Protein 7ERL (pdb70)

Radius of gyration: 30.15 Å; Cα contacts (8 Å, |Δi|>4): 3182; chains: 2; bounding box: 81×88×62 Å

B-factor: mean 28.08, std 9.39, range [12.6, 76.72]

Solvent-accessible surface area: 38926 Å² total; per-residue (Å²): 113,202,57,7,0,24,0,44,48,0,30,0,83,5,96,8,112,21,9,73,99,36,90,69,58,139,30,33,4,16,8,0,8,0,0,0,2,2,0,9,0,1,6,10,92,77,48,101,43,4,6,0,0,0,0,0,4,1,2,8,20,0,0,0,3,0,27,2,116,19,0,4,3,4,43,19,31,7,10,1,0,68,95,81,44,0,2,95,1,98,41,12,20,29,37,10,0,0,14,7,4,4,5,54,25,2,95,84,50,56,8,3,0,0,0,0,2,0,21,2,38,10,16,8,3,0,0,0,57,11,118,47,8,120,170,26,12,43,70,22,54,90,1,96,14,104,17,24,9,3,8,2,11,19,3,113,98,27,95,4,11,0,0,0,0,21,18,29,66,153,80,112,103,115,38,142,11,4,55,5,0,36,0,30,41,7,37,36,161,109,11,38,4,59,117,75,19,65,89,62,18,8,68,0,9,38,55,64,93,160,131,13,57,86,0,16,2,1,13,5,36,70,37,106,55,97,17,4,0,0,0,0,16,8,12,36,22,44,132,1,0,0,2,1,4,19,7,125,62,16,52,6,117,16,105,44,4,132,92,37,19,13,0,2,1,38,133,37,92,147,118,41,78,52,44,10,20,40,0,0,10,0,6,9,16,70,7,65,55,50,80,56,9,0,1,0,0,0,3,25,21,17,115,115,48,49,0,2,0,3,12,0,0,0,1,8,18,1,61,14,107,42,86,42,3,86,3,50,99,1,82,90,69,14,122,20,54,29,166,17,4,92,90,22,120,31,64,31,46,132,126,65,60,14,15,21,4,56,26,75,28,69,18,65,0,109,49,108,160,10,47,100,26,1,0,0,14,6,4,27,26,114,118,5,30,50,40,63,114,151,23,1,0,41,0,41,17,41,101,20,16,14,29,18,10,32,18,9,0,0,0,1,2,6,2,1,0,24,37,5,19,0,9,1,22,0,87,15,94,1,163,52,57,112,22,1,0,0,0,0,0,2,3,6,12,39,27,0,2,8,0,0,0,0,53,29,123,86,43,36,22,0,0,1,1,40,1,62,73,11,9,18,85,65,78,21,46,22,147,12,121,34,84,74,63,0,60,0,32,0,83,0,76,8,6,76,0,24,1,9,22,1,52,97,29,114,90,63,78,71,8,36,117,71,22,22,0,11,0,0,0,22,73,66,22,35,32,62,8,1,1,5,0,0,0,3,0,4,27,32,8,69,12,111,73,95,26,0,22,0,45,56,0,32,1,85,4,94,11,158,23,11,67,89,38,93,68,57,139,28,33,5,18,8,0,7,0,1,0,2,2,0,9,0,2,6,8,86,71,49,105,36,4,4,0,0,0,0,0,3,1,2,7,22,0,0,0,2,0,22,1,118,23,1,3,2,4,45,22,28,7,13,1,0,74,104,80,39,0,2,94,1,98,43,12,21,30,39,10,0,0,14,6,4,5,4,59,24,2,94,84,52,61,9,3,0,0,0,0,1,0,25,2,37,11,17,6,4,1,0,0,56,11,125,42,9,107,182,32,15,42,69,22,51,91,3,100,15,106,18,22,8,2,8,5,10,15,8,114,112,22,109,2,12,0,2,0,0,22,19,27,69,171,81,74,110,108,29,141,11,4,54,2,0,35,0,29,48,7,38,39,158,109,12,42,4,63,118,76,20,62,90,67,18,8,56,0,8,38,60,63,98,165,131,13,63,86,0,14,3,1,14,9,38,70,34,105,51,76,18,0,0,0,0,0,16,4,10,34,23,46,129,0,0,0,2,0,4,17,6,105,75,19,60,10,110,17,102,47,4,132,90,35,18,14,0,2,1,36,133,38,88,143,102,39,167,70,43,10,28,38,0,0,11,0,6,11,15,78,7,74,52,69,74,48,9,0,0,0,0,0,3,26,21,16,116,104,49,46,1,2,0,2,12,0,0,1,1,8,22,2,61,14,107,40,82,43,2,84,5,55,96,1,82,88,67,15,112,25,54,28,167,16,3,94,88,23,109,34,60,35,48,115,125,64,61,13,15,22,4,56,26,75,28,68,19,63,0,101,48,124,123,4,45,76,23,2,0,0,15,5,5,28,26,116,120,5,30,52,44,65,109,147,21,2,0,54,0,67,31,38,103,20,16,14,28,18,8,30,17,10,0,0,0,0,1,6,1,2,0,22,35,5,20,0,11,2,27,0,81,8,88,4,129,60,64,114,5,2,0,0,0,0,0,1,4,6,13,37,26,0,3,7,0,0,0,0,54,29,119,85,55,43,22,0,0,1,1,49,1,62,67,13,9,20,79,65,78,20,45,22,129,8,109,32,88,106,56,0,66,0,32,0,86,0,74,6,3,77,0,22,1,8,22,1,75,96,29,117,90,60,79,67,9,35,118,68,20,20,0,15,0,0,0,22,75,67,22,34,31,62,8,2,1,5,0,0,0,3,0,4,33,28,6,69,12,100,79

Foldseek 3Di:
DPQFKWWQKKKKWFDFPQCVVPPDDWQKAFPPLFFFAFAQWAWEDDVQKIKIWGADFQWAPGTFIWIDRFVFWTFGLFHQRHDCLAFQNQQPFLFFAWHHWYWYADPVVQKIKIWWAGRGPPAGTWIWIDSDPNVHTDHTDHEPDHAGQWYKDADPVRWIKIKWKAAPDPPPQPDAQWIFIKMFTADPVVRYTDPPRIDTQGTQDQDVVVRKGNFGNWDWDDDPQKIKIKTWIRDQFLGTFIWMWIANDPRDNTHTDPDPDQAAANVPDPPDPQAKGSWYSWYWYQGPQRWIKIKIWIARAFPVRFGFRFITIGMFTWDDPDDDIHGVCRHPGDRGMDRGRPPDTNPAPPPNTDHDDTDMDMGSLQDPPDDSQWIWRNDGQVVFWDADNRTIIRGHAAQDDLLHSGTGRKTKGRDRHQWMKMKIWMDGDADEQLKWWDKKKDPGSQFIWDWTWHDYDHFIKTWIWTGHRSDIDTQFMDTDDPPDIKMWMWTGNRQWIFIWIGPPVPDTHTTHHTDGCQSSGCVRVPHRGHIIMIGGIHSRDDDDD/DFKWWQKKKKWFDFVQCVVPPDDWQKAFPPLFFFAFALWAWEDDDQKIKIWGADFQWPPGTFMWIDSFVFFIFGLFHQQHDCLAFQLQLPFSFFAWDHWYWYQDPVVQKIKIWWAGRGDPAGTWMWIDNDPSVYIDHTDHEPDHATQWYKDQDPVRWIKIKWKAADDDVPDPDAQWIFIKMFTADPVVGYGDPPRIATQGTQDQDVVVRKGNFTNWDWDDDPQKIKIKTWIRDQFLGTFIWMWIANDPRDNTHTDPDPDQAAPNVPDPPDPQAKGSWYSKYWDQGPQSWIKIKTWIAGAFPVRFGFRFITIGMFTWDDPDDDIHGVCRHPGDDRMDRGRPPDTRQAPPPNTDHDRTDMDMASLQDPPDDSQWIWRNDGQVVFWDADPRTITRGHAAQDALLHSGTGRKTKGGDRHQWMKMKIWMFDDDDAQLKWWDKKKDPGSQFIWDWTWGDYDHFIKTWIWTGHRSDIDTQFIDTDDPPGIKMWMWTGNRQWIWIFIDPPVPDTHTTHHTDGCQSSGCVRVPHRGHIIMIGGIHSRDDDDD

CATH classification: 2.115.10.20 (+1 more: 2.60.120.200)

Nearest PDB structures (foldseek):
  7erl-assembly1_B  TM=1.002E+00  e=4.349E-104  Bacteroides intestinalis
  7jvh-assembly3_C  TM=9.654E-01  e=5.931E-73  metagenome
  7jvh-assembly2_B  TM=9.637E-01  e=1.346E-72  metagenome
  7jvh-assembly1_A  TM=9.669E-01  e=3.705E-72  metagenome
  5joz-assembly2_B  TM=9.119E-01  e=5.253E-42  Bacteroides ovatus

Sequence (1088 aa):
VKGAPVFSQVVYQGNDRVYSENPLSPGEFYNPILQGCYPDPSITRKGDDYFLVCSSFAMFPGVPIFHSKDLVNWTQIGHVLDRTSQLKVHDTGISAGVYAPAIKYNPNNDTFYMITTQFAGGFGNIIVKSKDPFKGWSDPIKLNFDGIDPSIFFDDNGKAYVVHNDGPRRGEELYNGHRVIKIWEYDVENDQVIPGTDQVIVNGGVDLSKKPIWIEAPHIYKKDGRYYLMCAEGGTGGWHSEVIFVSDNPKGPFIPAPSNPDLSQRYLDHNRKNMVDWAGHADLVEGPDGKYYGVFLAIRPNEKGRVNIGRETFILPVDWSGEFPVFENGLIPMEPKLKTPAGVENKTGKDGYFPNGNFTFTENFTSPQLDYRWIGLRGPREEFISILKDGGLQVTPFPVNIKEVKPTSTLFYRQQHNNFSFTTTLNYTPKTEKDLAGITCVQSENFNYVFGLMKQDKDFHMVLAKTEKGNTRLLASAKVDMKNPIRLQVKGVGDNYDFSYSLDGNNFVLLGNTVSGDILSTNVAGGFTGCLIGLHATSANDIRVGAPVFSQVVYQGNDRVYSENPLSPGEFYNPILQGCYPDPSITRKGDDYFLVCSSFAMFPGVPIFHSKDLVNWTQIGHVLDRTSQLKVHDTGISAGVYAPAIKYNPNNDTFYMITTQFAGGFGNIIVKSKDPFKGWSDPIKLNFDGIDPSIFFDDNGKAYVVHNDGPRRGEELYNGHRVIKIWEYDVENDQVIPGTDQVIVNGGVDLSKKPIWIEAPHIYKKDGRYYLMCAEGGTGGWHSEVIFVSDNPKGPFIPAPSNPDLSQRYLDHNRKNMVDWAGHADLVEGPDGKYYGVFLAIRPNEKGRVNIGRETFILPVDWSGEFPVFENGLIPMEPKLKTPAGVENKTGKDGYFPNGNFTFTENFTSPQLDYRWIGLRGPREEFISILKDGGLQVTPFPVNIKEVKPTSTLFYRQQHNNFSFTTTLNYTPKTEKDLAGITCVQSENFNYVFGLMKQDKDFHMVLAKTEKGNTRLLASAKVDMKNPIRLQVKGVGDNYDFSYSLDGNNFVLLGNTVSGDILSTNVAGGFTGCLIGLHATSANDIRV

Organism: NCBI:txid329854

Secondary structure (DSSP, 8-state):
-TT--EEEEEEEEE--HHHHHSPPPTTEEES-SB-SS--S-EEEEETTEEEEE---BTEESEEEEEEESSSSS-EEEEEEE-STTT---TT--TT-EE---EEEEETTTTEEEEEEEEESTT-EEEEEEES-GGG--PPPEE-S--SEEEEEEE-TTS-EEEEEEEPPSTT---STT--EEEEEEEETTTTEEPTT--EEEEESSS-GGG-----EEEEEEEETTEEEEEEEES-SSTT-EEEEEEESSTT---EE-SS--SB-STTS-TT-SS--EEEEEEEEEE-TTS-EEEEEEEE---TTS--SS--EEEEEEEE-SSSS-EETTTTSPPPSEEEPSTT----TTSTTPPP-SS-EEEE---SSS--TT-BEESS-GGGTEEE-TTS-EEE--BS--TTSSS--EEEEEE---SEEEEEEEEE----STT-EEEEEEEEETTEEEEEEEEEETTEEEEEEEEEETTEEEEEEEEEE--SS-EEEEEEEETTEEEEEEESSSSPPEEPSS-EESGGGSHHHH-SS---EEEEEEES------/---EEEEEEEEE--HHHHHSPPPTTEEES-SB-SS--S-EEEEETTEEEEE---BTEESEEEEEEESSSSS-EEEEEEE-STTT---TT--TT-EEEEEEEEEETTTTEEEEEEEEESTT-EEEEEEES-TTT--PPPEE-S--SS--EEEE-TTS-EEEEEEEPPSTTT--STT--EEEEEEEETTTTEEPTT--EEEEESSS-GGG-----EEEEEEEETTEEEEEEEES-SSTT-EEEEEEESSTT---EE-SS--SB--TTS-TT-SS--EEEEEEEEEE-TTS-EEEEEEEE---TTS--SS--EEEEEEEE-SSSS-EETTTTSPPPSEEEPSTT----TTSTTPPP-SS-EEEE----SS--TT-BEESS-GGGTEEE-TTS-EEE--BS--TTSSS--EEEEEE---SEEEEEEEEE----STT-EEEEEEEEETTEEEEEEEEEETTEEEEEEEEEETTEEEEEEEEEE--SS-EEEEEEEETTEEEEEEESSSS-PEESSS-EESGGGSHHHH-SS---EEEEEEES------

Structure (mmCIF, N/CA/C/O backbone):
data_7ERL
#
_entry.id   7ERL
#
_cell.length_a   73.790
_cell.length_b   103.585
_cell.length_c   167.768
_cell.angle_alpha   90.000
_cell.angle_beta   90.000
_cell.angle_gamma   90.000
#
_symmetry.space_group_name_H-M   'P 21 21 21'
#
loop_
_entity.id
_entity.type
_entity.pdbx_description
1 polymer Beta-xylanase
2 non-polymer '2-(N-MORPHOLINO)-ETHANESULFONIC ACID'
3 water water
#
loop_
_atom_site.group_PDB
_atom_site.id
_atom_site.type_symbol
_atom_site.label_atom_id
_atom_site.label_alt_id
_atom_site.label_comp_id
_atom_site.label_asym_id
_atom_site.label_entity_id
_atom_site.label_seq_id
_atom_site.pdbx_PDB_ins_code
_atom_site.Cartn_x
_atom_site.Cartn_y
_atom_site.Cartn_z
_atom_site.occupancy
_atom_site.B_iso_or_equiv
_atom_site.auth_seq_id
_atom_site.auth_comp_id
_atom_site.auth_asym_id
_atom_site.auth_atom_id
_atom_site.pdbx_PDB_model_num
ATOM 1 N N . VAL A 1 1 ? -15.09448 -23.97644 55.54978 1.000 58.65392 4 VAL A N 1
ATOM 2 C CA . VAL A 1 1 ? -14.96145 -22.61157 56.04982 1.000 61.25062 4 VAL A CA 1
ATOM 3 C C . VAL A 1 1 ? -16.33415 -22.12011 56.54497 1.000 60.81685 4 VAL A C 1
ATOM 4 O O . VAL A 1 1 ? -17.38159 -22.62030 56.11390 1.000 59.88369 4 VAL A O 1
ATOM 8 N N . LYS A 1 2 ? -16.32243 -21.17604 57.48478 1.000 60.67219 5 LYS A N 1
ATOM 9 C CA . LYS A 1 2 ? -17.53155 -20.49687 57.93853 1.000 60.06787 5 LYS A CA 1
ATOM 10 C C . LYS A 1 2 ? -17.88103 -19.39378 56.94857 1.000 51.10130 5 LYS A C 1
ATOM 11 O O . LYS A 1 2 ? -17.01170 -18.61311 56.55081 1.000 54.56229 5 LYS A O 1
ATOM 17 N N . GLY A 1 3 ? -19.14409 -19.33832 56.53679 1.000 46.26035 6 GLY A N 1
ATOM 18 C CA . GLY A 1 3 ? -19.51262 -18.38247 55.50231 1.000 43.03044 6 GLY A CA 1
ATOM 19 C C . GLY A 1 3 ? -19.06170 -18.74711 54.10201 1.000 39.67986 6 GLY A C 1
ATOM 20 O O . GLY A 1 3 ? -18.98782 -17.86775 53.23963 1.000 35.73578 6 GLY A O 1
ATOM 21 N N . ALA A 1 4 ? -18.74396 -20.01799 53.85459 1.000 37.10191 7 ALA A N 1
ATOM 22 C CA . ALA A 1 4 ? -18.37813 -20.45859 52.51731 1.000 33.91135 7 ALA A CA 1
ATOM 23 C C . ALA A 1 4 ? -19.58264 -20.35343 51.57677 1.000 30.83454 7 ALA A C 1
ATOM 24 O O . ALA A 1 4 ? -20.73122 -20.44596 52.01597 1.000 26.97305 7 ALA A O 1
ATOM 26 N N . PRO A 1 5 ? -19.35380 -20.16358 50.27599 1.000 24.81915 8 PRO A N 1
ATOM 27 C CA . PRO A 1 5 ? -20.49195 -20.04467 49.35434 1.000 25.68364 8 PRO A CA 1
ATOM 28 C C . PRO A 1 5 ? -21.29065 -21.33580 49.29130 1.000 28.74379 8 PRO A C 1
ATOM 29 O O . PRO A 1 5 ? -20.74415 -22.43788 49.38499 1.000 24.37465 8 PRO A O 1
ATOM 33 N N . VAL A 1 6 ? -22.60230 -21.19246 49.12502 1.000 24.48010 9 VAL A N 1
ATOM 34 C CA . VAL A 1 6 ? -23.48896 -22.33317 48.93341 1.000 23.76134 9 VAL A CA 1
ATOM 35 C C . VAL A 1 6 ? -24.21380 -22.15847 47.60424 1.000 25.89968 9 VAL A C 1
ATOM 36 O O . VAL A 1 6 ? -24.87900 -21.13890 47.37983 1.000 24.51817 9 VAL A O 1
ATOM 40 N N . PHE A 1 7 ? -24.04270 -23.13232 46.71048 1.000 27.12628 10 PHE A N 1
ATOM 41 C CA . PHE A 1 7 ? -24.76498 -23.19269 45.44663 1.000 22.12094 10 PHE A CA 1
ATOM 42 C C . PHE A 1 7 ? -25.95554 -24.11544 45.69666 1.000 25.74525 10 PHE A C 1
ATOM 43 O O . PHE A 1 7 ? -25.77980 -25.30896 45.96425 1.000 26.04666 10 PHE A O 1
ATOM 51 N N . SER A 1 8 ? -27.16520 -23.56186 45.69694 1.000 27.79348 11 SER A N 1
ATOM 52 C CA . SER A 1 8 ? -28.29577 -24.36566 46.15939 1.000 29.35817 11 SER A CA 1
ATOM 53 C C . SER A 1 8 ? -28.90802 -25.19680 45.05416 1.000 31.85320 11 SER A C 1
ATOM 54 O O . SER A 1 8 ? -29.58871 -26.19101 45.34287 1.000 35.09082 11 SER A O 1
ATOM 57 N N . GLN A 1 9 ? -28.68800 -24.81058 43.80273 1.000 27.43839 12 GLN A N 1
ATOM 58 C CA . GLN A 1 9 ? -29.21160 -25.57475 42.69156 1.000 34.38882 12 GLN A CA 1
ATOM 59 C C . GLN A 1 9 ? -28.48593 -25.14199 41.42978 1.000 31.99774 12 GLN A C 1
ATOM 60 O O . GLN A 1 9 ? -27.93617 -24.03784 41.35047 1.000 27.46951 12 GLN A O 1
ATOM 66 N N . VAL A 1 10 ? -28.49523 -26.03307 40.44649 1.000 24.99332 13 VAL A N 1
ATOM 67 C CA . VAL A 1 10 ? -27.99279 -25.73874 39.11625 1.000 22.91015 13 VAL A CA 1
ATOM 68 C C . VAL A 1 10 ? -29.00721 -26.27534 38.12164 1.000 23.90490 13 VAL A C 1
ATOM 69 O O . VAL A 1 10 ? -29.59644 -27.34059 38.33161 1.000 24.55706 13 VAL A O 1
ATOM 73 N N . VAL A 1 11 ? -29.23373 -25.52603 37.05595 1.000 21.52743 14 VAL A N 1
ATOM 74 C CA . VAL A 1 11 ? -29.97820 -26.02033 35.91543 1.000 21.46698 14 VAL A CA 1
ATOM 75 C C . VAL A 1 11 ? -29.11204 -25.84766 34.68385 1.000 21.46175 14 VAL A C 1
ATOM 76 O O . VAL A 1 11 ? -28.74919 -24.71697 34.31998 1.000 25.33576 14 VAL A O 1
ATOM 80 N N . TYR A 1 12 ? -28.78616 -26.96696 34.04555 1.000 23.32591 15 TYR A N 1
ATOM 81 C CA . TYR A 1 12 ? -28.16582 -26.98327 32.72975 1.000 22.79075 15 TYR A CA 1
ATOM 82 C C . TYR A 1 12 ? -29.22816 -27.38687 31.71083 1.000 24.71638 15 TYR A C 1
ATOM 83 O O . TYR A 1 12 ? -29.83655 -28.45087 31.83857 1.000 23.85881 15 TYR A O 1
ATOM 92 N N . GLN A 1 13 ? -29.43742 -26.54808 30.70308 1.000 22.26029 16 GLN A N 1
ATOM 93 C CA . GLN A 1 13 ? -30.41919 -26.79220 29.65222 1.000 27.05278 16 GLN A CA 1
ATOM 94 C C . GLN A 1 13 ? -29.73168 -26.75947 28.29241 1.000 24.19469 16 GLN A C 1
ATOM 95 O O . GLN A 1 13 ? -29.11248 -25.75108 27.93240 1.000 23.39424 16 GLN A O 1
ATOM 101 N N . GLY A 1 14 ? -29.85446 -27.85016 27.53544 1.000 21.62391 17 GLY A N 1
ATOM 102 C CA . GLY A 1 14 ? -29.35823 -27.87867 26.16103 1.000 19.60920 17 GLY A CA 1
ATOM 103 C C . GLY A 1 14 ? -30.48387 -27.54333 25.19494 1.000 23.07261 17 GLY A C 1
ATOM 104 O O . GLY A 1 14 ? -31.63235 -27.91110 25.41210 1.000 24.17781 17 GLY A O 1
ATOM 105 N N . ASN A 1 15 ? -30.14456 -26.82108 24.13648 1.000 23.47821 18 ASN A N 1
ATOM 106 C CA . ASN A 1 15 ? -31.16567 -26.32921 23.21182 1.000 27.89496 18 ASN A CA 1
ATOM 107 C C . ASN A 1 15 ? -30.59524 -26.29041 21.79652 1.000 26.60092 18 ASN A C 1
ATOM 108 O O . ASN A 1 15 ? -30.68074 -25.28424 21.09223 1.000 25.93117 18 ASN A O 1
ATOM 113 N N . ASP A 1 16 ? -29.99920 -27.39955 21.36074 1.000 24.40431 19 ASP A N 1
ATOM 114 C CA . ASP A 1 16 ? -29.39506 -27.43945 20.03887 1.000 25.10623 19 ASP A CA 1
ATOM 115 C C . ASP A 1 16 ? -30.45660 -27.63735 18.96255 1.000 29.23881 19 ASP A C 1
ATOM 116 O O . ASP A 1 16 ? -31.35441 -28.48058 19.07795 1.000 25.46000 19 ASP A O 1
ATOM 121 N N . ARG A 1 17 ? -30.31683 -26.85152 17.90192 1.000 27.80889 20 ARG A N 1
ATOM 122 C CA . ARG A 1 17 ? -31.28481 -26.81715 16.81714 1.000 35.22534 20 ARG A CA 1
ATOM 123 C C . ARG A 1 17 ? -31.44646 -28.17849 16.13436 1.000 31.52778 20 ARG A C 1
ATOM 124 O O . ARG A 1 17 ? -32.55827 -28.54396 15.72987 1.000 30.55927 20 ARG A O 1
ATOM 132 N N . VAL A 1 18 ? -30.36320 -28.95193 16.01583 1.000 28.28703 21 VAL A N 1
ATOM 133 C CA . VAL A 1 18 ? -30.42831 -30.19196 15.25005 1.000 26.96760 21 VAL A CA 1
ATOM 134 C C . VAL A 1 18 ? -31.43592 -31.16484 15.86182 1.000 28.15677 21 VAL A C 1
ATOM 135 O O . VAL A 1 18 ? -32.13316 -31.88884 15.13689 1.000 26.86748 21 VAL A O 1
ATOM 139 N N . TYR A 1 19 ? -31.56065 -31.18268 17.19621 1.000 24.81394 22 TYR A N 1
ATOM 140 C CA . TYR A 1 19 ? -32.46657 -32.15278 17.81088 1.000 26.73458 22 TYR A CA 1
ATOM 141 C C . TYR A 1 19 ? -33.92380 -31.71834 17.67043 1.000 27.74145 22 TYR A C 1
ATOM 142 O O . TYR A 1 19 ? -34.80352 -32.55348 17.42183 1.000 28.91556 22 TYR A O 1
ATOM 151 N N . SER A 1 20 ? -34.18226 -30.41618 17.81259 1.000 26.87688 23 SER A N 1
ATOM 152 C CA . SER A 1 20 ? -35.52217 -29.87631 17.60564 1.000 31.06965 23 SER A CA 1
ATOM 153 C C . SER A 1 20 ? -36.00906 -30.13537 16.18637 1.000 32.46866 23 SER A C 1
ATOM 154 O O . SER A 1 20 ? -37.20582 -30.33686 15.95768 1.000 31.83651 23 SER A O 1
ATOM 157 N N . GLU A 1 21 ? -35.10089 -30.09604 15.21693 1.000 30.52248 24 GLU A N 1
ATOM 158 C CA . GLU A 1 21 ? -35.47150 -30.26766 13.81862 1.000 36.71646 24 GLU A CA 1
ATOM 159 C C . GLU A 1 21 ? -35.55508 -31.71762 13.39483 1.000 31.91443 24 GLU A C 1
ATOM 160 O O . GLU A 1 21 ? -36.07857 -32.00022 12.31319 1.000 32.30197 24 GLU A O 1
ATOM 166 N N . ASN A 1 22 ? -35.04049 -32.62825 14.20290 1.000 27.87211 25 ASN A N 1
ATOM 167 C CA . ASN A 1 22 ? -34.98839 -34.04679 13.87447 1.000 27.72411 25 ASN A CA 1
ATOM 168 C C . ASN A 1 22 ? -35.47437 -34.83742 15.07859 1.000 31.60697 25 ASN A C 1
ATOM 169 O O . ASN A 1 22 ? -34.70586 -35.58621 15.69825 1.000 30.63289 25 ASN A O 1
ATOM 174 N N . PRO A 1 23 ? -36.75227 -34.69290 15.44644 1.000 31.33709 26 PRO A N 1
ATOM 175 C CA . PRO A 1 23 ? -37.27030 -35.47264 16.57492 1.000 28.61452 26 PRO A CA 1
ATOM 176 C C . PRO A 1 23 ? -37.16585 -36.95745 16.28146 1.000 29.69559 26 PRO A C 1
ATOM 177 O O . PRO A 1 23 ? -37.25189 -37.39179 15.12983 1.000 31.39947 26 PRO A O 1
ATOM 181 N N . LEU A 1 24 ? -36.95118 -37.73042 17.34339 1.000 28.17693 27 LEU A N 1
ATOM 182 C CA . LEU A 1 24 ? -36.79134 -39.17008 17.21716 1.000 32.13305 27 LEU A CA 1
ATOM 183 C C . LEU A 1 24 ? -38.12455 -39.84250 16.92469 1.000 32.54869 27 LEU A C 1
ATOM 184 O O . LEU A 1 24 ? -39.15029 -39.49573 17.51307 1.000 33.02506 27 LEU A O 1
ATOM 189 N N . SER A 1 25 ? -38.09936 -40.80623 16.02064 1.000 29.75738 28 SER A N 1
ATOM 190 C CA . SER A 1 25 ? -39.14607 -41.81102 15.98225 1.000 34.03750 28 SER A CA 1
ATOM 191 C C . SER A 1 25 ? -38.72405 -42.99801 16.83403 1.000 35.40885 28 SER A C 1
ATOM 192 O O . SER A 1 25 ? -37.54984 -43.11980 17.19486 1.000 36.72660 28 SER A O 1
ATOM 195 N N . PRO A 1 26 ? -39.64858 -43.88612 17.20119 1.000 36.71326 29 PRO A N 1
ATOM 196 C CA . PRO A 1 26 ? -39.23388 -45.09829 17.91565 1.000 33.16216 29 PRO A CA 1
ATOM 197 C C . PRO A 1 26 ? -38.19597 -45.86452 17.10666 1.000 35.01446 29 PRO A C 1
ATOM 198 O O . PRO A 1 26 ? -38.24733 -45.89889 15.87637 1.000 38.00760 29 PRO A O 1
ATOM 202 N N . GLY A 1 27 ? -37.23463 -46.46500 17.80849 1.000 31.42066 30 GLY A N 1
ATOM 203 C CA . GLY A 1 27 ? -36.15734 -47.16855 17.13605 1.000 29.74312 30 GLY A CA 1
ATOM 204 C C . GLY A 1 27 ? -35.09311 -46.28392 16.52222 1.000 28.45560 30 GLY A C 1
ATOM 205 O O . GLY A 1 27 ? -34.39821 -46.71803 15.60195 1.000 27.70088 30 GLY A O 1
ATOM 206 N N . GLU A 1 28 ? -34.93661 -45.04975 17.00289 1.000 30.79657 31 GLU A N 1
ATOM 207 C CA . GLU A 1 28 ? -33.88328 -44.15723 16.53745 1.000 28.65488 31 GLU A CA 1
ATOM 208 C C . GLU A 1 28 ? -33.13261 -43.57876 17.72832 1.000 24.20606 31 GLU A C 1
ATOM 209 O O . GLU A 1 28 ? -33.68304 -43.45170 18.82302 1.000 23.15828 31 GLU A O 1
ATOM 215 N N . PHE A 1 29 ? -31.87391 -43.21191 17.50299 1.000 24.72976 32 PHE A N 1
ATOM 216 C CA . PHE A 1 29 ? -31.10632 -42.50521 18.52426 1.000 21.58494 32 PHE A CA 1
ATOM 217 C C . PHE A 1 29 ? -30.16764 -41.51754 17.84638 1.000 25.31907 32 PHE A C 1
ATOM 218 O O . PHE A 1 29 ? -29.84183 -41.64779 16.66452 1.000 25.97512 32 PHE A O 1
ATOM 226 N N . TYR A 1 30 ? -29.75150 -40.51705 18.61568 1.000 22.28752 33 TYR A N 1
ATOM 227 C CA . TYR A 1 30 ? -28.90881 -39.44118 18.12797 1.000 22.43188 33 TYR A CA 1
ATOM 228 C C . TYR A 1 30 ? -27.42756 -39.79921 18.17206 1.000 19.58764 33 TYR A C 1
ATOM 229 O O . TYR A 1 30 ? -26.95536 -40.52437 19.05613 1.000 21.70221 33 TYR A O 1
ATOM 238 N N . ASN A 1 31 ? -26.69832 -39.22643 17.22010 1.000 20.36967 34 ASN A N 1
ATOM 239 C CA . ASN A 1 31 ? -25.26147 -39.24805 17.08544 1.000 18.49545 34 ASN A CA 1
ATOM 240 C C . ASN A 1 31 ? -24.77008 -37.81176 17.19875 1.000 20.16979 34 ASN A C 1
ATOM 241 O O . ASN A 1 31 ? -25.23390 -36.95954 16.43256 1.000 20.54570 34 ASN A O 1
ATOM 246 N N . PRO A 1 32 ? -23.82295 -37.49345 18.10158 1.000 19.69157 35 PRO A N 1
ATOM 247 C CA . PRO A 1 32 ? -22.98072 -38.36592 18.93608 1.000 17.79869 35 PRO A CA 1
ATOM 248 C C . PRO A 1 32 ? -23.69488 -39.00426 20.13710 1.000 17.74110 35 PRO A C 1
ATOM 249 O O . PRO A 1 32 ? -24.64410 -38.43225 20.68497 1.000 19.24059 35 PRO A O 1
ATOM 253 N N . ILE A 1 33 ? -23.22519 -40.18404 20.55249 1.000 19.48983 36 ILE A N 1
ATOM 254 C CA . ILE A 1 33 ? -23.81584 -40.83793 21.71900 1.000 17.89198 36 ILE A CA 1
ATOM 255 C C . ILE A 1 33 ? -23.32456 -40.20977 23.02364 1.000 19.95167 36 ILE A C 1
ATOM 256 O O . ILE A 1 33 ? -24.03962 -40.24032 24.03536 1.000 19.82600 36 ILE A O 1
ATOM 261 N N . LEU A 1 34 ? -22.12522 -39.61415 23.02197 1.000 20.02355 37 LEU A N 1
ATOM 262 C CA . LEU A 1 34 ? -21.58960 -38.82841 24.13891 1.000 18.96446 37 LEU A CA 1
ATOM 263 C C . LEU A 1 34 ? -21.39798 -37.38419 23.65157 1.000 19.85381 37 LEU A C 1
ATOM 264 O O . LEU A 1 34 ? -20.45640 -37.10179 22.90770 1.000 19.26536 37 LEU A O 1
ATOM 269 N N . GLN A 1 35 ? -22.28095 -36.46428 24.05575 1.000 19.00831 38 GLN A N 1
ATOM 270 C CA . GLN A 1 35 ? -22.15740 -35.05451 23.66906 1.000 17.69581 38 GLN A CA 1
ATOM 271 C C . GLN A 1 35 ? -21.13347 -34.33038 24.54011 1.000 19.79128 38 GLN A C 1
ATOM 272 O O . GLN A 1 35 ? -21.01360 -34.59978 25.73604 1.000 18.73152 38 GLN A O 1
ATOM 278 N N . GLY A 1 36 ? -20.42691 -33.35837 23.94708 1.000 19.50503 39 GLY A N 1
ATOM 279 C CA . GLY A 1 36 ? -19.40072 -32.65638 24.70228 1.000 17.57620 39 GLY A CA 1
ATOM 280 C C . GLY A 1 36 ? -18.09269 -33.43794 24.73657 1.000 21.23127 39 GLY A C 1
ATOM 281 O O . GLY A 1 36 ? -17.88619 -34.39558 23.98083 1.000 16.67237 39 GLY A O 1
ATOM 282 N N . CYS A 1 37 ? -17.20418 -33.03819 25.65304 1.000 17.21918 40 CYS A N 1
ATOM 283 C CA . CYS A 1 37 ? -15.79145 -33.41075 25.52094 1.000 19.15371 40 CYS A CA 1
ATOM 284 C C . CYS A 1 37 ? -15.55142 -34.83809 26.00427 1.000 18.34493 40 CYS A C 1
ATOM 285 O O . CYS A 1 37 ? -15.24060 -35.08925 27.17414 1.000 18.33933 40 CYS A O 1
ATOM 288 N N . TYR A 1 38 ? -15.65563 -35.77888 25.07020 1.000 20.19777 41 TYR A N 1
ATOM 289 C CA . TYR A 1 38 ? -15.43397 -37.20331 25.33007 1.000 16.21472 41 TYR A CA 1
ATOM 290 C C . TYR A 1 38 ? -14.62077 -37.76295 24.17110 1.000 17.48992 41 TYR A C 1
ATOM 291 O O . TYR A 1 38 ? -15.13037 -38.51800 23.33063 1.000 20.37392 41 TYR A O 1
ATOM 300 N N . PRO A 1 39 ? -13.33427 -37.43320 24.11090 1.000 17.10693 42 PRO A N 1
ATOM 301 C CA . PRO A 1 39 ? -12.53232 -37.75562 22.92697 1.000 17.66451 42 PRO A CA 1
ATOM 302 C C . PRO A 1 39 ? -11.95735 -39.16576 23.00117 1.000 20.48532 42 PRO A C 1
ATOM 303 O O . PRO A 1 39 ? -12.05448 -39.86335 24.01382 1.000 19.62964 42 PRO A O 1
ATOM 307 N N . ASP A 1 40 ? -11.36858 -39.58642 21.88342 1.000 19.85317 43 ASP A N 1
ATOM 308 C CA . ASP A 1 40 ? -10.59144 -40.81770 21.80474 1.000 17.82728 43 ASP A CA 1
ATOM 309 C C . ASP A 1 40 ? -11.33164 -42.05097 22.33909 1.000 21.58968 43 ASP A C 1
ATOM 310 O O . ASP A 1 40 ? -10.79371 -42.78507 23.16785 1.000 20.26881 43 ASP A O 1
ATOM 315 N N . PRO A 1 41 ? -12.55386 -42.32066 21.85613 1.000 19.53916 44 PRO A N 1
ATOM 316 C CA . PRO A 1 41 ? -13.31879 -43.44744 22.40557 1.000 19.22356 44 PRO A CA 1
ATOM 317 C C . PRO A 1 41 ? -12.69593 -44.78265 22.04250 1.000 19.37987 44 PRO A C 1
ATOM 318 O O . PRO A 1 41 ? -12.18366 -44.97820 20.93510 1.000 18.05896 44 PRO A O 1
ATOM 322 N N . SER A 1 42 ? -12.76448 -45.70608 23.00020 1.0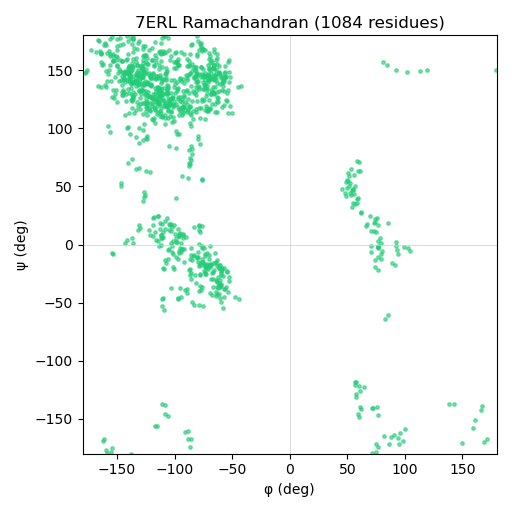00 17.91500 45 SER A N 1
ATOM 323 C CA . SER A 1 42 ? -12.35751 -47.08880 22.82661 1.000 19.32306 45 SER A CA 1
ATOM 324 C C . SER A 1 42 ? -13.43599 -47.94923 23.47749 1.000 19.41120 45 SER A C 1
ATOM 325 O O . SER A 1 42 ? -14.01961 -47.55167 24.48853 1.000 17.55235 45 SER A O 1
ATOM 328 N N . ILE A 1 43 ? -13.71140 -49.11774 22.89336 1.000 20.02753 46 ILE A N 1
ATOM 329 C CA . ILE A 1 43 ? -14.81984 -49.95764 23.33679 1.000 19.13631 46 ILE A CA 1
ATOM 330 C C . ILE A 1 43 ? -14.38313 -51.41936 23.32852 1.000 21.01629 46 ILE A C 1
ATOM 331 O O . ILE A 1 43 ? -13.56820 -51.84449 22.50487 1.000 22.54471 46 ILE A O 1
ATOM 336 N N . THR A 1 44 ? -14.92536 -52.19259 24.26728 1.000 22.70821 47 THR A N 1
ATOM 337 C CA . THR A 1 44 ? -14.71888 -53.63624 24.27174 1.000 21.77839 47 THR A CA 1
ATOM 338 C C . THR A 1 44 ? -15.97875 -54.28553 24.83035 1.000 23.18106 47 THR A C 1
ATOM 339 O O . THR A 1 44 ? -16.93387 -53.61289 25.22697 1.000 24.16273 47 THR A O 1
ATOM 343 N N . ARG A 1 45 ? -15.97333 -55.60825 24.85679 1.000 25.39541 48 ARG A N 1
ATOM 344 C CA . ARG A 1 45 ? -17.16969 -56.36697 25.16358 1.000 27.63004 48 ARG A CA 1
ATOM 345 C C . ARG A 1 45 ? -16.76110 -57.61281 25.92772 1.000 26.12545 48 ARG A C 1
ATOM 346 O O . ARG A 1 45 ? -15.75660 -58.24294 25.59235 1.000 25.36325 48 ARG A O 1
ATOM 354 N N . LYS A 1 46 ? -17.51482 -57.94077 26.97243 1.000 28.93376 49 LYS A N 1
ATOM 355 C CA . LYS A 1 46 ? -17.46136 -59.26463 27.58600 1.000 27.30813 49 LYS A CA 1
ATOM 356 C C . LYS A 1 46 ? -18.88225 -59.80083 27.55418 1.000 28.33566 49 LYS A C 1
ATOM 357 O O . LYS A 1 46 ? -19.76481 -59.26516 28.23456 1.000 25.37115 49 LYS A O 1
ATOM 363 N N . GLY A 1 47 ? -19.10938 -60.82946 26.74764 1.0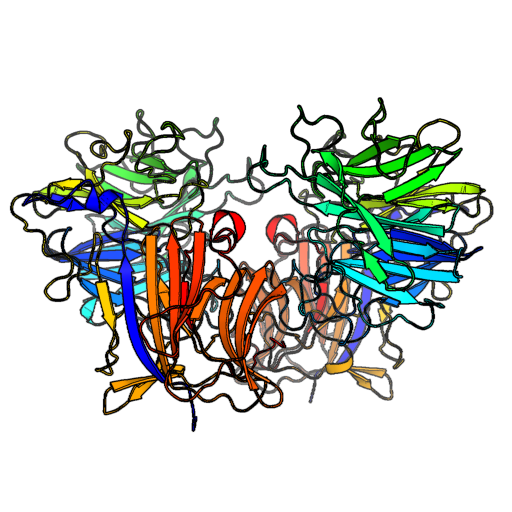00 28.77015 50 GLY A N 1
ATOM 364 C CA . GLY A 1 47 ? -20.45927 -61.35984 26.63731 1.000 26.94065 50 GLY A CA 1
ATOM 365 C C . GLY A 1 47 ? -21.39164 -60.27815 26.13482 1.000 31.15352 50 GLY A C 1
ATOM 366 O O . GLY A 1 47 ? -21.18693 -59.70128 25.06076 1.000 31.80393 50 GLY A O 1
ATOM 367 N N . ASP A 1 48 ? -22.41511 -59.98782 26.93423 1.000 34.44545 51 ASP A N 1
ATOM 368 C CA . ASP A 1 48 ? -23.43309 -58.98954 26.64621 1.000 34.03726 51 ASP A CA 1
ATOM 369 C C . ASP A 1 48 ? -23.04278 -57.58272 27.07898 1.000 33.40470 51 ASP A C 1
ATOM 370 O O . ASP A 1 48 ? -23.82429 -56.65527 26.86450 1.000 26.78827 51 ASP A O 1
ATOM 375 N N . ASP A 1 49 ? -21.89128 -57.39870 27.71796 1.000 28.96796 52 ASP A N 1
ATOM 376 C CA . ASP A 1 49 ? -21.58890 -56.15666 28.42107 1.000 29.41440 52 ASP A CA 1
ATOM 377 C C . ASP A 1 49 ? -20.56519 -55.35725 27.62181 1.000 27.53612 52 ASP A C 1
ATOM 378 O O . ASP A 1 49 ? -19.45838 -55.84444 27.35643 1.000 26.45982 52 ASP A O 1
ATOM 383 N N . TYR A 1 50 ? -20.93516 -54.13320 27.24752 1.000 27.98403 53 TYR A N 1
ATOM 384 C CA . TYR A 1 50 ? -20.04577 -53.23746 26.52092 1.000 23.63077 53 TYR A CA 1
ATOM 385 C C . TYR A 1 50 ? -19.50311 -52.18538 27.47404 1.000 22.61448 53 TYR A C 1
ATOM 386 O O . TYR A 1 50 ? -20.22129 -51.71112 28.35557 1.000 20.58079 53 TYR A O 1
ATOM 395 N N . PHE A 1 51 ? -18.23066 -51.83559 27.30251 1.000 22.89030 54 PHE A N 1
ATOM 396 C CA . PHE A 1 51 ? -17.58884 -50.81480 28.11620 1.000 22.61671 54 PHE A CA 1
ATOM 397 C C . PHE A 1 51 ? -16.88200 -49.84554 27.18911 1.000 19.63343 54 PHE A C 1
ATOM 398 O O . PHE A 1 51 ? -16.15506 -50.27001 26.28460 1.000 18.20363 54 PHE A O 1
ATOM 406 N N . LEU A 1 52 ? -17.08849 -48.55312 27.43794 1.000 21.36566 55 LEU A N 1
ATOM 407 C CA . LEU A 1 52 ? -16.63902 -47.46903 26.57446 1.000 19.10752 55 LEU A CA 1
ATOM 408 C C . LEU A 1 52 ? -15.86088 -46.46560 27.41499 1.000 20.55562 55 LEU A C 1
ATOM 409 O O . LEU A 1 52 ? -16.32667 -46.07772 28.49003 1.000 19.32401 55 LEU A O 1
ATOM 414 N N . VAL A 1 53 ? -14.68987 -46.03305 26.92730 1.000 19.08311 56 VAL A N 1
ATOM 415 C CA . VAL A 1 53 ? -13.82017 -45.12424 27.67244 1.000 18.66614 56 VAL A CA 1
ATOM 416 C C . VAL A 1 53 ? -13.34119 -44.01024 26.74792 1.000 19.18225 56 VAL A C 1
ATOM 417 O O . VAL A 1 53 ? -13.29461 -44.16911 25.52860 1.000 19.15041 56 VAL A O 1
ATOM 421 N N . CYS A 1 54 ? -12.95363 -42.87795 27.35494 1.000 17.60579 57 CYS A N 1
ATOM 422 C CA . CYS A 1 54 ? -12.51437 -41.68937 26.62769 1.000 18.92001 57 CYS A CA 1
ATOM 423 C C . CYS A 1 54 ? -11.33183 -41.05299 27.35571 1.000 18.90550 57 CYS A C 1
ATOM 424 O O . CYS A 1 54 ? -11.09500 -41.31359 28.53673 1.000 17.44181 57 CYS A O 1
ATOM 427 N N . SER A 1 55 ? -10.61329 -40.17460 26.65329 1.000 17.80725 58 SER A N 1
ATOM 428 C CA . SER A 1 55 ? -9.47963 -39.47136 27.24825 1.000 18.08664 58 SER A CA 1
ATOM 429 C C . SER A 1 55 ? -9.96635 -38.30874 28.11315 1.000 19.49704 58 SER A C 1
ATOM 430 O O . SER A 1 55 ? -11.13038 -37.90705 28.04917 1.000 21.86134 58 SER A O 1
ATOM 433 N N . SER A 1 56 ? -9.05480 -37.73655 28.91839 1.000 17.43190 59 SER A N 1
ATOM 434 C CA . SER A 1 56 ? -9.49573 -36.73262 29.88794 1.000 16.95503 59 SER A CA 1
ATOM 435 C C . SER A 1 56 ? -8.43449 -35.71219 30.30898 1.000 18.17053 59 SER A C 1
ATOM 436 O O . SER A 1 56 ? -8.75356 -34.77806 31.05472 1.000 17.76592 59 SER A O 1
ATOM 439 N N . PHE A 1 57 ? -7.17613 -35.89024 29.88672 1.000 16.59611 60 PHE A N 1
ATOM 440 C CA . PHE A 1 57 ? -6.13020 -34.86402 30.02145 1.000 17.68130 60 PHE A CA 1
ATOM 441 C C . PHE A 1 57 ? -5.98417 -34.47261 31.48621 1.000 17.69144 60 PHE A C 1
ATOM 442 O O . PHE A 1 57 ? -5.63305 -35.34946 32.29193 1.000 19.72929 60 PHE A O 1
ATOM 450 N N . ALA A 1 58 ? -6.22342 -33.22341 31.88686 1.000 15.65339 61 ALA A N 1
ATOM 451 C CA . ALA A 1 58 ? -5.98310 -32.84111 33.27440 1.000 17.09656 61 ALA A CA 1
ATOM 452 C C . ALA A 1 58 ? -7.24035 -32.90506 34.14512 1.000 17.54570 61 ALA A C 1
ATOM 453 O O . ALA A 1 58 ? -7.20004 -32.48328 35.30275 1.000 18.13901 61 ALA A O 1
ATOM 455 N N . MET A 1 59 ? -8.34681 -33.41919 33.62307 1.000 18.41820 62 MET A N 1
ATOM 456 C CA . MET A 1 59 ? -9.57020 -33.46760 34.40729 1.000 17.81792 62 MET A CA 1
ATOM 457 C C . MET A 1 59 ? -9.45065 -34.56438 35.46272 1.000 19.80128 62 MET A C 1
ATOM 458 O O . MET A 1 59 ? -8.76346 -35.57052 35.25503 1.000 20.65113 62 MET A O 1
ATOM 463 N N . PHE A 1 60 ? -10.09404 -34.34825 36.61492 1.000 18.63984 63 PHE A N 1
ATOM 464 C CA . PHE A 1 60 ? -10.08948 -35.32216 37.71288 1.000 17.68555 63 PHE A CA 1
ATOM 465 C C . PHE A 1 60 ? -11.52611 -35.65247 38.09534 1.000 20.15915 63 PHE A C 1
ATOM 466 O O . PHE A 1 60 ? -12.26943 -34.75203 38.53241 1.000 17.81510 63 PHE A O 1
ATOM 474 N N . PRO A 1 61 ? -11.94468 -36.92755 38.04537 1.000 18.77930 64 PRO A N 1
ATOM 475 C CA . PRO A 1 61 ? -11.14125 -38.11423 37.70702 1.000 19.35279 64 PRO A CA 1
ATOM 476 C C . PRO A 1 61 ? -10.95476 -38.30899 36.20676 1.000 21.49429 64 PRO A C 1
ATOM 477 O O . PRO A 1 61 ? -11.46269 -37.50177 35.41421 1.000 19.85136 64 PRO A O 1
ATOM 481 N N . GLY A 1 62 ? -10.22449 -39.35657 35.82199 1.000 19.47599 65 GLY A N 1
ATOM 482 C CA . GLY A 1 62 ? -9.79489 -39.53317 34.44826 1.000 18.07997 65 GLY A CA 1
ATOM 483 C C . GLY A 1 62 ? -10.35560 -40.79144 33.81760 1.000 20.84843 65 GLY A C 1
ATOM 484 O O . GLY A 1 62 ? -10.65834 -41.76457 34.50723 1.000 19.06595 65 GLY A O 1
ATOM 485 N N . VAL A 1 63 ? -10.46251 -40.76714 32.49064 1.000 17.31864 66 VAL A N 1
ATOM 486 C CA . VAL A 1 63 ? -10.93916 -41.88707 31.67374 1.000 16.19309 66 VAL A CA 1
ATOM 487 C C . VAL A 1 63 ? -12.36031 -42.22155 32.11482 1.000 18.04942 66 VAL A C 1
ATOM 488 O O . VAL A 1 63 ? -12.59060 -43.25992 32.75323 1.000 17.60272 66 VAL A O 1
ATOM 492 N N . PRO A 1 64 ? -13.33997 -41.36890 31.81290 1.000 18.36370 67 PRO A N 1
ATOM 493 C CA . PRO A 1 64 ? -14.73515 -41.73370 32.09360 1.000 18.02329 67 PRO A CA 1
ATOM 494 C C . PRO A 1 64 ? -15.08968 -43.03168 31.37855 1.000 18.33453 67 PRO A C 1
ATOM 495 O O . PRO A 1 64 ? -14.64084 -43.28350 30.26107 1.000 18.49835 67 PRO A O 1
ATOM 499 N N . ILE A 1 65 ? -15.87394 -43.87787 32.04655 1.000 18.18912 68 ILE A N 1
ATOM 500 C CA . ILE A 1 65 ? -16.20453 -45.19411 31.52012 1.000 19.41466 68 ILE A CA 1
ATOM 501 C C . ILE A 1 65 ? -17.71214 -45.39446 31.61153 1.000 21.15269 68 ILE A C 1
ATOM 502 O O . ILE A 1 65 ? -18.34795 -45.03571 32.61493 1.000 19.77974 68 ILE A O 1
ATOM 507 N N . PHE A 1 66 ? -18.27905 -45.96645 30.54933 1.000 19.20260 69 PHE A N 1
ATOM 508 C CA . PHE A 1 66 ? -19.71556 -46.12423 30.38475 1.000 20.82774 69 PHE A CA 1
ATOM 509 C C . PHE A 1 66 ? -19.99973 -47.58767 30.08220 1.000 22.82897 69 PHE A C 1
ATOM 510 O O . PHE A 1 66 ? -19.20852 -48.25080 29.40305 1.000 21.88088 69 PHE A O 1
ATOM 518 N N . HIS A 1 67 ? -21.12129 -48.08801 30.59735 1.000 22.07156 70 HIS A N 1
ATOM 519 C CA . HIS A 1 67 ? -21.54144 -49.46023 30.36391 1.000 22.67494 70 HIS A CA 1
ATOM 520 C C . HIS A 1 67 ? -22.85716 -49.48261 29.59217 1.000 21.66011 70 HIS A C 1
ATOM 521 O O . HIS A 1 67 ? -23.73502 -48.63748 29.80106 1.000 23.11903 70 HIS A O 1
ATOM 528 N N . SER A 1 68 ? -22.99031 -50.45676 28.69669 1.000 24.29892 71 SER A N 1
ATOM 529 C CA . SER A 1 68 ? -24.22039 -50.62030 27.94425 1.000 24.25043 71 SER A CA 1
ATOM 530 C C . SER A 1 68 ? -24.40092 -52.09346 27.60381 1.000 23.80222 71 SER A C 1
ATOM 531 O O . SER A 1 68 ? -23.43184 -52.85232 27.50670 1.000 23.76332 71 SER A O 1
ATOM 534 N N . LYS A 1 69 ? -25.65700 -52.47860 27.41688 1.000 23.86058 72 LYS A N 1
ATOM 535 C CA . LYS A 1 69 ? -26.00450 -53.76212 26.83126 1.000 26.57132 72 LYS A CA 1
ATOM 536 C C . LYS A 1 69 ? -26.43108 -53.65018 25.37251 1.000 28.60267 72 LYS A C 1
ATOM 537 O O . LYS A 1 69 ? -26.64972 -54.68023 24.72812 1.000 27.66850 72 LYS A O 1
ATOM 543 N N . ASP A 1 70 ? -26.56896 -52.43789 24.82856 1.000 24.97469 73 ASP A N 1
ATOM 544 C CA . ASP A 1 70 ? -27.18700 -52.31360 23.51168 1.000 25.89581 73 ASP A CA 1
ATOM 545 C C . ASP A 1 70 ? -26.59220 -51.23360 22.61590 1.000 27.15193 73 ASP A C 1
ATOM 546 O O . ASP A 1 70 ? -27.07978 -51.06882 21.49118 1.000 27.17013 73 ASP A O 1
ATOM 551 N N . LEU A 1 71 ? -25.56417 -50.50261 23.06313 1.000 22.57677 74 LEU A N 1
ATOM 552 C CA . LEU A 1 71 ? -24.81250 -49.49374 22.30588 1.000 25.32818 74 LEU A CA 1
ATOM 553 C C . LEU A 1 71 ? -25.58775 -48.18794 22.17786 1.000 21.11260 74 LEU A C 1
ATOM 554 O O . LEU A 1 71 ? -25.04242 -47.20336 21.64232 1.000 22.85694 74 LEU A O 1
ATOM 559 N N . VAL A 1 72 ? -26.81072 -48.12102 22.68677 1.000 23.86953 75 VAL A N 1
ATOM 560 C CA . VAL A 1 72 ? -27.64060 -46.92134 22.64035 1.000 23.54519 75 VAL A CA 1
ATOM 561 C C . VAL A 1 72 ? -27.80194 -46.31314 24.02906 1.000 25.97506 75 VAL A C 1
ATOM 562 O O . VAL A 1 72 ? -27.67462 -45.10018 24.21095 1.000 23.03133 75 VAL A O 1
ATOM 566 N N . ASN A 1 73 ? -28.09576 -47.15052 25.01795 1.000 24.85724 76 ASN A N 1
ATOM 567 C CA . ASN A 1 73 ? -28.38085 -46.72100 26.38362 1.000 23.05999 76 ASN A CA 1
ATOM 568 C C . ASN A 1 73 ? -27.13367 -46.96866 27.22544 1.000 24.08734 76 ASN A C 1
ATOM 569 O O . ASN A 1 73 ? -26.77009 -48.12032 27.48749 1.000 25.20285 76 ASN A O 1
ATOM 574 N N . TRP A 1 74 ? -26.47067 -45.88946 27.62850 1.000 24.69674 77 TRP A N 1
ATOM 575 C CA . TRP A 1 74 ? -25.20245 -45.95852 28.33600 1.000 22.83918 77 TRP A CA 1
ATOM 576 C C . TRP A 1 74 ? -25.38910 -45.47543 29.76661 1.000 23.93798 77 TRP A C 1
ATOM 577 O O . TRP A 1 74 ? -26.12369 -44.51315 30.01944 1.000 23.08607 77 TRP A O 1
ATOM 588 N N . THR A 1 75 ? -24.74333 -46.16967 30.69763 1.000 21.53670 78 THR A N 1
ATOM 589 C CA . THR A 1 75 ? -24.69085 -45.77955 32.09858 1.000 23.24991 78 THR A CA 1
ATOM 590 C C . THR A 1 75 ? -23.24536 -45.43620 32.41288 1.000 21.47571 78 THR A C 1
ATOM 591 O O . THR A 1 75 ? -22.35997 -46.28199 32.24492 1.000 22.00678 78 THR A O 1
ATOM 595 N N . GLN A 1 76 ? -23.00061 -44.20910 32.85769 1.000 22.68115 79 GLN A N 1
ATOM 596 C CA . GLN A 1 76 ? -21.65419 -43.88710 33.31214 1.000 22.13578 79 GLN A CA 1
ATOM 597 C C . GLN A 1 76 ? -21.43731 -44.59187 34.63725 1.000 22.31636 79 GLN A C 1
ATOM 598 O O . GLN A 1 76 ? -22.14369 -44.31404 35.60984 1.000 22.62793 79 GLN A O 1
ATOM 604 N N . ILE A 1 77 ? -20.49900 -45.54539 34.67380 1.000 21.80667 80 ILE A N 1
ATOM 605 C CA . ILE A 1 77 ? -20.25501 -46.27862 35.91184 1.000 22.72115 80 ILE A CA 1
ATOM 606 C C . ILE A 1 77 ? -19.14355 -45.64915 36.73309 1.000 23.70137 80 ILE A C 1
ATOM 607 O O . ILE A 1 77 ? -18.90178 -46.07723 37.87231 1.000 20.67643 80 ILE A O 1
ATOM 612 N N . GLY A 1 78 ? -18.50169 -44.60651 36.21820 1.000 22.12886 81 GLY A N 1
ATOM 613 C CA . GLY A 1 78 ? -17.47616 -43.90986 36.96826 1.000 20.27086 81 GLY A CA 1
ATOM 614 C C . GLY A 1 78 ? -16.33114 -43.45904 36.08616 1.000 19.84960 81 GLY A C 1
ATOM 615 O O . GLY A 1 78 ? -16.54588 -42.94846 34.98056 1.000 16.69325 81 GLY A O 1
ATOM 616 N N . HIS A 1 79 ? -15.11107 -43.64744 36.57801 1.000 20.47245 82 HIS A N 1
ATOM 617 C CA . HIS A 1 79 ? -13.88888 -43.32176 35.85698 1.000 20.01523 82 HIS A CA 1
ATOM 618 C C . HIS A 1 79 ? -12.86909 -44.41102 36.14658 1.000 20.38750 82 HIS A C 1
ATOM 619 O O . HIS A 1 79 ? -12.78753 -44.91451 37.27417 1.000 17.67701 82 HIS A O 1
ATOM 626 N N . VAL A 1 80 ? -12.09156 -44.77232 35.12791 1.000 18.63091 83 VAL A N 1
ATOM 627 C CA . VAL A 1 80 ? -11.11025 -45.84080 35.30009 1.000 17.51152 83 VAL A CA 1
ATOM 628 C C . VAL A 1 80 ? -9.98207 -45.39227 36.22005 1.000 22.73261 83 VAL A C 1
ATOM 629 O O . VAL A 1 80 ? -9.50792 -46.15519 37.08152 1.000 18.50130 83 VAL A O 1
ATOM 633 N N . LEU A 1 81 ? -9.52922 -44.15439 36.05341 1.000 17.66192 84 LEU A N 1
ATOM 634 C CA . LEU A 1 81 ? -8.44303 -43.59060 36.84149 1.000 19.86862 84 LEU A CA 1
ATOM 635 C C . LEU A 1 81 ? -9.10488 -42.64396 37.83419 1.000 22.12011 84 LEU A C 1
ATOM 636 O O . LEU A 1 81 ? -9.24428 -41.45253 37.57273 1.000 19.42146 84 LEU A O 1
ATOM 641 N N . ASP A 1 82 ? -9.57059 -43.17822 38.96638 1.000 19.76118 85 ASP A N 1
ATOM 642 C CA . ASP A 1 82 ? -10.37321 -42.33843 39.84848 1.000 21.30115 85 ASP A CA 1
ATOM 643 C C . ASP A 1 82 ? -9.73114 -42.11365 41.21279 1.000 22.70230 85 ASP A C 1
ATOM 644 O O . ASP A 1 82 ? -10.38209 -41.55091 42.09951 1.000 22.05188 85 ASP A O 1
ATOM 649 N N . ARG A 1 83 ? -8.46270 -42.49250 41.38201 1.000 20.86128 86 ARG A N 1
ATOM 650 C CA . ARG A 1 83 ? -7.72447 -42.33182 42.62627 1.000 22.07829 86 ARG A CA 1
ATOM 651 C C . ARG A 1 83 ? -6.44606 -41.55603 42.35514 1.000 20.62065 86 ARG A C 1
ATOM 652 O O . ARG A 1 83 ? -5.86768 -41.66450 41.27335 1.000 20.31084 86 ARG A O 1
ATOM 660 N N . THR A 1 84 ? -5.97364 -40.81385 43.36103 1.000 21.09332 87 THR A N 1
ATOM 661 C CA . THR A 1 84 ? -4.73845 -40.05177 43.17992 1.000 21.68167 87 THR A CA 1
ATOM 662 C C . THR A 1 84 ? -3.51533 -40.94679 43.01673 1.000 24.68970 87 THR A C 1
ATOM 663 O O . THR A 1 84 ? -2.47530 -40.47223 42.54181 1.000 21.18160 87 THR A O 1
ATOM 667 N N . SER A 1 85 ? -3.60488 -42.23312 43.37451 1.000 21.44736 88 SER A N 1
ATOM 668 C CA . SER A 1 85 ? -2.51067 -43.15099 43.05439 1.000 21.51156 88 SER A CA 1
ATOM 669 C C . SER A 1 85 ? -2.48480 -43.52990 41.57748 1.000 21.23908 88 SER A C 1
ATOM 670 O O . SER A 1 85 ? -1.45441 -44.00878 41.08463 1.000 22.48406 88 SER A O 1
ATOM 673 N N . GLN A 1 86 ? -3.59516 -43.32766 40.86334 1.000 19.66828 89 GLN A N 1
ATOM 674 C CA . GLN A 1 86 ? -3.67838 -43.60145 39.43402 1.000 18.83193 89 GLN A CA 1
ATOM 675 C C . GLN A 1 86 ? -3.56194 -42.35383 38.57259 1.000 18.96468 89 GLN A C 1
ATOM 676 O O . GLN A 1 86 ? -3.31341 -42.47446 37.37204 1.000 18.42725 89 GLN A O 1
ATOM 682 N N . LEU A 1 87 ? -3.78470 -41.17276 39.14105 1.000 18.59877 90 LEU A N 1
ATOM 683 C CA . LEU A 1 87 ? -3.98613 -39.96487 38.34871 1.000 21.63033 90 LEU A CA 1
ATOM 684 C C . LEU A 1 87 ? -3.32662 -38.81960 39.09763 1.000 21.45347 90 LEU A C 1
ATOM 685 O O . LEU A 1 87 ? -3.79614 -38.42699 40.16984 1.000 22.96548 90 LEU A O 1
ATOM 690 N N . LYS A 1 88 ? -2.23971 -38.29193 38.54029 1.000 17.98433 91 LYS A N 1
ATOM 691 C CA . LYS A 1 88 ? -1.41127 -37.35763 39.29728 1.000 21.88832 91 LYS A CA 1
ATOM 692 C C . LYS A 1 88 ? -1.31083 -36.02630 38.57247 1.000 24.03535 91 LYS A C 1
ATOM 693 O O . LYS A 1 88 ? -0.21268 -35.59080 38.20333 1.000 23.11331 91 LYS A O 1
ATOM 699 N N . VAL A 1 89 ? -2.44864 -35.36028 38.39761 1.000 20.46630 92 VAL A N 1
ATOM 700 C CA . VAL A 1 89 ? -2.53562 -34.20813 37.50097 1.000 21.19276 92 VAL A CA 1
ATOM 701 C C . VAL A 1 89 ? -2.56354 -32.88596 38.27303 1.000 21.78164 92 VAL A C 1
ATOM 702 O O . VAL A 1 89 ? -2.90939 -31.84097 37.70470 1.000 19.40044 92 VAL A O 1
ATOM 706 N N . HIS A 1 90 ? -2.17488 -32.91404 39.55206 1.000 21.24007 93 HIS A N 1
ATOM 707 C CA . HIS A 1 90 ? -2.13227 -31.73053 40.41486 1.000 22.90909 93 HIS A CA 1
ATOM 708 C C . HIS A 1 90 ? -1.53148 -30.50735 39.72514 1.000 22.19943 93 HIS A C 1
ATOM 709 O O . HIS A 1 90 ? -2.09369 -29.40528 39.77800 1.000 22.32415 93 HIS A O 1
ATOM 716 N N . ASP A 1 91 ? -0.39215 -30.69450 39.05214 1.000 18.80723 94 ASP A N 1
ATOM 717 C CA . ASP A 1 91 ? 0.37613 -29.60392 38.46184 1.000 23.63526 94 ASP A CA 1
ATOM 718 C C . ASP A 1 91 ? 0.41283 -29.68422 36.93796 1.000 20.67675 94 ASP A C 1
ATOM 719 O O . ASP A 1 91 ? 1.34818 -29.18094 36.31701 1.000 21.09337 94 ASP A O 1
ATOM 724 N N . THR A 1 92 ? -0.56046 -30.32895 36.31525 1.000 19.33604 95 THR A N 1
ATOM 725 C CA . THR A 1 92 ? -0.39584 -30.76039 34.93213 1.000 22.12633 95 THR A CA 1
ATOM 726 C C . THR A 1 92 ? -0.96832 -29.73929 33.94861 1.000 20.58255 95 THR A C 1
ATOM 727 O O . THR A 1 92 ? -2.03318 -29.15781 34.18673 1.000 20.50083 95 THR A O 1
ATOM 731 N N . GLY A 1 93 ? -0.26536 -29.54692 32.82805 1.000 19.80510 96 GLY A N 1
ATOM 732 C CA . GLY A 1 93 ? -0.76314 -28.64797 31.79891 1.000 20.33867 96 GLY A CA 1
ATOM 733 C C . GLY A 1 93 ? -2.09168 -29.11171 31.23019 1.000 20.06851 96 GLY A C 1
ATOM 734 O O . GLY A 1 93 ? -2.40622 -30.29807 31.21734 1.000 19.51723 96 GLY A O 1
ATOM 735 N N . ILE A 1 94 ? -2.87921 -28.14681 30.72984 1.000 19.54352 97 ILE A N 1
ATOM 736 C CA . ILE A 1 94 ? -4.23349 -28.43888 30.26444 1.000 18.41965 97 ILE A CA 1
ATOM 737 C C . ILE A 1 94 ? -4.24695 -29.43197 29.10538 1.000 18.46008 97 ILE A C 1
ATOM 738 O O . ILE A 1 94 ? -5.27624 -30.07541 28.86435 1.000 18.92956 97 ILE A O 1
ATOM 743 N N . SER A 1 95 ? -3.11943 -29.58610 28.39848 1.000 17.00895 98 SER A N 1
ATOM 744 C CA . SER A 1 95 ? -2.98803 -30.44772 27.23256 1.000 19.88083 98 SER A CA 1
ATOM 745 C C . SER A 1 95 ? -2.07230 -31.63499 27.49013 1.000 19.06051 98 SER A C 1
ATOM 746 O O . SER A 1 95 ? -1.62709 -32.27173 26.53244 1.000 21.81848 98 SER A O 1
ATOM 749 N N . ALA A 1 96 ? -1.72685 -31.90450 28.74545 1.000 16.82315 99 ALA A N 1
ATOM 750 C CA . ALA A 1 96 ? -0.94032 -33.06726 29.11023 1.000 18.06505 99 ALA A CA 1
ATOM 751 C C . ALA A 1 96 ? -1.88154 -34.04520 29.82262 1.000 17.55546 99 ALA A C 1
ATOM 752 O O . ALA A 1 96 ? -3.06807 -34.11447 29.47219 1.000 18.07010 99 ALA A O 1
ATOM 754 N N . GLY A 1 97 ? -1.37701 -34.78714 30.80466 1.000 21.41817 100 GLY A N 1
ATOM 755 C CA . GLY A 1 97 ? -2.26181 -35.72196 31.50048 1.000 18.64888 100 GLY A CA 1
ATOM 756 C C . GLY A 1 97 ? -2.61797 -36.92766 30.64365 1.000 18.98703 100 GLY A C 1
ATOM 757 O O . GLY A 1 97 ? -1.79184 -37.45575 29.89067 1.000 18.70884 100 GLY A O 1
ATOM 758 N N . VAL A 1 98 ? -3.87334 -37.36354 30.73812 1.000 18.97819 101 VAL A N 1
ATOM 759 C CA . VAL A 1 98 ? -4.27767 -38.66308 30.20846 1.000 16.72202 101 VAL A CA 1
ATOM 760 C C . VAL A 1 98 ? -4.69521 -38.52688 28.74879 1.000 20.75689 101 VAL A C 1
ATOM 761 O O . VAL A 1 98 ? -5.71446 -37.90351 28.42726 1.000 18.97790 101 VAL A O 1
ATOM 765 N N . TYR A 1 99 ? -3.93321 -39.17105 27.87188 1.000 17.86174 102 TYR A N 1
ATOM 766 C CA . TYR A 1 99 ? -4.17680 -39.13783 26.44038 1.000 17.75966 102 TYR A CA 1
ATOM 767 C C . TYR A 1 99 ? -5.13941 -40.26898 26.06795 1.000 19.05043 102 TYR A C 1
ATOM 768 O O . TYR A 1 99 ? -5.85731 -40.79164 26.92576 1.000 18.14665 102 TYR A O 1
ATOM 777 N N . ALA A 1 100 ? -5.17135 -40.65183 24.79376 1.000 17.91869 103 ALA A N 1
ATOM 778 C CA . ALA A 1 100 ? -6.12514 -41.64619 24.32405 1.000 19.05139 103 ALA A CA 1
ATOM 779 C C . ALA A 1 100 ? -6.03117 -42.92807 25.14990 1.000 19.95805 103 ALA A C 1
ATOM 780 O O . ALA A 1 100 ? -4.92717 -43.47256 25.32795 1.000 19.57997 103 ALA A O 1
ATOM 782 N N . PRO A 1 101 ? -7.15075 -43.45480 25.63031 1.000 19.91745 104 PRO A N 1
ATOM 783 C CA . PRO A 1 101 ? -7.13950 -44.76778 26.28025 1.000 17.39838 104 PRO A CA 1
ATOM 784 C C . PRO A 1 101 ? -7.59520 -45.84948 25.32439 1.000 22.20921 104 PRO A C 1
ATOM 785 O O . PRO A 1 101 ? -8.32026 -45.57399 24.36344 1.000 19.73998 104 PRO A O 1
ATOM 789 N N . ALA A 1 102 ? -7.21025 -47.08372 25.58873 1.000 18.23264 105 ALA A N 1
ATOM 790 C CA . ALA A 1 102 ? -7.80433 -48.22992 24.91924 1.000 18.62943 105 ALA A CA 1
ATOM 791 C C . ALA A 1 102 ? -8.24735 -49.21314 25.98428 1.000 20.86745 105 ALA A C 1
ATOM 792 O O . ALA A 1 102 ? -7.50805 -49.45988 26.94048 1.000 21.41553 105 ALA A O 1
ATOM 794 N N . ILE A 1 103 ? -9.44542 -49.77188 25.82772 1.000 21.47078 106 ILE A N 1
ATOM 795 C CA . ILE A 1 103 ? -9.96050 -50.76770 26.75767 1.000 19.75853 106 ILE A CA 1
ATOM 796 C C . ILE A 1 103 ? -10.13703 -52.07415 25.99334 1.000 23.04505 106 ILE A C 1
ATOM 797 O O . ILE A 1 103 ? -10.67915 -52.08484 24.88082 1.000 20.05937 106 ILE A O 1
ATOM 802 N N . LYS A 1 104 ? -9.64438 -53.16744 26.57123 1.000 20.03008 107 LYS A N 1
ATOM 803 C CA . LYS A 1 104 ? -9.74411 -54.46666 25.92030 1.000 20.43296 107 LYS A CA 1
ATOM 804 C C . LYS A 1 104 ? -10.00866 -55.56138 26.94441 1.000 24.56835 107 LYS A C 1
ATOM 805 O O . LYS A 1 104 ? -9.28399 -55.67630 27.93437 1.000 23.95674 107 LYS A O 1
ATOM 811 N N . TYR A 1 105 ? -11.02322 -56.37787 26.69013 1.000 24.19829 108 TYR A N 1
ATOM 812 C CA . TYR A 1 105 ? -11.26227 -57.56351 27.49365 1.000 25.43718 108 TYR A CA 1
ATOM 813 C C . TYR A 1 105 ? -10.50918 -58.74517 26.89158 1.000 28.36275 108 TYR A C 1
ATOM 814 O O . TYR A 1 105 ? -10.56610 -58.96769 25.67955 1.000 27.14256 108 TYR A O 1
ATOM 823 N N . ASN A 1 106 ? -9.78732 -59.48660 27.73953 1.000 26.12913 109 ASN A N 1
ATOM 824 C CA . ASN A 1 106 ? -9.04309 -60.66974 27.31770 1.000 27.06994 109 ASN A CA 1
ATOM 825 C C . ASN A 1 106 ? -9.81554 -61.91283 27.72872 1.000 29.46938 109 ASN A C 1
ATOM 826 O O . ASN A 1 106 ? -9.82767 -62.25567 28.92040 1.000 29.79197 109 ASN A O 1
ATOM 831 N N . PRO A 1 107 ? -10.46445 -62.62409 26.80759 1.000 32.37201 110 PRO A N 1
ATOM 832 C CA . PRO A 1 107 ? -11.20428 -63.82626 27.22436 1.000 30.70991 110 PRO A CA 1
ATOM 833 C C . PRO A 1 107 ? -10.29806 -64.96222 27.66626 1.000 32.98131 110 PRO A C 1
ATOM 834 O O . PRO A 1 107 ? -10.76165 -65.84697 28.39209 1.000 33.76167 110 PRO A O 1
ATOM 838 N N . ASN A 1 108 ? -9.01692 -64.94375 27.29313 1.000 31.96887 111 ASN A N 1
ATOM 839 C CA . ASN A 1 108 ? -8.11949 -66.03180 27.66867 1.000 32.42240 111 ASN A CA 1
ATOM 840 C C . ASN A 1 108 ? -7.88247 -66.08278 29.17769 1.000 35.48364 111 ASN A C 1
ATOM 841 O O . ASN A 1 108 ? -7.75460 -67.17131 29.74949 1.000 33.50629 111 ASN A O 1
ATOM 846 N N . ASN A 1 109 ? -7.80107 -64.92857 29.84468 1.000 31.78808 112 ASN A N 1
ATOM 847 C CA . ASN A 1 109 ? -7.63574 -64.91060 31.29722 1.000 30.18675 112 ASN A CA 1
ATOM 848 C C . ASN A 1 109 ? -8.75037 -64.14582 31.99592 1.000 30.53538 112 ASN A C 1
ATOM 849 O O . ASN A 1 109 ? -8.61952 -63.82592 33.18604 1.000 33.06681 112 ASN A O 1
ATOM 854 N N . ASP A 1 110 ? -9.83150 -63.83155 31.28107 1.000 27.20846 113 ASP A N 1
ATOM 855 C CA . ASP A 1 110 ? -11.00280 -63.17236 31.85506 1.000 29.67431 113 ASP A CA 1
ATOM 856 C C . ASP A 1 110 ? -10.63305 -61.85819 32.55111 1.000 30.05903 113 ASP A C 1
ATOM 857 O O . ASP A 1 110 ? -11.11748 -61.53929 33.64432 1.000 28.56447 113 ASP A O 1
ATOM 862 N N . THR A 1 111 ? -9.77801 -61.06848 31.90704 1.000 25.77332 114 THR A N 1
ATOM 863 C CA . THR A 1 111 ? -9.31193 -59.82695 32.50852 1.000 24.18679 114 THR A CA 1
ATOM 864 C C . THR A 1 111 ? -9.54018 -58.65169 31.56096 1.000 26.51025 114 THR A C 1
ATOM 865 O O . THR A 1 111 ? -9.29808 -58.76468 30.35506 1.000 23.26429 114 THR A O 1
ATOM 869 N N . PHE A 1 112 ? -10.00681 -57.52525 32.11374 1.000 22.80637 115 PHE A N 1
ATOM 870 C CA . PHE A 1 112 ? -10.08482 -56.26658 31.37569 1.000 22.79514 115 PHE A CA 1
ATOM 871 C C . PHE A 1 112 ? -8.77798 -55.50134 31.54351 1.000 23.27285 115 PHE A C 1
ATOM 872 O O . PHE A 1 112 ? -8.18379 -55.48797 32.62874 1.000 21.23045 115 PHE A O 1
ATOM 880 N N . TYR A 1 113 ? -8.34120 -54.85590 30.46284 1.000 20.28074 116 TYR A N 1
ATOM 881 C CA . TYR A 1 113 ? -7.16320 -54.00689 30.45808 1.000 22.17817 116 TYR A CA 1
ATOM 882 C C . TYR A 1 113 ? -7.55680 -52.61985 29.96835 1.000 21.59211 116 TYR A C 1
ATOM 883 O O . TYR A 1 113 ? -8.36193 -52.48454 29.04448 1.000 21.24835 116 TYR A O 1
ATOM 892 N N . MET A 1 114 ? -7.01526 -51.58870 30.60611 1.000 22.03955 117 MET A N 1
ATOM 893 C CA . MET A 1 114 ? -7.09908 -50.23237 30.07072 1.000 19.51348 117 MET A CA 1
ATOM 894 C C . MET A 1 114 ? -5.67345 -49.71460 29.97809 1.000 18.90596 117 MET A C 1
ATOM 895 O O . MET A 1 114 ? -4.99135 -49.55696 30.99865 1.000 18.26385 117 MET A O 1
ATOM 900 N N . ILE A 1 115 ? -5.22485 -49.46760 28.75197 1.000 20.75825 118 ILE A N 1
ATOM 901 C CA . ILE A 1 115 ? -3.85504 -49.05851 28.46577 1.000 18.63974 118 ILE A CA 1
ATOM 902 C C . ILE A 1 115 ? -3.89552 -47.63677 27.91074 1.000 20.32743 118 ILE A C 1
ATOM 903 O O . ILE A 1 115 ? -4.73507 -47.31718 27.05867 1.000 18.18211 118 ILE A O 1
ATOM 908 N N . THR A 1 116 ? -3.03175 -46.76752 28.42287 1.000 20.73662 119 THR A N 1
ATOM 909 C CA . THR A 1 116 ? -3.09514 -45.36675 28.01183 1.000 18.49430 119 THR A CA 1
ATOM 910 C C . THR A 1 116 ? -1.72593 -44.72963 28.20857 1.000 19.99476 119 THR A C 1
ATOM 911 O O . THR A 1 116 ? -0.75873 -45.39336 28.59582 1.000 20.87207 119 THR A O 1
ATOM 915 N N . THR A 1 117 ? -1.63925 -43.43713 27.89417 1.000 16.77705 120 THR A N 1
ATOM 916 C CA . THR A 1 117 ? -0.45047 -42.64067 28.16448 1.000 18.07234 120 THR A CA 1
ATOM 917 C C . THR A 1 117 ? -0.84338 -41.50942 29.09718 1.000 20.24260 120 THR A C 1
ATOM 918 O O . THR A 1 117 ? -1.78382 -40.76296 28.79581 1.000 18.90916 120 THR A O 1
ATOM 922 N N . GLN A 1 118 ? -0.14060 -41.38950 30.22923 1.000 18.45627 121 GLN A N 1
ATOM 923 C CA . GLN A 1 118 ? -0.38699 -40.31303 31.18818 1.000 19.10544 121 GLN A CA 1
ATOM 924 C C . GLN A 1 118 ? 0.87308 -39.46473 31.29711 1.000 19.83951 121 GLN A C 1
ATOM 925 O O . GLN A 1 118 ? 1.88438 -39.90215 31.86382 1.000 18.28276 121 GLN A O 1
ATOM 931 N N . PHE A 1 119 ? 0.80514 -38.24879 30.76215 1.000 18.71141 122 PHE A N 1
ATOM 932 C CA . PHE A 1 119 ? 1.92313 -37.31050 30.84163 1.000 19.98807 122 PHE A CA 1
ATOM 933 C C . PHE A 1 119 ? 1.81464 -36.53571 32.15122 1.000 20.97177 122 PHE A C 1
ATOM 934 O O . PHE A 1 119 ? 1.44808 -35.35658 32.19542 1.000 23.78842 122 PHE A O 1
ATOM 942 N N . ALA A 1 120 ? 2.14860 -37.24693 33.23593 1.000 20.12830 123 ALA A N 1
ATOM 943 C CA . ALA A 1 120 ? 2.04622 -36.75058 34.60293 1.000 20.81625 123 ALA A CA 1
ATOM 944 C C . ALA A 1 120 ? 2.49497 -37.84796 35.55215 1.000 20.56086 123 ALA A C 1
ATOM 945 O O . ALA A 1 120 ? 2.35340 -39.02759 35.22906 1.000 20.74262 123 ALA A O 1
ATOM 947 N N . GLY A 1 121 ? 3.05182 -37.47808 36.70422 1.000 19.58710 124 GLY A N 1
ATOM 948 C CA . GLY A 1 121 ? 3.36453 -38.44680 37.74517 1.000 22.67047 124 GLY A CA 1
ATOM 949 C C . GLY A 1 121 ? 4.44274 -39.44318 37.38874 1.000 26.97889 124 GLY A C 1
ATOM 950 O O . GLY A 1 121 ? 4.57997 -40.46805 38.06757 1.000 23.85108 124 GLY A O 1
ATOM 951 N N . GLY A 1 122 ? 5.22038 -39.17350 36.34224 1.000 25.45119 125 GLY A N 1
ATOM 952 C CA . GLY A 1 122 ? 6.19530 -40.14376 35.88435 1.000 23.21650 125 GLY A CA 1
ATOM 953 C C . GLY A 1 122 ? 5.62798 -41.38183 35.22147 1.000 27.08720 125 GLY A C 1
ATOM 954 O O . GLY A 1 122 ? 6.38092 -42.33022 34.98217 1.000 26.53266 125 GLY A O 1
ATOM 955 N N . PHE A 1 123 ? 4.32957 -41.39817 34.89083 1.000 23.49118 126 PHE A N 1
ATOM 956 C CA . PHE A 1 123 ? 3.67830 -42.62150 34.42390 1.000 20.02901 126 PHE A CA 1
ATOM 957 C C . PHE A 1 123 ? 4.04324 -42.96817 32.98586 1.000 23.17015 126 PHE A C 1
ATOM 958 O O . PHE A 1 123 ? 4.42883 -44.10669 32.69471 1.000 22.67393 126 PHE A O 1
ATOM 966 N N . GLY A 1 124 ? 3.87670 -42.02333 32.06098 1.000 22.22844 127 GLY A N 1
ATOM 967 C CA . GLY A 1 124 ? 4.02690 -42.39425 30.66251 1.000 20.05781 127 GLY A CA 1
ATOM 968 C C . GLY A 1 124 ? 2.99823 -43.43929 30.27323 1.000 20.71394 127 GLY A C 1
ATOM 969 O O . GLY A 1 124 ? 1.84288 -43.41208 30.71304 1.000 19.76133 127 GLY A O 1
ATOM 970 N N . ASN A 1 125 ? 3.41889 -44.38448 29.44479 1.000 20.03622 128 ASN A N 1
ATOM 971 C CA . ASN A 1 125 ? 2.52438 -45.45519 29.03954 1.000 20.32106 128 ASN A CA 1
ATOM 972 C C . ASN A 1 125 ? 2.29563 -46.42660 30.19269 1.000 23.87016 128 ASN A C 1
ATOM 973 O O . ASN A 1 125 ? 3.25043 -46.91171 30.81195 1.000 19.98989 128 ASN A O 1
ATOM 978 N N . ILE A 1 126 ? 1.01669 -46.68611 30.48594 1.000 19.13275 129 ILE A N 1
ATOM 979 C CA . ILE A 1 126 ? 0.60241 -47.44069 31.66282 1.000 20.63575 129 ILE A CA 1
ATOM 980 C C . ILE A 1 126 ? -0.55625 -48.33703 31.27368 1.000 20.13404 129 ILE A C 1
ATOM 981 O O . ILE A 1 126 ? -1.25381 -48.10204 30.28547 1.000 19.48212 129 ILE A O 1
ATOM 986 N N . ILE A 1 127 ? -0.76762 -49.36599 32.08350 1.000 18.98608 130 ILE A N 1
ATOM 987 C CA . ILE A 1 127 ? -1.91280 -50.24539 31.93997 1.000 18.06899 130 ILE A CA 1
ATOM 988 C C . ILE A 1 127 ? -2.46574 -50.50708 33.33839 1.000 21.33929 130 ILE A C 1
ATOM 989 O O . ILE A 1 127 ? -1.70445 -50.61980 34.30901 1.000 20.75412 130 ILE A O 1
ATOM 994 N N . VAL A 1 128 ? -3.79118 -50.50856 33.45750 1.000 16.88252 131 VAL A N 1
ATOM 995 C CA . VAL A 1 128 ? -4.45475 -50.92623 34.68701 1.000 17.47017 131 VAL A CA 1
ATOM 996 C C . VAL A 1 128 ? -5.33175 -52.11622 34.33042 1.000 20.72798 131 VAL A C 1
ATOM 997 O O . VAL A 1 128 ? -5.69556 -52.31599 33.17119 1.000 18.53549 131 VAL A O 1
ATOM 1001 N N . LYS A 1 129 ? -5.67891 -52.90693 35.34773 1.000 20.18462 132 LYS A N 1
ATOM 1002 C CA . LYS A 1 129 ? -6.37012 -54.17289 35.13543 1.000 21.08086 132 LYS A CA 1
ATOM 1003 C C . LYS A 1 129 ? -7.56214 -54.29369 36.06489 1.000 19.06338 132 LYS A C 1
ATOM 1004 O O . LYS A 1 129 ? -7.55910 -53.77416 37.18269 1.000 20.47195 132 LYS A O 1
ATOM 1010 N N . SER A 1 130 ? -8.57559 -55.01920 35.60095 1.000 21.73812 133 SER A N 1
ATOM 1011 C CA . SER A 1 130 ? -9.73517 -55.31613 36.42284 1.000 22.31894 133 SER A CA 1
ATOM 1012 C C . SER A 1 130 ? -10.39930 -56.58668 35.91179 1.000 26.22445 133 SER A C 1
ATOM 1013 O O . SER A 1 130 ? -10.49485 -56.79091 34.69751 1.000 26.46834 133 SER A O 1
ATOM 1016 N N . LYS A 1 131 ? -10.86031 -57.43052 36.84367 1.000 22.85615 134 LYS A N 1
ATOM 1017 C CA . LYS A 1 131 ? -11.78124 -58.50571 36.48423 1.000 25.23583 134 LYS A CA 1
ATOM 1018 C C . LYS A 1 131 ? -13.19885 -58.00220 36.29234 1.000 26.76428 134 LYS A C 1
ATOM 1019 O O . LYS A 1 131 ? -14.02225 -58.70666 35.70149 1.000 27.48272 134 LYS A O 1
ATOM 1025 N N . ASP A 1 132 ? -13.50646 -56.81873 36.79756 1.000 23.88937 135 ASP A N 1
ATOM 1026 C CA . ASP A 1 132 ? -14.87947 -56.34010 36.81395 1.000 25.89473 135 ASP A CA 1
ATOM 1027 C C . ASP A 1 132 ? -14.87530 -54.82348 36.91933 1.000 24.02567 135 ASP A C 1
ATOM 1028 O O . ASP A 1 132 ? -14.68023 -54.28056 38.01886 1.000 23.32150 135 ASP A O 1
ATOM 1033 N N . PRO A 1 133 ? -15.09761 -54.10677 35.80911 1.000 23.08960 136 PRO A N 1
ATOM 1034 C CA . PRO A 1 133 ? -15.00360 -52.63871 35.84398 1.000 20.58184 136 PRO A CA 1
ATOM 1035 C C . PRO A 1 133 ? -15.87563 -51.98379 36.89687 1.000 22.69046 136 PRO A C 1
ATOM 1036 O O . PRO A 1 133 ? -15.57364 -50.86138 37.32360 1.000 23.08173 136 PRO A O 1
ATOM 1040 N N . PHE A 1 134 ? -16.95185 -52.64818 37.32812 1.000 22.50860 137 PHE A N 1
ATOM 1041 C CA . PHE A 1 134 ? -17.78126 -52.09233 38.39260 1.000 20.92594 137 PHE A CA 1
ATOM 1042 C C . PHE A 1 134 ? -17.07159 -52.05582 39.73927 1.000 20.56488 137 PHE A C 1
ATOM 1043 O O . PHE A 1 134 ? -17.52502 -51.34944 40.63794 1.000 26.88670 137 PHE A O 1
ATOM 1051 N N . LYS A 1 135 ? -15.99006 -52.80266 39.91175 1.000 23.09029 138 LYS A N 1
ATOM 1052 C CA . LYS A 1 135 ? -15.21075 -52.77166 41.14212 1.000 24.18062 138 LYS A CA 1
ATOM 1053 C C . LYS A 1 135 ? -14.04088 -51.80462 41.07589 1.000 23.16388 138 LYS A C 1
ATOM 1054 O O . LYS A 1 135 ? -13.26015 -51.73835 42.03041 1.000 21.45178 138 LYS A O 1
ATOM 1060 N N . GLY A 1 136 ? -13.86055 -51.09953 39.96803 1.000 21.04935 139 GLY A N 1
ATOM 1061 C CA . GLY A 1 136 ? -12.67415 -50.28076 39.83555 1.000 20.84437 139 GLY A CA 1
ATOM 1062 C C . GLY A 1 136 ? -11.50181 -51.07170 39.28991 1.000 20.65773 139 GLY A C 1
ATOM 1063 O O . GLY A 1 136 ? -11.60850 -52.22387 38.85713 1.000 22.19013 139 GLY A O 1
ATOM 1064 N N . TRP A 1 137 ? -10.34624 -50.42012 39.30842 1.000 18.63677 140 TRP A N 1
ATOM 1065 C CA . TRP A 1 137 ? -9.17954 -50.92204 38.60819 1.000 16.71309 140 TRP A CA 1
ATOM 1066 C C . TRP A 1 137 ? -7.95296 -50.84776 39.50521 1.000 18.78840 140 TRP A C 1
ATOM 1067 O O . TRP A 1 137 ? -7.90694 -50.08293 40.47026 1.000 20.26268 140 TRP A O 1
ATOM 1078 N N . SER A 1 138 ? -6.94357 -51.62990 39.13813 1.000 18.77602 141 SER A N 1
ATOM 1079 C CA . SER A 1 138 ? -5.65099 -51.60383 39.80040 1.000 20.24306 141 SER A CA 1
ATOM 1080 C C . SER A 1 138 ? -4.96367 -50.25087 39.64253 1.000 21.76516 141 SER A C 1
ATOM 1081 O O . SER A 1 138 ? -5.31496 -49.43429 38.78450 1.000 20.21931 141 SER A O 1
ATOM 1084 N N . ASP A 1 139 ? -3.94778 -50.03606 40.48347 1.000 19.76006 142 ASP A N 1
ATOM 1085 C CA . ASP A 1 139 ? -2.99666 -48.95080 40.26829 1.000 22.03110 142 ASP A CA 1
ATOM 1086 C C . ASP A 1 139 ? -2.24888 -49.19970 38.95757 1.000 21.23552 142 ASP A C 1
ATOM 1087 O O . ASP A 1 139 ? -2.21914 -50.32756 38.45809 1.000 20.20993 142 ASP A O 1
ATOM 1092 N N . PRO A 1 140 ? -1.63014 -48.16688 38.38043 1.000 22.23954 143 PRO A N 1
ATOM 1093 C CA . PRO A 1 140 ? -1.01334 -48.33827 37.05980 1.000 20.20175 143 PRO A CA 1
ATOM 1094 C C . PRO A 1 140 ? 0.26883 -49.14747 37.11395 1.000 19.81702 143 PRO A C 1
ATOM 1095 O O . PRO A 1 140 ? 1.04528 -49.08990 38.07104 1.000 20.36124 143 PRO A O 1
ATOM 1099 N N . ILE A 1 141 ? 0.46577 -49.91776 36.05620 1.000 19.91356 144 ILE A N 1
ATOM 1100 C CA . ILE A 1 141 ? 1.70130 -50.63524 35.77189 1.000 21.46245 144 ILE A CA 1
ATOM 1101 C C . ILE A 1 141 ? 2.38103 -49.89867 34.62886 1.000 21.58725 144 ILE A C 1
ATOM 1102 O O . ILE A 1 141 ? 1.81157 -49.79551 33.53255 1.000 19.58575 144 ILE A O 1
ATOM 1107 N N . LYS A 1 142 ? 3.59172 -49.39648 34.87202 1.000 21.10494 145 LYS A N 1
ATOM 1108 C CA . LYS A 1 142 ? 4.31963 -48.65304 33.84892 1.000 21.56594 145 LYS A CA 1
ATOM 1109 C C . LYS A 1 142 ? 4.89003 -49.58972 32.78497 1.000 25.55979 145 LYS A C 1
ATOM 1110 O O . LYS A 1 142 ? 5.50798 -50.60962 33.10748 1.000 23.95173 145 LYS A O 1
ATOM 1116 N N . LEU A 1 143 ? 4.70295 -49.22616 31.51689 1.000 22.25227 146 LEU A N 1
ATOM 1117 C CA . LEU A 1 143 ? 5.12152 -50.03643 30.38358 1.000 24.04035 146 LEU A CA 1
ATOM 1118 C C . LEU A 1 143 ? 6.32448 -49.41576 29.67674 1.000 26.43187 146 LEU A C 1
ATOM 1119 O O . LEU A 1 143 ? 6.45916 -48.18785 29.59662 1.000 27.61880 146 LEU A O 1
ATOM 1124 N N . ASN A 1 144 ? 7.19060 -50.28023 29.13795 1.000 25.00785 147 ASN A N 1
ATOM 1125 C CA . ASN A 1 144 ? 8.53251 -49.86841 28.70432 1.000 29.16050 147 ASN A CA 1
ATOM 1126 C C . ASN A 1 144 ? 8.57447 -49.48504 27.22448 1.000 30.07745 147 ASN A C 1
ATOM 1127 O O . ASN A 1 144 ? 9.32516 -50.05644 26.43127 1.000 26.55147 147 ASN A O 1
ATOM 1132 N N . PHE A 1 145 ? 7.77330 -48.48728 26.85373 1.000 24.95461 148 PHE A N 1
ATOM 1133 C CA . PHE A 1 145 ? 7.87626 -47.93251 25.51064 1.000 26.48903 148 PHE A CA 1
ATOM 1134 C C . PHE A 1 145 ? 7.40136 -46.49108 25.52996 1.000 29.60046 148 PHE A C 1
ATOM 1135 O O . PHE A 1 145 ? 6.72941 -46.04470 26.46727 1.000 26.18502 148 PHE A O 1
ATOM 1143 N N . ASP A 1 146 ? 7.74190 -45.77038 24.47214 1.000 26.21057 149 ASP A N 1
ATOM 1144 C CA . ASP A 1 146 ? 7.40919 -44.35930 24.36566 1.000 27.95105 149 ASP A CA 1
ATOM 1145 C C . ASP A 1 146 ? 6.33387 -44.15799 23.30906 1.000 28.72871 149 ASP A C 1
ATOM 1146 O O . ASP A 1 146 ? 5.85877 -45.10997 22.68306 1.000 28.92201 149 ASP A O 1
ATOM 1151 N N . GLY A 1 147 ? 5.93611 -42.91063 23.11829 1.000 24.03464 150 GLY A N 1
ATOM 1152 C CA . GLY A 1 147 ? 4.87489 -42.63439 22.16757 1.000 25.97679 150 GLY A CA 1
ATOM 1153 C C . GLY A 1 147 ? 3.51980 -42.58467 22.84370 1.000 22.25730 150 GLY A C 1
ATOM 1154 O O . GLY A 1 147 ? 3.40403 -42.49529 24.06627 1.000 24.22580 150 GLY A O 1
ATOM 1155 N N . ILE A 1 148 ? 2.47187 -42.61666 22.02808 1.000 20.93714 151 ILE A N 1
ATOM 1156 C CA . ILE A 1 148 ? 1.11060 -42.43952 22.50712 1.000 21.4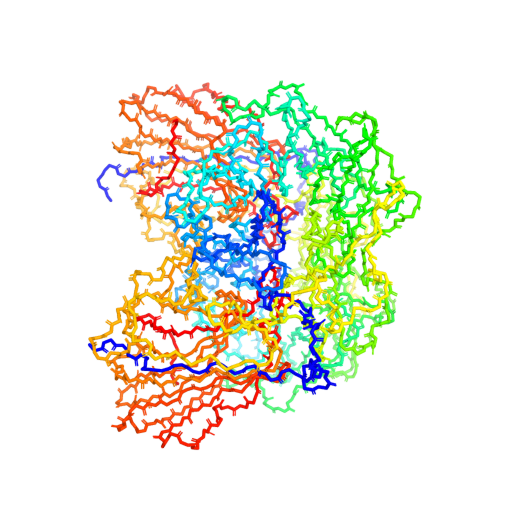6005 151 ILE A CA 1
ATOM 1157 C C . ILE A 1 148 ? 0.21472 -43.47331 21.83932 1.000 23.11447 151 ILE A C 1
ATOM 1158 O O . ILE A 1 148 ? 0.64585 -44.24495 20.98122 1.000 26.19356 151 ILE A O 1
ATOM 1163 N N . ASP A 1 149 ? -1.05174 -43.46468 22.23825 1.000 21.61003 152 ASP A N 1
ATOM 1164 C CA . ASP A 1 149 ? -2.11066 -44.29533 21.68662 1.000 20.83220 152 ASP A CA 1
ATOM 1165 C C . ASP A 1 149 ? -1.80472 -45.79049 21.76369 1.000 22.03088 152 ASP A C 1
ATOM 1166 O O . ASP A 1 149 ? -1.96319 -46.49946 20.75616 1.000 19.75771 152 ASP A O 1
ATOM 1171 N N . PRO A 1 150 ? -1.41483 -46.32887 22.92045 1.000 20.89135 153 PRO A N 1
ATOM 1172 C CA . PRO A 1 150 ? -1.22437 -47.78047 22.99783 1.000 21.80171 153 PRO A CA 1
ATOM 1173 C C . PRO A 1 150 ? -2.55285 -48.51272 22.92624 1.000 22.37308 153 PRO A C 1
ATOM 1174 O O . PRO A 1 150 ? -3.59841 -48.00403 23.33420 1.000 21.29647 153 PRO A O 1
ATOM 1178 N N . SER A 1 151 ? -2.49529 -49.74286 22.42087 1.000 20.27486 154 SER A N 1
ATOM 1179 C CA . SER A 1 151 ? -3.65422 -50.61595 22.36536 1.000 21.32349 154 SER A CA 1
ATOM 1180 C C . SER A 1 151 ? -3.13916 -52.02735 22.57556 1.000 21.26439 154 SER A C 1
ATOM 1181 O O . SER A 1 151 ? -2.00616 -52.33434 22.19763 1.000 23.30952 154 SER A O 1
ATOM 1184 N N . ILE A 1 152 ? -3.94899 -52.88498 23.18616 1.000 22.04606 155 ILE A N 1
ATOM 1185 C CA . ILE A 1 152 ? -3.49630 -54.24050 23.47432 1.000 21.38354 155 ILE A CA 1
ATOM 1186 C C . ILE A 1 152 ? -4.42038 -55.24629 22.78643 1.000 23.38210 155 ILE A C 1
ATOM 1187 O O . ILE A 1 152 ? -5.65195 -55.10355 22.78468 1.000 21.85297 155 ILE A O 1
ATOM 1192 N N . PHE A 1 153 ? -3.80003 -56.26012 22.18118 1.000 23.64891 156 PHE A N 1
ATOM 1193 C CA . PHE A 1 153 ? -4.46071 -57.23492 21.32229 1.000 25.14575 156 PHE A CA 1
ATOM 1194 C C . PHE A 1 153 ? -4.14948 -58.64149 21.82662 1.000 27.38074 156 PHE A C 1
ATOM 1195 O O . PHE A 1 153 ? -2.98006 -58.97692 22.05428 1.000 26.54444 156 PHE A O 1
ATOM 1203 N N . PHE A 1 154 ? -5.18325 -59.46389 21.98227 1.000 26.49160 157 PHE A N 1
ATOM 1204 C CA . PHE A 1 154 ? -5.02732 -60.84398 22.43408 1.000 30.44424 157 PHE A CA 1
ATOM 1205 C C . PHE A 1 154 ? -5.39600 -61.80119 21.30877 1.000 28.31279 157 PHE A C 1
ATOM 1206 O O . PHE A 1 154 ? -6.55520 -61.85587 20.89135 1.000 30.34189 157 PHE A O 1
ATOM 1214 N N . ASP A 1 155 ? -4.41000 -62.56170 20.83357 1.000 32.12251 158 ASP A N 1
ATOM 1215 C CA . ASP A 1 155 ? -4.61760 -63.52013 19.75701 1.000 33.44943 158 ASP A CA 1
ATOM 1216 C C . ASP A 1 155 ? -5.34127 -64.76820 20.27472 1.000 41.41109 158 ASP A C 1
ATOM 1217 O O . ASP A 1 155 ? -5.44746 -64.99485 21.48384 1.000 37.03349 158 ASP A O 1
ATOM 1222 N N . ASP A 1 156 ? -5.84204 -65.58796 19.33133 1.000 41.69314 159 ASP A N 1
ATOM 1223 C CA . ASP A 1 156 ? -6.56737 -66.81063 19.69171 1.000 42.07250 159 ASP A CA 1
ATOM 1224 C C . ASP A 1 156 ? -5.70935 -67.75805 20.51517 1.000 44.73603 159 ASP A C 1
ATOM 1225 O O . ASP A 1 156 ? -6.23041 -68.49541 21.36031 1.000 51.12961 159 ASP A O 1
ATOM 1230 N N . ASN A 1 157 ? -4.40903 -67.79001 20.24782 1.000 42.70265 160 ASN A N 1
ATOM 1231 C CA . ASN A 1 157 ? -3.45444 -68.63377 20.95502 1.000 48.44972 160 ASN A CA 1
ATOM 1232 C C . ASN A 1 157 ? -3.05725 -68.06941 22.31613 1.000 49.74920 160 ASN A C 1
ATOM 1233 O O . ASN A 1 157 ? -2.03124 -68.48800 22.86606 1.000 52.05331 160 ASN A O 1
ATOM 1238 N N . GLY A 1 158 ? -3.81476 -67.10714 22.84884 1.000 48.43856 161 GLY A N 1
ATOM 1239 C CA . GLY A 1 158 ? -3.47204 -66.45342 24.09237 1.000 42.30238 161 GLY A CA 1
ATOM 1240 C C . GLY A 1 158 ? -2.32382 -65.46700 24.02841 1.000 44.76406 161 GLY A C 1
ATOM 1241 O O . GLY A 1 158 ? -2.14049 -64.70723 24.98761 1.000 47.28032 161 GLY A O 1
ATOM 1242 N N . LYS A 1 159 ? -1.54288 -65.44678 22.94498 1.000 42.63375 162 LYS A N 1
ATOM 1243 C CA . LYS A 1 159 ? -0.44161 -64.49299 22.83967 1.000 41.27153 162 LYS A CA 1
ATOM 1244 C C . LYS A 1 159 ? -0.95846 -63.05823 22.76253 1.000 35.45573 162 LYS A C 1
ATOM 1245 O O . LYS A 1 159 ? -2.06195 -62.79177 22.27354 1.000 36.36554 162 LYS A O 1
ATOM 1251 N N . ALA A 1 160 ? -0.13979 -62.12771 23.24506 1.000 30.18292 163 ALA A N 1
ATOM 1252 C CA . ALA A 1 160 ? -0.56748 -60.75012 23.41125 1.000 30.02772 163 ALA A CA 1
ATOM 1253 C C . ALA A 1 160 ? 0.44453 -59.79466 22.80734 1.000 26.09545 163 ALA A C 1
ATOM 1254 O O . ALA A 1 160 ? 1.65676 -60.03053 22.84298 1.000 26.41904 163 ALA A O 1
ATOM 1256 N N . TYR A 1 161 ? -0.07447 -58.68431 22.29104 1.000 25.50019 164 TYR A N 1
ATOM 1257 C CA . TYR A 1 161 ? 0.72610 -57.67830 21.60828 1.000 24.58926 164 TYR A CA 1
ATOM 1258 C C . TYR A 1 161 ? 0.23886 -56.29162 21.99809 1.000 23.55599 164 TYR A C 1
ATOM 1259 O O . TYR A 1 161 ? -0.95130 -56.08211 22.24100 1.000 24.65916 164 TYR A O 1
ATOM 1268 N N . VAL A 1 162 ? 1.16648 -55.34258 22.04606 1.000 24.53128 165 VAL A N 1
ATOM 1269 C CA . VAL A 1 162 ? 0.83266 -53.93369 22.21991 1.000 24.34914 165 VAL A CA 1
ATOM 1270 C C . VAL A 1 162 ? 1.26809 -53.19343 20.96654 1.000 24.34884 165 VAL A C 1
ATOM 1271 O O . VAL A 1 162 ? 2.42836 -53.29925 20.54960 1.000 24.89210 165 VAL A O 1
ATOM 1275 N N . VAL A 1 163 ? 0.32957 -52.46722 20.35565 1.000 23.90294 166 VAL A N 1
ATOM 1276 C CA . VAL A 1 163 ? 0.62609 -51.57546 19.24506 1.000 24.02042 166 VAL A CA 1
ATOM 1277 C C . VAL A 1 163 ? 0.52565 -50.15148 19.76205 1.000 23.31378 166 VAL A C 1
ATOM 1278 O O . VAL A 1 163 ? -0.28663 -49.83995 20.64279 1.000 21.92816 166 VAL A O 1
ATOM 1282 N N . HIS A 1 164 ? 1.35701 -49.27716 19.21440 1.000 22.91881 167 HIS A N 1
ATOM 1283 C CA . HIS A 1 164 ? 1.27849 -47.89252 19.65017 1.000 20.65088 167 HIS A CA 1
ATOM 1284 C C . HIS A 1 164 ? 1.88925 -47.00296 18.58793 1.000 26.55959 167 HIS A C 1
ATOM 1285 O O . HIS A 1 164 ? 2.59612 -47.46240 17.68713 1.000 26.26811 167 HIS A O 1
ATOM 1292 N N . ASN A 1 165 ? 1.59795 -45.71747 18.71327 1.000 25.92927 168 ASN A N 1
ATOM 1293 C CA . ASN A 1 165 ? 2.23801 -44.71636 17.88980 1.000 25.48918 168 ASN A CA 1
ATOM 1294 C C . ASN A 1 165 ? 3.59675 -44.37708 18.49472 1.000 27.57710 168 ASN A C 1
ATOM 1295 O O . ASN A 1 165 ? 3.78248 -44.40094 19.71587 1.000 27.88325 168 ASN A O 1
ATOM 1300 N N . ASP A 1 166 ? 4.56604 -44.10482 17.62645 1.000 27.72982 169 ASP A N 1
ATOM 1301 C CA . ASP A 1 166 ? 5.90453 -43.72467 18.06080 1.000 29.34116 169 ASP A CA 1
ATOM 1302 C C . ASP A 1 166 ? 6.48094 -42.80220 16.99619 1.000 32.38588 169 ASP A C 1
ATOM 1303 O O . ASP A 1 166 ? 5.88973 -42.60729 15.93009 1.000 33.10952 169 ASP A O 1
ATOM 1308 N N . GLY A 1 167 ? 7.62317 -42.20394 17.29773 1.000 34.03794 170 GLY A N 1
ATOM 1309 C CA . GLY A 1 167 ? 8.32681 -41.43812 16.29667 1.000 37.73417 170 GLY A CA 1
ATOM 1310 C C . GLY A 1 167 ? 9.23758 -42.34498 15.49291 1.000 39.12869 170 GLY A C 1
ATOM 1311 O O . GLY A 1 167 ? 9.51201 -43.47928 15.89070 1.000 39.53754 170 GLY A O 1
ATOM 1312 N N . PRO A 1 168 ? 9.70770 -41.88151 14.33715 1.000 45.22827 171 PRO A N 1
ATOM 1313 C CA . PRO A 1 168 ? 10.74655 -42.63194 13.62096 1.000 49.08604 171 PRO A CA 1
ATOM 1314 C C . PRO A 1 168 ? 12.06103 -42.57389 14.38490 1.000 48.44539 171 PRO A C 1
ATOM 1315 O O . PRO A 1 168 ? 12.30401 -41.66118 15.17578 1.000 44.48075 171 PRO A O 1
ATOM 1319 N N . ARG A 1 169 ? 12.91621 -43.56735 14.13940 1.000 49.15111 172 ARG A N 1
ATOM 1320 C CA . ARG A 1 169 ? 14.21674 -43.59719 14.79996 1.000 56.39269 172 ARG A CA 1
ATOM 1321 C C . ARG A 1 169 ? 14.98198 -42.30715 14.52546 1.000 60.87561 172 ARG A C 1
ATOM 1322 O O . ARG A 1 169 ? 14.83284 -41.68938 13.46629 1.000 56.68834 172 ARG A O 1
ATOM 1324 N N . ARG A 1 170 ? 15.80381 -41.90821 15.49917 1.000 61.53398 173 ARG A N 1
ATOM 1325 C CA . ARG A 1 170 ? 16.43809 -40.59133 15.51051 1.000 64.35576 173 ARG A CA 1
ATOM 1326 C C . ARG A 1 170 ? 17.16563 -40.29167 14.20385 1.000 66.83838 173 ARG A C 1
ATOM 1327 O O . ARG A 1 170 ? 18.09215 -41.00751 13.81870 1.000 64.88006 173 ARG A O 1
ATOM 1335 N N . GLY A 1 171 ? 16.73168 -39.23001 13.52927 1.000 67.52548 174 GLY A N 1
ATOM 1336 C CA . GLY A 1 171 ? 17.35860 -38.79104 12.30097 1.000 65.61651 174 GLY A CA 1
ATOM 1337 C C . GLY A 1 171 ? 16.74324 -39.32874 11.02759 1.000 68.87602 174 GLY A C 1
ATOM 1338 O O . GLY A 1 171 ? 17.18200 -38.93971 9.94130 1.000 75.89174 174 GLY A O 1
ATOM 1339 N N . GLU A 1 172 ? 15.75098 -40.21695 11.12618 1.000 66.52159 175 GLU A N 1
ATOM 1340 C CA . GLU A 1 172 ? 15.07251 -40.73136 9.94078 1.000 64.45923 175 GLU A CA 1
ATOM 1341 C C . GLU A 1 172 ? 13.74766 -40.03293 9.66698 1.000 59.90814 175 GLU A C 1
ATOM 1342 O O . GLU A 1 172 ? 13.05012 -40.40999 8.72263 1.000 58.03457 175 GLU A O 1
ATOM 1348 N N . GLU A 1 173 ? 13.41434 -38.99180 10.43465 1.000 57.58505 176 GLU A N 1
ATOM 1349 C CA . GLU A 1 173 ? 12.15894 -38.28006 10.25250 1.000 56.71357 176 GLU A CA 1
ATOM 1350 C C . GLU A 1 173 ? 12.15959 -37.52904 8.92200 1.000 54.61377 176 GLU A C 1
ATOM 1351 O O . GLU A 1 173 ? 13.00899 -36.66639 8.69172 1.000 54.55603 176 GLU A O 1
ATOM 1357 N N . LEU A 1 174 ? 11.19154 -37.85161 8.06153 1.000 51.32799 177 LEU A N 1
ATOM 1358 C CA . LEU A 1 174 ? 11.15278 -37.33190 6.69968 1.000 51.71698 177 LEU A CA 1
ATOM 1359 C C . LEU A 1 174 ? 10.35388 -36.04138 6.56323 1.000 50.40948 177 LEU A C 1
ATOM 1360 O O . LEU A 1 174 ? 10.48610 -35.36876 5.53546 1.000 48.34104 177 LEU A O 1
ATOM 1365 N N . TYR A 1 175 ? 9.54064 -35.68027 7.55916 1.000 45.53496 178 TYR A N 1
ATOM 1366 C CA . TYR A 1 175 ? 8.72635 -34.46459 7.51645 1.000 44.91931 178 TYR A CA 1
ATOM 1367 C C . TYR A 1 175 ? 8.06623 -34.25998 8.87606 1.000 44.75495 178 TYR A C 1
ATOM 1368 O O . TYR A 1 175 ? 8.05390 -35.15390 9.72978 1.000 40.79096 178 TYR A O 1
ATOM 1377 N N . ASN A 1 176 ? 7.50713 -33.06558 9.05944 1.000 43.82939 179 ASN A N 1
ATOM 1378 C CA . ASN A 1 176 ? 6.79091 -32.74202 10.28786 1.000 46.08529 179 ASN A CA 1
ATOM 1379 C C . ASN A 1 176 ? 5.48586 -33.53326 10.35302 1.000 44.99406 179 ASN A C 1
ATOM 1380 O O . ASN A 1 176 ? 4.66724 -33.47528 9.42955 1.000 44.25729 179 ASN A O 1
ATOM 1385 N N . GLY A 1 177 ? 5.29727 -34.28224 11.44045 1.000 41.27470 180 GLY A N 1
ATOM 1386 C CA . GLY A 1 177 ? 4.16825 -35.18458 11.56643 1.000 39.87663 180 GLY A CA 1
ATOM 1387 C C . GLY A 1 177 ? 4.44069 -36.60002 11.10356 1.000 40.08515 180 GLY A C 1
ATOM 1388 O O . GLY A 1 177 ? 3.52159 -37.43447 11.11966 1.000 35.45806 180 GLY A O 1
ATOM 1389 N N . HIS A 1 178 ? 5.66862 -36.89576 10.68573 1.000 39.47565 181 HIS A N 1
ATOM 1390 C CA . HIS A 1 178 ? 6.02652 -38.24328 10.26771 1.000 39.43807 181 HIS A CA 1
ATOM 1391 C C . HIS A 1 178 ? 6.08170 -39.15279 11.48876 1.000 36.94283 181 HIS A C 1
ATOM 1392 O O . HIS A 1 178 ? 6.92441 -38.97501 12.37722 1.000 33.41612 181 HIS A O 1
ATOM 1399 N N . ARG A 1 179 ? 5.18576 -40.12793 11.52912 1.000 32.00294 182 ARG A N 1
ATOM 1400 C CA . ARG A 1 179 ? 5.05369 -40.99587 12.68144 1.000 32.10746 182 ARG A CA 1
ATOM 1401 C C . ARG A 1 179 ? 5.04123 -42.44944 12.22330 1.000 31.24465 182 ARG A C 1
ATOM 1402 O O . ARG A 1 179 ? 5.02561 -42.76191 11.02417 1.000 30.35843 182 ARG A O 1
ATOM 1410 N N . VAL A 1 180 ? 5.02177 -43.33859 13.20539 1.000 30.93726 183 VAL A N 1
ATOM 1411 C CA . VAL A 1 180 ? 5.22637 -44.75917 12.98980 1.000 28.19154 183 VAL A CA 1
ATOM 1412 C C . VAL A 1 180 ? 4.26788 -45.53526 13.89662 1.000 29.85749 183 VAL A C 1
ATOM 1413 O O . VAL A 1 180 ? 3.91195 -45.07364 14.98822 1.000 28.25736 183 VAL A O 1
ATOM 1417 N N . ILE A 1 181 ? 3.81108 -46.69964 13.42686 1.000 26.58910 184 ILE A N 1
ATOM 1418 C CA . ILE A 1 181 ? 3.11983 -47.66762 14.27793 1.000 24.15849 184 ILE A CA 1
ATOM 1419 C C . ILE A 1 181 ? 4.10036 -48.78372 14.62050 1.000 29.73717 184 ILE A C 1
ATOM 1420 O O . ILE A 1 181 ? 4.69108 -49.40121 13.72358 1.000 25.21047 184 ILE A O 1
ATOM 1425 N N . LYS A 1 182 ? 4.26310 -49.04584 15.91263 1.000 28.95270 185 LYS A N 1
ATOM 1426 C CA . LYS A 1 182 ? 5.18969 -50.03665 16.43049 1.000 26.14175 185 LYS A CA 1
ATOM 1427 C C . LYS A 1 182 ? 4.40452 -51.11401 17.17050 1.000 28.89841 185 LYS A C 1
ATOM 1428 O O . LYS A 1 182 ? 3.40465 -50.81949 17.83663 1.000 25.42475 185 LYS A O 1
ATOM 1434 N N . ILE A 1 183 ? 4.84602 -52.36743 17.05649 1.000 22.82426 186 ILE A N 1
ATOM 1435 C CA . ILE A 1 183 ? 4.21294 -53.46939 17.77418 1.000 23.18443 186 ILE A CA 1
ATOM 1436 C C . ILE A 1 183 ? 5.24993 -54.14465 18.66182 1.000 26.08727 186 ILE A C 1
ATOM 1437 O O . ILE A 1 183 ? 6.43171 -54.21712 18.30887 1.000 26.66416 186 ILE A O 1
ATOM 1442 N N . TRP A 1 184 ? 4.80587 -54.58627 19.84026 1.000 25.11056 187 TRP A N 1
ATOM 1443 C CA . TRP A 1 184 ? 5.58394 -55.40769 20.75389 1.000 25.36951 187 TRP A CA 1
ATOM 1444 C C . TRP A 1 184 ? 4.81879 -56.69060 21.04595 1.000 25.12101 187 TRP A C 1
ATOM 1445 O O . TRP A 1 184 ? 3.58984 -56.71844 20.99201 1.000 25.97575 187 TRP A O 1
ATOM 1456 N N . GLU A 1 185 ? 5.54271 -57.74154 21.41600 1.000 27.29845 188 GLU A N 1
ATOM 1457 C CA . GLU A 1 185 ? 4.90984 -58.83400 22.14530 1.000 27.18059 188 GLU A CA 1
ATOM 1458 C C . GLU A 1 185 ? 4.81553 -58.44720 23.61987 1.000 24.48414 188 GLU A C 1
ATOM 1459 O O . GLU A 1 185 ? 5.73294 -57.83359 24.17092 1.000 28.77449 188 GLU A O 1
ATOM 1465 N N . TYR A 1 186 ? 3.69037 -58.77773 24.24346 1.000 25.59520 189 TYR A N 1
ATOM 1466 C CA . TYR A 1 186 ? 3.39189 -58.40226 25.61963 1.000 24.34487 189 TYR A CA 1
ATOM 1467 C C . TYR A 1 186 ? 3.36484 -59.64996 26.48784 1.000 27.51986 189 TYR A C 1
ATOM 1468 O O . TYR A 1 186 ? 2.65622 -60.60988 26.17198 1.000 26.10108 189 TYR A O 1
ATOM 1477 N N . ASP A 1 187 ? 4.12294 -59.63383 27.57866 1.000 28.15920 190 ASP A N 1
ATOM 1478 C CA . ASP A 1 187 ? 4.14400 -60.76854 28.50204 1.000 30.30370 190 ASP A CA 1
ATOM 1479 C C . ASP A 1 187 ? 2.99488 -60.61921 29.49393 1.000 27.49530 190 ASP A C 1
ATOM 1480 O O . ASP A 1 187 ? 3.02093 -59.73538 30.35123 1.000 27.04816 190 ASP A O 1
ATOM 1485 N N . VAL A 1 188 ? 1.99322 -61.49812 29.39313 1.000 28.82415 191 VAL A N 1
ATOM 1486 C CA . VAL A 1 188 ? 0.78284 -61.36414 30.19772 1.000 30.92234 191 VAL A CA 1
ATOM 1487 C C . VAL A 1 188 ? 1.02576 -61.73350 31.66320 1.000 32.73954 191 VAL A C 1
ATOM 1488 O O . VAL A 1 188 ? 0.29659 -61.27403 32.55394 1.000 27.88741 191 VAL A O 1
ATOM 1492 N N . GLU A 1 189 ? 2.04550 -62.54125 31.94947 1.000 31.61757 192 GLU A N 1
ATOM 1493 C CA . GLU A 1 189 ? 2.37375 -62.81476 33.34498 1.000 31.80485 192 GLU A CA 1
ATOM 1494 C C . GLU A 1 189 ? 3.20666 -61.69772 33.95968 1.000 29.48878 192 GLU A C 1
ATOM 1495 O O . GLU A 1 189 ? 3.07742 -61.42355 35.15435 1.000 32.55521 192 GLU A O 1
ATOM 1501 N N . ASN A 1 190 ? 4.06102 -61.05157 33.16079 1.000 32.31620 193 ASN A N 1
ATOM 1502 C CA . ASN A 1 190 ? 4.90382 -59.94488 33.61079 1.000 27.83336 193 ASN A CA 1
ATOM 1503 C C . ASN A 1 190 ? 4.16305 -58.61833 33.61978 1.000 27.59098 193 ASN A C 1
ATOM 1504 O O . ASN A 1 190 ? 4.55647 -57.70024 34.34815 1.000 26.55594 193 ASN A O 1
ATOM 1509 N N . ASP A 1 191 ? 3.13633 -58.49058 32.77951 1.000 24.87603 194 ASP A N 1
ATOM 1510 C CA . ASP A 1 191 ? 2.54456 -57.20376 32.41287 1.000 24.85745 194 ASP A CA 1
ATOM 1511 C C . ASP A 1 191 ? 3.61896 -56.22539 31.93725 1.000 24.11836 194 ASP A C 1
ATOM 1512 O O . ASP A 1 191 ? 3.81040 -55.14545 32.48885 1.000 25.34029 194 ASP A O 1
ATOM 1517 N N . GLN A 1 192 ? 4.32444 -56.62781 30.88328 1.000 22.33793 195 GLN A N 1
ATOM 1518 C CA . GLN A 1 192 ? 5.40181 -55.81715 30.34924 1.000 23.72854 195 GLN A CA 1
ATOM 1519 C C . GLN A 1 192 ? 5.64479 -56.21983 28.90286 1.000 27.87864 195 GLN A C 1
ATOM 1520 O O . GLN A 1 192 ? 5.46140 -57.38184 28.53179 1.000 28.10852 195 GLN A O 1
ATOM 1526 N N . VAL A 1 193 ? 6.04156 -55.24852 28.08075 1.000 24.53116 196 VAL A N 1
ATOM 1527 C CA . VAL A 1 193 ? 6.44715 -55.59306 26.72583 1.000 27.42042 196 VAL A CA 1
ATOM 1528 C C . VAL A 1 193 ? 7.78208 -56.32558 26.78521 1.000 28.20149 196 VAL A C 1
ATOM 1529 O O . VAL A 1 193 ? 8.62907 -56.05507 27.64778 1.000 25.11641 196 VAL A O 1
ATOM 1533 N N . ILE A 1 194 ? 7.97141 -57.26916 25.86852 1.000 30.55601 197 ILE A N 1
ATOM 1534 C CA . ILE A 1 194 ? 9.10049 -58.19500 25.92038 1.000 28.34747 197 ILE A CA 1
ATOM 1535 C C . ILE A 1 194 ? 10.27444 -57.56752 25.17333 1.000 30.41928 197 ILE A C 1
ATOM 1536 O O . ILE A 1 194 ? 10.13927 -57.26576 23.97578 1.000 28.35788 197 ILE A O 1
ATOM 1541 N N . PRO A 1 195 ? 11.42107 -57.36147 25.82550 1.000 30.44941 198 PRO A N 1
ATOM 1542 C CA . PRO A 1 195 ? 12.55786 -56.71898 25.15215 1.000 31.55605 198 PRO A CA 1
ATOM 1543 C C . PRO A 1 195 ? 12.94732 -57.46242 23.88218 1.000 30.78505 198 PRO A C 1
ATOM 1544 O O . PRO A 1 195 ? 12.87267 -58.69188 23.80968 1.000 28.59873 198 PRO A O 1
ATOM 1548 N N . GLY A 1 196 ? 13.34189 -56.69908 22.86779 1.000 30.37049 199 GLY A N 1
ATOM 1549 C CA . GLY A 1 196 ? 13.75498 -57.26885 21.60138 1.000 31.80847 199 GLY A CA 1
ATOM 1550 C C . GLY A 1 196 ? 12.64067 -57.75087 20.69281 1.000 33.28850 199 GLY A C 1
ATOM 1551 O O . GLY A 1 196 ? 12.93779 -58.30099 19.62663 1.000 32.66780 199 GLY A O 1
ATOM 1552 N N . THR A 1 197 ? 11.36886 -57.56699 21.06258 1.000 30.66692 200 THR A N 1
ATOM 1553 C CA . THR A 1 197 ? 10.25644 -57.95689 20.20055 1.000 28.00495 200 THR A CA 1
ATOM 1554 C C . THR A 1 197 ? 9.61943 -56.78226 19.46093 1.000 30.00701 200 THR A C 1
ATOM 1555 O O . THR A 1 197 ? 8.63754 -56.98912 18.73889 1.000 29.53083 200 THR A O 1
ATOM 1559 N N . ASP A 1 198 ? 10.14724 -55.56988 19.60865 1.000 28.06381 201 ASP A N 1
ATOM 1560 C CA . ASP A 1 198 ? 9.55250 -54.42257 18.94066 1.000 28.64371 201 ASP A CA 1
ATOM 1561 C C . ASP A 1 198 ? 9.83369 -54.45781 17.44108 1.000 32.32505 201 ASP A C 1
ATOM 1562 O O . ASP A 1 198 ? 10.89297 -54.90925 16.99702 1.000 33.99103 201 ASP A O 1
ATOM 1567 N N . GLN A 1 199 ? 8.85893 -53.99404 16.66188 1.000 30.51726 202 GLN A N 1
ATOM 1568 C CA . GLN A 1 199 ? 8.95457 -53.94479 15.20975 1.000 31.24353 202 GLN A CA 1
ATOM 1569 C C . GLN A 1 199 ? 8.04541 -52.83274 14.70267 1.000 32.34336 202 GLN A C 1
ATOM 1570 O O . GLN A 1 199 ? 6.89560 -52.72700 15.13931 1.000 28.60000 202 GLN A O 1
ATOM 1576 N N . VAL A 1 200 ? 8.55917 -52.00297 13.79884 1.000 31.15489 203 VAL A N 1
ATOM 1577 C CA . VAL A 1 200 ? 7.73236 -51.00779 13.12608 1.000 28.96553 203 VAL A CA 1
ATOM 1578 C C . VAL A 1 200 ? 6.90207 -51.71112 12.06463 1.000 31.84767 203 VAL A C 1
ATOM 1579 O O . VAL A 1 200 ? 7.44308 -52.42702 11.21351 1.000 31.41355 203 VAL A O 1
ATOM 1583 N N . ILE A 1 201 ? 5.58139 -51.54151 12.12652 1.000 27.52390 204 ILE A N 1
ATOM 1584 C CA . ILE A 1 201 ? 4.69384 -52.17761 11.16054 1.000 28.77927 204 ILE A CA 1
ATOM 1585 C C . ILE A 1 201 ? 4.06757 -51.19034 10.17682 1.000 30.07061 204 ILE A C 1
ATOM 1586 O O . ILE A 1 201 ? 3.62341 -51.61670 9.09795 1.000 30.75905 204 ILE A O 1
ATOM 1591 N N . VAL A 1 202 ? 4.00376 -49.90518 10.50469 1.000 27.55999 205 VAL A N 1
ATOM 1592 C CA . VAL A 1 202 ? 3.57232 -48.88035 9.56175 1.000 30.10769 205 VAL A CA 1
ATOM 1593 C C . VAL A 1 202 ? 4.54041 -47.72072 9.65958 1.000 28.65294 205 VAL A C 1
ATOM 1594 O O . VAL A 1 202 ? 4.83694 -47.23620 10.75800 1.000 28.34961 205 VAL A O 1
ATOM 1598 N N . ASN A 1 203 ? 5.04136 -47.28425 8.51824 1.000 30.22295 206 ASN A N 1
ATOM 1599 C CA . ASN A 1 203 ? 5.92351 -46.13415 8.45511 1.000 29.49930 206 ASN A CA 1
ATOM 1600 C C . ASN A 1 203 ? 5.15683 -45.02961 7.73550 1.000 34.47491 206 ASN A C 1
ATOM 1601 O O . ASN A 1 203 ? 4.82807 -45.16488 6.55191 1.000 32.18554 206 ASN A O 1
ATOM 1606 N N . GLY A 1 204 ? 4.83687 -43.96037 8.45993 1.000 31.98475 207 GLY A N 1
ATOM 1607 C CA . GLY A 1 204 ? 4.15916 -42.83063 7.85265 1.000 34.96563 207 GLY A CA 1
ATOM 1608 C C . GLY A 1 204 ? 2.66168 -43.02304 7.74075 1.000 34.51052 207 GLY A C 1
ATOM 1609 O O . GLY A 1 204 ? 1.89035 -42.28005 8.35591 1.000 33.38775 207 GLY A O 1
ATOM 1610 N N . GLY A 1 205 ? 2.23258 -44.00187 6.95461 1.000 32.40501 208 GLY A N 1
ATOM 1611 C CA . GLY A 1 205 ? 0.80492 -44.27868 6.83392 1.000 32.17834 208 GLY A CA 1
ATOM 1612 C C . GLY A 1 205 ? 0.51105 -45.07648 5.57253 1.000 34.75124 208 GLY A C 1
ATOM 1613 O O . GLY A 1 205 ? 1.35343 -45.84153 5.09653 1.000 30.26477 208 GLY A O 1
ATOM 1614 N N . VAL A 1 206 ? -0.70290 -44.87209 5.05158 1.000 29.56405 209 VAL A N 1
ATOM 1615 C CA . VAL A 1 206 ? -1.16498 -45.60746 3.87376 1.000 32.09263 209 VAL A CA 1
ATOM 1616 C C . VAL A 1 206 ? -0.24342 -45.35545 2.68536 1.000 38.46470 209 VAL A C 1
ATOM 1617 O O . VAL A 1 206 ? 0.18937 -46.29395 2.00521 1.000 35.36053 209 VAL A O 1
ATOM 1621 N N . ASP A 1 207 ? 0.05425 -44.08222 2.40662 1.000 38.22772 210 ASP A N 1
ATOM 1622 C CA . ASP A 1 207 ? 0.81546 -43.67922 1.21887 1.000 42.31973 210 ASP A CA 1
ATOM 1623 C C . ASP A 1 207 ? 1.87496 -42.67517 1.66162 1.000 40.60600 210 ASP A C 1
ATOM 1624 O O . ASP A 1 207 ? 1.61925 -41.46918 1.69796 1.000 40.21723 210 ASP A O 1
ATOM 1629 N N . LEU A 1 208 ? 3.06910 -43.19061 1.97409 1.000 43.72325 211 LEU A N 1
ATOM 1630 C CA . LEU A 1 208 ? 4.14000 -42.37106 2.53890 1.000 45.42102 211 LEU A CA 1
ATOM 1631 C C . LEU A 1 208 ? 4.54556 -41.23405 1.60690 1.000 45.96375 211 LEU A C 1
ATOM 1632 O O . LEU A 1 208 ? 5.04496 -40.19913 2.06629 1.000 43.28977 211 LEU A O 1
ATOM 1637 N N . SER A 1 209 ? 4.34146 -41.40492 0.29983 1.000 43.49584 212 SER A N 1
ATOM 1638 C CA . SER A 1 209 ? 4.71719 -40.36718 -0.65031 1.000 48.00032 212 SER A CA 1
ATOM 1639 C C . SER A 1 209 ? 3.82035 -39.14380 -0.54161 1.000 47.60341 212 SER A C 1
ATOM 1640 O O . SER A 1 209 ? 4.19636 -38.07191 -1.02728 1.000 54.27456 212 SER A O 1
ATOM 1643 N N . LYS A 1 210 ? 2.64785 -39.27690 0.07946 1.000 47.04955 213 LYS A N 1
ATOM 1644 C CA . LYS A 1 210 ? 1.76615 -38.14570 0.33440 1.000 46.23540 213 LYS A CA 1
ATOM 1645 C C . LYS A 1 210 ? 2.00343 -37.51784 1.69727 1.000 43.19396 213 LYS A C 1
ATOM 1646 O O . LYS A 1 210 ? 1.23048 -36.64784 2.11350 1.000 43.04612 213 LYS A O 1
ATOM 1652 N N . LYS A 1 211 ? 3.05529 -37.93745 2.39852 1.000 42.27533 214 LYS A N 1
ATOM 1653 C CA . LYS A 1 211 ? 3.40970 -37.42445 3.71955 1.000 44.59823 214 LYS A CA 1
ATOM 1654 C C . LYS A 1 211 ? 2.23119 -37.44013 4.69514 1.000 40.90944 214 LYS A C 1
ATOM 1655 O O . LYS A 1 211 ? 1.82527 -36.38519 5.20864 1.000 38.49616 214 LYS A O 1
ATOM 1661 N N . PRO A 1 212 ? 1.67743 -38.61372 4.99851 1.000 38.09534 215 PRO A N 1
ATOM 1662 C CA . PRO A 1 212 ? 0.55386 -38.67434 5.94209 1.000 33.93731 215 PRO A CA 1
ATOM 1663 C C . PRO A 1 212 ? 0.97684 -38.21772 7.33167 1.000 35.33282 215 PRO A C 1
ATOM 1664 O O . PRO A 1 212 ? 2.07583 -38.52215 7.80411 1.000 38.28945 215 PRO A O 1
ATOM 1668 N N . ILE A 1 213 ? 0.07261 -37.50239 7.98251 1.000 35.06918 216 ILE A N 1
ATOM 1669 C CA . ILE A 1 213 ? 0.31216 -36.88866 9.28207 1.000 35.37259 216 ILE A CA 1
ATOM 1670 C C . ILE A 1 213 ? -0.14586 -37.84566 10.38275 1.000 30.08663 216 ILE A C 1
ATOM 1671 O O . ILE A 1 213 ? -1.25050 -38.39476 10.32891 1.000 29.34673 216 ILE A O 1
ATOM 1676 N N . TRP A 1 214 ? 0.70468 -38.05122 11.38268 1.000 30.27449 217 TRP A N 1
ATOM 1677 C CA . TRP A 1 214 ? 0.29775 -38.63083 12.66428 1.000 30.45996 217 TRP A CA 1
ATOM 1678 C C . TRP A 1 214 ? -0.53015 -39.90052 12.48649 1.000 31.55021 217 TRP A C 1
ATOM 1679 O O . TRP A 1 214 ? -1.64382 -40.01589 13.00632 1.000 31.66997 217 TRP A O 1
ATOM 1690 N N . ILE A 1 215 ? 0.01062 -40.85963 11.72499 1.000 27.83815 218 ILE A N 1
ATOM 1691 C CA . ILE A 1 215 ? -0.56010 -42.20185 11.77030 1.000 27.22281 218 ILE A CA 1
ATOM 1692 C C . ILE A 1 215 ? -0.56901 -42.63583 13.22864 1.000 27.65819 218 ILE A C 1
ATOM 1693 O O . ILE A 1 215 ? 0.45749 -42.57996 13.91864 1.000 29.05746 218 ILE A O 1
ATOM 1698 N N . GLU A 1 216 ? -1.74118 -42.98587 13.73660 1.000 26.03022 219 GLU A N 1
ATOM 1699 C CA . GLU A 1 216 ? -1.85932 -43.13337 15.17639 1.000 24.10666 219 GLU A CA 1
ATOM 1700 C C . GLU A 1 216 ? -3.10323 -43.95089 15.49215 1.000 24.72759 219 GLU A C 1
ATOM 1701 O O . GLU A 1 216 ? -3.71641 -44.56058 14.60508 1.000 21.31050 219 GLU A O 1
ATOM 1707 N N . ALA A 1 217 ? -3.46633 -43.96962 16.78058 1.000 23.82510 220 ALA A N 1
ATOM 1708 C CA . ALA A 1 217 ? -4.61788 -44.69761 17.28627 1.000 20.59757 220 ALA A CA 1
ATOM 1709 C C . ALA A 1 217 ? -4.70978 -46.11700 16.72984 1.000 23.03546 220 ALA A C 1
ATOM 1710 O O . ALA A 1 217 ? -5.79144 -46.52981 16.28961 1.000 23.22943 220 ALA A O 1
ATOM 1712 N N . PRO A 1 218 ? -3.62412 -46.89704 16.73222 1.000 22.45686 221 PRO A N 1
ATOM 1713 C CA . PRO A 1 218 ? -3.69605 -48.24015 16.13888 1.000 22.23165 221 PRO A CA 1
ATOM 1714 C C . PRO A 1 218 ? -4.52963 -49.19655 16.97606 1.000 24.54979 221 PRO A C 1
ATOM 1715 O O . PRO A 1 218 ? -4.52213 -49.14270 18.20854 1.000 23.37816 221 PRO A O 1
ATOM 1719 N N . HIS A 1 219 ? -5.24539 -50.08593 16.28571 1.000 21.50148 222 HIS A N 1
ATOM 1720 C CA . HIS A 1 219 ? -5.91661 -51.22968 16.89155 1.000 24.01289 222 HIS A CA 1
ATOM 1721 C C . HIS A 1 219 ? -5.73344 -52.41671 15.96180 1.000 25.30545 222 HIS A C 1
ATOM 1722 O O . HIS A 1 219 ? -5.79896 -52.26108 14.74057 1.000 24.79535 222 HIS A O 1
ATOM 1729 N N . ILE A 1 220 ? -5.50688 -53.59734 16.53076 1.000 25.66243 223 ILE A N 1
ATOM 1730 C CA . ILE A 1 220 ? -5.42160 -54.82836 15.75545 1.000 27.25490 223 ILE A CA 1
ATOM 1731 C C . ILE A 1 220 ? -6.69248 -55.62054 15.99194 1.000 27.89547 223 ILE A C 1
ATOM 1732 O O . ILE A 1 220 ? -7.15285 -55.73688 17.13263 1.000 26.00755 223 ILE A O 1
ATOM 1737 N N . TYR A 1 221 ? -7.27254 -56.13581 14.90975 1.000 23.52343 224 TYR A N 1
ATOM 1738 C CA . TYR A 1 221 ? -8.40037 -57.04941 14.95454 1.000 27.90018 224 TYR A CA 1
ATOM 1739 C C . TYR A 1 221 ? -8.03937 -58.27935 14.13528 1.000 29.36177 224 TYR A C 1
ATOM 1740 O O . TYR A 1 221 ? -7.28045 -58.19709 13.16437 1.000 28.13890 224 TYR A O 1
ATOM 1749 N N . LYS A 1 222 ? -8.57876 -59.41800 14.53986 1.000 32.75035 225 LYS A N 1
ATOM 1750 C CA . LYS A 1 222 ? -8.40300 -60.66248 13.81195 1.000 36.20183 225 LYS A CA 1
ATOM 1751 C C . LYS A 1 222 ? -9.75901 -61.10262 13.29482 1.000 35.44277 225 LYS A C 1
ATOM 1752 O O . LYS A 1 222 ? -10.70706 -61.23591 14.07374 1.000 34.60039 225 LYS A O 1
ATOM 1758 N N . LYS A 1 223 ? -9.85449 -61.31493 11.98600 1.000 36.48297 226 LYS A N 1
ATOM 1759 C CA . LYS A 1 223 ? -11.09062 -61.82008 11.40869 1.000 39.56085 226 LYS A CA 1
ATOM 1760 C C . LYS A 1 223 ? -10.75409 -62.73685 10.24579 1.000 41.53455 226 LYS A C 1
ATOM 1761 O O . LYS A 1 223 ? -9.92508 -62.38770 9.40037 1.000 38.81781 226 LYS A O 1
ATOM 1767 N N . ASP A 1 224 ? -11.40188 -63.90368 10.21326 1.000 44.83454 227 ASP A N 1
ATOM 1768 C CA . ASP A 1 224 ? -11.20332 -64.88436 9.14858 1.000 42.26239 227 ASP A CA 1
ATOM 1769 C C . ASP A 1 224 ? -9.72466 -65.21961 8.97767 1.000 44.09501 227 ASP A C 1
ATOM 1770 O O . ASP A 1 224 ? -9.20667 -65.29910 7.86140 1.000 45.82497 227 ASP A O 1
ATOM 1775 N N . GLY A 1 225 ? -9.03020 -65.38980 10.09989 1.000 41.22688 228 GLY A N 1
ATOM 1776 C CA . GLY A 1 225 ? -7.64744 -65.81313 10.08208 1.000 36.15514 228 GLY A CA 1
ATOM 1777 C C . GLY A 1 225 ? -6.62764 -64.75814 9.71621 1.000 39.48812 228 GLY A C 1
ATOM 1778 O O . GLY A 1 225 ? -5.42929 -65.05931 9.72858 1.000 42.19578 228 GLY A O 1
ATOM 1779 N N . ARG A 1 226 ? -7.04310 -63.53979 9.39149 1.000 38.60519 229 ARG A N 1
ATOM 1780 C CA . ARG A 1 226 ? -6.11062 -62.48324 9.02916 1.000 35.07950 229 ARG A CA 1
ATOM 1781 C C . ARG A 1 226 ? -6.09355 -61.39381 10.09677 1.000 31.10756 229 ARG A C 1
ATOM 1782 O O . ARG A 1 226 ? -6.98535 -61.30332 10.94145 1.000 31.29246 229 ARG A O 1
ATOM 1790 N N . TYR A 1 227 ? -5.05781 -60.56482 10.04089 1.000 29.87063 230 TYR A N 1
ATOM 1791 C CA . TYR A 1 227 ? -4.81546 -59.52712 11.03411 1.000 30.63257 230 TYR A CA 1
ATOM 1792 C C . TYR A 1 227 ? -5.02616 -58.16149 10.40361 1.000 29.88419 230 TYR A C 1
ATOM 1793 O O . TYR A 1 227 ? -4.44647 -57.85969 9.35563 1.000 29.30547 230 TYR A O 1
ATOM 1802 N N . TYR A 1 228 ? -5.84185 -57.33802 11.04757 1.000 29.45369 231 TYR A N 1
ATOM 1803 C CA . TYR A 1 228 ? -6.17504 -56.01634 10.53602 1.000 27.09392 231 TYR A CA 1
ATOM 1804 C C . TYR A 1 228 ? -5.62698 -54.95402 11.47271 1.000 27.68412 231 TYR A C 1
ATOM 1805 O O . TYR A 1 228 ? -5.75917 -55.07017 12.69524 1.000 28.68046 231 TYR A O 1
ATOM 1814 N N . LEU A 1 229 ? -5.00319 -53.93272 10.90146 1.000 25.12785 232 LEU A N 1
ATOM 1815 C CA . LEU A 1 229 ? -4.52205 -52.78855 11.66031 1.000 25.21510 232 LEU A CA 1
ATOM 1816 C C . LEU A 1 229 ? -5.31287 -51.56871 11.20086 1.000 25.59434 232 LEU A C 1
ATOM 1817 O O . LEU A 1 229 ? -5.18137 -51.13921 10.05014 1.000 22.79183 232 LEU A O 1
ATOM 1822 N N . MET A 1 230 ? -6.14484 -51.03606 12.09096 1.000 24.52884 233 MET A N 1
ATOM 1823 C CA . MET A 1 230 ? -6.95270 -49.84985 11.82991 1.000 20.98331 233 MET A CA 1
ATOM 1824 C C . MET A 1 230 ? -6.35160 -48.68345 12.59868 1.000 23.17558 233 MET A C 1
ATOM 1825 O O . MET A 1 230 ? -6.07255 -48.80375 13.79866 1.000 21.27697 233 MET A O 1
ATOM 1830 N N . CYS A 1 231 ? -6.14443 -47.56308 11.90875 1.000 20.67875 234 CYS A N 1
ATOM 1831 C CA . CYS A 1 231 ? -5.44091 -46.42926 12.48356 1.000 21.13082 234 CYS A CA 1
ATOM 1832 C C . CYS A 1 231 ? -6.16225 -45.13741 12.13122 1.000 24.07281 234 CYS A C 1
ATOM 1833 O O . CYS A 1 231 ? -6.84721 -45.05202 11.10584 1.000 20.88478 234 CYS A O 1
ATOM 1836 N N . ALA A 1 232 ? -5.98994 -44.13163 12.98887 1.000 21.43571 235 ALA A N 1
ATOM 1837 C CA . ALA A 1 232 ? -6.27876 -42.76052 12.59602 1.000 22.08363 235 ALA A CA 1
ATOM 1838 C C . ALA A 1 232 ? -5.12704 -42.22393 11.76574 1.000 23.87023 235 ALA A C 1
ATOM 1839 O O . ALA A 1 232 ? -3.96242 -42.58180 11.97042 1.000 24.65554 235 ALA A O 1
ATOM 1841 N N . GLU A 1 233 ? -5.45824 -41.36107 10.81715 1.000 23.69226 236 GLU A N 1
ATOM 1842 C CA . GLU A 1 233 ? -4.43489 -40.75228 9.98622 1.000 25.65982 236 GLU A CA 1
ATOM 1843 C C . GLU A 1 233 ? -4.86250 -39.32998 9.68319 1.000 25.12364 236 GLU A C 1
ATOM 1844 O O . GLU A 1 233 ? -6.05336 -39.07140 9.47617 1.000 26.77651 236 GLU A O 1
ATOM 1850 N N . GLY A 1 234 ? -3.89436 -38.41583 9.66460 1.000 26.48181 237 GLY A N 1
ATOM 1851 C CA . GLY A 1 234 ? -4.15397 -37.03633 9.32909 1.000 25.41534 237 GLY A CA 1
ATOM 1852 C C . GLY A 1 234 ? -4.16624 -36.07766 10.49832 1.000 27.62591 237 GLY A C 1
ATOM 1853 O O . GLY A 1 234 ? -4.26216 -34.85825 10.27471 1.000 27.11564 237 GLY A O 1
ATOM 1854 N N . GLY A 1 235 ? -4.05907 -36.57341 11.72259 1.000 24.72317 238 GLY A N 1
ATOM 1855 C CA . GLY A 1 235 ? -4.14938 -35.71842 12.90997 1.000 24.23933 238 GLY A CA 1
ATOM 1856 C C . GLY A 1 235 ? -5.58625 -35.49345 13.32337 1.000 28.57269 238 GLY A C 1
ATOM 1857 O O . GLY A 1 235 ? -6.51413 -35.56474 12.51408 1.000 27.56172 238 GLY A O 1
ATOM 1858 N N . THR A 1 236 ? -5.77704 -35.21677 14.61550 1.000 25.77601 239 THR A N 1
ATOM 1859 C CA . THR A 1 236 ? -7.11458 -35.11958 15.19595 1.000 24.62875 239 THR A CA 1
ATOM 1860 C C . THR A 1 236 ? -7.83721 -33.80751 14.85481 1.000 28.04399 239 THR A C 1
ATOM 1861 O O . THR A 1 236 ? -8.84594 -33.47380 15.49641 1.000 29.46442 239 THR A O 1
ATOM 1865 N N . GLY A 1 237 ? -7.36109 -33.07772 13.84625 1.000 26.42070 240 GLY A N 1
ATOM 1866 C CA . GLY A 1 237 ? -8.05195 -31.87301 13.41285 1.000 24.32929 240 GLY A CA 1
ATOM 1867 C C . GLY A 1 237 ? -8.67920 -32.03556 12.04090 1.000 27.81144 240 GLY A C 1
ATOM 1868 O O . GLY A 1 237 ? -9.24356 -33.09006 11.72495 1.000 26.45299 240 GLY A O 1
ATOM 1869 N N . GLY A 1 238 ? -8.54240 -31.00227 11.20592 1.000 26.48723 241 GLY A N 1
ATOM 1870 C CA . GLY A 1 238 ? -9.29205 -30.89368 9.95963 1.000 27.58650 241 GLY A CA 1
ATOM 1871 C C . GLY A 1 238 ? -9.07269 -32.02542 8.97220 1.000 26.03420 241 GLY A C 1
ATOM 1872 O O . GLY A 1 238 ? -9.94555 -32.27695 8.13601 1.000 29.36068 241 GLY A O 1
ATOM 1873 N N . TRP A 1 239 ? -7.93477 -32.71563 9.04765 1.000 26.98298 242 TRP A N 1
ATOM 1874 C CA . TRP A 1 239 ? -7.59898 -33.78998 8.12022 1.000 24.71146 242 TRP A CA 1
ATOM 1875 C C . TRP A 1 239 ? -7.80341 -35.18575 8.73029 1.000 27.36731 242 TRP A C 1
ATOM 1876 O O . TRP A 1 239 ? -7.32625 -36.17811 8.16853 1.000 26.97790 242 TRP A O 1
ATOM 1887 N N . HIS A 1 240 ? -8.51673 -35.27771 9.85035 1.000 22.53984 243 HIS A N 1
ATOM 1888 C CA . HIS A 1 240 ? -8.69713 -36.55105 10.54205 1.000 22.54654 243 HIS A CA 1
ATOM 1889 C C . HIS A 1 240 ? -9.38042 -37.57466 9.64025 1.000 22.39414 243 HIS A C 1
ATOM 1890 O O . HIS A 1 240 ? -10.26211 -37.24047 8.84072 1.000 21.46853 243 HIS A O 1
ATOM 1897 N N . SER A 1 241 ? -8.96101 -38.83093 9.76919 1.000 22.69075 244 SER A N 1
ATOM 1898 C CA . SER A 1 241 ? -9.59692 -39.93375 9.05694 1.000 22.77866 244 SER A CA 1
ATOM 1899 C C . SER A 1 241 ? -9.24354 -41.22947 9.76489 1.000 22.12214 244 SER A C 1
ATOM 1900 O O . SER A 1 241 ? -8.44272 -41.24867 10.69910 1.000 23.18976 244 SER A O 1
ATOM 1903 N N . GLU A 1 242 ? -9.85932 -42.31644 9.30333 1.000 22.79679 245 GLU A N 1
ATOM 1904 C CA . GLU A 1 242 ? -9.48581 -43.66502 9.70204 1.000 20.18486 245 GLU A CA 1
ATOM 1905 C C . GLU A 1 242 ? -9.08763 -44.44912 8.45901 1.000 21.01898 245 GLU A C 1
ATOM 1906 O O . GLU A 1 242 ? -9.76171 -44.37251 7.42180 1.000 21.50668 245 GLU A O 1
ATOM 1912 N N . VAL A 1 243 ? -7.99950 -45.21281 8.58021 1.000 20.24922 246 VAL A N 1
ATOM 1913 C CA . VAL A 1 243 ? -7.45529 -46.03920 7.51150 1.000 21.63779 246 VAL A CA 1
ATOM 1914 C C . VAL A 1 243 ? -7.29878 -47.46616 8.02729 1.000 24.58392 246 VAL A C 1
ATOM 1915 O O . VAL A 1 243 ? -7.29188 -47.71570 9.23541 1.000 20.20346 246 VAL A O 1
ATOM 1919 N N . ILE A 1 244 ? -7.14517 -48.41073 7.09725 1.000 22.55247 247 ILE A N 1
ATOM 1920 C CA . ILE A 1 244 ? -7.05918 -49.82682 7.46204 1.000 23.79430 247 ILE A CA 1
ATOM 1921 C C . ILE A 1 244 ? -5.98328 -50.53207 6.63731 1.000 25.44566 247 ILE A C 1
ATOM 1922 O O . ILE A 1 244 ? -5.81378 -50.26186 5.44114 1.000 23.87399 247 ILE A O 1
ATOM 1927 N N . PHE A 1 245 ? -5.25528 -51.44386 7.29715 1.000 25.69342 248 PHE A N 1
ATOM 1928 C CA . PHE A 1 245 ? -4.24420 -52.31429 6.71090 1.000 23.95842 248 PHE A CA 1
ATOM 1929 C C . PHE A 1 245 ? -4.56647 -53.76887 7.05288 1.000 26.64837 248 PHE A C 1
ATOM 1930 O O . PHE A 1 245 ? -5.32170 -54.05107 7.99195 1.000 22.44917 248 PHE A O 1
ATOM 1938 N N . VAL A 1 246 ? -3.96680 -54.70232 6.29975 1.000 25.57186 249 VAL A N 1
ATOM 1939 C CA . VAL A 1 246 ? -4.16948 -56.13202 6.53561 1.000 25.57177 249 VAL A CA 1
ATOM 1940 C C . VAL A 1 246 ? -2.84008 -56.87399 6.38650 1.000 28.73697 249 VAL A C 1
ATOM 1941 O O . VAL A 1 246 ? -1.95988 -56.47769 5.61503 1.000 27.57705 249 VAL A O 1
ATOM 1945 N N . SER A 1 247 ? -2.69528 -57.95323 7.15441 1.000 27.14526 250 SER A N 1
ATOM 1946 C CA . SER A 1 247 ? -1.50818 -58.79588 7.11970 1.000 29.45769 250 SER A CA 1
ATOM 1947 C C . SER A 1 247 ? -1.91307 -60.22032 7.46622 1.000 32.84451 250 SER A C 1
ATOM 1948 O O . SER A 1 247 ? -2.97509 -60.46042 8.04954 1.000 33.13616 250 SER A O 1
ATOM 1951 N N . ASP A 1 248 ? -1.04681 -61.16694 7.10087 1.000 32.22732 251 ASP A N 1
ATOM 1952 C CA . ASP A 1 248 ? -1.21000 -62.55093 7.52253 1.000 35.04711 251 ASP A CA 1
ATOM 1953 C C . ASP A 1 248 ? -0.59457 -62.82903 8.88798 1.000 34.51763 251 ASP A C 1
ATOM 1954 O O . ASP A 1 248 ? -0.83903 -63.90317 9.44624 1.000 35.25557 251 ASP A O 1
ATOM 1959 N N . ASN A 1 249 ? 0.16268 -61.88488 9.44487 1.000 31.33572 252 ASN A N 1
ATOM 1960 C CA . ASN A 1 249 ? 0.93580 -62.05290 10.66930 1.000 37.38047 252 ASN A CA 1
ATOM 1961 C C . ASN A 1 249 ? 0.69963 -60.85741 11.58672 1.000 39.43087 252 ASN A C 1
ATOM 1962 O O . ASN A 1 249 ? 0.54729 -59.72855 11.10299 1.000 33.15103 252 ASN A O 1
ATOM 1967 N N . PRO A 1 250 ? 0.61233 -61.07581 12.90737 1.000 37.91615 253 PRO A N 1
ATOM 1968 C CA . PRO A 1 250 ? 0.46164 -59.93901 13.83008 1.000 38.21367 253 PRO A CA 1
ATOM 1969 C C . PRO A 1 250 ? 1.51129 -58.86601 13.65694 1.000 35.63925 253 PRO A C 1
ATOM 1970 O O . PRO A 1 250 ? 1.22803 -57.68709 13.89246 1.000 33.87036 253 PRO A O 1
ATOM 1974 N N . LYS A 1 251 ? 2.72449 -59.23319 13.25926 1.000 32.96771 254 LYS A N 1
ATOM 1975 C CA . LYS A 1 251 ? 3.81079 -58.27544 13.14320 1.000 36.61285 254 LYS A CA 1
ATOM 1976 C C . LYS A 1 251 ? 4.14506 -57.95452 11.68863 1.000 37.69748 254 LYS A C 1
ATOM 1977 O O . LYS A 1 251 ? 5.25232 -57.49886 11.39347 1.000 34.10234 254 LYS A O 1
ATOM 1983 N N . GLY A 1 252 ? 3.20141 -58.16666 10.77386 1.000 36.52082 255 GLY A N 1
ATOM 1984 C CA . GLY A 1 252 ? 3.34385 -57.66561 9.42778 1.000 33.80931 255 GLY A CA 1
ATOM 1985 C C . GLY A 1 252 ? 3.93368 -58.67798 8.46681 1.000 38.02516 255 GLY A C 1
ATOM 1986 O O . GLY A 1 252 ? 4.08700 -59.85497 8.79762 1.000 38.22814 255 GLY A O 1
ATOM 1987 N N . PRO A 1 253 ? 4.26234 -58.24226 7.23982 1.000 35.11902 256 PRO A N 1
ATOM 1988 C CA . PRO A 1 253 ? 4.08523 -56.87015 6.74873 1.000 35.63801 256 PRO A CA 1
ATOM 1989 C C . PRO A 1 253 ? 2.61042 -56.53348 6.53196 1.000 35.06356 256 PRO A C 1
ATOM 1990 O O . PRO A 1 253 ? 1.82880 -57.39697 6.12098 1.000 33.74111 256 PRO A O 1
ATOM 1994 N N . PHE A 1 254 ? 2.23374 -55.30202 6.86057 1.000 31.41480 257 PHE A N 1
ATOM 1995 C CA . PHE A 1 254 ? 0.85858 -54.83590 6.73295 1.000 30.74169 257 PHE A CA 1
ATOM 1996 C C . PHE A 1 254 ? 0.71697 -54.06987 5.42847 1.000 29.17233 257 PHE A C 1
ATOM 1997 O O . PHE A 1 254 ? 1.53768 -53.19994 5.12398 1.000 32.90422 257 PHE A O 1
ATOM 2005 N N . ILE A 1 255 ? -0.32067 -54.39001 4.67306 1.000 28.87172 258 ILE A N 1
ATOM 2006 C CA . ILE A 1 255 ? -0.57799 -53.78724 3.36876 1.000 28.76271 258 ILE A CA 1
ATOM 2007 C C . ILE A 1 255 ? -1.81931 -52.91494 3.49380 1.000 25.89307 258 ILE A C 1
ATOM 2008 O O . ILE A 1 255 ? -2.84307 -53.38709 3.99771 1.000 26.21764 258 ILE A O 1
ATOM 2013 N N . PRO A 1 256 ? -1.79100 -51.67397 3.02324 1.000 25.28681 259 PRO A N 1
ATOM 2014 C CA . PRO A 1 256 ? -3.00200 -50.84175 3.09200 1.000 27.78483 259 PRO A CA 1
ATOM 2015 C C . PRO A 1 256 ? -4.08013 -51.34471 2.14565 1.000 30.75534 259 PRO A C 1
ATOM 2016 O O . PRO A 1 256 ? -3.79589 -51.81930 1.04138 1.000 29.59072 259 PRO A O 1
ATOM 2020 N N . ALA A 1 257 ? -5.32659 -51.25367 2.60432 1.000 26.48901 260 ALA A N 1
ATOM 2021 C CA . ALA A 1 257 ? -6.46323 -51.51275 1.74194 1.000 26.77491 260 ALA A CA 1
ATOM 2022 C C . ALA A 1 257 ? -6.43721 -50.54059 0.56120 1.000 26.35674 260 ALA A C 1
ATOM 2023 O O . ALA A 1 257 ? -5.99705 -49.39228 0.70013 1.000 23.41453 260 ALA A O 1
ATOM 2025 N N . PRO A 1 258 ? -6.87022 -50.97869 -0.62309 1.000 28.86546 261 PRO A N 1
ATOM 2026 C CA . PRO A 1 258 ? -6.90817 -50.03990 -1.76183 1.000 26.59887 261 PRO A CA 1
ATOM 2027 C C . PRO A 1 258 ? -7.86311 -48.87302 -1.54405 1.000 26.33650 261 PRO A C 1
ATOM 2028 O O . PRO A 1 258 ? -7.58149 -47.75688 -1.99327 1.000 29.01417 261 PRO A O 1
ATOM 2032 N N . SER A 1 259 ? -9.00010 -49.10668 -0.89115 1.000 25.76611 262 SER A N 1
ATOM 2033 C CA . SER A 1 259 ? -9.93941 -48.03925 -0.55639 1.000 26.17168 262 SER A CA 1
ATOM 2034 C C . SER A 1 259 ? -9.54960 -47.48490 0.80831 1.000 25.71757 262 SER A C 1
ATOM 2035 O O . SER A 1 259 ? -9.62455 -48.18979 1.81865 1.000 26.53742 262 SER A O 1
ATOM 2038 N N . ASN A 1 260 ? -9.11547 -46.22076 0.83678 1.000 26.31766 263 ASN A N 1
ATOM 2039 C CA . ASN A 1 260 ? -8.63531 -45.59179 2.06072 1.000 25.22507 263 ASN A CA 1
ATOM 2040 C C . ASN A 1 260 ? -8.72554 -44.08873 1.84912 1.000 23.61984 263 ASN A C 1
ATOM 2041 O O . ASN A 1 260 ? -8.35517 -43.61234 0.76958 1.000 22.93818 263 ASN A O 1
ATOM 2046 N N . PRO A 1 261 ? -9.21655 -43.31672 2.82284 1.000 24.05535 264 PRO A N 1
ATOM 2047 C CA . PRO A 1 261 ? -9.66150 -43.74938 4.15509 1.000 22.75462 264 PRO A CA 1
ATOM 2048 C C . PRO A 1 261 ? -11.01777 -44.45992 4.13430 1.000 22.76625 264 PRO A C 1
ATOM 2049 O O . PRO A 1 261 ? -11.69647 -44.41269 3.11263 1.000 24.63211 264 PRO A O 1
ATOM 2053 N N . ASP A 1 262 ? -11.40954 -45.10960 5.23376 1.000 20.37662 265 ASP A N 1
ATOM 2054 C CA . ASP A 1 262 ? -12.73553 -45.70930 5.32464 1.000 22.68946 265 ASP A CA 1
ATOM 2055 C C . ASP A 1 262 ? -13.68238 -44.90627 6.20701 1.000 21.46324 265 ASP A C 1
ATOM 2056 O O . ASP A 1 262 ? -14.86441 -45.25046 6.30080 1.000 22.06862 265 ASP A O 1
ATOM 2061 N N . LEU A 1 263 ? -13.20133 -43.83178 6.83412 1.000 22.06645 266 LEU A N 1
ATOM 2062 C CA . LEU A 1 263 ? -14.04948 -42.95436 7.63416 1.000 19.96807 266 LEU A CA 1
ATOM 2063 C C . LEU A 1 263 ? -13.42166 -41.56939 7.61948 1.000 18.99473 266 LEU A C 1
ATOM 2064 O O . LEU A 1 263 ? -12.23860 -41.42768 7.92731 1.000 20.40496 266 LEU A O 1
ATOM 2069 N N . SER A 1 264 ? -14.20022 -40.56487 7.23822 1.000 20.45826 267 SER A N 1
ATOM 2070 C CA . SER A 1 264 ? -13.70629 -39.18953 7.25542 1.000 22.48721 267 SER A CA 1
ATOM 2071 C C . SER A 1 264 ? -14.80821 -38.22258 6.87385 1.000 19.79351 267 SER A C 1
ATOM 2072 O O . SER A 1 264 ? -15.69860 -38.56823 6.09943 1.000 22.59945 267 SER A O 1
ATOM 2075 N N . GLN A 1 265 ? -14.75069 -37.00668 7.39846 1.000 19.76841 268 GLN A N 1
ATOM 2076 C CA . GLN A 1 265 ? -15.54547 -35.91059 6.86692 1.000 21.63364 268 GLN A CA 1
ATOM 2077 C C . GLN A 1 265 ? -14.67352 -34.85900 6.20029 1.000 21.92420 268 GLN A C 1
ATOM 2078 O O . GLN A 1 265 ? -15.17921 -33.79661 5.82669 1.000 20.85897 268 GLN A O 1
ATOM 2084 N N . ARG A 1 266 ? -13.37799 -35.13322 6.02894 1.000 21.05788 269 ARG A N 1
ATOM 2085 C CA . ARG A 1 266 ? -12.44322 -34.07828 5.64486 1.000 24.93345 269 ARG A CA 1
ATOM 2086 C C . ARG A 1 266 ? -12.60439 -33.63246 4.19455 1.000 27.13173 269 ARG A C 1
ATOM 2087 O O . ARG A 1 266 ? -12.13562 -32.54778 3.84433 1.000 22.72992 269 ARG A O 1
ATOM 2095 N N . TYR A 1 267 ? -13.26537 -34.42162 3.34822 1.000 25.27176 270 TYR A N 1
ATOM 2096 C CA . TYR A 1 267 ? -13.44501 -34.03835 1.95751 1.000 24.41017 270 TYR A CA 1
ATOM 2097 C C . TYR A 1 267 ? -14.77193 -33.34153 1.69346 1.000 23.63357 270 TYR A C 1
ATOM 2098 O O . TYR A 1 267 ? -15.02651 -32.92221 0.56247 1.000 23.30443 270 TYR A O 1
ATOM 2107 N N . LEU A 1 268 ? -15.62311 -33.22026 2.69694 1.000 25.23341 271 LEU A N 1
ATOM 2108 C CA . LEU A 1 268 ? -16.98822 -32.77218 2.49622 1.000 24.65626 271 LEU A CA 1
ATOM 2109 C C . LEU A 1 268 ? -17.04422 -31.24808 2.38852 1.000 26.85751 271 LEU A C 1
ATOM 2110 O O . LEU A 1 268 ? -16.11009 -30.53387 2.75783 1.000 30.22581 271 LEU A O 1
ATOM 2115 N N . ASP A 1 269 ? -18.16519 -30.74996 1.88189 1.000 30.18591 272 ASP A N 1
ATOM 2116 C CA . ASP A 1 269 ? -18.28040 -29.32189 1.61541 1.000 33.15544 272 ASP A CA 1
ATOM 2117 C C . ASP A 1 269 ? -18.26636 -28.50748 2.90928 1.000 37.74831 272 ASP A C 1
ATOM 2118 O O . ASP A 1 269 ? -19.03296 -28.78213 3.83714 1.000 34.33473 272 ASP A O 1
ATOM 2123 N N . HIS A 1 270 ? -17.42714 -27.46829 2.94892 1.000 39.81044 273 HIS A N 1
ATOM 2124 C CA . HIS A 1 270 ? -17.21720 -26.72685 4.18676 1.000 47.03527 273 HIS A CA 1
ATOM 2125 C C . HIS A 1 270 ? -18.42742 -25.90777 4.62014 1.000 48.48132 273 HIS A C 1
ATOM 2126 O O . HIS A 1 270 ? -18.36496 -25.27695 5.67820 1.000 50.67390 273 HIS A O 1
ATOM 2133 N N . ASN A 1 271 ? -19.52647 -25.90160 3.86752 1.000 46.81978 274 ASN A N 1
ATOM 2134 C CA . ASN A 1 271 ? -20.68582 -25.10489 4.24730 1.000 47.88169 274 ASN A CA 1
ATOM 2135 C C . ASN A 1 271 ? -21.92624 -25.95766 4.48302 1.000 44.94732 274 ASN A C 1
ATOM 2136 O O . ASN A 1 271 ? -23.03650 -25.42181 4.53245 1.000 44.73307 274 ASN A O 1
ATOM 2141 N N . ARG A 1 272 ? -21.76400 -27.26734 4.66086 1.000 40.63361 275 ARG A N 1
ATOM 2142 C CA . ARG A 1 272 ? -22.90795 -28.13217 4.92089 1.000 35.52870 275 ARG A CA 1
ATOM 2143 C C . ARG A 1 272 ? -23.57301 -27.77371 6.25218 1.000 36.55823 275 ARG A C 1
ATOM 2144 O O . ARG A 1 272 ? -22.96866 -27.17544 7.14000 1.000 34.03548 275 ARG A O 1
ATOM 2152 N N . LYS A 1 273 ? -24.83543 -28.16379 6.38377 1.000 36.77562 276 LYS A N 1
ATOM 2153 C CA . LYS A 1 273 ? -25.57149 -28.01188 7.62605 1.000 37.69996 276 LYS A CA 1
ATOM 2154 C C . LYS A 1 273 ? -25.34070 -29.22966 8.51557 1.000 35.76203 276 LYS A C 1
ATOM 2155 O O . LYS A 1 273 ? -25.04245 -30.32541 8.03626 1.000 33.18680 276 LYS A O 1
ATOM 2157 N N . ASN A 1 274 ? -25.49379 -29.02481 9.82692 1.000 35.45280 277 ASN A N 1
ATOM 2158 C CA . ASN A 1 274 ? -25.26003 -30.07317 10.82295 1.000 29.77746 277 ASN A CA 1
ATOM 2159 C C . ASN A 1 274 ? -23.86292 -30.66399 10.65642 1.000 24.66287 277 ASN A C 1
ATOM 2160 O O . ASN A 1 274 ? -23.66789 -31.87917 10.63699 1.000 28.00895 277 ASN A O 1
ATOM 2165 N N . MET A 1 275 ? -22.88928 -29.77378 10.52599 1.000 21.97559 278 MET A N 1
ATOM 2166 C CA . MET A 1 275 ? -21.53478 -30.15600 10.16475 1.000 26.73299 278 MET A CA 1
ATOM 2167 C C . MET A 1 275 ? -20.87505 -30.99897 11.25624 1.000 25.70185 278 MET A C 1
ATOM 2168 O O . MET A 1 275 ? -20.87479 -30.63119 12.43881 1.000 23.05881 278 MET A O 1
ATOM 2173 N N . VAL A 1 276 ? -20.30956 -32.12741 10.84122 1.000 25.29584 279 VAL A N 1
ATOM 2174 C CA . VAL A 1 276 ? -19.48922 -32.98779 11.68369 1.000 22.23930 279 VAL A CA 1
ATOM 2175 C C . VAL A 1 276 ? -18.11276 -33.03759 11.03932 1.000 22.51822 279 VAL A C 1
ATOM 2176 O O . VAL A 1 276 ? -17.99768 -33.31493 9.83980 1.000 22.97846 279 VAL A O 1
ATOM 2180 N N . ASP A 1 277 ? -17.07744 -32.69947 11.80779 1.000 20.22634 280 ASP A N 1
ATOM 2181 C CA . ASP A 1 277 ? -15.74436 -32.54450 11.25363 1.000 20.11421 280 ASP A CA 1
ATOM 2182 C C . ASP A 1 277 ? -14.73370 -33.27571 12.12127 1.000 19.58538 280 ASP A C 1
ATOM 2183 O O . ASP A 1 277 ? -15.03857 -33.70189 13.23815 1.000 21.29356 280 ASP A O 1
ATOM 2188 N N . TRP A 1 278 ? -13.51398 -33.41057 11.59420 1.000 18.72207 281 TRP A N 1
ATOM 2189 C CA . TRP A 1 278 ? -12.39947 -34.00770 12.34011 1.000 22.34331 281 TRP A CA 1
ATOM 2190 C C . TRP A 1 278 ? -12.70955 -35.44219 12.76970 1.000 21.78719 281 TRP A C 1
ATOM 2191 O O . TRP A 1 278 ? -12.37846 -35.83982 13.89029 1.000 21.79262 281 TRP A O 1
ATOM 2202 N N . ALA A 1 279 ? -13.35051 -36.22483 11.89505 1.000 20.53978 282 ALA A N 1
ATOM 2203 C CA . ALA A 1 279 ? -13.78349 -37.57210 12.26450 1.000 19.01561 282 ALA A CA 1
ATOM 2204 C C . ALA A 1 279 ? -12.64316 -38.58079 12.11939 1.000 22.18788 282 ALA A C 1
ATOM 2205 O O . ALA A 1 279 ? -11.98251 -38.64739 11.07774 1.000 20.53322 282 ALA A O 1
ATOM 2207 N N . GLY A 1 280 ? -12.43119 -39.37949 13.15954 1.000 19.37023 283 GLY A N 1
ATOM 2208 C CA . GLY A 1 280 ? -11.36186 -40.35781 13.15607 1.000 21.59943 283 GLY A CA 1
ATOM 2209 C C . GLY A 1 280 ? -11.16383 -40.93932 14.54737 1.000 21.86301 283 GLY A C 1
ATOM 2210 O O . GLY A 1 280 ? -11.95678 -40.70169 15.45973 1.000 19.13285 283 GLY A O 1
ATOM 2211 N N . HIS A 1 281 ? -10.07666 -41.69547 14.69482 1.000 22.57909 284 HIS A N 1
ATOM 2212 C CA . HIS A 1 281 ? -9.73197 -42.34574 15.96594 1.000 21.43716 284 HIS A CA 1
ATOM 2213 C C . HIS A 1 281 ? -10.83339 -43.32133 16.38099 1.000 22.39271 284 HIS A C 1
ATOM 2214 O O . HIS A 1 281 ? -11.48977 -43.16132 17.41548 1.000 21.80051 284 HIS A O 1
ATOM 2221 N N . ALA A 1 282 ? -11.01983 -44.34881 15.55398 1.000 19.91655 285 ALA A N 1
ATOM 2222 C CA . ALA A 1 282 ? -12.12515 -45.28139 15.70553 1.000 18.64198 285 ALA A CA 1
ATOM 2223 C C . ALA A 1 282 ? -11.68874 -46.55672 16.42369 1.000 19.61907 285 ALA A C 1
ATOM 2224 O O . ALA A 1 282 ? -10.50007 -46.85368 16.56018 1.000 21.28884 285 ALA A O 1
ATOM 2226 N N . ASP A 1 283 ? -12.68510 -47.32112 16.86866 1.000 19.20174 286 ASP A N 1
ATOM 2227 C CA . ASP A 1 283 ? -12.46122 -48.62278 17.49808 1.000 21.60334 286 ASP A CA 1
ATOM 2228 C C . ASP A 1 283 ? -13.68429 -49.48488 17.21953 1.000 21.63001 286 ASP A C 1
ATOM 2229 O O . ASP A 1 283 ? -14.81151 -49.02133 17.40518 1.000 21.18799 286 ASP A O 1
ATOM 2234 N N . LEU A 1 284 ? -13.46655 -50.72575 16.78398 1.000 21.00129 287 LEU A N 1
ATOM 2235 C CA . LEU A 1 284 ? -14.54795 -51.62182 16.37880 1.000 22.32386 287 LEU A CA 1
ATOM 2236 C C . LEU A 1 284 ? -14.95442 -52.58266 17.48941 1.000 21.23591 287 LEU A C 1
ATOM 2237 O O . LEU A 1 284 ? -14.16091 -52.92110 18.36935 1.000 23.17982 287 LEU A O 1
ATOM 2242 N N . VAL A 1 285 ? -16.20637 -53.04159 17.41589 1.000 26.18027 288 VAL A N 1
ATOM 2243 C CA . VAL A 1 285 ? -16.73969 -54.05478 18.32251 1.000 25.64056 288 VAL A CA 1
ATOM 2244 C C . VAL A 1 285 ? -17.90031 -54.74780 17.61953 1.000 28.56749 288 VAL A C 1
ATOM 2245 O O . VAL A 1 285 ? -18.55620 -54.17299 16.74539 1.000 26.37894 288 VAL A O 1
ATOM 2249 N N . GLU A 1 286 ? -18.16663 -55.99612 18.01143 1.000 30.63384 289 GLU A N 1
ATOM 2250 C CA . GLU A 1 286 ? -19.33487 -56.70070 17.49222 1.000 29.02071 289 GLU A CA 1
ATOM 2251 C C . GLU A 1 286 ? -20.56026 -56.34656 18.32284 1.000 31.07004 289 GLU A C 1
ATOM 2252 O O . GLU A 1 286 ? -20.56272 -56.52609 19.54707 1.000 32.49041 289 GLU A O 1
ATOM 2258 N N . GLY A 1 287 ? -21.59629 -55.84064 17.65795 1.000 28.60406 290 GLY A N 1
ATOM 2259 C CA . GLY A 1 287 ? -22.77449 -55.35233 18.33510 1.000 32.13585 290 GLY A CA 1
ATOM 2260 C C . GLY A 1 287 ? -23.71011 -56.46778 18.74664 1.000 36.71436 290 GLY A C 1
ATOM 2261 O O . GLY A 1 287 ? -23.50821 -57.65242 18.44266 1.000 35.51594 290 GLY A O 1
ATOM 2262 N N . PRO A 1 288 ? -24.77230 -56.08618 19.46279 1.000 39.92064 291 PRO A N 1
ATOM 2263 C CA . PRO A 1 288 ? -25.65768 -57.08770 20.06946 1.000 39.16635 291 PRO A CA 1
ATOM 2264 C C . PRO A 1 288 ? -26.54050 -57.79733 19.06403 1.000 43.02282 291 PRO A C 1
ATOM 2265 O O . PRO A 1 288 ? -27.19317 -58.78758 19.42425 1.000 44.61252 291 PRO A O 1
ATOM 2269 N N . ASP A 1 289 ? -26.57258 -57.31731 17.82386 1.000 40.54968 292 ASP A N 1
ATOM 2270 C CA . ASP A 1 289 ? -27.37908 -57.86312 16.74629 1.000 41.42767 292 ASP A CA 1
ATOM 2271 C C . ASP A 1 289 ? -26.54059 -58.65250 15.74873 1.000 42.64603 292 ASP A C 1
ATOM 2272 O O . ASP A 1 289 ? -26.98382 -58.88118 14.61989 1.000 46.76678 292 ASP A O 1
ATOM 2277 N N . GLY A 1 290 ? -25.32419 -59.04719 16.13035 1.000 44.69931 293 GLY A N 1
ATOM 2278 C CA . GLY A 1 290 ? -24.38972 -59.66122 15.20682 1.000 42.16718 293 GLY A CA 1
ATOM 2279 C C . GLY A 1 290 ? -23.65744 -58.70158 14.28822 1.000 45.16326 293 GLY A C 1
ATOM 2280 O O . GLY A 1 290 ? -22.68203 -59.11183 13.64466 1.000 49.46271 293 GLY A O 1
ATOM 2281 N N . LYS A 1 291 ? -24.08722 -57.44479 14.20214 1.000 38.74547 294 LYS A N 1
ATOM 2282 C CA . LYS A 1 291 ? -23.44278 -56.44180 13.36446 1.000 38.21836 294 LYS A CA 1
ATOM 2283 C C . LYS A 1 291 ? -22.22993 -55.84483 14.07523 1.000 30.98905 294 LYS A C 1
ATOM 2284 O O . LYS A 1 291 ? -22.17327 -55.79139 15.30378 1.000 35.80479 294 LYS A O 1
ATOM 2290 N N . TYR A 1 292 ? -21.25785 -55.38602 13.29461 1.000 30.39904 295 TYR A N 1
ATOM 2291 C CA . TYR A 1 292 ? -20.15882 -54.60761 13.84969 1.000 29.42644 295 TYR A CA 1
ATOM 2292 C C . TYR A 1 292 ? -20.55344 -53.13907 13.98050 1.000 25.17340 295 TYR A C 1
ATOM 2293 O O . TYR A 1 292 ? -21.40293 -52.62594 13.24066 1.000 25.25036 295 TYR A O 1
ATOM 2302 N N . TYR A 1 293 ? -19.91385 -52.46260 14.93598 1.000 29.35779 296 TYR A N 1
ATOM 2303 C CA . TYR A 1 293 ? -20.04345 -51.02492 15.11179 1.000 24.66107 296 TYR A CA 1
ATOM 2304 C C . TYR A 1 293 ? -18.66701 -50.43991 15.36446 1.000 22.58438 296 TYR A C 1
ATOM 2305 O O . TYR A 1 293 ? -17.77604 -51.11838 15.88186 1.000 22.78946 296 TYR A O 1
ATOM 2314 N N . GLY A 1 294 ? -18.50183 -49.17052 14.99331 1.000 21.22540 297 GLY A N 1
ATOM 2315 C CA . GLY A 1 294 ? -17.29274 -48.44597 15.33257 1.000 18.24146 297 GLY A CA 1
ATOM 2316 C C . GLY A 1 294 ? -17.58579 -47.15363 16.06953 1.000 20.70471 297 GLY A C 1
ATOM 2317 O O . GLY A 1 294 ? -18.37066 -46.33130 15.58960 1.000 20.77799 297 GLY A O 1
ATOM 2318 N N . VAL A 1 295 ? -16.99136 -46.96185 17.25147 1.000 20.42928 298 VAL A N 1
ATOM 2319 C CA . VAL A 1 295 ? -17.03492 -45.65815 17.90565 1.000 19.75726 298 VAL A CA 1
ATOM 2320 C C . VAL A 1 295 ? -15.89591 -44.83201 17.33790 1.000 19.04164 298 VAL A C 1
ATOM 2321 O O . VAL A 1 295 ? -14.91026 -45.37726 16.85145 1.000 20.17528 298 VAL A O 1
ATOM 2325 N N . PHE A 1 296 ? -16.02842 -43.50603 17.37915 1.000 18.90681 299 PHE A N 1
ATOM 2326 C CA . PHE A 1 296 ? -14.95903 -42.63282 16.90919 1.000 19.33552 299 PHE A CA 1
ATOM 2327 C C . PHE A 1 296 ? -15.24476 -41.23112 17.42179 1.000 19.26297 299 PHE A C 1
ATOM 2328 O O . PHE A 1 296 ? -16.34770 -40.93571 17.88628 1.000 18.52537 299 PHE A O 1
ATOM 2336 N N . LEU A 1 297 ? -14.24362 -40.36808 17.32941 1.000 17.94914 300 LEU A N 1
ATOM 2337 C CA . LEU A 1 297 ? -14.43306 -38.98674 17.75118 1.000 15.61764 300 LEU A CA 1
ATOM 2338 C C . LEU A 1 297 ? -14.71454 -38.10385 16.54421 1.000 18.17978 300 LEU A C 1
ATOM 2339 O O . LEU A 1 297 ? -14.33595 -38.42536 15.42036 1.000 15.95398 300 LEU A O 1
ATOM 2344 N N . ALA A 1 298 ? -15.35249 -36.96358 16.80458 1.000 18.05816 301 ALA A N 1
ATOM 2345 C CA . ALA A 1 298 ? -15.49585 -35.90592 15.80137 1.000 19.09513 301 ALA A CA 1
ATOM 2346 C C . ALA A 1 298 ? -15.95568 -34.65198 16.53220 1.000 19.95075 301 ALA A C 1
ATOM 2347 O O . ALA A 1 298 ? -16.20610 -34.68066 17.74142 1.000 20.47231 301 ALA A O 1
ATOM 2349 N N . ILE A 1 299 ? -16.05988 -33.53996 15.79412 1.000 19.63787 302 ILE A N 1
ATOM 2350 C CA . ILE A 1 299 ? -16.51239 -32.27528 16.36315 1.000 19.04662 302 ILE A CA 1
ATOM 2351 C C . ILE A 1 299 ? -17.69757 -31.74071 15.57165 1.000 20.64355 302 ILE A C 1
ATOM 2352 O O . ILE A 1 299 ? -17.94496 -32.13361 14.42713 1.000 19.62641 302 ILE A O 1
ATOM 2357 N N . ARG A 1 300 ? -18.40849 -30.79520 16.19538 1.000 20.84538 303 ARG A N 1
ATOM 2358 C CA . ARG A 1 300 ? -19.57703 -30.13198 15.61109 1.000 20.01388 303 ARG A CA 1
ATOM 2359 C C . ARG A 1 300 ? -19.36516 -28.63552 15.80085 1.000 22.38608 303 ARG A C 1
ATOM 2360 O O . ARG A 1 300 ? -19.79164 -28.05528 16.81260 1.000 22.90864 303 ARG A O 1
ATOM 2368 N N . PRO A 1 301 ? -18.68393 -27.98611 14.86394 1.000 22.40028 304 PRO A N 1
ATOM 2369 C CA . PRO A 1 301 ? -18.31793 -26.57815 15.05689 1.000 24.42005 304 PRO A CA 1
ATOM 2370 C C . PRO A 1 301 ? -19.54375 -25.67915 15.03027 1.000 22.87317 304 PRO A C 1
ATOM 2371 O O . PRO A 1 301 ? -20.60647 -26.04341 14.51790 1.000 22.93881 304 PRO A O 1
ATOM 2375 N N . ASN A 1 302 ? -19.38948 -24.49249 15.62597 1.000 25.97470 305 ASN A N 1
ATOM 2376 C CA . ASN A 1 302 ? -20.46293 -23.51356 15.66455 1.000 25.81702 305 ASN A CA 1
ATOM 2377 C C . ASN A 1 302 ? -20.43210 -22.68794 14.37842 1.000 26.65355 305 ASN A C 1
ATOM 2378 O O . ASN A 1 302 ? -19.73535 -23.02220 13.41771 1.000 25.03835 305 ASN A O 1
ATOM 2383 N N . GLU A 1 303 ? -21.17464 -21.57793 14.36785 1.000 26.61839 306 GLU A N 1
ATOM 2384 C CA . GLU A 1 303 ? -21.33972 -20.76863 13.16212 1.000 26.18521 306 GLU A CA 1
ATOM 2385 C C . GLU A 1 303 ? -20.07995 -20.00035 12.79273 1.000 30.79908 306 GLU A C 1
ATOM 2386 O O . GLU A 1 303 ? -19.96785 -19.52661 11.65534 1.000 30.84507 306 GLU A O 1
ATOM 2392 N N . LYS A 1 304 ? -19.13057 -19.86288 13.71298 1.000 27.09805 307 LYS A N 1
ATOM 2393 C CA . LYS A 1 304 ? -17.84439 -19.27425 13.37701 1.000 25.61233 307 LYS A CA 1
ATOM 2394 C C . LYS A 1 304 ? -16.81434 -20.33164 12.98795 1.000 26.57568 307 LYS A C 1
ATOM 2395 O O . LYS A 1 304 ? -15.62993 -20.00813 12.84354 1.000 29.08763 307 LYS A O 1
ATOM 2401 N N . GLY A 1 305 ? -17.23987 -21.58448 12.81553 1.000 26.23245 308 GLY A N 1
ATOM 2402 C CA . GLY A 1 305 ? -16.31429 -22.63843 12.44307 1.000 23.81528 308 GLY A CA 1
ATOM 2403 C C . GLY A 1 305 ? -15.37955 -23.10982 13.54084 1.000 25.60453 308 GLY A C 1
ATOM 2404 O O . GLY A 1 305 ? -14.35529 -23.72556 13.23248 1.000 25.49979 308 GLY A O 1
ATOM 2405 N N . ARG A 1 306 ? -15.69081 -22.83667 14.80841 1.000 22.85949 309 ARG A N 1
ATOM 2406 C CA . ARG A 1 306 ? -14.87368 -23.23703 15.94938 1.000 23.91241 309 ARG A CA 1
ATOM 2407 C C . ARG A 1 306 ? -15.58677 -24.29872 16.78040 1.000 21.44800 309 ARG A C 1
ATOM 2408 O O . ARG A 1 306 ? -16.81519 -24.40414 16.76063 1.000 23.99736 309 ARG A O 1
ATOM 2416 N N . VAL A 1 307 ? -14.79577 -25.05700 17.55207 1.000 25.24917 310 VAL A N 1
ATOM 2417 C CA . VAL A 1 307 ? -15.30441 -26.04898 18.50361 1.000 21.05215 310 VAL A CA 1
ATOM 2418 C C . VAL A 1 307 ? -15.19230 -25.51202 19.90976 1.000 18.69407 310 VAL A C 1
ATOM 2419 O O . VAL A 1 307 ? -14.07397 -25.32757 20.39914 1.000 19.73499 310 VAL A O 1
ATOM 2423 N N . ASN A 1 308 ? -16.32679 -25.41450 20.60333 1.000 20.30475 311 ASN A N 1
ATOM 2424 C CA . ASN A 1 308 ? -16.34435 -25.06414 22.01332 1.000 21.92920 311 ASN A CA 1
ATOM 2425 C C . ASN A 1 308 ? -16.67750 -26.23084 22.93932 1.000 20.75903 311 ASN A C 1
ATOM 2426 O O . ASN A 1 308 ? -16.44564 -26.12060 24.14653 1.000 21.85941 311 ASN A O 1
ATOM 2431 N N . ILE A 1 309 ? -17.21973 -27.33520 22.43325 1.000 20.02015 312 ILE A N 1
ATOM 2432 C CA . ILE A 1 309 ? -17.58805 -28.43210 23.32023 1.000 18.75151 312 ILE A CA 1
ATOM 2433 C C . ILE A 1 309 ? -16.66187 -29.62990 23.16209 1.000 19.82007 312 ILE A C 1
ATOM 2434 O O . ILE A 1 309 ? -16.97702 -30.71503 23.65516 1.000 20.42638 312 ILE A O 1
ATOM 2439 N N . GLY A 1 310 ? -15.52163 -29.45725 22.49483 1.000 18.52013 313 GLY A N 1
ATOM 2440 C CA . GLY A 1 310 ? -14.52686 -30.50457 22.39936 1.000 19.51996 313 GLY A CA 1
ATOM 2441 C C . GLY A 1 310 ? -14.89792 -31.59951 21.41109 1.000 19.57153 313 GLY A C 1
ATOM 2442 O O . GLY A 1 310 ? -15.88439 -31.52542 20.66272 1.000 17.99719 313 GLY A O 1
ATOM 2443 N N . ARG A 1 311 ? -14.05879 -32.62955 21.39794 1.000 20.22050 314 ARG A N 1
ATOM 2444 C CA . ARG A 1 311 ? -14.28856 -33.79250 20.55319 1.000 17.09759 314 ARG A CA 1
ATOM 2445 C C . ARG A 1 311 ? -15.23590 -34.75441 21.26685 1.000 19.34439 314 ARG A C 1
ATOM 2446 O O . ARG A 1 311 ? -15.05761 -35.04509 22.45751 1.000 17.09574 314 ARG A O 1
ATOM 2454 N N . GLU A 1 312 ? -16.25238 -35.22546 20.54245 1.000 17.83173 315 GLU A N 1
ATOM 2455 C CA . GLU A 1 312 ? -17.34779 -36.00665 21.09794 1.000 19.77406 315 GLU A CA 1
ATOM 2456 C C . GLU A 1 312 ? -17.30890 -37.42783 20.54893 1.000 21.06093 315 GLU A C 1
ATOM 2457 O O . GLU A 1 312 ? -16.62243 -37.70867 19.56552 1.000 17.68553 315 GLU A O 1
ATOM 2463 N N . THR A 1 313 ? -18.05971 -38.33725 21.18429 1.000 18.82243 316 THR A N 1
ATOM 2464 C CA . THR A 1 313 ? -18.02273 -39.74473 20.79877 1.000 18.90385 316 THR A CA 1
ATOM 2465 C C . THR A 1 313 ? -19.22319 -40.07730 19.92725 1.000 20.56602 316 THR A C 1
ATOM 2466 O O . THR A 1 313 ? -20.37597 -39.94825 20.36214 1.000 20.26500 316 THR A O 1
ATOM 2470 N N . PHE A 1 314 ? -18.93576 -40.52377 18.71178 1.000 19.54019 317 PHE A N 1
ATOM 2471 C CA . PHE A 1 314 ? -19.91207 -40.94037 17.72139 1.000 19.69084 317 PHE A CA 1
ATOM 2472 C C . PHE A 1 314 ? -19.84445 -42.45250 17.55665 1.000 20.98338 317 PHE A C 1
ATOM 2473 O O . PHE A 1 314 ? -18.87898 -43.10073 17.96778 1.000 20.62763 317 PHE A O 1
ATOM 2481 N N . ILE A 1 315 ? -20.87640 -43.01144 16.93307 1.000 18.46225 318 ILE A N 1
ATOM 2482 C CA . ILE A 1 315 ? -20.87661 -44.42000 16.57385 1.000 20.78947 318 ILE A CA 1
ATOM 2483 C C . ILE A 1 315 ? -21.51117 -44.57745 15.19703 1.000 21.96964 318 ILE A C 1
ATOM 2484 O O . ILE A 1 315 ? -22.37657 -43.79050 14.79815 1.000 22.79911 318 ILE A O 1
ATOM 2489 N N . LEU A 1 316 ? -21.04431 -45.57860 14.45129 1.000 20.29429 319 LEU A N 1
ATOM 2490 C CA . LEU A 1 316 ? -21.63966 -45.95206 13.17436 1.000 20.35889 319 LEU A CA 1
ATOM 2491 C C . LEU A 1 316 ? -21.66781 -47.46556 13.03401 1.000 21.53463 319 LEU A C 1
ATOM 2492 O O . LEU A 1 316 ? -20.74129 -48.15158 13.48842 1.000 20.81352 319 LEU A O 1
ATOM 2497 N N . PRO A 1 317 ? -22.68919 -48.00950 12.37003 1.000 22.20297 320 PRO A N 1
ATOM 2498 C CA . PRO A 1 317 ? -22.65839 -49.43609 12.02114 1.000 23.66976 320 PRO A CA 1
ATOM 2499 C C . PRO A 1 317 ? -21.56296 -49.70948 11.00180 1.000 24.56626 320 PRO A C 1
ATOM 2500 O O . PRO A 1 317 ? -21.18125 -48.83912 10.21512 1.000 24.27649 320 PRO A O 1
ATOM 2504 N N . VAL A 1 318 ? -21.04049 -50.93196 11.03452 1.000 22.18601 321 VAL A N 1
ATOM 2505 C CA . VAL A 1 318 ? -19.93297 -51.32208 10.17585 1.000 23.00780 321 VAL A CA 1
ATOM 2506 C C . VAL A 1 318 ? -20.29880 -52.62379 9.47294 1.000 30.33956 321 VAL A C 1
ATOM 2507 O O . VAL A 1 318 ? -20.75836 -53.57587 10.11553 1.000 28.41169 321 VAL A O 1
ATOM 2511 N N . ASP A 1 319 ? -20.13082 -52.64679 8.15217 1.000 25.75323 322 ASP A N 1
ATOM 2512 C CA . ASP A 1 319 ? -20.29408 -53.85301 7.34645 1.000 25.12594 322 ASP A CA 1
ATOM 2513 C C . ASP A 1 319 ? -18.92786 -54.51527 7.22290 1.000 25.47434 322 ASP A C 1
ATOM 2514 O O . ASP A 1 319 ? -18.00004 -53.91625 6.67250 1.000 26.93203 322 ASP A O 1
ATOM 2519 N N . TRP A 1 320 ? -18.79298 -55.74253 7.72972 1.000 28.04276 323 TRP A N 1
ATOM 2520 C CA . TRP A 1 320 ? -17.54736 -56.48679 7.54348 1.000 26.18303 323 TRP A CA 1
ATOM 2521 C C . TRP A 1 320 ? -17.83161 -57.86729 6.94590 1.000 30.34608 323 TRP A C 1
ATOM 2522 O O . TRP A 1 320 ? -17.29101 -58.89077 7.37537 1.000 26.23780 323 TRP A O 1
ATOM 2533 N N . SER A 1 321 ? -18.68452 -57.89538 5.92188 1.000 25.48003 324 SER A N 1
ATOM 2534 C CA . SER A 1 321 ? -18.96539 -59.12014 5.17784 1.000 29.40030 324 SER A CA 1
ATOM 2535 C C . SER A 1 321 ? -17.87499 -59.47554 4.17870 1.000 28.56269 324 SER A C 1
ATOM 2536 O O . SER A 1 321 ? -17.85133 -60.60903 3.69181 1.000 28.87500 324 SER A O 1
ATOM 2539 N N . GLY A 1 322 ? -16.99342 -58.53492 3.84318 1.000 26.89027 325 GLY A N 1
ATOM 2540 C CA . GLY A 1 322 ? -15.93678 -58.79130 2.88438 1.000 24.99793 325 GLY A CA 1
ATOM 2541 C C . GLY A 1 322 ? -14.56820 -58.66973 3.50789 1.000 26.07080 325 GLY A C 1
ATOM 2542 O O . GLY A 1 322 ? -14.42607 -58.79268 4.72553 1.000 27.02138 325 GLY A O 1
ATOM 2543 N N . GLU A 1 323 ? -13.55647 -58.39992 2.69044 1.000 27.21120 326 GLU A N 1
ATOM 2544 C CA . GLU A 1 323 ? -12.19462 -58.34760 3.20676 1.000 30.35010 326 GLU A CA 1
ATOM 2545 C C . GLU A 1 323 ? -12.02210 -57.22415 4.22459 1.000 30.35415 326 GLU A C 1
ATOM 2546 O O . GLU A 1 323 ? -11.38948 -57.41991 5.26777 1.000 26.76980 326 GLU A O 1
ATOM 2552 N N . PHE A 1 324 ? -12.59122 -56.04932 3.94925 1.000 25.75633 327 PHE A N 1
ATOM 2553 C CA . PHE A 1 324 ? -12.29855 -54.86687 4.75097 1.000 25.70538 327 PHE A CA 1
ATOM 2554 C C . PHE A 1 324 ? -13.57199 -54.28273 5.34360 1.000 26.70354 327 PHE A C 1
ATOM 2555 O O . PHE A 1 324 ? -14.64366 -54.34931 4.72520 1.000 25.41792 327 PHE A O 1
ATOM 2563 N N . PRO A 1 325 ? -13.48742 -53.69403 6.53801 1.000 26.09134 328 PRO A N 1
ATOM 2564 C CA . PRO A 1 325 ? -14.68524 -53.10742 7.14399 1.000 24.17474 328 PRO A CA 1
ATOM 2565 C C . PRO A 1 325 ? -15.07722 -51.81557 6.44455 1.000 24.29073 328 PRO A C 1
ATOM 2566 O O . PRO A 1 325 ? -14.22790 -51.01699 6.04076 1.000 26.92201 328 PRO A O 1
ATOM 2570 N N . VAL A 1 326 ? -16.38044 -51.62724 6.29179 1.000 23.59965 329 VAL A N 1
ATOM 2571 C CA . VAL A 1 326 ? -16.94591 -50.42121 5.69710 1.000 25.74277 329 VAL A CA 1
ATOM 2572 C C . VAL A 1 326 ? -17.75736 -49.70661 6.76867 1.000 24.87890 329 VAL A C 1
ATOM 2573 O O . VAL A 1 326 ? -18.73396 -50.26381 7.28668 1.000 24.61742 329 VAL A O 1
ATOM 2577 N N . PHE A 1 327 ? -17.37231 -48.47039 7.09782 1.000 22.83633 330 PHE A N 1
ATOM 2578 C CA . PHE A 1 327 ? -18.22847 -47.66200 7.95525 1.000 24.30828 330 PHE A CA 1
ATOM 2579 C C . PHE A 1 327 ? -19.45442 -47.24855 7.15419 1.000 26.14956 330 PHE A C 1
ATOM 2580 O O . PHE A 1 327 ? -19.32780 -46.53027 6.15950 1.000 26.29354 330 PHE A O 1
ATOM 2588 N N . GLU A 1 328 ? -20.63669 -47.70617 7.57041 1.000 24.69105 331 GLU A N 1
ATOM 2589 C CA . GLU A 1 328 ? -21.83576 -47.45448 6.77658 1.000 24.03244 331 GLU A CA 1
ATOM 2590 C C . GLU A 1 328 ? -22.10847 -45.95806 6.69921 1.000 28.22194 331 GLU A C 1
ATOM 2591 O O . GLU A 1 328 ? -22.36425 -45.31408 7.72172 1.000 26.00706 331 GLU A O 1
ATOM 2597 N N . ASN A 1 329 ? -22.00216 -45.39838 5.48639 1.000 24.36616 332 ASN A N 1
ATOM 2598 C CA . ASN A 1 329 ? -22.16020 -43.96288 5.24655 1.000 24.34234 332 ASN A CA 1
ATOM 2599 C C . ASN A 1 329 ? -21.10089 -43.13799 5.99304 1.000 25.46986 332 ASN A C 1
ATOM 2600 O O . ASN A 1 329 ? -21.30824 -41.95638 6.29792 1.000 23.26075 332 ASN A O 1
ATOM 2605 N N . GLY A 1 330 ? -19.93655 -43.73781 6.26005 1.000 20.55292 333 GLY A N 1
ATOM 2606 C CA . GLY A 1 330 ? -18.84743 -43.06326 6.93022 1.000 23.42360 333 GLY A CA 1
ATOM 2607 C C . GLY A 1 330 ? -18.04378 -42.09071 6.09198 1.000 22.31375 333 GLY A C 1
ATOM 2608 O O . GLY A 1 330 ? -17.11563 -41.46311 6.61541 1.000 20.13716 333 GLY A O 1
ATOM 2609 N N . LEU A 1 331 ? -18.37313 -41.93430 4.80599 1.000 19.76054 334 LEU A N 1
ATOM 2610 C CA . LEU A 1 331 ? -17.67871 -41.00236 3.91939 1.000 21.10890 334 LEU A CA 1
ATOM 2611 C C . LEU A 1 331 ? -18.61689 -39.96169 3.32300 1.000 21.39960 334 LEU A C 1
ATOM 2612 O O . LEU A 1 331 ? -18.20745 -39.21490 2.42146 1.000 21.82239 334 LEU A O 1
ATOM 2617 N N . ILE A 1 332 ? -19.86002 -39.90623 3.78544 1.000 17.92300 335 ILE A N 1
ATOM 2618 C CA . ILE A 1 332 ? -20.81661 -38.88583 3.36788 1.000 20.46600 335 ILE A CA 1
ATOM 2619 C C . ILE A 1 332 ? -21.21662 -38.12909 4.63296 1.000 21.62501 335 ILE A C 1
ATOM 2620 O O . ILE A 1 332 ? -20.85281 -38.56468 5.73276 1.000 22.41955 335 ILE A O 1
ATOM 2625 N N . PRO A 1 333 ? -21.90939 -36.99015 4.54822 1.000 23.84145 336 PRO A N 1
ATOM 2626 C CA . PRO A 1 333 ? -22.19518 -36.21627 5.76999 1.000 22.02629 336 PRO A CA 1
ATOM 2627 C C . PRO A 1 333 ? -22.93806 -37.04247 6.81132 1.000 22.79676 336 PRO A C 1
ATOM 2628 O O . PRO A 1 333 ? -23.92389 -37.71956 6.50668 1.000 22.97778 336 PRO A O 1
ATOM 2632 N N . MET A 1 334 ? -22.45362 -36.97562 8.05537 1.000 21.90008 337 MET A N 1
ATOM 2633 C CA . MET A 1 334 ? -23.10985 -37.66916 9.15824 1.000 24.68109 337 MET A CA 1
ATOM 2634 C C . MET A 1 334 ? -24.52803 -37.18117 9.35492 1.000 25.76527 337 MET A C 1
ATOM 2635 O O . MET A 1 334 ? -24.78165 -35.97645 9.35369 1.000 23.03370 337 MET A O 1
ATOM 2640 N N . GLU A 1 335 ? -25.43224 -38.11766 9.59667 1.000 22.73554 338 GLU A N 1
ATOM 2641 C CA . GLU A 1 335 ? -26.81271 -37.80400 9.91627 1.000 26.03804 338 GLU A CA 1
ATOM 2642 C C . GLU A 1 335 ? -26.99334 -37.62483 11.42151 1.000 25.61494 338 GLU A C 1
ATOM 2643 O O . GLU A 1 335 ? -26.25464 -38.21555 12.21468 1.000 23.10208 338 GLU A O 1
ATOM 2649 N N . PRO A 1 336 ? -27.98923 -36.83946 11.84245 1.000 28.05044 339 PRO A N 1
ATOM 2650 C CA . PRO A 1 336 ? -28.23913 -36.68969 13.28978 1.000 27.61739 339 PRO A CA 1
ATOM 2651 C C . PRO A 1 336 ? -28.76006 -37.94818 13.95406 1.000 25.24141 339 PRO A C 1
ATOM 2652 O O . PRO A 1 336 ? -28.52333 -38.14608 15.15325 1.000 24.49821 339 PRO A O 1
ATOM 2656 N N . LYS A 1 337 ? -29.48342 -38.79323 13.22673 1.000 26.96821 340 LYS A N 1
ATOM 2657 C CA . LYS A 1 337 ? -30.16197 -39.94606 13.79703 1.000 25.56112 340 LYS A CA 1
ATOM 2658 C C . LYS A 1 337 ? -29.66734 -41.22573 13.14893 1.000 25.91219 340 LYS A C 1
ATOM 2659 O O . LYS A 1 337 ? -29.35110 -41.25618 11.95834 1.000 29.98261 340 LYS A O 1
ATOM 2665 N N . LEU A 1 338 ? -29.62688 -42.28164 13.95041 1.000 24.14889 341 LEU A N 1
ATOM 2666 C CA . LEU A 1 338 ? -29.36190 -43.63310 13.49469 1.000 28.25016 341 LEU A CA 1
ATOM 2667 C C . LEU A 1 338 ? -30.50039 -44.52229 13.95576 1.000 28.61699 341 LEU A C 1
ATOM 2668 O O . LEU A 1 338 ? -31.18870 -44.21551 14.92984 1.000 25.11928 341 LEU A O 1
ATOM 2673 N N . LYS A 1 339 ? -30.68216 -45.63709 13.25700 1.000 29.48687 342 LYS A N 1
ATOM 2674 C CA . LYS A 1 339 ? -31.57636 -46.67877 13.74703 1.000 32.27354 342 LYS A CA 1
ATOM 2675 C C . LYS A 1 339 ? -30.91428 -47.42136 14.90063 1.000 31.18105 342 LYS A C 1
ATOM 2676 O O . LYS A 1 339 ? -29.72205 -47.73810 14.84809 1.000 27.71739 342 LYS A O 1
ATOM 2682 N N . THR A 1 340 ? -31.68508 -47.69633 15.94811 1.000 28.77757 343 THR A N 1
ATOM 2683 C CA . THR A 1 340 ? -31.15661 -48.50967 17.02972 1.000 28.71242 343 THR A CA 1
ATOM 2684 C C . THR A 1 340 ? -30.89542 -49.92652 16.52565 1.000 34.08632 343 THR A C 1
ATOM 2685 O O . THR A 1 340 ? -31.51337 -50.36751 15.55236 1.000 32.75717 343 THR A O 1
ATOM 2689 N N . PRO A 1 341 ? -29.96579 -50.65828 17.15656 1.000 31.24978 344 PRO A N 1
ATOM 2690 C CA . PRO A 1 341 ? -29.80252 -52.07458 16.80363 1.000 32.02649 344 PRO A CA 1
ATOM 2691 C C . PRO A 1 341 ? -31.13240 -52.80141 16.91058 1.000 40.03815 344 PRO A C 1
ATOM 2692 O O . PRO A 1 341 ? -32.04533 -52.33553 17.60004 1.000 39.31917 344 PRO A O 1
ATOM 2696 N N . ALA A 1 342 ? -31.25590 -53.92312 16.20356 1.000 38.54870 345 ALA A N 1
ATOM 2697 C CA . ALA A 1 342 ? -32.52546 -54.62811 16.09563 1.000 40.66071 345 ALA A CA 1
ATOM 2698 C C . ALA A 1 342 ? -33.14643 -54.86222 17.46527 1.000 39.05018 345 ALA A C 1
ATOM 2699 O O . ALA A 1 342 ? -32.59406 -55.58508 18.30032 1.000 42.66318 345 ALA A O 1
ATOM 2701 N N . GLY A 1 343 ? -34.27269 -54.20505 17.71102 1.000 36.80965 346 GLY A N 1
ATOM 2702 C CA . GLY A 1 343 ? -35.06960 -54.48146 18.88340 1.000 39.63441 346 GLY A CA 1
ATOM 2703 C C . GLY A 1 343 ? -34.67941 -53.75569 20.14927 1.000 42.71435 346 GLY A C 1
ATOM 2704 O O . GLY A 1 343 ? -35.08113 -54.19511 21.23195 1.000 48.44473 346 GLY A O 1
ATOM 2705 N N . VAL A 1 344 ? -33.91993 -52.66154 20.07795 1.000 38.26304 347 VAL A N 1
ATOM 2706 C CA . VAL A 1 344 ? -33.59539 -51.90435 21.28527 1.000 35.64509 347 VAL A CA 1
ATOM 2707 C C . VAL A 1 344 ? -34.34573 -50.58001 21.25939 1.000 31.34192 347 VAL A C 1
ATOM 2708 O O . VAL A 1 344 ? -34.42796 -49.90104 20.22639 1.000 33.57975 347 VAL A O 1
ATOM 2712 N N . GLU A 1 345 ? -34.93942 -50.25486 22.39151 1.000 31.64172 348 GLU A N 1
ATOM 2713 C CA . GLU A 1 345 ? -35.67005 -49.02524 22.58988 1.000 34.78252 348 GLU A CA 1
ATOM 2714 C C . GLU A 1 345 ? -34.70956 -47.95800 23.10030 1.000 31.10902 348 GLU A C 1
ATOM 2715 O O . GLU A 1 345 ? -33.75906 -48.25469 23.82554 1.000 30.17953 348 GLU A O 1
ATOM 2721 N N . ASN A 1 346 ? -34.95281 -46.71565 22.69982 1.000 30.87469 349 ASN A N 1
ATOM 2722 C CA . ASN A 1 346 ? -34.13864 -45.59080 23.15073 1.000 30.02406 349 ASN A CA 1
ATOM 2723 C C . ASN A 1 346 ? -34.63109 -45.17050 24.53152 1.000 29.92486 349 ASN A C 1
ATOM 2724 O O . ASN A 1 346 ? -35.76188 -44.69950 24.67524 1.000 27.13760 349 ASN A O 1
ATOM 2729 N N . LYS A 1 347 ? -33.78820 -45.35125 25.55177 1.000 26.22829 350 LYS A N 1
ATOM 2730 C CA . LYS A 1 347 ? -34.10571 -44.94485 26.91802 1.000 27.01914 350 LYS A CA 1
ATOM 2731 C C . LYS A 1 347 ? -33.14045 -43.88052 27.43876 1.000 27.63479 350 LYS A C 1
ATOM 2732 O O . LYS A 1 347 ? -32.97090 -43.74716 28.65729 1.000 26.51861 350 LYS A O 1
ATOM 2738 N N . THR A 1 348 ? -32.49568 -43.12871 26.54280 1.000 25.78980 351 THR A N 1
ATOM 2739 C CA . THR A 1 348 ? -31.48535 -42.16489 26.96955 1.000 25.34990 351 THR A CA 1
ATOM 2740 C C . THR A 1 348 ? -32.09070 -41.15709 27.94049 1.000 28.54117 351 THR A C 1
ATOM 2741 O O . THR A 1 348 ? -33.22968 -40.71364 27.77464 1.000 26.85534 351 THR A O 1
ATOM 2745 N N . GLY A 1 349 ? -31.32698 -40.81361 28.97319 1.000 27.22850 352 GLY A N 1
ATOM 2746 C CA . GLY A 1 349 ? -31.79123 -39.87007 29.96955 1.000 25.90579 352 GLY A CA 1
ATOM 2747 C C . GLY A 1 349 ? -32.78027 -40.41422 30.97580 1.000 30.34041 352 GLY A C 1
ATOM 2748 O O . GLY A 1 349 ? -33.18700 -39.67527 31.87411 1.000 32.82604 352 GLY A O 1
ATOM 2749 N N . LYS A 1 350 ? -33.17962 -41.67445 30.87287 1.000 29.38257 353 LYS A N 1
ATOM 2750 C CA . LYS A 1 350 ? -34.08212 -42.27126 31.84575 1.000 29.67062 353 LYS A CA 1
ATOM 2751 C C . LYS A 1 350 ? -33.35981 -43.35796 32.62714 1.000 30.31715 353 LYS A C 1
ATOM 2752 O O . LYS A 1 350 ? -32.38109 -43.93889 32.14879 1.000 30.70919 353 LYS A O 1
ATOM 2758 N N . ASP A 1 351 ? -33.84122 -43.61838 33.84601 1.000 32.12936 354 ASP A N 1
ATOM 2759 C CA . ASP A 1 351 ? -33.40328 -44.77894 34.62837 1.000 32.87465 354 ASP A CA 1
ATOM 2760 C C . ASP A 1 351 ? -31.89463 -44.78531 34.87577 1.000 37.57816 354 ASP A C 1
ATOM 2761 O O . ASP A 1 351 ? -31.26219 -45.84261 34.89317 1.000 38.90112 354 ASP A O 1
ATOM 2766 N N . GLY A 1 352 ? -31.30266 -43.60834 35.05992 1.000 34.43036 355 GLY A N 1
ATOM 2767 C CA . GLY A 1 352 ? -29.86983 -43.55149 35.24623 1.000 31.99818 355 GLY A CA 1
ATOM 2768 C C . GLY A 1 352 ? -29.03965 -43.64814 33.98106 1.000 31.59272 355 GLY A C 1
ATOM 2769 O O . GLY A 1 352 ? -27.80072 -43.62533 34.07175 1.000 28.25403 355 GLY A O 1
ATOM 2770 N N . TYR A 1 353 ? -29.66873 -43.74972 32.80660 1.000 29.93321 356 TYR A N 1
ATOM 2771 C CA . TYR A 1 353 ? -28.93363 -43.75125 31.54738 1.000 29.80795 356 TYR A CA 1
ATOM 2772 C C . TYR A 1 353 ? -28.46311 -42.34459 31.20430 1.000 27.13761 356 TYR A C 1
ATOM 2773 O O . TYR A 1 353 ? -29.16549 -41.36037 31.45636 1.000 25.17521 356 TYR A O 1
ATOM 2782 N N . PHE A 1 354 ? -27.27503 -42.26430 30.60503 1.000 25.49386 357 PHE A N 1
ATOM 2783 C CA . PHE A 1 354 ? -26.71807 -40.99001 30.17208 1.000 21.22136 357 PHE A CA 1
ATOM 2784 C C . PHE A 1 354 ? -27.69173 -40.29931 29.21899 1.000 23.19457 357 PHE A C 1
ATOM 2785 O O . PHE A 1 354 ? -28.32303 -40.96772 28.38931 1.000 23.31166 357 PHE A O 1
ATOM 2793 N N . PRO A 1 355 ? -27.85347 -38.97858 29.30515 1.000 22.52550 358 PRO A N 1
ATOM 2794 C CA . PRO A 1 355 ? -28.83244 -38.29671 28.45071 1.000 21.35783 358 PRO A CA 1
ATOM 2795 C C . PRO A 1 355 ? -28.32339 -38.11400 27.02464 1.000 22.45651 358 PRO A C 1
ATOM 2796 O O . PRO A 1 355 ? -27.16026 -38.36081 26.70400 1.000 20.46233 358 PRO A O 1
ATOM 2800 N N . ASN A 1 356 ? -29.22266 -37.64179 26.16546 1.000 23.23480 359 ASN A N 1
ATOM 2801 C CA . ASN A 1 356 ? -28.83626 -37.17099 24.83684 1.000 20.49530 359 ASN A CA 1
ATOM 2802 C C . ASN A 1 356 ? -29.87730 -36.16015 24.36933 1.000 25.19031 359 ASN A C 1
ATOM 2803 O O . ASN A 1 356 ? -30.79305 -35.79711 25.11596 1.000 24.07541 359 ASN A O 1
ATOM 2808 N N . GLY A 1 357 ? -29.72880 -35.69806 23.12786 1.000 24.13022 360 GLY A N 1
ATOM 2809 C CA . GLY A 1 357 ? -30.62253 -34.67315 22.60976 1.000 22.67821 360 GLY A CA 1
ATOM 2810 C C . GLY A 1 357 ? -30.56973 -33.41177 23.45190 1.000 27.65932 360 GLY A C 1
ATOM 2811 O O . GLY A 1 357 ? -29.52320 -33.03270 24.00288 1.000 22.81353 360 GLY A O 1
ATOM 2812 N N . ASN A 1 358 ? -31.71903 -32.74497 23.55629 1.000 25.14391 361 ASN A N 1
ATOM 2813 C CA . ASN A 1 358 ? -31.85296 -31.49739 24.30771 1.000 23.89413 361 ASN A CA 1
ATOM 2814 C C . ASN A 1 358 ? -32.44520 -31.83428 25.67005 1.000 24.32215 361 ASN A C 1
ATOM 2815 O O . ASN A 1 358 ? -33.65584 -31.97536 25.80979 1.000 33.89451 361 ASN A O 1
ATOM 2820 N N . PHE A 1 359 ? -31.60199 -31.95533 26.67955 1.000 24.02835 362 PHE A N 1
ATOM 2821 C CA . PHE A 1 359 ? -32.07308 -32.33601 27.99959 1.000 23.80725 362 PHE A CA 1
ATOM 2822 C C . PHE A 1 359 ? -31.91217 -31.17718 28.96972 1.000 24.63192 362 PHE A C 1
ATOM 2823 O O . PHE A 1 359 ? -31.20614 -30.20490 28.69540 1.000 24.05154 362 PHE A O 1
ATOM 2831 N N . THR A 1 360 ? -32.58948 -31.29869 30.11081 1.000 24.46216 363 THR A N 1
ATOM 2832 C CA . THR A 1 360 ? -32.50374 -30.35232 31.21856 1.000 24.08422 363 THR A CA 1
ATOM 2833 C C . THR A 1 360 ? -32.04036 -31.13451 32.43770 1.000 24.75870 363 THR A C 1
ATOM 2834 O O . THR A 1 360 ? -32.73481 -32.04612 32.88938 1.000 24.77300 363 THR A O 1
ATOM 2838 N N . PHE A 1 361 ? -30.85986 -30.80427 32.94474 1.000 23.91771 364 PHE A N 1
ATOM 2839 C CA . PHE A 1 361 ? -30.30017 -31.44672 34.12469 1.000 23.10740 364 PHE A CA 1
ATOM 2840 C C . PHE A 1 361 ? -30.49666 -30.48083 35.27976 1.000 24.10457 364 PHE A C 1
ATOM 2841 O O . PHE A 1 361 ? -29.94827 -29.37835 35.26477 1.000 23.24681 364 PHE A O 1
ATOM 2849 N N . THR A 1 362 ? -31.30374 -30.87373 36.25665 1.000 24.57656 365 THR A N 1
ATOM 2850 C CA . THR A 1 362 ? -31.53150 -30.06118 37.44443 1.000 24.92363 365 THR A CA 1
ATOM 2851 C C . THR A 1 362 ? -30.77073 -30.69497 38.59894 1.000 23.29267 365 THR A C 1
ATOM 2852 O O . THR A 1 362 ? -31.03966 -31.84257 38.96901 1.000 23.55768 365 THR A O 1
ATOM 2856 N N . GLU A 1 363 ? -29.82380 -29.95138 39.15689 1.000 21.77247 366 GLU A N 1
ATOM 2857 C CA . GLU A 1 363 ? -28.98232 -30.42240 40.25108 1.000 24.73350 366 GLU A CA 1
ATOM 2858 C C . GLU A 1 363 ? -29.36751 -29.64918 41.50533 1.000 24.25345 366 GLU A C 1
ATOM 2859 O O . GLU A 1 363 ? -29.10823 -28.44604 41.59536 1.000 23.78218 366 GLU A O 1
ATOM 2865 N N . ASN A 1 364 ? -29.98509 -30.33222 42.46624 1.000 22.50735 367 ASN A N 1
ATOM 2866 C CA . ASN A 1 364 ? -30.35189 -29.72338 43.73842 1.000 26.72514 367 ASN A CA 1
ATOM 2867 C C . ASN A 1 364 ? -29.41163 -30.09449 44.87367 1.000 30.61939 367 ASN A C 1
ATOM 2868 O O . ASN A 1 364 ? -29.61290 -29.62292 46.00042 1.000 29.66588 367 ASN A O 1
ATOM 2873 N N . PHE A 1 365 ? -28.40183 -30.92788 44.61258 1.000 24.34339 368 PHE A N 1
ATOM 2874 C CA . PHE A 1 365 ? -27.39304 -31.28297 45.61126 1.000 30.02341 368 PHE A CA 1
ATOM 2875 C C . PHE A 1 365 ? -28.05260 -31.86427 46.86369 1.000 34.25217 368 PHE A C 1
ATOM 2876 O O . PHE A 1 365 ? -27.92026 -31.33509 47.97143 1.000 32.75371 368 PHE A O 1
ATOM 2884 N N . THR A 1 366 ? -28.77682 -32.96603 46.66054 1.000 35.64866 369 THR A N 1
ATOM 2885 C CA . THR A 1 366 ? -29.54777 -33.61507 47.71415 1.000 38.05267 369 THR A CA 1
ATOM 2886 C C . THR A 1 366 ? -28.98559 -34.96695 48.11776 1.000 41.55065 369 THR A C 1
ATOM 2887 O O . THR A 1 366 ? -29.61160 -35.66722 48.91907 1.000 44.16532 369 THR A O 1
ATOM 2891 N N . SER A 1 367 ? -27.83383 -35.35598 47.58707 1.000 42.03857 370 SER A N 1
ATOM 2892 C CA . SER A 1 367 ? -27.18057 -36.59482 47.97344 1.000 43.77447 370 SER A CA 1
ATOM 2893 C C . SER A 1 367 ? -25.67853 -36.38275 47.97788 1.000 42.72265 370 SER A C 1
ATOM 2894 O O . SER A 1 367 ? -25.15542 -35.62332 47.15431 1.000 41.08379 370 SER A O 1
ATOM 2897 N N . PRO A 1 368 ? -24.95793 -37.03578 48.89320 1.000 46.94249 371 PRO A N 1
ATOM 2898 C CA . PRO A 1 368 ? -23.48878 -36.96671 48.84279 1.000 46.36324 371 PRO A CA 1
ATOM 2899 C C . PRO A 1 368 ? -22.89247 -37.63890 47.61528 1.000 42.46028 371 PRO A C 1
ATOM 2900 O O . PRO A 1 368 ? -21.77728 -37.27935 47.22028 1.000 42.62663 371 PRO A O 1
ATOM 2904 N N . GLN A 1 369 ? -23.59572 -38.58503 46.98933 1.000 42.02708 372 GLN A N 1
ATOM 2905 C CA . GLN A 1 369 ? -23.10394 -39.23690 45.77331 1.000 40.19941 372 GLN A CA 1
ATOM 2906 C C . GLN A 1 369 ? -23.48910 -38.38635 44.56232 1.000 34.52842 372 GLN A C 1
ATOM 2907 O O . GLN A 1 369 ? -24.49967 -38.60768 43.88914 1.000 36.76382 372 GLN A O 1
ATOM 2913 N N . LEU A 1 370 ? -22.64647 -37.39512 44.28864 1.000 30.17621 373 LEU A N 1
ATOM 2914 C CA . LEU A 1 370 ? -22.87570 -36.46593 43.19282 1.000 28.12886 373 LEU A CA 1
ATOM 2915 C C . LEU A 1 370 ? -22.72497 -37.15599 41.84479 1.000 21.69538 373 LEU A C 1
ATOM 2916 O O . LEU A 1 370 ? -21.86207 -38.01484 41.66853 1.000 21.16097 373 LEU A O 1
ATOM 2921 N N . ASP A 1 371 ? -23.57173 -36.75413 40.89571 1.000 22.24271 374 ASP A N 1
ATOM 2922 C CA . ASP A 1 371 ? -23.49187 -37.18494 39.50652 1.000 22.23190 374 ASP A CA 1
ATOM 2923 C C . ASP A 1 371 ? -22.04735 -37.20818 39.00299 1.000 21.40413 374 ASP A C 1
ATOM 2924 O O . ASP A 1 371 ? -21.27966 -36.27080 39.23855 1.000 19.96528 374 ASP A O 1
ATOM 2929 N N . TYR A 1 372 ? -21.69273 -38.27737 38.27580 1.000 18.78974 375 TYR A N 1
ATOM 2930 C CA . TYR A 1 372 ? -20.32860 -38.42555 37.75097 1.000 20.75626 375 TYR A CA 1
ATOM 2931 C C . TYR A 1 372 ? -19.92243 -37.31759 36.78480 1.000 21.12114 375 TYR A C 1
ATOM 2932 O O . TYR A 1 372 ? -18.72398 -37.16043 36.50149 1.000 19.43675 375 TYR A O 1
ATOM 2941 N N . ARG A 1 373 ? -20.88044 -36.57390 36.23781 1.000 18.68027 376 ARG A N 1
ATOM 2942 C CA . ARG A 1 373 ? -20.53199 -35.49731 35.30683 1.000 18.87760 376 ARG A CA 1
ATOM 2943 C C . ARG A 1 373 ? -19.90360 -34.30147 36.00761 1.000 21.07541 376 ARG A C 1
ATOM 2944 O O . ARG A 1 373 ? -19.27490 -33.46772 35.34075 1.000 17.80949 376 ARG A O 1
ATOM 2952 N N . TRP A 1 374 ? -20.07605 -34.18396 37.32517 1.000 20.24695 377 TRP A N 1
ATOM 2953 C CA . TRP A 1 374 ? -19.42989 -33.11866 38.08406 1.000 19.69847 377 TRP A CA 1
ATOM 2954 C C . TRP A 1 374 ? -17.99456 -33.53372 38.36808 1.000 20.98209 377 TRP A C 1
ATOM 2955 O O . TRP A 1 374 ? -17.75793 -34.52909 39.07294 1.000 17.94283 377 TRP A O 1
ATOM 2966 N N . ILE A 1 375 ? -17.03635 -32.77278 37.83371 1.000 19.15096 378 ILE A N 1
ATOM 2967 C CA . ILE A 1 375 ? -15.62953 -33.13442 37.93617 1.000 19.15878 378 ILE A CA 1
ATOM 2968 C C . ILE A 1 375 ? -14.84402 -31.97553 38.52771 1.000 20.20188 378 ILE A C 1
ATOM 2969 O O . ILE A 1 375 ? -15.35002 -30.86665 38.70017 1.000 18.63158 378 ILE A O 1
ATOM 2974 N N . GLY A 1 376 ? -13.58564 -32.26024 38.84608 1.000 19.96937 379 GLY A N 1
ATOM 2975 C CA . GLY A 1 376 ? -12.61389 -31.22978 39.11712 1.000 17.34538 379 GLY A CA 1
ATOM 2976 C C . GLY A 1 376 ? -11.65665 -31.08435 37.94457 1.000 17.76093 379 GLY A C 1
ATOM 2977 O O . GLY A 1 376 ? -11.61576 -31.90386 37.02595 1.000 18.54942 379 GLY A O 1
ATOM 2978 N N . LEU A 1 377 ? -10.88915 -30.00260 37.98190 1.000 17.61540 380 LEU A N 1
ATOM 2979 C CA . LEU A 1 377 ? -9.74196 -29.83739 37.10333 1.000 16.48752 380 LEU A CA 1
ATOM 2980 C C . LEU A 1 377 ? -8.51325 -29.95517 37.99109 1.000 19.21971 380 LEU A C 1
ATOM 2981 O O . LEU A 1 377 ? -8.42277 -29.25689 39.00489 1.000 18.94043 380 LEU A O 1
ATOM 2986 N N . ARG A 1 378 ? -7.62178 -30.89820 37.65535 1.000 18.58417 381 ARG A N 1
ATOM 2987 C CA . ARG A 1 378 ? -6.33631 -31.10960 38.32104 1.000 17.40954 381 ARG A CA 1
ATOM 2988 C C . ARG A 1 378 ? -6.44033 -31.77406 39.69706 1.000 18.60902 381 ARG A C 1
ATOM 2989 O O . ARG A 1 378 ? -5.45051 -32.31723 40.18365 1.000 21.63992 381 ARG A O 1
ATOM 2997 N N . GLY A 1 379 ? -7.59587 -31.74589 40.34519 1.000 19.22029 382 GLY A N 1
ATOM 2998 C CA . GLY A 1 379 ? -7.71165 -32.34451 41.66039 1.000 18.28353 382 GLY A CA 1
ATOM 2999 C C . GLY A 1 379 ? -9.13666 -32.78513 41.93475 1.000 19.63892 382 GLY A C 1
ATOM 3000 O O . GLY A 1 379 ? -10.07773 -32.32331 41.28396 1.000 18.88365 382 GLY A O 1
ATOM 3001 N N . PRO A 1 380 ? -9.32587 -33.66562 42.92065 1.000 18.57693 383 PRO A N 1
ATOM 3002 C CA . PRO A 1 380 ? -10.64942 -34.28079 43.11521 1.000 22.02064 383 PRO A CA 1
ATOM 3003 C C . PRO A 1 380 ? -11.64773 -33.31910 43.74174 1.000 20.23968 383 PRO A C 1
ATOM 3004 O O . PRO A 1 380 ? -11.30675 -32.49638 44.59687 1.000 18.44929 383 PRO A O 1
ATOM 3008 N N . ARG A 1 381 ? -12.90721 -33.45467 43.31976 1.000 20.07890 384 ARG A N 1
ATOM 3009 C CA . ARG A 1 381 ? -13.96210 -32.61215 43.86877 1.000 19.31408 384 ARG A CA 1
ATOM 3010 C C . ARG A 1 381 ? -14.14641 -32.83891 45.36636 1.000 20.57262 384 ARG A C 1
ATOM 3011 O O . ARG A 1 381 ? -14.57368 -31.92462 46.08081 1.000 22.73052 384 ARG A O 1
ATOM 3019 N N . GLU A 1 382 ? -13.83369 -34.04119 45.86036 1.000 19.42957 385 GLU A N 1
ATOM 3020 C CA . GLU A 1 382 ? -14.01356 -34.32641 47.28099 1.000 26.01060 385 GLU A CA 1
ATOM 3021 C C . GLU A 1 382 ? -13.13683 -33.45983 48.18201 1.000 25.56511 385 GLU A C 1
ATOM 3022 O O . GLU A 1 382 ? -13.37574 -33.41745 49.39243 1.000 26.15633 385 GLU A O 1
ATOM 3028 N N . GLU A 1 383 ? -12.14284 -32.75895 47.63401 1.000 21.69687 386 GLU A N 1
ATOM 3029 C CA . GLU A 1 383 ? -11.30533 -31.91108 48.46799 1.000 22.52387 386 GLU A CA 1
ATOM 3030 C C . GLU A 1 383 ? -11.96066 -30.58016 48.80830 1.000 24.90049 386 GLU A C 1
ATOM 3031 O O . GLU A 1 383 ? -11.48619 -29.90008 49.72442 1.000 22.09581 386 GLU A O 1
ATOM 3037 N N . PHE A 1 384 ? -13.02989 -30.18522 48.10435 1.000 20.54901 387 PHE A N 1
ATOM 3038 C CA . PHE A 1 384 ? -13.62109 -28.88173 48.36554 1.000 22.26189 387 PHE A CA 1
ATOM 3039 C C . PHE A 1 384 ? -15.14407 -28.85160 48.43454 1.000 22.45345 387 PHE A C 1
ATOM 3040 O O . PHE A 1 384 ? -15.69600 -27.76752 48.63582 1.000 25.90233 387 PHE A O 1
ATOM 3048 N N . ILE A 1 385 ? -15.84725 -29.96900 48.29169 1.000 23.20063 388 ILE A N 1
ATOM 3049 C CA . ILE A 1 385 ? -17.30799 -29.92617 48.34968 1.000 23.72139 388 ILE A CA 1
ATOM 3050 C C . ILE A 1 385 ? -17.79715 -30.51243 49.67313 1.000 23.69698 388 ILE A C 1
ATOM 3051 O O . ILE A 1 385 ? -17.16437 -31.39406 50.27117 1.000 23.62960 388 ILE A O 1
ATOM 3056 N N . SER A 1 386 ? -18.93105 -29.99319 50.13607 1.000 25.43590 389 SER A N 1
ATOM 3057 C CA . SER A 1 386 ? -19.74462 -30.60731 51.17973 1.000 30.79542 389 SER A CA 1
ATOM 3058 C C . SER A 1 386 ? -21.20391 -30.48400 50.77531 1.000 29.10525 389 SER A C 1
ATOM 3059 O O . SER A 1 386 ? -21.63530 -29.41570 50.33629 1.000 30.12224 389 SER A O 1
ATOM 3062 N N . ILE A 1 387 ? -21.95606 -31.57247 50.91390 1.000 28.99533 390 ILE A N 1
ATOM 3063 C CA . ILE A 1 387 ? -23.39398 -31.55325 50.66466 1.000 33.55449 390 ILE A CA 1
ATOM 3064 C C . ILE A 1 387 ? -24.09605 -31.28451 51.98801 1.000 35.76174 390 ILE A C 1
ATOM 3065 O O . ILE A 1 387 ? -23.94868 -32.05525 52.94135 1.000 35.04856 390 ILE A O 1
ATOM 3070 N N . LEU A 1 388 ? -24.84389 -30.18489 52.05635 1.000 34.88341 391 LEU A N 1
ATOM 3071 C CA . LEU A 1 388 ? -25.48808 -29.80789 53.30816 1.000 36.89775 391 LEU A CA 1
ATOM 3072 C C . LEU A 1 388 ? -26.62593 -30.77042 53.64037 1.000 36.64730 391 LEU A C 1
ATOM 3073 O O . LEU A 1 388 ? -27.24968 -31.36033 52.75366 1.000 35.69071 391 LEU A O 1
ATOM 3078 N N . LYS A 1 389 ? -26.88417 -30.92272 54.94405 1.000 39.41407 392 LYS A N 1
ATOM 3079 C CA . LYS A 1 389 ? -27.89815 -31.86534 55.41752 1.000 39.23435 392 LYS A CA 1
ATOM 3080 C C . LYS A 1 389 ? -29.24537 -31.62079 54.75433 1.000 39.54016 392 LYS A C 1
ATOM 3081 O O . LYS A 1 389 ? -29.94313 -32.56868 54.38042 1.000 45.26120 392 LYS A O 1
ATOM 3083 N N . ASP A 1 390 ? -29.62268 -30.35822 54.58188 1.000 41.03046 393 ASP A N 1
ATOM 3084 C CA . ASP A 1 390 ? -30.88806 -30.01143 53.95249 1.000 41.04373 393 ASP A CA 1
ATOM 3085 C C . ASP A 1 390 ? -30.73664 -29.68746 52.46914 1.000 43.99882 393 ASP A C 1
ATOM 3086 O O . ASP A 1 390 ? -31.66554 -29.14002 51.86610 1.000 44.81360 393 ASP A O 1
ATOM 3091 N N . GLY A 1 391 ? -29.60035 -30.01137 51.87067 1.000 40.61991 394 GLY A N 1
ATOM 3092 C CA . GLY A 1 391 ? -29.45644 -29.78611 50.44658 1.000 38.32665 394 GLY A CA 1
ATOM 3093 C C . GLY A 1 391 ? -28.63623 -28.54825 50.14534 1.000 34.07330 394 GLY A C 1
ATOM 3094 O O . GLY A 1 391 ? -28.62708 -27.57418 50.90315 1.000 36.09729 394 GLY A O 1
ATOM 3095 N N . GLY A 1 392 ? -27.92275 -28.58880 49.03164 1.000 29.75779 395 GLY A N 1
ATOM 3096 C CA . GLY A 1 392 ? -27.09065 -27.46175 48.66235 1.000 26.30288 395 GLY A CA 1
ATOM 3097 C C . GLY A 1 392 ? -25.61615 -27.82498 48.71395 1.000 28.38194 395 GLY A C 1
ATOM 3098 O O . GLY A 1 392 ? -25.18138 -28.66783 49.51051 1.000 28.07503 395 GLY A O 1
ATOM 3099 N N . LEU A 1 393 ? -24.83369 -27.18221 47.84577 1.000 24.95847 396 LEU A N 1
ATOM 3100 C CA . LEU A 1 393 ? -23.41124 -27.48798 47.67615 1.000 27.54664 396 LEU A CA 1
ATOM 3101 C C . LEU A 1 393 ? -22.58280 -26.38262 48.32364 1.000 25.40687 396 LEU A C 1
ATOM 3102 O O . LEU A 1 393 ? -22.51621 -25.25896 47.80651 1.000 24.26216 396 LEU A O 1
ATOM 3107 N N . GLN A 1 394 ? -21.93579 -26.69897 49.43875 1.000 22.95156 397 GLN A N 1
ATOM 3108 C CA . GLN A 1 394 ? -20.99079 -25.77583 50.04578 1.000 25.88276 397 GLN A CA 1
ATOM 3109 C C . GLN A 1 394 ? -19.60581 -26.01034 49.45060 1.000 24.75671 397 GLN A C 1
ATOM 3110 O O . GLN A 1 394 ? -19.08981 -27.13252 49.49908 1.000 28.22143 397 GLN A O 1
ATOM 3116 N N . VAL A 1 395 ? -18.99657 -24.95471 48.91091 1.000 24.91793 398 VAL A N 1
ATOM 3117 C CA . VAL A 1 395 ? -17.67927 -25.04319 48.28385 1.000 23.51571 398 VAL A CA 1
ATOM 3118 C C . VAL A 1 395 ? -16.67486 -24.33941 49.18504 1.000 25.73699 398 VAL A C 1
ATOM 3119 O O . VAL A 1 395 ? -16.80709 -23.14280 49.45373 1.000 23.35685 398 VAL A O 1
ATOM 3123 N N . THR A 1 396 ? -15.68283 -25.08095 49.65256 1.000 23.76966 399 THR A N 1
ATOM 3124 C CA . THR A 1 396 ? -14.57715 -24.49663 50.40875 1.000 24.07325 399 THR A CA 1
ATOM 3125 C C . THR A 1 396 ? -13.71125 -23.64029 49.49526 1.000 23.20219 399 THR A C 1
ATOM 3126 O O . THR A 1 396 ? -13.12550 -24.17447 48.55222 1.000 22.46584 399 THR A O 1
ATOM 3130 N N . PRO A 1 397 ? -13.61419 -22.32863 49.70818 1.000 23.13222 400 PRO A N 1
ATOM 3131 C CA . PRO A 1 397 ? -12.83166 -21.49449 48.78313 1.000 23.20020 400 PRO A CA 1
ATOM 3132 C C . PRO A 1 397 ? -11.33321 -21.68139 48.95726 1.000 25.53626 400 PRO A C 1
ATOM 3133 O O . PRO A 1 397 ? -10.77599 -21.22331 49.95564 1.000 28.14273 400 PRO A O 1
ATOM 3137 N N . PHE A 1 398 ? -10.67223 -22.34367 48.00633 1.000 24.77819 401 PHE A N 1
ATOM 3138 C CA . PHE A 1 398 ? -9.22577 -22.49657 48.06515 1.000 21.76853 401 PHE A CA 1
ATOM 3139 C C . PHE A 1 398 ? -8.55677 -21.14281 47.84263 1.000 23.16583 401 PHE A C 1
ATOM 3140 O O . PHE A 1 398 ? -9.03542 -20.33539 47.03810 1.000 21.51710 401 PHE A O 1
ATOM 3148 N N . PRO A 1 399 ? -7.39900 -20.90327 48.47174 1.000 21.82623 402 PRO A N 1
ATOM 3149 C CA . PRO A 1 399 ? -6.59468 -19.72041 48.12098 1.000 23.91934 402 PRO A CA 1
ATOM 3150 C C . PRO A 1 399 ? -5.84957 -19.93654 46.80850 1.000 25.00331 402 PRO A C 1
ATOM 3151 O O . PRO A 1 399 ? -4.61798 -19.84560 46.72714 1.000 23.90279 402 PRO A O 1
ATOM 3155 N N . VAL A 1 400 ? -6.60871 -20.25953 45.76317 1.000 20.48556 403 VAL A N 1
ATOM 3156 C CA . VAL A 1 400 ? -6.06770 -20.57383 44.44488 1.000 21.82043 403 VAL A CA 1
ATOM 3157 C C . VAL A 1 400 ? -6.87063 -19.79526 43.41093 1.000 23.58342 403 VAL A C 1
ATOM 3158 O O . VAL A 1 400 ? -8.10025 -19.93269 43.34113 1.000 20.42445 403 VAL A O 1
ATOM 3162 N N . ASN A 1 401 ? -6.17781 -18.97437 42.62885 1.000 20.06621 404 ASN A N 1
ATOM 3163 C CA . ASN A 1 401 ? -6.77062 -18.21540 41.53528 1.000 20.67141 404 ASN A CA 1
ATOM 3164 C C . ASN A 1 401 ? -7.00969 -19.12103 40.32434 1.000 20.35178 404 ASN A C 1
ATOM 3165 O O . ASN A 1 401 ? -6.30247 -20.12068 40.11873 1.000 20.07520 404 ASN A O 1
ATOM 3170 N N . ILE A 1 402 ? -8.00634 -18.75027 39.50896 1.000 21.11008 405 ILE A N 1
ATOM 3171 C CA . ILE A 1 402 ? -8.33696 -19.52112 38.30772 1.000 20.41892 405 ILE A CA 1
ATOM 3172 C C . ILE A 1 402 ? -7.15007 -19.61938 37.34540 1.000 21.01850 405 ILE A C 1
ATOM 3173 O O . ILE A 1 402 ? -7.08593 -20.55630 36.53888 1.000 18.14967 405 ILE A O 1
ATOM 3178 N N . LYS A 1 403 ? -6.18472 -18.69533 37.43770 1.000 18.19568 406 LYS A N 1
ATOM 3179 C CA . LYS A 1 403 ? -5.03343 -18.66844 36.53984 1.000 20.14591 406 LYS A CA 1
ATOM 3180 C C . LYS A 1 403 ? -3.93234 -19.64999 36.93063 1.000 19.03479 406 LYS A C 1
ATOM 3181 O O . LYS A 1 403 ? -3.01385 -19.87694 36.13343 1.000 20.06873 406 LYS A O 1
ATOM 3187 N N . GLU A 1 404 ? -3.99713 -20.23775 38.11703 1.000 19.49798 407 GLU A N 1
ATOM 3188 C CA . GLU A 1 404 ? -2.90891 -21.07376 38.60420 1.000 21.72722 407 GLU A CA 1
ATOM 3189 C C . GLU A 1 404 ? -2.98078 -22.47359 38.01269 1.000 21.52779 407 GLU A C 1
ATOM 3190 O O . GLU A 1 404 ? -4.06415 -23.02777 37.79320 1.000 20.22932 407 GLU A O 1
ATOM 3196 N N . VAL A 1 405 ? -1.80695 -23.05451 37.76743 1.000 19.75651 408 VAL A N 1
ATOM 3197 C CA . VAL A 1 405 ? -1.73628 -24.43792 37.31668 1.000 17.61119 408 VAL A CA 1
ATOM 3198 C C . VAL A 1 405 ? -1.73239 -25.29973 38.57315 1.000 19.92743 408 VAL A C 1
ATOM 3199 O O . VAL A 1 405 ? -0.71647 -25.90553 38.93957 1.000 20.01155 408 VAL A O 1
ATOM 3203 N N . LYS A 1 406 ? -2.87823 -25.32446 39.25268 1.000 19.67631 409 LYS A N 1
ATOM 3204 C CA . LYS A 1 406 ? -3.09027 -25.95586 40.54947 1.000 19.96477 409 LYS A CA 1
ATOM 3205 C C . LYS A 1 406 ? -4.55986 -26.33351 40.64194 1.000 20.04198 409 LYS A C 1
ATOM 3206 O O . LYS A 1 406 ? -5.39866 -25.73053 39.96038 1.000 18.20720 409 LYS A O 1
ATOM 3212 N N . PRO A 1 407 ? -4.91441 -27.29403 41.49665 1.000 20.75623 410 PRO A N 1
ATOM 3213 C CA . PRO A 1 407 ? -6.34614 -27.57349 41.72126 1.000 19.76026 410 PRO A CA 1
ATOM 3214 C C . PRO A 1 407 ? -7.05178 -26.37020 42.32326 1.000 20.74829 410 PRO A C 1
ATOM 3215 O O . PRO A 1 407 ? -6.66251 -25.87135 43.38118 1.000 18.24668 410 PRO A O 1
ATOM 3219 N N . THR A 1 408 ? -8.10490 -25.91302 41.65026 1.000 19.05570 411 THR A N 1
ATOM 3220 C CA . THR A 1 408 ? -8.98845 -24.89436 42.19514 1.000 18.22567 411 THR A CA 1
ATOM 3221 C C . THR A 1 408 ? -10.21684 -25.55372 42.81520 1.000 21.20404 411 THR A C 1
ATOM 3222 O O . THR A 1 408 ? -10.56820 -26.69715 42.50482 1.000 18.83029 411 THR A O 1
ATOM 3226 N N . SER A 1 409 ? -10.87441 -24.80331 43.69484 1.000 18.75797 412 SER A N 1
ATOM 3227 C CA . SER A 1 409 ? -12.15064 -25.21163 44.27100 1.000 20.79636 412 SER A CA 1
ATOM 3228 C C . SER A 1 409 ? -13.23980 -24.79337 43.28509 1.000 18.87761 412 SER A C 1
ATOM 3229 O O . SER A 1 409 ? -13.90085 -23.77252 43.44369 1.000 17.98518 412 SER A O 1
ATOM 3232 N N . THR A 1 410 ? -13.38190 -25.58503 42.21310 1.000 19.19161 413 THR A N 1
ATOM 3233 C CA . THR A 1 410 ? -14.35546 -25.32288 41.15103 1.000 17.81628 413 THR A CA 1
ATOM 3234 C C . THR A 1 410 ? -14.99126 -26.65110 40.77350 1.000 19.77867 413 THR A C 1
ATOM 3235 O O . THR A 1 410 ? -14.27466 -27.59614 40.43178 1.000 17.57094 413 THR A O 1
ATOM 3239 N N . LEU A 1 411 ? -16.31623 -26.73199 40.83153 1.000 17.08323 414 LEU A N 1
ATOM 3240 C CA . LEU A 1 411 ? -17.03243 -27.93345 40.40460 1.000 19.61435 414 LEU A CA 1
ATOM 3241 C C . LEU A 1 411 ? -17.48045 -27.73693 38.96029 1.000 18.15849 414 LEU A C 1
ATOM 3242 O O . LEU A 1 411 ? -18.30244 -26.86077 38.67223 1.000 19.57651 414 LEU A O 1
ATOM 3247 N N . PHE A 1 412 ? -16.94295 -28.54666 38.05818 1.000 17.37352 415 PHE A N 1
ATOM 3248 C CA . PHE A 1 412 ? -17.05875 -28.29868 36.63019 1.000 18.37239 415 PHE A CA 1
ATOM 3249 C C . PHE A 1 412 ? -18.02710 -29.28340 35.98227 1.000 19.77036 415 PHE A C 1
ATOM 3250 O O . PHE A 1 412 ? -18.15184 -30.43932 36.40807 1.000 19.22726 415 PHE A O 1
ATOM 3258 N N . TYR A 1 413 ? -18.64707 -28.82526 34.89632 1.000 16.82194 416 TYR A N 1
ATOM 3259 C CA . TYR A 1 413 ? -19.56349 -29.60447 34.06885 1.000 17.58721 416 TYR A CA 1
ATOM 3260 C C . TYR A 1 413 ? -19.22414 -29.33178 32.60836 1.000 17.70840 416 TYR A C 1
ATOM 3261 O O . TYR A 1 413 ? -19.16125 -28.16966 32.21531 1.000 18.03355 416 TYR A O 1
ATOM 3270 N N . ARG A 1 414 ? -19.00347 -30.38587 31.80101 1.000 18.00073 417 ARG A N 1
ATOM 3271 C CA . ARG A 1 414 ? -18.66130 -30.17418 30.38963 1.000 18.53423 417 ARG A CA 1
ATOM 3272 C C . ARG A 1 414 ? -19.80611 -29.49282 29.64809 1.000 20.69453 417 ARG A C 1
ATOM 3273 O O . ARG A 1 414 ? -20.95578 -29.92538 29.73797 1.000 18.54876 417 ARG A O 1
ATOM 3281 N N . GLN A 1 415 ? -19.49455 -28.44029 28.89220 1.000 19.96106 418 GLN A N 1
ATOM 3282 C CA . GLN A 1 415 ? -20.48575 -27.89930 27.96201 1.000 18.72733 418 GLN A CA 1
ATOM 3283 C C . GLN A 1 415 ? -20.82528 -28.96632 26.92306 1.000 20.12909 418 GLN A C 1
ATOM 3284 O O . GLN A 1 415 ? -19.93114 -29.50278 26.26868 1.000 20.48107 418 GLN A O 1
ATOM 3290 N N . GLN A 1 416 ? -22.10239 -29.32907 26.80892 1.000 18.57577 419 GLN A N 1
ATOM 3291 C CA . GLN A 1 416 ? -22.49604 -30.43661 25.94373 1.000 19.15145 419 GLN A CA 1
ATOM 3292 C C . GLN A 1 416 ? -23.34857 -30.01246 24.75477 1.000 21.10655 419 GLN A C 1
ATOM 3293 O O . GLN A 1 416 ? -23.77416 -30.87732 23.97740 1.000 18.48987 419 GLN A O 1
ATOM 3299 N N . HIS A 1 417 ? -23.60064 -28.71336 24.58955 1.000 20.60362 420 HIS A N 1
ATOM 3300 C CA . HIS A 1 417 ? -24.40469 -28.19503 23.49223 1.000 20.79803 420 HIS A CA 1
ATOM 3301 C C . HIS A 1 417 ? -23.79840 -26.89067 23.00083 1.000 19.86913 420 HIS A C 1
ATOM 3302 O O . HIS A 1 417 ? -23.22370 -26.13083 23.77866 1.000 21.56520 420 HIS A O 1
ATOM 3309 N N . ASN A 1 418 ? -23.95261 -26.62386 21.70447 1.000 21.27882 421 ASN A N 1
ATOM 3310 C CA . ASN A 1 418 ? -23.57037 -25.31594 21.17228 1.000 22.97008 421 ASN A CA 1
ATOM 3311 C C . ASN A 1 418 ? -24.55062 -24.21876 21.59032 1.000 23.41677 421 ASN A C 1
ATOM 3312 O O . ASN A 1 418 ? -24.17099 -23.04468 21.63608 1.000 25.13285 421 ASN A O 1
ATOM 3317 N N . ASN A 1 419 ? -25.80537 -24.57150 21.88227 1.000 22.62341 422 ASN A N 1
ATOM 3318 C CA . ASN A 1 419 ? -26.78804 -23.65840 22.47163 1.000 23.75559 422 ASN A CA 1
ATOM 3319 C C . ASN A 1 419 ? -27.19121 -24.21810 23.82517 1.000 21.78594 422 ASN A C 1
ATOM 3320 O O . ASN A 1 419 ? -27.76119 -25.30927 23.88803 1.000 23.75119 422 ASN A O 1
ATOM 3325 N N . PHE A 1 420 ? -26.93752 -23.46945 24.89866 1.000 22.59994 423 PHE A N 1
ATOM 3326 C CA . PHE A 1 420 ? -27.16115 -24.00216 26.23746 1.000 21.11801 423 PHE A CA 1
ATOM 3327 C C . PHE A 1 420 ? -27.38120 -22.84452 27.19462 1.000 19.70018 423 PHE A C 1
ATOM 3328 O O . PHE A 1 420 ? -27.02316 -21.70661 26.90357 1.000 22.69332 423 PHE A O 1
ATOM 3336 N N . SER A 1 421 ? -27.92806 -23.16305 28.36299 1.000 21.78536 424 SER A N 1
ATOM 3337 C CA . SER A 1 421 ? -27.89055 -22.25545 29.49484 1.000 21.56277 424 SER A CA 1
ATOM 3338 C C . SER A 1 421 ? -27.47525 -23.04186 30.72812 1.000 21.08246 424 SER A C 1
ATOM 3339 O O . SER A 1 421 ? -27.78724 -24.23041 30.86826 1.000 21.88903 424 SER A O 1
ATOM 3342 N N . PHE A 1 422 ? -26.75174 -22.35920 31.61346 1.000 20.66948 425 PHE A N 1
ATOM 3343 C CA . PHE A 1 422 ? -26.25084 -22.93068 32.85957 1.000 19.79267 425 PHE A CA 1
ATOM 3344 C C . PHE A 1 422 ? -26.53841 -21.88395 33.92553 1.000 21.91125 425 PHE A C 1
ATOM 3345 O O . PHE A 1 422 ? -25.96983 -20.79077 33.87799 1.000 20.13386 425 PHE A O 1
ATOM 3353 N N . THR A 1 423 ? -27.43328 -22.20329 34.86083 1.000 21.13055 426 THR A N 1
ATOM 3354 C CA . THR A 1 423 ? -27.94201 -21.24324 35.83699 1.000 20.82308 426 THR A CA 1
ATOM 3355 C C . THR A 1 423 ? -27.76118 -21.81283 37.23134 1.000 22.35565 426 THR A C 1
ATOM 3356 O O . THR A 1 423 ? -27.99482 -22.99904 37.45295 1.000 23.82673 426 THR A O 1
ATOM 3360 N N . THR A 1 424 ? -27.34717 -20.97529 38.17228 1.000 23.50134 427 THR A N 1
ATOM 3361 C CA . THR A 1 424 ? -27.14354 -21.44679 39.53047 1.000 21.63992 427 THR A CA 1
ATOM 3362 C C . THR A 1 424 ? -27.63686 -20.39547 40.51060 1.000 24.77321 427 THR A C 1
ATOM 3363 O O . THR A 1 424 ? -27.63311 -19.19518 40.21551 1.000 25.07584 427 THR A O 1
ATOM 3367 N N . THR A 1 425 ? -28.06386 -20.85825 41.67948 1.000 24.89808 428 THR A N 1
ATOM 3368 C CA . THR A 1 425 ? -28.42388 -19.97557 42.78204 1.000 26.10242 428 THR A CA 1
ATOM 3369 C C . THR A 1 425 ? -27.29167 -19.97837 43.80389 1.000 25.12523 428 THR A C 1
ATOM 3370 O O . THR A 1 425 ? -26.86978 -21.04420 44.26139 1.000 26.01352 428 THR A O 1
ATOM 3374 N N . LEU A 1 426 ? -26.79611 -18.78856 44.14395 1.000 25.10794 429 LEU A N 1
ATOM 3375 C CA . LEU A 1 426 ? -25.63344 -18.62541 45.01010 1.000 25.87581 429 LEU A CA 1
ATOM 3376 C C . LEU A 1 426 ? -26.04014 -17.88943 46.28115 1.000 26.58955 429 LEU A C 1
ATOM 3377 O O . LEU A 1 426 ? -26.54588 -16.76244 46.21601 1.000 27.76303 429 LEU A O 1
ATOM 3382 N N . ASN A 1 427 ? -25.79582 -18.51515 47.42633 1.000 26.30136 430 ASN A N 1
ATOM 3383 C CA . ASN A 1 427 ? -25.98059 -17.90870 48.74183 1.000 27.12449 430 ASN A CA 1
ATOM 3384 C C . ASN A 1 427 ? -24.58965 -17.65329 49.31034 1.000 27.91973 430 ASN A C 1
ATOM 3385 O O . ASN A 1 427 ? -23.87538 -18.59829 49.66604 1.000 27.00129 430 ASN A O 1
ATOM 3390 N N . TYR A 1 428 ? -24.19494 -16.38631 49.38332 1.000 28.75327 431 TYR A N 1
ATOM 3391 C CA . TYR A 1 428 ? -22.79790 -16.09337 49.67229 1.000 29.00073 431 TYR A CA 1
ATOM 3392 C C . TYR A 1 428 ? -22.63642 -14.62494 50.03289 1.000 30.59057 431 TYR A C 1
ATOM 3393 O O . TYR A 1 428 ? -23.17857 -13.75378 49.35330 1.000 30.20742 431 TYR A O 1
ATOM 3402 N N . THR A 1 429 ? -21.85123 -14.36604 51.08041 1.000 31.18602 432 THR A N 1
ATOM 3403 C CA . THR A 1 429 ? -21.47914 -13.01928 51.51370 1.000 29.51364 432 THR A CA 1
ATOM 3404 C C . THR A 1 429 ? -19.95920 -12.92566 51.54520 1.000 29.85888 432 THR A C 1
ATOM 3405 O O . THR A 1 429 ? -19.33602 -13.27038 52.56113 1.000 33.73581 432 THR A O 1
ATOM 3409 N N . PRO A 1 430 ? -19.31559 -12.47069 50.46817 1.000 28.13001 433 PRO A N 1
ATOM 3410 C CA . PRO A 1 430 ? -17.85933 -12.27796 50.52284 1.000 27.59672 433 PRO A CA 1
ATOM 3411 C C . PRO A 1 430 ? -17.49614 -11.20780 51.54552 1.000 32.82807 433 PRO A C 1
ATOM 3412 O O . PRO A 1 430 ? -18.23612 -10.24237 51.75094 1.000 30.27430 433 PRO A O 1
ATOM 3416 N N . LYS A 1 431 ? -16.33577 -11.37611 52.18627 1.000 30.54642 434 LYS A N 1
ATOM 3417 C CA . LYS A 1 431 ? -15.94784 -10.46904 53.26636 1.000 31.47436 434 LYS A CA 1
ATOM 3418 C C . LYS A 1 431 ? -14.89349 -9.44733 52.85943 1.000 34.94692 434 LYS A C 1
ATOM 3419 O O . LYS A 1 431 ? -14.96489 -8.29691 53.30809 1.000 32.68836 434 LYS A O 1
ATOM 3425 N N . THR A 1 432 ? -13.91675 -9.81614 52.01907 1.000 28.86739 435 THR A N 1
ATOM 3426 C CA . THR A 1 432 ? -12.91124 -8.87450 51.51849 1.000 32.02854 435 THR A CA 1
ATOM 3427 C C . THR A 1 432 ? -12.67975 -9.12733 50.02698 1.000 31.40403 435 THR A C 1
ATOM 3428 O O . THR A 1 432 ? -13.24230 -10.05754 49.44044 1.000 29.12506 435 THR A O 1
ATOM 3432 N N . GLU A 1 433 ? -11.81877 -8.29522 49.42268 1.000 28.59703 436 GLU A N 1
ATOM 3433 C CA . GLU A 1 433 ? -11.55022 -8.34232 47.98369 1.000 29.19850 436 GLU A CA 1
ATOM 3434 C C . GLU A 1 433 ? -10.99605 -9.68598 47.51695 1.000 27.67442 436 GLU A C 1
ATOM 3435 O O . GLU A 1 433 ? -11.08557 -10.00073 46.32038 1.000 25.20265 436 GLU A O 1
ATOM 3441 N N . LYS A 1 434 ? -10.39402 -10.46614 48.41684 1.000 27.07736 437 LYS A N 1
ATOM 3442 C CA . LYS A 1 434 ? -9.81563 -11.74644 48.03482 1.000 27.55545 437 LYS A CA 1
ATOM 3443 C C . LYS A 1 434 ? -10.87419 -12.82333 47.82657 1.000 25.20296 437 LYS A C 1
ATOM 3444 O O . LYS A 1 434 ? -10.55011 -13.88434 47.28555 1.000 23.64623 437 LYS A O 1
ATOM 3450 N N . ASP A 1 435 ? -12.11980 -12.58080 48.23581 1.000 22.87386 438 ASP A N 1
ATOM 3451 C CA . ASP A 1 435 ? -13.18673 -13.57463 48.15707 1.000 26.04986 438 ASP A CA 1
ATOM 3452 C C . ASP A 1 435 ? -14.02373 -13.35826 46.90533 1.000 26.16366 438 ASP A C 1
ATOM 3453 O O . ASP A 1 435 ? -14.53637 -12.25492 46.68003 1.000 25.70588 438 ASP A O 1
ATOM 3458 N N . LEU A 1 436 ? -14.18433 -14.41372 46.10679 1.000 22.57694 439 LEU A N 1
ATOM 3459 C CA . LEU A 1 436 ? -15.11587 -14.38019 44.98406 1.000 19.17266 439 LEU A CA 1
ATOM 3460 C C . LEU A 1 436 ? -15.76025 -15.75015 44.83301 1.000 23.11796 439 LEU A C 1
ATOM 3461 O O . LEU A 1 436 ? -15.10817 -16.76778 45.05783 1.000 19.75298 439 LEU A O 1
ATOM 3466 N N . ALA A 1 437 ? -17.04177 -15.77710 44.46660 1.000 22.76232 440 ALA A N 1
ATOM 3467 C CA . ALA A 1 437 ? -17.67041 -17.02764 44.06441 1.000 19.37936 440 ALA A CA 1
ATOM 3468 C C . ALA A 1 437 ? -18.65271 -16.75212 42.92766 1.000 20.35388 440 ALA A C 1
ATOM 3469 O O . ALA A 1 437 ? -19.22945 -15.66837 42.84061 1.000 23.25130 440 ALA A O 1
ATOM 3471 N N . GLY A 1 438 ? -18.81950 -17.72987 42.03666 1.000 22.76684 441 GLY A N 1
ATOM 3472 C CA . GLY A 1 438 ? -19.74882 -17.57638 40.93529 1.000 19.87605 441 GLY A CA 1
ATOM 3473 C C . GLY A 1 438 ? -19.55449 -18.63378 39.86946 1.000 20.49764 441 GLY A C 1
ATOM 3474 O O . GLY A 1 438 ? -19.26459 -19.78837 40.20453 1.000 20.04249 441 GLY A O 1
ATOM 3475 N N . ILE A 1 439 ? -19.69744 -18.24410 38.59023 1.000 18.52140 442 ILE A N 1
ATOM 3476 C CA . ILE A 1 439 ? -19.56283 -19.15759 37.45129 1.000 20.16687 442 ILE A CA 1
ATOM 3477 C C . ILE A 1 439 ? -18.25645 -18.86277 36.72422 1.000 20.17740 442 ILE A C 1
ATOM 3478 O O . ILE A 1 439 ? -17.84210 -17.70084 36.60992 1.000 18.88462 442 ILE A O 1
ATOM 3483 N N . THR A 1 440 ? -17.60844 -19.90882 36.22551 1.000 18.97320 443 THR A N 1
ATOM 3484 C CA . THR A 1 440 ? -16.49358 -19.73350 35.30973 1.000 18.58770 443 THR A CA 1
ATOM 3485 C C . THR A 1 440 ? -16.70054 -20.62952 34.09231 1.000 20.06611 443 THR A C 1
ATOM 3486 O O . THR A 1 440 ? -17.28743 -21.71098 34.19599 1.000 21.83743 443 THR A O 1
ATOM 3490 N N . CYS A 1 441 ? -16.28516 -20.13889 32.93110 1.000 16.35598 444 CYS A N 1
ATOM 3491 C CA . CYS A 1 441 ? -16.22423 -20.92141 31.70322 1.000 17.76459 444 CYS A CA 1
ATOM 3492 C C . CYS A 1 441 ? -14.75199 -21.04264 31.34658 1.000 19.72113 444 CYS A C 1
ATOM 3493 O O . CYS A 1 441 ? -14.08553 -20.01940 31.16081 1.000 18.06739 444 CYS A O 1
ATOM 3496 N N . VAL A 1 442 ? -14.25817 -22.27251 31.21162 1.000 16.97344 445 VAL A N 1
ATOM 3497 C CA . VAL A 1 442 ? -12.81924 -22.53333 31.18308 1.000 17.39698 445 VAL A CA 1
ATOM 3498 C C . VAL A 1 442 ? -12.47069 -23.41098 29.98489 1.000 18.14414 445 VAL A C 1
ATOM 3499 O O . VAL A 1 442 ? -12.97471 -24.53612 29.86828 1.000 19.07900 445 VAL A O 1
ATOM 3503 N N . GLN A 1 443 ? -11.59672 -22.90796 29.10412 1.000 18.45846 446 GLN A N 1
ATOM 3504 C CA . GLN A 1 443 ? -10.75766 -23.81916 28.32643 1.000 17.36555 446 GLN A CA 1
ATOM 3505 C C . GLN A 1 443 ? -9.54020 -24.21949 29.14838 1.000 18.42968 446 GLN A C 1
ATOM 3506 O O . GLN A 1 443 ? -9.25735 -25.40857 29.32539 1.000 17.97501 446 GLN A O 1
ATOM 3512 N N . SER A 1 444 ? -8.82483 -23.23394 29.68266 1.000 18.10270 447 SER A N 1
ATOM 3513 C CA . SER A 1 444 ? -7.69418 -23.51081 30.54885 1.000 19.20604 447 SER A CA 1
ATOM 3514 C C . SER A 1 444 ? -7.55166 -22.36994 31.54652 1.000 21.63493 447 SER A C 1
ATOM 3515 O O . SER A 1 444 ? -8.27417 -21.36580 31.49237 1.000 18.95371 447 SER A O 1
ATOM 3518 N N . GLU A 1 445 ? -6.58306 -22.52142 32.44985 1.000 18.76579 448 GLU A N 1
ATOM 3519 C CA . GLU A 1 445 ? -6.23762 -21.42288 33.34316 1.000 19.41893 448 GLU A CA 1
ATOM 3520 C C . GLU A 1 445 ? -5.84222 -20.16005 32.57747 1.000 20.04643 448 GLU A C 1
ATOM 3521 O O . GLU A 1 445 ? -5.91986 -19.07129 33.14030 1.000 18.11696 448 GLU A O 1
ATOM 3527 N N . ASN A 1 446 ? -5.44837 -20.27476 31.30323 1.000 20.14493 449 ASN A N 1
ATOM 3528 C CA . ASN A 1 446 ? -5.01408 -19.12835 30.50850 1.000 20.55579 449 ASN A CA 1
ATOM 3529 C C . ASN A 1 446 ? -6.11120 -18.55119 29.62510 1.000 21.75833 449 ASN A C 1
ATOM 3530 O O . ASN A 1 446 ? -5.94030 -17.44127 29.08697 1.000 20.34349 449 ASN A O 1
ATOM 3535 N N . PHE A 1 447 ? -7.22495 -19.26588 29.47123 1.000 17.38989 450 PHE A N 1
ATOM 3536 C CA . PHE A 1 447 ? -8.30038 -18.90331 28.54192 1.000 18.82653 450 PHE A CA 1
ATOM 3537 C C . PHE A 1 447 ? -9.62229 -19.19597 29.24290 1.000 19.36931 450 PHE A C 1
ATOM 3538 O O . PHE A 1 447 ? -10.04532 -20.35479 29.30482 1.000 18.46836 450 PHE A O 1
ATOM 3546 N N . ASN A 1 448 ? -10.27473 -18.16194 29.77042 1.000 17.44075 451 ASN A N 1
ATOM 3547 C CA . ASN A 1 448 ? -11.49626 -18.40295 30.53031 1.000 18.36649 451 ASN A CA 1
ATOM 3548 C C . ASN A 1 448 ? -12.21281 -17.08233 30.77893 1.000 20.11704 451 ASN A C 1
ATOM 3549 O O . ASN A 1 448 ? -11.64196 -16.00628 30.61051 1.000 19.89947 451 ASN A O 1
ATOM 3554 N N . TYR A 1 449 ? -13.47775 -17.19128 31.19769 1.000 18.15018 452 TYR A N 1
ATOM 3555 C CA . TYR A 1 449 ? -14.23722 -16.09735 31.79544 1.000 19.72031 452 TYR A CA 1
ATOM 3556 C C . TYR A 1 449 ? -14.55846 -16.43998 33.23889 1.000 19.05282 452 TYR A C 1
ATOM 3557 O O . TYR A 1 449 ? -14.82024 -17.60262 33.57180 1.000 21.63775 452 TYR A O 1
ATOM 3566 N N . VAL A 1 450 ? -14.56740 -15.42485 34.09235 1.000 19.06134 453 VAL A N 1
ATOM 3567 C CA . VAL A 1 450 ? -15.01849 -15.55698 35.46849 1.000 17.65946 453 VAL A CA 1
ATOM 3568 C C . VAL A 1 450 ? -16.14965 -14.56128 35.67460 1.000 20.32189 453 VAL A C 1
ATOM 3569 O O . VAL A 1 450 ? -15.98160 -13.36820 35.40315 1.000 21.44258 453 VAL A O 1
ATOM 3573 N N . PHE A 1 451 ? -17.27730 -15.04663 36.18453 1.000 19.98527 454 PHE A N 1
ATOM 3574 C CA . PHE A 1 451 ? -18.48479 -14.24470 36.40584 1.000 21.53655 454 PHE A CA 1
ATOM 3575 C C . PHE A 1 451 ? -18.87617 -14.43997 37.87047 1.000 21.15019 454 PHE A C 1
ATOM 3576 O O . PHE A 1 451 ? -19.42668 -15.48414 38.23393 1.000 21.24542 454 PHE A O 1
ATOM 3584 N N . GLY A 1 452 ? -18.60034 -13.46084 38.72885 1.000 21.49863 455 GLY A N 1
ATOM 3585 C CA . GLY A 1 452 ? -18.83596 -13.77727 40.12406 1.000 23.53256 455 GLY A CA 1
ATOM 3586 C C . GLY A 1 452 ? -19.07881 -12.59014 41.03029 1.000 23.04927 455 GLY A C 1
ATOM 3587 O O . GLY A 1 452 ? -19.02219 -11.42780 40.62269 1.000 23.93777 455 GLY A O 1
ATOM 3588 N N . LEU A 1 453 ? -19.35823 -12.92202 42.28553 1.000 22.80366 456 LEU A N 1
ATOM 3589 C CA . LEU A 1 453 ? -19.70231 -11.95148 43.31443 1.000 23.29788 456 LEU A CA 1
ATOM 3590 C C . LEU A 1 453 ? -18.49240 -11.69439 44.20314 1.000 24.39449 456 LEU A C 1
ATOM 3591 O O . LEU A 1 453 ? -17.88980 -12.63501 44.73015 1.000 21.20889 456 LEU A O 1
ATOM 3596 N N . MET A 1 454 ? -18.13315 -10.42572 44.36756 1.000 21.22432 457 MET A N 1
ATOM 3597 C CA . MET A 1 454 ? -17.05814 -10.07618 45.28239 1.000 22.49911 457 MET A CA 1
ATOM 3598 C C . MET A 1 454 ? -17.46905 -8.84986 46.08348 1.000 26.81201 457 MET A C 1
ATOM 3599 O O . MET A 1 454 ? -18.51114 -8.23369 45.83758 1.000 27.03158 457 MET A O 1
ATOM 3604 N N . LYS A 1 455 ? -16.64445 -8.50771 47.06522 1.000 25.90985 458 LYS A N 1
ATOM 3605 C CA . LYS A 1 455 ? -16.86708 -7.32751 47.88251 1.000 29.50064 458 LYS A CA 1
ATOM 3606 C C . LYS A 1 455 ? -15.64699 -6.42963 47.78568 1.000 31.16513 458 LYS A C 1
ATOM 3607 O O . LYS A 1 455 ? -14.51609 -6.90324 47.92130 1.000 29.26496 458 LYS A O 1
ATOM 3613 N N . GLN A 1 456 ? -15.87461 -5.14412 47.53676 1.000 31.21131 459 GLN A N 1
ATOM 3614 C CA . GLN A 1 456 ? -14.79654 -4.17251 47.54572 1.000 33.69029 459 GLN A CA 1
ATOM 3615 C C . GLN A 1 456 ? -15.27681 -2.89188 48.20829 1.000 37.87781 459 GLN A C 1
ATOM 3616 O O . GLN A 1 456 ? -16.33875 -2.36241 47.86075 1.000 35.00415 459 GLN A O 1
ATOM 3622 N N . ASP A 1 457 ? -14.47794 -2.40161 49.15650 1.000 35.13399 460 ASP A N 1
ATOM 3623 C CA . ASP A 1 457 ? -14.82003 -1.24493 49.98059 1.000 38.80796 460 ASP A CA 1
ATOM 3624 C C . ASP A 1 457 ? -16.13874 -1.56467 50.67598 1.000 37.29634 460 ASP A C 1
ATOM 3625 O O . ASP A 1 457 ? -16.20727 -2.57576 51.39217 1.000 43.11501 460 ASP A O 1
ATOM 3630 N N . LYS A 1 458 ? -17.19873 -0.79427 50.48795 1.000 35.87024 461 LYS A N 1
ATOM 3631 C CA . LYS A 1 458 ? -18.42047 -1.03377 51.23602 1.000 41.79736 461 LYS A CA 1
ATOM 3632 C C . LYS A 1 458 ? -19.44485 -1.87088 50.47779 1.000 40.75930 461 LYS A C 1
ATOM 3633 O O . LYS A 1 458 ? -20.45883 -2.26699 51.07055 1.000 40.54263 461 LYS A O 1
ATOM 3635 N N . ASP A 1 459 ? -19.20458 -2.17148 49.20547 1.000 34.14059 462 ASP A N 1
ATOM 3636 C CA . ASP A 1 459 ? -20.23945 -2.68431 48.32442 1.000 35.16524 462 ASP A CA 1
ATOM 3637 C C . ASP A 1 459 ? -19.91150 -4.08015 47.81435 1.000 34.49301 462 ASP A C 1
ATOM 3638 O O . ASP A 1 459 ? -18.74408 -4.46867 47.69715 1.000 32.42703 462 ASP A O 1
ATOM 3643 N N . PHE A 1 460 ? -20.96808 -4.81692 47.49573 1.000 33.01329 463 PHE A N 1
ATOM 3644 C CA . PHE A 1 460 ? -20.85475 -6.04503 46.72631 1.000 33.08669 463 PHE A CA 1
ATOM 3645 C C . PHE A 1 460 ? -20.94914 -5.71472 45.24793 1.000 29.82722 463 PHE A C 1
ATOM 3646 O O . PHE A 1 460 ? -21.69699 -4.81735 44.84630 1.000 32.27951 463 PHE A O 1
ATOM 3654 N N . HIS A 1 461 ? -20.17855 -6.43538 44.43821 1.000 29.67087 464 HIS A N 1
ATOM 3655 C CA . HIS A 1 461 ? -20.16914 -6.22967 42.99910 1.000 25.93060 464 HIS A CA 1
ATOM 3656 C C . HIS A 1 461 ? -20.26333 -7.56203 42.28763 1.000 25.23934 464 HIS A C 1
ATOM 3657 O O . HIS A 1 461 ? -19.66557 -8.54937 42.72224 1.000 27.63218 464 HIS A O 1
ATOM 3664 N N . MET A 1 462 ? -21.00652 -7.57394 41.19046 1.000 22.58014 465 MET A N 1
ATOM 3665 C CA . MET A 1 462 ? -20.90040 -8.64010 40.21054 1.000 24.88940 465 MET A CA 1
ATOM 3666 C C . MET A 1 462 ? -19.83500 -8.22848 39.20767 1.000 23.27878 465 MET A C 1
ATOM 3667 O O . MET A 1 462 ? -19.82720 -7.08143 38.74373 1.000 26.69245 465 MET A O 1
ATOM 3672 N N . VAL A 1 463 ? -18.91721 -9.14401 38.89230 1.000 22.55529 466 VAL A N 1
ATOM 3673 C CA . VAL A 1 463 ? -17.84066 -8.82548 37.96530 1.000 19.94196 466 VAL A CA 1
ATOM 3674 C C . VAL A 1 463 ? -17.80531 -9.86738 36.85719 1.000 22.27282 466 VAL A C 1
ATOM 3675 O O . VAL A 1 463 ? -18.11382 -11.04540 37.06467 1.000 21.03657 466 VAL A O 1
ATOM 3679 N N . LEU A 1 464 ? -17.41888 -9.42334 35.67229 1.000 19.84476 467 LEU A N 1
ATOM 3680 C CA . LEU A 1 464 ? -17.16124 -10.31223 34.54791 1.000 24.11308 467 LEU A CA 1
ATOM 3681 C C . LEU A 1 464 ? -15.74607 -10.03528 34.07165 1.000 21.99327 467 LEU A C 1
ATOM 3682 O O . LEU A 1 464 ? -15.44550 -8.91871 33.64578 1.000 22.43791 467 LEU A O 1
ATOM 3687 N N . ALA A 1 465 ? -14.87770 -11.04326 34.14865 1.000 21.97638 468 ALA A N 1
ATOM 3688 C CA . ALA A 1 465 ? -13.48847 -10.86012 33.76778 1.000 20.43477 468 ALA A CA 1
ATOM 3689 C C . ALA A 1 465 ? -13.11139 -11.89128 32.71649 1.000 20.49459 468 ALA A C 1
ATOM 3690 O O . ALA A 1 465 ? -13.61776 -13.01455 32.71595 1.000 20.10933 468 ALA A O 1
ATOM 3692 N N . LYS A 1 466 ? -12.21795 -11.49399 31.81903 1.000 20.62481 469 LYS A N 1
ATOM 3693 C CA . LYS A 1 466 ? -11.76054 -12.34052 30.72360 1.000 19.62368 469 LYS A CA 1
ATOM 3694 C C . LYS A 1 466 ? -10.26835 -12.60607 30.87927 1.000 20.97029 469 LYS A C 1
ATOM 3695 O O . LYS A 1 466 ? -9.48273 -11.66855 31.04688 1.000 22.25527 469 LYS A O 1
ATOM 3701 N N . THR A 1 467 ? -9.87237 -13.87452 30.81323 1.000 19.96328 470 THR A N 1
ATOM 3702 C CA . THR A 1 467 ? -8.46309 -14.24336 30.86817 1.000 18.22625 470 THR A CA 1
ATOM 3703 C C . THR A 1 467 ? -8.05711 -14.74657 29.49519 1.000 21.85205 470 THR A C 1
ATOM 3704 O O . THR A 1 467 ? -8.67586 -15.67631 28.96709 1.000 18.26711 470 THR A O 1
ATOM 3708 N N . GLU A 1 468 ? -7.01373 -14.13868 28.92687 1.000 20.90139 471 GLU A N 1
ATOM 3709 C CA . GLU A 1 468 ? -6.52026 -14.50161 27.60332 1.000 24.28001 471 GLU A CA 1
ATOM 3710 C C . GLU A 1 468 ? -5.00382 -14.54979 27.68516 1.000 23.06455 471 GLU A C 1
ATOM 3711 O O . GLU A 1 468 ? -4.37825 -13.57594 28.11880 1.000 23.18137 471 GLU A O 1
ATOM 3717 N N . LYS A 1 469 ? -4.41067 -15.67740 27.28926 1.000 22.53217 472 LYS A N 1
ATOM 3718 C CA . LYS A 1 469 ? -2.97553 -15.87972 27.45517 1.000 25.76722 472 LYS A CA 1
ATOM 3719 C C . LYS A 1 469 ? -2.54606 -15.66870 28.90273 1.000 25.75830 472 LYS A C 1
ATOM 3720 O O . LYS A 1 469 ? -1.43285 -15.20766 29.16874 1.000 25.38652 472 LYS A O 1
ATOM 3726 N N . GLY A 1 470 ? -3.41884 -15.99782 29.85228 1.000 20.74600 473 GLY A N 1
ATOM 3727 C CA . GLY A 1 470 ? -3.06747 -15.86580 31.25365 1.000 19.25861 473 GLY A CA 1
ATOM 3728 C C . GLY A 1 470 ? -3.10783 -14.44430 31.76652 1.000 23.09689 473 GLY A C 1
ATOM 3729 O O . GLY A 1 470 ? -2.54632 -14.15650 32.82567 1.000 21.75052 473 GLY A O 1
ATOM 3730 N N . ASN A 1 471 ? -3.75975 -13.54463 31.04489 1.000 21.76604 474 ASN A N 1
ATOM 3731 C CA . ASN A 1 471 ? -3.87633 -12.14685 31.44258 1.000 23.10321 474 ASN A CA 1
ATOM 3732 C C . ASN A 1 471 ? -5.34699 -11.83206 31.66279 1.000 20.62303 474 ASN A C 1
ATOM 3733 O O . ASN A 1 471 ? -6.13650 -11.90203 30.72020 1.000 22.67240 474 ASN A O 1
ATOM 3738 N N . THR A 1 472 ? -5.70987 -11.50768 32.90627 1.000 21.55926 475 THR A N 1
ATOM 3739 C CA . THR A 1 472 ? -7.09818 -11.24613 33.28534 1.000 23.97977 475 THR A CA 1
ATOM 3740 C C . THR A 1 472 ? -7.42407 -9.75976 33.16264 1.000 27.40567 475 THR A C 1
ATOM 3741 O O . THR A 1 472 ? -6.72152 -8.91534 33.72962 1.000 26.20068 475 THR A O 1
ATOM 3745 N N . ARG A 1 473 ? -8.49395 -9.43819 32.43302 1.000 25.40474 476 ARG A N 1
ATOM 3746 C CA . ARG A 1 473 ? -8.97635 -8.06456 32.34530 1.000 25.09195 476 ARG A CA 1
ATOM 3747 C C . ARG A 1 473 ? -10.43409 -8.00549 32.78219 1.000 25.41366 476 ARG A C 1
ATOM 3748 O O . ARG A 1 473 ? -11.23835 -8.87278 32.41942 1.000 22.93012 476 ARG A O 1
ATOM 3756 N N . LEU A 1 474 ? -10.78076 -6.97580 33.54800 1.000 21.14982 477 LEU A N 1
ATOM 3757 C CA . LEU A 1 474 ? -12.16780 -6.78049 33.95589 1.000 24.03068 477 LEU A CA 1
ATOM 3758 C C . LEU A 1 474 ? -12.94862 -6.22670 32.76909 1.000 23.75987 477 LEU A C 1
ATOM 3759 O O . LEU A 1 474 ? -12.55425 -5.21111 32.19151 1.000 25.61427 477 LEU A O 1
ATOM 3764 N N . LEU A 1 475 ? -14.02214 -6.92088 32.36545 1.000 22.65502 478 LEU A N 1
ATOM 3765 C CA . LEU A 1 475 ? -14.85422 -6.45744 31.25638 1.000 23.21459 478 LEU A CA 1
ATOM 3766 C C . LEU A 1 475 ? -15.97769 -5.54428 31.73328 1.000 26.32573 478 LEU A C 1
ATOM 3767 O O . LEU A 1 475 ? -16.26068 -4.51904 31.10465 1.000 24.88289 478 LEU A O 1
ATOM 3772 N N . ALA A 1 476 ? -16.61541 -5.88865 32.84348 1.000 22.77423 479 ALA A N 1
ATOM 3773 C CA . ALA A 1 476 ? -17.74421 -5.11248 33.32211 1.000 26.23203 479 ALA A CA 1
ATOM 3774 C C . ALA A 1 476 ? -17.97206 -5.45402 34.78030 1.000 25.52212 479 ALA A C 1
ATOM 3775 O O . ALA A 1 476 ? -17.62788 -6.54627 35.24484 1.000 25.66025 479 ALA A O 1
ATOM 3777 N N . SER A 1 477 ? -18.59411 -4.51205 35.48690 1.000 27.04730 480 SER A N 1
ATOM 3778 C CA . SER A 1 477 ? -18.83010 -4.63385 36.91304 1.000 25.14569 480 SER A CA 1
ATOM 3779 C C . SER A 1 477 ? -20.14383 -3.93381 37.23906 1.000 27.61793 480 SER A C 1
ATOM 3780 O O . SER A 1 477 ? -20.51863 -2.96987 36.57647 1.000 25.93965 480 SER A O 1
ATOM 3783 N N . ALA A 1 478 ? -20.83747 -4.42459 38.26098 1.000 28.01493 481 ALA A N 1
ATOM 3784 C CA . ALA A 1 478 ? -22.09301 -3.82604 38.69548 1.000 33.29633 481 ALA A CA 1
ATOM 3785 C C . ALA A 1 478 ? -22.20386 -3.93701 40.20396 1.000 30.11930 481 ALA A C 1
ATOM 3786 O O . ALA A 1 478 ? -22.04886 -5.02704 40.75893 1.000 30.09818 481 ALA A O 1
ATOM 3788 N N . LYS A 1 479 ? -22.48357 -2.81483 40.86094 1.000 30.48114 482 LYS A N 1
ATOM 3789 C CA . LYS A 1 479 ? -22.83336 -2.84680 42.27263 1.000 33.28232 482 LYS A CA 1
ATOM 3790 C C . LYS A 1 479 ? -24.19754 -3.51649 42.44299 1.000 31.48854 482 LYS A C 1
ATOM 3791 O O . LYS A 1 479 ? -25.13923 -3.19805 41.71261 1.000 36.99651 482 LYS A O 1
ATOM 3797 N N . VAL A 1 480 ? -24.30811 -4.46139 43.39016 1.000 30.44096 483 VAL A N 1
ATOM 3798 C CA . VAL A 1 480 ? -25.56175 -5.17191 43.65228 1.000 32.86257 483 VAL A CA 1
ATOM 3799 C C . VAL A 1 480 ? -25.89746 -5.09810 45.13522 1.000 40.51098 483 VAL A C 1
ATOM 3800 O O . VAL A 1 480 ? -25.01301 -5.03621 45.99680 1.000 36.44278 483 VAL A O 1
ATOM 3804 N N . ASP A 1 481 ? -27.19255 -5.13067 45.42955 1.000 41.04222 484 ASP A N 1
ATOM 3805 C CA . ASP A 1 481 ? -27.68494 -5.12954 46.80389 1.000 45.07541 484 ASP A CA 1
ATOM 3806 C C . ASP A 1 481 ? -27.94973 -6.57458 47.20816 1.000 51.27905 484 ASP A C 1
ATOM 3807 O O . ASP A 1 481 ? -29.02137 -7.12354 46.94206 1.000 61.66078 484 ASP A O 1
ATOM 3812 N N . MET A 1 482 ? -26.96580 -7.18578 47.85686 1.000 46.65719 485 MET A N 1
ATOM 3813 C CA . MET A 1 482 ? -27.04075 -8.58996 48.25539 1.000 51.40091 485 MET A CA 1
ATOM 3814 C C . MET A 1 482 ? -27.91905 -8.70011 49.49835 1.000 54.94557 485 MET A C 1
ATOM 3815 O O . MET A 1 482 ? -27.43997 -8.68884 50.63189 1.000 60.84703 485 MET A O 1
ATOM 3820 N N . LYS A 1 483 ? -29.22927 -8.81085 49.27804 1.000 53.93036 486 LYS A N 1
ATOM 3821 C CA . LYS A 1 483 ? -30.19931 -8.98287 50.35489 1.000 54.56716 486 LYS A CA 1
ATOM 3822 C C . LYS A 1 483 ? -30.73665 -10.40327 50.44282 1.000 56.56540 486 LYS A C 1
ATOM 3823 O O . LYS A 1 483 ? -31.37008 -10.75240 51.44218 1.000 60.74410 486 LYS A O 1
ATOM 3825 N N . ASN A 1 484 ? -30.48901 -11.21879 49.42801 1.000 51.17096 487 ASN A N 1
ATOM 3826 C CA . ASN A 1 484 ? -30.96070 -12.59422 49.35412 1.000 50.94869 487 ASN A CA 1
ATOM 3827 C C . ASN A 1 484 ? -30.07384 -13.30774 48.34828 1.000 44.69171 487 ASN A C 1
ATOM 3828 O O . ASN A 1 484 ? -29.24955 -12.65908 47.68797 1.000 44.60635 487 ASN A O 1
ATOM 3833 N N . PRO A 1 485 ? -30.19682 -14.63449 48.21272 1.000 40.64482 488 PRO A N 1
ATOM 3834 C CA . PRO A 1 485 ? -29.39053 -15.33835 47.20162 1.000 35.08570 488 PRO A CA 1
ATOM 3835 C C . PRO A 1 485 ? -29.54751 -14.70846 45.82278 1.000 32.47279 488 PRO A C 1
ATOM 3836 O O . PRO A 1 485 ? -30.59387 -14.15132 45.48319 1.000 31.86352 488 PRO A O 1
ATOM 3840 N N . ILE A 1 486 ? -28.47813 -14.77904 45.03869 1.000 27.39337 489 ILE A N 1
ATOM 3841 C CA . ILE A 1 486 ? -28.43947 -14.23838 43.68851 1.000 26.75244 489 ILE A CA 1
ATOM 3842 C C . ILE A 1 486 ? -28.37851 -15.40910 42.71977 1.000 29.17564 489 ILE A C 1
ATOM 3843 O O . ILE A 1 486 ? -27.74849 -16.43236 43.00846 1.000 28.26310 489 ILE A O 1
ATOM 3848 N N . ARG A 1 487 ? -29.06231 -15.28341 41.58689 1.000 27.27563 490 ARG A N 1
ATOM 3849 C CA . ARG A 1 487 ? -28.97132 -16.30389 40.54961 1.000 24.92769 490 ARG A CA 1
ATOM 3850 C C . ARG A 1 487 ? -28.00164 -15.83949 39.48086 1.000 25.25212 490 ARG A C 1
ATOM 3851 O O . ARG A 1 487 ? -28.02342 -14.67330 39.07863 1.000 24.21871 490 ARG A O 1
ATOM 3859 N N . LEU A 1 488 ? -27.16305 -16.75532 39.01153 1.000 23.19980 491 LEU A N 1
ATOM 3860 C CA . LEU A 1 488 ? -26.18842 -16.45343 37.97496 1.000 21.78292 491 LEU A CA 1
ATOM 3861 C C . LEU A 1 488 ? -26.38385 -17.39343 36.79311 1.000 21.68079 491 LEU A C 1
ATOM 3862 O O . LEU A 1 488 ? -26.61816 -18.58688 36.98364 1.000 23.93769 491 LEU A O 1
ATOM 3867 N N . GLN A 1 489 ? -26.26823 -16.86149 35.57650 1.000 21.43451 492 GLN A N 1
ATOM 3868 C CA . GLN A 1 489 ? -26.44006 -17.65668 34.37220 1.000 22.14336 492 GLN A CA 1
ATOM 3869 C C . GLN A 1 489 ? -25.34202 -17.34027 33.37191 1.000 22.00424 492 GLN A C 1
ATOM 3870 O O . GLN A 1 489 ? -24.97129 -16.18099 33.18725 1.000 22.30719 492 GLN A O 1
ATOM 3876 N N . VAL A 1 490 ? -24.83186 -18.36715 32.71264 1.000 21.61358 493 VAL A N 1
ATOM 3877 C CA . VAL A 1 490 ? -24.16964 -18.19047 31.43103 1.000 21.60232 493 VAL A CA 1
ATOM 3878 C C . VAL A 1 490 ? -25.03649 -18.86866 30.37215 1.000 20.04444 493 VAL A C 1
ATOM 3879 O O . VAL A 1 490 ? -25.51859 -19.98842 30.57292 1.000 22.54212 493 VAL A O 1
ATOM 3883 N N . LYS A 1 491 ? -25.25351 -18.17196 29.26181 1.000 22.81952 494 LYS A N 1
ATOM 3884 C CA . LYS A 1 491 ? -26.01364 -18.68584 28.14290 1.000 23.43627 494 LYS A CA 1
ATOM 3885 C C . LYS A 1 491 ? -25.11860 -18.59294 26.92801 1.000 23.37589 494 LYS A C 1
ATOM 3886 O O . LYS A 1 491 ? -24.52509 -17.53546 26.67005 1.000 27.64279 494 LYS A O 1
ATOM 3892 N N . GLY A 1 492 ? -24.99943 -19.70243 26.20791 1.000 23.14041 495 GLY A N 1
ATOM 3893 C CA . GLY A 1 492 ? -24.24609 -19.74926 24.97850 1.000 22.88674 495 GLY A CA 1
ATOM 3894 C C . GLY A 1 492 ? -25.19652 -19.98661 23.81736 1.000 22.91841 495 GLY A C 1
ATOM 3895 O O . GLY A 1 492 ? -26.06142 -20.85766 23.87585 1.000 21.51091 495 GLY A O 1
ATOM 3896 N N . VAL A 1 493 ? -25.05627 -19.17246 22.78835 1.000 23.80880 496 VAL A N 1
ATOM 3897 C CA . VAL A 1 493 ? -25.74779 -19.39841 21.52201 1.000 26.87261 496 VAL A CA 1
ATOM 3898 C C . VAL A 1 493 ? -24.64277 -19.41304 20.47379 1.000 24.54042 496 VAL A C 1
ATOM 3899 O O . VAL A 1 493 ? -24.23965 -18.36760 19.96238 1.000 24.53670 496 VAL A O 1
ATOM 3903 N N . GLY A 1 494 ? -24.11396 -20.59957 20.18613 1.000 24.80208 497 GLY A N 1
ATOM 3904 C CA . GLY A 1 494 ? -22.93067 -20.66882 19.35382 1.000 24.06006 497 GLY A CA 1
ATOM 3905 C C . GLY A 1 494 ? -21.82779 -19.85473 19.99622 1.000 24.82964 497 GLY A C 1
ATOM 3906 O O . GLY A 1 494 ? -21.55440 -19.97509 21.19495 1.000 25.01302 497 GLY A O 1
ATOM 3907 N N . ASP A 1 495 ? -21.22419 -18.96467 19.21282 1.000 23.47924 498 ASP A N 1
ATOM 3908 C CA . ASP A 1 495 ? -20.13701 -18.12766 19.70670 1.000 23.64815 498 ASP A CA 1
ATOM 3909 C C . ASP A 1 495 ? -20.59961 -16.97147 20.59384 1.000 26.25575 498 ASP A C 1
ATOM 3910 O O . ASP A 1 495 ? -19.75207 -16.22943 21.10777 1.000 25.97513 498 ASP A O 1
ATOM 3915 N N . ASN A 1 496 ? -21.90152 -16.78258 20.78663 1.000 26.43139 499 ASN A N 1
ATOM 3916 C CA . ASN A 1 496 ? -22.41721 -15.68011 21.59804 1.000 27.52289 499 ASN A CA 1
ATOM 3917 C C . ASN A 1 496 ? -22.62351 -16.17013 23.02989 1.000 24.35280 499 ASN A C 1
ATOM 3918 O O . ASN A 1 496 ? -23.47504 -17.02750 23.27606 1.000 26.95216 499 ASN A O 1
ATOM 3923 N N . TYR A 1 497 ? -21.86551 -15.62228 23.97540 1.000 23.13188 500 TYR A N 1
ATOM 3924 C CA . TYR A 1 497 ? -22.00856 -15.96140 25.38760 1.000 24.05923 500 TYR A CA 1
ATOM 3925 C C . TYR A 1 497 ? -22.51330 -14.75069 26.17082 1.000 22.93415 500 TYR A C 1
ATOM 3926 O O . TYR A 1 497 ? -21.94737 -13.65603 26.05921 1.000 24.16799 500 TYR A O 1
ATOM 3935 N N . ASP A 1 498 ? -23.56376 -14.96254 26.97194 1.000 20.95591 501 ASP A N 1
ATOM 3936 C CA . ASP A 1 498 ? -24.18976 -13.93982 27.80334 1.000 23.50604 501 ASP A CA 1
ATOM 3937 C C . ASP A 1 498 ? -24.09228 -14.34369 29.26695 1.000 21.55056 501 ASP A C 1
ATOM 3938 O O . ASP A 1 498 ? -24.55611 -15.42502 29.64397 1.000 24.20866 501 ASP A O 1
ATOM 3943 N N . PHE A 1 499 ? -23.54077 -13.45808 30.09122 1.000 21.82612 502 PHE A N 1
ATOM 3944 C CA . PHE A 1 499 ? -23.44757 -13.64516 31.53665 1.000 20.90814 502 PHE A CA 1
ATOM 3945 C C . PHE A 1 499 ? -24.42976 -12.69377 32.20891 1.000 22.19729 502 PHE A C 1
ATOM 3946 O O . PHE A 1 499 ? -24.32064 -11.47562 32.04396 1.000 23.04437 502 PHE A O 1
ATOM 3954 N N . SER A 1 500 ? -25.37376 -13.23960 32.97100 1.000 20.58000 503 SER A N 1
ATOM 3955 C CA . SER A 1 500 ? -26.43970 -12.41695 33.52685 1.000 25.58041 503 SER A CA 1
ATOM 3956 C C . SER A 1 500 ? -26.73780 -12.83812 34.95820 1.000 23.93923 503 SER A C 1
ATOM 3957 O O . SER A 1 500 ? -26.54095 -13.99423 35.33650 1.000 23.36014 503 SER A O 1
ATOM 3960 N N . TYR A 1 501 ? -27.22040 -11.88610 35.75667 1.000 22.56988 504 TYR A N 1
ATOM 3961 C CA . TYR A 1 501 ? -27.52898 -12.15258 37.15387 1.000 22.56842 504 TYR A CA 1
ATOM 3962 C C . TYR A 1 501 ? -28.94509 -11.68261 37.47067 1.000 21.98919 504 TYR A C 1
ATOM 3963 O O . TYR A 1 501 ? -29.46360 -10.76462 36.83687 1.000 23.38506 504 TYR A O 1
ATOM 3972 N N . SER A 1 502 ? -29.55411 -12.30985 38.47338 1.000 22.59039 505 SER A N 1
ATOM 3973 C CA . SER A 1 502 ? -30.91942 -11.98551 38.87937 1.000 25.07509 505 SER A CA 1
ATOM 3974 C C . SER A 1 502 ? -31.00095 -11.94754 40.39455 1.000 27.71455 505 SER A C 1
ATOM 3975 O O . SER A 1 502 ? -30.78571 -12.96657 41.06000 1.000 26.92129 505 SER A O 1
ATOM 3978 N N . LEU A 1 503 ? -31.33031 -10.78136 40.93449 1.000 29.31529 506 LEU A N 1
ATOM 3979 C CA . LEU A 1 503 ? -31.59509 -10.66562 42.35653 1.000 32.18716 506 LEU A CA 1
ATOM 3980 C C . LEU A 1 503 ? -33.03687 -11.00619 42.71201 1.000 33.49784 506 LEU A C 1
ATOM 3981 O O . LEU A 1 503 ? -33.29971 -11.39593 43.85768 1.000 32.38793 506 LEU A O 1
ATOM 3986 N N . ASP A 1 504 ? -33.97895 -10.87733 41.76975 1.000 32.30648 507 ASP A N 1
ATOM 3987 C CA . ASP A 1 504 ? -35.37050 -11.21388 42.05564 1.000 33.20644 507 ASP A CA 1
ATOM 3988 C C . ASP A 1 504 ? -35.74582 -12.62203 41.61625 1.000 31.63154 507 ASP A C 1
ATOM 3989 O O . ASP A 1 504 ? -36.86101 -13.06642 41.89999 1.000 35.14165 507 ASP A O 1
ATOM 3994 N N . GLY A 1 505 ? -34.84157 -13.33547 40.94720 1.000 31.03834 508 GLY A N 1
ATOM 3995 C CA . GLY A 1 505 ? -35.07303 -14.70122 40.55153 1.000 31.24402 508 GLY A CA 1
ATOM 3996 C C . GLY A 1 505 ? -35.72827 -14.86903 39.19606 1.000 30.66085 508 GLY A C 1
ATOM 3997 O O . GLY A 1 505 ? -35.69030 -15.96920 38.63863 1.000 30.36649 508 GLY A O 1
ATOM 3998 N N . ASN A 1 506 ? -36.32168 -13.81364 38.64297 1.000 27.95094 509 ASN A N 1
ATOM 3999 C CA . ASN A 1 506 ? -36.96258 -13.88629 37.33513 1.000 26.49615 509 ASN A CA 1
ATOM 4000 C C . ASN A 1 506 ? -36.17656 -13.11677 36.28579 1.000 27.87041 509 ASN A C 1
ATOM 4001 O O . ASN A 1 506 ? -35.80290 -13.67439 35.25262 1.000 26.40766 509 ASN A O 1
ATOM 4006 N N . ASN A 1 507 ? -35.92714 -11.83740 36.52673 1.000 25.58744 510 ASN A N 1
ATOM 4007 C CA . ASN A 1 507 ? -35.31050 -10.97674 35.53221 1.000 27.76718 510 ASN A CA 1
ATOM 4008 C C . ASN A 1 507 ? -33.79448 -11.09755 35.63155 1.000 27.62043 510 ASN A C 1
ATOM 4009 O O . ASN A 1 507 ? -33.20650 -10.77085 36.66697 1.000 25.07035 510 ASN A O 1
ATOM 4014 N N . PHE A 1 508 ? -33.17186 -11.56352 34.55674 1.000 24.70238 511 PHE A N 1
ATOM 4015 C CA . PHE A 1 508 ? -31.72492 -11.70903 34.49147 1.000 25.89384 511 PHE A CA 1
ATOM 4016 C C . PHE A 1 508 ? -31.14330 -10.51183 33.75398 1.000 30.64122 511 PHE A C 1
ATOM 4017 O O . PHE A 1 508 ? -31.51082 -10.23638 32.60552 1.000 29.73572 511 PHE A O 1
ATOM 4025 N N . VAL A 1 509 ? -30.27484 -9.78000 34.43587 1.000 27.19856 512 VAL A N 1
ATOM 4026 C CA . VAL A 1 509 ? -29.66566 -8.57601 33.88860 1.000 26.77558 512 VAL A CA 1
ATOM 4027 C C . VAL A 1 509 ? -28.33485 -8.97039 33.26635 1.000 25.48839 512 VAL A C 1
ATOM 4028 O O . VAL A 1 509 ? -27.48955 -9.56978 33.93591 1.000 22.60775 512 VAL A O 1
ATOM 4032 N N . LEU A 1 510 ? -28.14623 -8.63595 31.99420 1.000 25.42042 513 LEU A N 1
ATOM 4033 C CA . LEU A 1 510 ? -26.86305 -8.86446 31.34618 1.000 26.28468 513 LEU A CA 1
ATOM 4034 C C . LEU A 1 510 ? -25.78141 -7.99151 31.98038 1.000 29.28637 513 LEU A C 1
ATOM 4035 O O . LEU A 1 510 ? -25.96325 -6.78161 32.13807 1.000 29.40504 513 LEU A O 1
ATOM 4040 N N . LEU A 1 511 ? -24.65264 -8.60145 32.35916 1.000 26.54947 514 LEU A N 1
ATOM 4041 C CA . LEU A 1 511 ? -23.50719 -7.82861 32.83604 1.000 26.50724 514 LEU A CA 1
ATOM 4042 C C . LEU A 1 511 ? -22.58634 -7.53507 31.65593 1.000 28.25840 514 LEU A C 1
ATOM 4043 O O . LEU A 1 511 ? -22.06369 -8.45751 31.02159 1.000 26.36318 514 LEU A O 1
ATOM 4048 N N . GLY A 1 512 ? -22.39915 -6.25143 31.35207 1.000 31.32594 515 GLY A N 1
ATOM 4049 C CA . GLY A 1 512 ? -21.64694 -5.90186 30.15611 1.000 32.51748 515 GLY A CA 1
ATOM 4050 C C . GLY A 1 512 ? -22.45098 -6.20771 28.90299 1.000 35.16899 515 GLY A C 1
ATOM 4051 O O . GLY A 1 512 ? -23.66747 -5.99795 28.84850 1.000 36.80281 515 GLY A O 1
ATOM 4052 N N . ASN A 1 513 ? -21.76747 -6.71126 27.88232 1.000 31.01479 516 ASN A N 1
ATOM 4053 C CA . ASN A 1 513 ? -22.37462 -7.07385 26.61244 1.000 30.40192 516 ASN A CA 1
ATOM 4054 C C . ASN A 1 513 ? -22.21176 -8.57020 26.40308 1.000 32.41817 516 ASN A C 1
ATOM 4055 O O . ASN A 1 513 ? -21.52692 -9.24934 27.17422 1.000 29.15727 516 ASN A O 1
ATOM 4060 N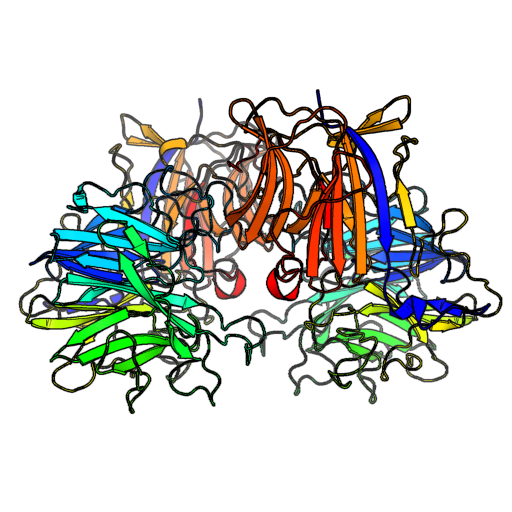 N . THR A 1 514 ? -22.82192 -9.10062 25.34325 1.000 29.11173 517 THR A N 1
ATOM 4061 C CA . THR A 1 514 ? -22.47055 -10.46386 24.98243 1.000 28.83543 517 THR A CA 1
ATOM 4062 C C . THR A 1 514 ? -21.01516 -10.48746 24.54449 1.000 28.69116 517 THR A C 1
ATOM 4063 O O . THR A 1 514 ? -20.50764 -9.53435 23.94435 1.000 25.29830 517 THR A O 1
ATOM 4067 N N . VAL A 1 515 ? -20.32259 -11.55197 24.92741 1.000 22.69565 518 VAL A N 1
ATOM 4068 C CA . VAL A 1 515 ? -18.89664 -11.68270 24.68394 1.000 24.20404 518 VAL A CA 1
ATOM 4069 C C . VAL A 1 515 ? -18.69638 -12.87865 23.76415 1.000 23.76511 518 VAL A C 1
ATOM 4070 O O . VAL A 1 515 ? -19.58329 -13.72247 23.60623 1.000 25.67623 518 VAL A O 1
ATOM 4074 N N . SER A 1 516 ? -17.52110 -12.94779 23.14787 1.000 22.28884 519 SER A N 1
ATOM 4075 C CA . SER A 1 516 ? -17.26247 -14.02427 22.19752 1.000 23.16336 519 SER A CA 1
ATOM 4076 C C . SER A 1 516 ? -16.82764 -15.28686 22.92944 1.000 23.83833 519 SER A C 1
ATOM 4077 O O . SER A 1 516 ? -16.10772 -15.22197 23.93265 1.000 23.23506 519 SER A O 1
ATOM 4080 N N . GLY A 1 517 ? -17.27321 -16.43941 22.42146 1.000 22.93020 520 GLY A N 1
ATOM 4081 C CA . GLY A 1 517 ? -16.77150 -17.7294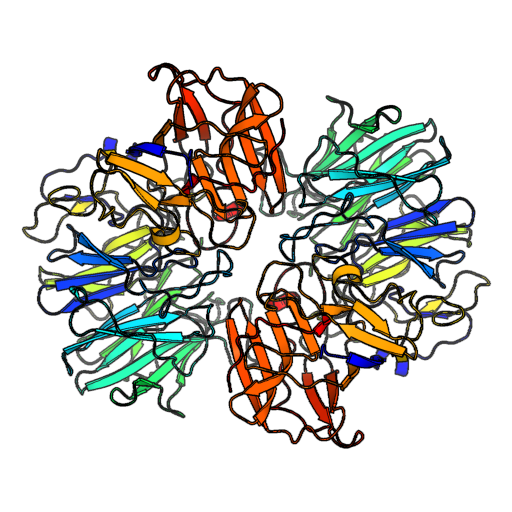6 22.84756 1.000 22.81730 520 GLY A CA 1
ATOM 4082 C C . GLY A 1 517 ? -15.44294 -18.11968 22.24030 1.000 24.75014 520 GLY A C 1
ATOM 4083 O O . GLY A 1 517 ? -15.02844 -19.27752 22.36621 1.000 21.84002 520 GLY A O 1
ATOM 4084 N N . ASP A 1 518 ? -14.74171 -17.17631 21.60210 1.000 21.57738 521 ASP A N 1
ATOM 4085 C CA . ASP A 1 518 ? -13.51218 -17.52549 20.89804 1.000 24.49611 521 ASP A CA 1
ATOM 4086 C C . ASP A 1 518 ? -12.47221 -18.11856 21.85006 1.000 22.63160 521 ASP A C 1
ATOM 4087 O O . ASP A 1 518 ? -11.86556 -19.15068 21.55069 1.000 20.85127 521 ASP A O 1
ATOM 4092 N N . ILE A 1 519 ? -12.26839 -17.49688 23.01620 1.000 20.38941 522 ILE A N 1
ATOM 4093 C CA . ILE A 1 519 ? -11.31330 -18.03639 23.98537 1.000 21.23542 522 ILE A CA 1
ATOM 4094 C C . ILE A 1 519 ? -11.79322 -19.32444 24.63660 1.000 21.50013 522 ILE A C 1
ATOM 4095 O O . ILE A 1 519 ? -11.02444 -19.97810 25.35570 1.000 18.10927 522 ILE A O 1
ATOM 4100 N N . LEU A 1 520 ? -13.04225 -19.70723 24.41238 1.000 19.46749 523 LEU A N 1
ATOM 4101 C CA . LEU A 1 520 ? -13.54945 -20.98261 24.90220 1.000 19.69042 523 LEU A CA 1
ATOM 4102 C C . LEU A 1 520 ? -13.48532 -22.08531 23.84662 1.000 19.77409 523 LEU A C 1
ATOM 4103 O O . LEU A 1 520 ? -13.98678 -23.18884 24.08775 1.000 20.64161 523 LEU A O 1
ATOM 4108 N N . SER A 1 521 ? -12.86466 -21.82353 22.69833 1.000 19.53006 524 SER A N 1
ATOM 4109 C CA . SER A 1 521 ? -12.68713 -22.81346 21.64254 1.000 19.00089 524 SER A CA 1
ATOM 4110 C C . SER A 1 521 ? -11.29447 -23.43495 21.69469 1.000 20.63445 524 SER A C 1
ATOM 4111 O O . SER A 1 521 ? -10.32448 -22.80860 22.13203 1.000 21.33179 524 SER A O 1
ATOM 4114 N N . THR A 1 522 ? -11.20448 -24.68385 21.22744 1.000 20.42455 525 THR A N 1
ATOM 4115 C CA . THR A 1 522 ? -9.89937 -25.28129 20.95548 1.000 20.10256 525 THR A CA 1
ATOM 4116 C C . THR A 1 522 ? -9.13921 -24.49625 19.89031 1.000 23.35211 525 THR A C 1
ATOM 4117 O O . THR A 1 522 ? -7.90013 -24.41176 19.93912 1.000 20.71410 525 THR A O 1
ATOM 4121 N N . ASN A 1 523 ? -9.86347 -23.91347 18.92453 1.000 21.67523 526 ASN A N 1
ATOM 4122 C CA . ASN A 1 523 ? -9.20839 -23.24169 17.80421 1.000 21.67942 526 ASN A CA 1
ATOM 4123 C C . ASN A 1 523 ? -8.33484 -22.09046 18.28393 1.000 23.47640 526 ASN A C 1
ATOM 4124 O O . ASN A 1 523 ? -7.24750 -21.86495 17.74636 1.000 21.15085 526 ASN A O 1
ATOM 4129 N N . VAL A 1 524 ? -8.77161 -21.37802 19.31655 1.000 20.54937 527 VAL A N 1
ATOM 4130 C CA . VAL A 1 524 ? -8.03647 -20.23421 19.84377 1.000 21.52967 527 VAL A CA 1
ATOM 4131 C C . VAL A 1 524 ? -7.18149 -20.61586 21.04384 1.000 23.30235 527 VAL A C 1
ATOM 4132 O O . VAL A 1 524 ? -6.01013 -20.24236 21.12494 1.000 22.32733 527 VAL A O 1
ATOM 4136 N N . ALA A 1 525 ? -7.75070 -21.36694 21.99267 1.000 22.40019 528 ALA A N 1
ATOM 4137 C CA . ALA A 1 525 ? -7.01752 -21.70761 23.20803 1.000 20.23224 528 ALA A CA 1
ATOM 4138 C C . ALA A 1 525 ? -5.96065 -22.77223 22.97308 1.000 23.48141 528 ALA A C 1
ATOM 4139 O O . ALA A 1 525 ? -5.07657 -22.94423 23.81874 1.000 21.32117 528 ALA A O 1
ATOM 4141 N N . GLY A 1 526 ? -6.03597 -23.49541 21.85694 1.000 22.81810 529 GLY A N 1
ATOM 4142 C CA . GLY A 1 526 ? -5.19567 -24.66068 21.65764 1.000 24.30801 529 GLY A CA 1
ATOM 4143 C C . GLY A 1 526 ? -5.70835 -25.82190 22.49918 1.000 24.63975 529 GLY A C 1
ATOM 4144 O O . GLY A 1 526 ? -6.71719 -25.73303 23.18774 1.000 22.59093 529 GLY A O 1
ATOM 4145 N N . GLY A 1 527 ? -5.00341 -26.93553 22.42822 1.000 20.82805 530 GLY A N 1
ATOM 4146 C CA . GLY A 1 527 ? -5.28042 -28.01241 23.35125 1.000 23.41594 530 GLY A CA 1
ATOM 4147 C C . GLY A 1 527 ? -6.21074 -29.08633 22.81840 1.000 22.04324 530 GLY A C 1
ATOM 4148 O O . GLY A 1 527 ? -6.45186 -29.21729 21.61797 1.000 23.53419 530 GLY A O 1
ATOM 4149 N N . PHE A 1 528 ? -6.76084 -29.86407 23.76613 1.000 20.58175 531 PHE A N 1
ATOM 4150 C CA . PHE A 1 528 ? -7.41440 -31.13776 23.48236 1.000 18.82411 531 PHE A CA 1
ATOM 4151 C C . PHE A 1 528 ? -8.79519 -31.26881 24.12205 1.000 20.39834 531 PHE A C 1
ATOM 4152 O O . PHE A 1 528 ? -9.32566 -32.39093 24.18775 1.000 18.38306 531 PHE A O 1
ATOM 4160 N N . THR A 1 529 ? -9.39296 -30.18440 24.61144 1.000 17.11305 532 THR A N 1
ATOM 4161 C CA . THR A 1 529 ? -10.55303 -30.31480 25.49234 1.000 17.95901 532 THR A CA 1
ATOM 4162 C C . THR A 1 529 ? -11.63615 -29.30861 25.09944 1.000 19.51384 532 THR A C 1
ATOM 4163 O O . THR A 1 529 ? -11.46798 -28.49351 24.18924 1.000 17.99830 532 THR A O 1
ATOM 4167 N N . GLY A 1 530 ? -12.76773 -29.37745 25.80024 1.000 19.29781 533 GLY A N 1
ATOM 4168 C CA . GLY A 1 530 ? -13.87569 -28.47996 25.58291 1.000 19.69157 533 GLY A CA 1
ATOM 4169 C C . GLY A 1 530 ? -14.00308 -27.44626 26.68995 1.000 21.49669 533 GLY A C 1
ATOM 4170 O O . GLY A 1 530 ? -13.26243 -27.42118 27.67325 1.000 20.95269 533 GLY A O 1
ATOM 4171 N N . CYS A 1 531 ? -14.97737 -26.56629 26.50020 1.000 18.05269 534 CYS A N 1
ATOM 4172 C CA . CYS A 1 531 ? -15.30965 -25.60797 27.54340 1.000 19.73207 534 CYS A CA 1
ATOM 4173 C C . CYS A 1 531 ? -15.88464 -26.33844 28.75451 1.000 21.17688 534 CYS A C 1
ATOM 4174 O O . CYS A 1 531 ? -16.77895 -27.18379 28.62036 1.000 21.07801 534 CYS A O 1
ATOM 4177 N N . LEU A 1 532 ? -15.36393 -26.01900 29.94127 1.000 17.71828 535 LEU A N 1
ATOM 4178 C CA . LEU A 1 532 ? -15.87526 -26.53981 31.20537 1.000 18.77057 535 LEU A CA 1
ATOM 4179 C C . LEU A 1 532 ? -16.60872 -25.42230 31.92458 1.000 19.68179 535 LEU A C 1
ATOM 4180 O O . LEU A 1 532 ? -16.05884 -24.32371 32.07237 1.000 18.25978 535 LEU A O 1
ATOM 4185 N N . ILE A 1 533 ? -17.82970 -25.69762 32.37988 1.000 15.49852 536 ILE A N 1
ATOM 4186 C CA . ILE A 1 533 ? -18.63429 -24.70819 33.09240 1.000 16.52586 536 ILE A CA 1
ATOM 4187 C C . ILE A 1 533 ? -18.53833 -25.00862 34.58295 1.000 18.17081 536 ILE A C 1
ATOM 4188 O O . ILE A 1 533 ? -18.86766 -26.11562 35.02426 1.000 18.66151 536 ILE A O 1
ATOM 4193 N N . GLY A 1 534 ? -18.11372 -24.03176 35.37261 1.000 19.04956 537 GLY A N 1
ATOM 4194 C CA . GLY A 1 534 ? -17.68617 -24.28319 36.74519 1.000 19.58192 537 GLY A CA 1
ATOM 4195 C C . GLY A 1 534 ? -18.41704 -23.47075 37.79369 1.000 18.14618 537 GLY A C 1
ATOM 4196 O O . GLY A 1 534 ? -18.67435 -22.28100 37.60196 1.000 18.52554 537 GLY A O 1
ATOM 4197 N N . LEU A 1 535 ? -18.74395 -24.12871 38.90043 1.000 17.71341 538 LEU A N 1
ATOM 4198 C CA . LEU A 1 535 ? -19.12557 -23.45275 40.14199 1.000 20.51190 538 LEU A CA 1
ATOM 4199 C C . LEU A 1 535 ? -17.83062 -23.14350 40.88417 1.000 20.51120 538 LEU A C 1
ATOM 4200 O O . LEU A 1 535 ? -17.23054 -24.03012 41.49481 1.000 17.56839 538 LEU A O 1
ATOM 4205 N N . HIS A 1 536 ? -17.38996 -21.88582 40.81372 1.000 19.48406 539 HIS A N 1
ATOM 4206 C CA . HIS A 1 536 ? -16.06904 -21.45965 41.26206 1.000 18.98508 539 HIS A CA 1
ATOM 4207 C C . HIS A 1 536 ? -16.14710 -20.69167 42.57590 1.000 20.62653 539 HIS A C 1
ATOM 4208 O O . HIS A 1 536 ? -16.99615 -19.80679 42.74274 1.000 21.44402 539 HIS A O 1
ATOM 4215 N N . ALA A 1 537 ? -15.22746 -21.00874 43.48468 1.000 18.68096 540 ALA A N 1
ATOM 4216 C CA . ALA A 1 537 ? -14.96625 -20.21162 44.67236 1.000 18.67593 540 ALA A CA 1
ATOM 4217 C C . ALA A 1 537 ? -13.46032 -20.02876 44.80147 1.000 20.10054 540 ALA A C 1
ATOM 4218 O O . ALA A 1 537 ? -12.68141 -20.92297 44.46432 1.000 19.69322 540 ALA A O 1
ATOM 4220 N N . THR A 1 538 ? -13.05547 -18.87243 45.30653 1.000 21.48631 541 THR A N 1
ATOM 4221 C CA . THR A 1 538 ? -11.64611 -18.61283 45.56450 1.000 19.24149 541 THR A CA 1
ATOM 4222 C C . THR A 1 538 ? -11.53669 -17.66614 46.74950 1.000 22.45332 541 THR A C 1
ATOM 4223 O O . THR A 1 538 ? -12.42193 -16.84009 46.98026 1.000 20.35567 541 THR A O 1
ATOM 4227 N N . SER A 1 539 ? -10.46703 -17.83175 47.53025 1.000 21.57318 542 SER A N 1
ATOM 4228 C CA . SER A 1 539 ? -10.03126 -16.80434 48.46872 1.000 21.95861 542 SER A CA 1
ATOM 4229 C C . SER A 1 539 ? -8.74557 -16.13293 47.99434 1.000 25.12924 542 SER A C 1
ATOM 4230 O O . SER A 1 539 ? -8.01729 -15.54517 48.80074 1.000 25.51502 542 SER A O 1
ATOM 4233 N N . ALA A 1 540 ? -8.44424 -16.22992 46.69918 1.000 23.18814 543 ALA A N 1
ATOM 4234 C CA . ALA A 1 540 ? -7.28323 -15.58867 46.08893 1.000 22.99989 543 ALA A CA 1
ATOM 4235 C C . ALA A 1 540 ? -7.71800 -14.76605 44.88992 1.000 21.72676 543 ALA A C 1
ATOM 4236 O O . ALA A 1 540 ? -7.03696 -14.71958 43.86290 1.000 23.38450 543 ALA A O 1
ATOM 4238 N N . ASN A 1 541 ? -8.87577 -14.11390 44.99743 1.000 21.54444 544 ASN A N 1
ATOM 4239 C CA . ASN A 1 541 ? -9.38276 -13.31344 43.89311 1.000 21.44603 544 ASN A CA 1
ATOM 4240 C C . ASN A 1 541 ? -8.47040 -12.11466 43.64607 1.000 25.36081 544 ASN A C 1
ATOM 4241 O O . ASN A 1 541 ? -8.02976 -11.44656 44.58671 1.000 25.16225 544 ASN A O 1
ATOM 4246 N N . ASP A 1 542 ? -8.16512 -11.85445 42.37401 1.000 22.02464 545 ASP A N 1
ATOM 4247 C CA . ASP A 1 542 ? -7.35906 -10.69464 42.00479 1.000 24.29026 545 ASP A CA 1
ATOM 4248 C C . ASP A 1 542 ? -8.13349 -9.62709 41.24252 1.000 25.56018 545 ASP A C 1
ATOM 4249 O O . ASP A 1 542 ? -7.55375 -8.59495 40.88534 1.000 24.96866 545 ASP A O 1
ATOM 4254 N N . ILE A 1 543 ? -9.42384 -9.83316 40.97954 1.000 25.50827 546 ILE A N 1
ATOM 4255 C CA . ILE A 1 543 ? -10.20051 -8.81072 40.28217 1.000 25.80246 546 ILE A CA 1
ATOM 4256 C C . ILE A 1 543 ? -10.50964 -7.66094 41.23455 1.000 27.29167 546 ILE A C 1
ATOM 4257 O O . ILE A 1 543 ? -10.92084 -7.87665 42.38249 1.000 26.73018 546 ILE A O 1
ATOM 4262 N N . ARG A 1 544 ? -10.31593 -6.42706 40.76192 1.000 28.96739 547 ARG A N 1
ATOM 4263 C CA . ARG A 1 544 ? -10.67563 -5.22231 41.50723 1.000 31.48755 547 ARG A CA 1
ATOM 4264 C C . ARG A 1 544 ? -11.48403 -4.30481 40.59909 1.000 32.70239 547 ARG A C 1
ATOM 4265 O O . ARG A 1 544 ? -11.21019 -4.21880 39.39857 1.000 30.96701 547 ARG A O 1
ATOM 4273 N N . VAL A 1 545 ? -12.48458 -3.62663 41.16204 1.000 33.97497 548 VAL A N 1
ATOM 4274 C CA . VAL A 1 545 ? -13.42634 -2.87425 40.32802 1.000 33.43047 548 VAL A CA 1
ATOM 4275 C C . VAL A 1 545 ? -12.97153 -1.43648 40.08487 1.000 40.32757 548 VAL A C 1
ATOM 4276 O O . VAL A 1 545 ? -12.04560 -0.95127 40.72702 1.000 44.32122 548 VAL A O 1
ATOM 4280 N N . GLY B 1 3 ? 21.11949 -26.47235 56.98627 1.000 41.19136 6 GLY B N 1
ATOM 4281 C CA . GLY B 1 3 ? 21.92428 -27.28040 56.07897 1.000 40.59862 6 GLY B CA 1
ATOM 4282 C C . GLY B 1 3 ? 21.61525 -27.06907 54.59935 1.000 38.51391 6 GLY B C 1
ATOM 4283 O O . GLY B 1 3 ? 21.68843 -28.00567 53.79607 1.000 37.77096 6 GLY B O 1
ATOM 4284 N N . ALA B 1 4 ? 21.27374 -25.83229 54.24502 1.000 35.28728 7 ALA B N 1
ATOM 4285 C CA . ALA B 1 4 ? 20.90393 -25.50730 52.87471 1.000 33.52349 7 ALA B CA 1
ATOM 4286 C C . ALA B 1 4 ? 22.08944 -25.72339 51.92975 1.000 33.56036 7 ALA B C 1
ATOM 4287 O O . ALA B 1 4 ? 23.24715 -25.60311 52.34069 1.000 33.21917 7 ALA B O 1
ATOM 4289 N N . PRO B 1 5 ? 21.82918 -26.04605 50.65621 1.000 32.86136 8 PRO B N 1
ATOM 4290 C CA . PRO B 1 5 ? 22.93783 -26.27437 49.71859 1.000 28.89186 8 PRO B CA 1
ATOM 4291 C C . PRO B 1 5 ? 23.72602 -25.00485 49.47318 1.000 28.03297 8 PRO B C 1
ATOM 4292 O O . PRO B 1 5 ? 23.16641 -23.90754 49.39256 1.000 29.06050 8 PRO B O 1
ATOM 4296 N N . VAL B 1 6 ? 25.04304 -25.15808 49.35363 1.000 27.88031 9 VAL B N 1
ATOM 4297 C CA . VAL B 1 6 ? 25.93118 -24.04523 49.04396 1.000 26.83340 9 VAL B CA 1
ATOM 4298 C C . VAL B 1 6 ? 26.63052 -24.36931 47.73375 1.000 30.04016 9 VAL B C 1
ATOM 4299 O O . VAL B 1 6 ? 27.32395 -25.39163 47.62751 1.000 27.86491 9 VAL B O 1
ATOM 4303 N N . PHE B 1 7 ? 26.41813 -23.52616 46.72843 1.000 28.77432 10 PHE B N 1
ATOM 4304 C CA . PHE B 1 7 ? 27.16880 -23.61230 45.48058 1.000 27.63509 10 PHE B CA 1
ATOM 4305 C C . PHE B 1 7 ? 28.35381 -22.66613 45.63431 1.000 27.68413 10 PHE B C 1
ATOM 4306 O O . PHE B 1 7 ? 28.17218 -21.45151 45.74454 1.000 28.09384 10 PHE B O 1
ATOM 4314 N N . SER B 1 8 ? 29.56341 -23.22280 45.71224 1.000 32.33382 11 SER B N 1
ATOM 4315 C CA . SER B 1 8 ? 30.71941 -22.40736 46.07032 1.000 31.84671 11 SER B CA 1
ATOM 4316 C C . SER B 1 8 ? 31.34524 -21.75237 44.86387 1.000 31.96423 11 SER B C 1
ATOM 4317 O O . SER B 1 8 ? 32.03783 -20.73693 45.00190 1.000 36.69193 11 SER B O 1
ATOM 4320 N N . GLN B 1 9 ? 31.10476 -22.30175 43.68437 1.000 27.82414 12 GLN B N 1
ATOM 4321 C CA . GLN B 1 9 ? 31.72788 -21.77552 42.48798 1.000 32.75140 12 GLN B CA 1
ATOM 4322 C C . GLN B 1 9 ? 30.91313 -22.23124 41.29141 1.000 33.80106 12 GLN B C 1
ATOM 4323 O O . GLN B 1 9 ? 30.27750 -23.28718 41.32220 1.000 29.21824 12 GLN B O 1
ATOM 4329 N N . VAL B 1 10 ? 30.91620 -21.40422 40.24809 1.000 25.21006 13 VAL B N 1
ATOM 4330 C CA . VAL B 1 10 ? 30.42650 -21.80254 38.93458 1.000 22.65987 13 VAL B CA 1
ATOM 4331 C C . VAL B 1 10 ? 31.44314 -21.34602 37.89726 1.000 20.76274 13 VAL B C 1
ATOM 4332 O O . VAL B 1 10 ? 31.98804 -20.24271 37.99113 1.000 24.11468 13 VAL B O 1
ATOM 4336 N N . VAL B 1 11 ? 31.69380 -22.18146 36.89968 1.000 21.92966 14 VAL B N 1
ATOM 4337 C CA . VAL B 1 11 ? 32.44394 -21.76879 35.71701 1.000 22.81112 14 VAL B CA 1
ATOM 4338 C C . VAL B 1 11 ? 31.59227 -22.05022 34.48831 1.000 22.54734 14 VAL B C 1
ATOM 4339 O O . VAL B 1 11 ? 31.22205 -23.20438 34.23295 1.000 23.66971 14 VAL B O 1
ATOM 4343 N N . TYR B 1 12 ? 31.28529 -21.00120 33.72846 1.000 23.85741 15 TYR B N 1
ATOM 4344 C CA . TYR B 1 12 ? 30.65476 -21.14560 32.42567 1.000 23.37326 15 TYR B CA 1
ATOM 4345 C C . TYR B 1 12 ? 31.69699 -20.87882 31.34502 1.000 24.44129 15 TYR B C 1
ATOM 4346 O O . TYR B 1 12 ? 32.32572 -19.81609 31.33245 1.000 25.49904 15 TYR B O 1
ATOM 4355 N N . GLN B 1 13 ? 31.86220 -21.82946 30.43200 1.000 22.64866 16 GLN B N 1
ATOM 4356 C CA . GLN B 1 13 ? 32.83289 -21.71083 29.35126 1.000 26.86045 16 GLN B CA 1
ATOM 4357 C C . GLN B 1 13 ? 32.13556 -21.89724 28.01139 1.000 24.84141 16 GLN B C 1
ATOM 4358 O O . GLN B 1 13 ? 31.53950 -22.95066 27.75986 1.000 22.73117 16 GLN B O 1
ATOM 4364 N N . GLY B 1 14 ? 32.21123 -20.88371 27.15027 1.000 22.76677 17 GLY B N 1
ATOM 4365 C CA . GLY B 1 14 ? 31.74039 -21.02793 25.78054 1.000 23.21010 17 GLY B CA 1
ATOM 4366 C C . GLY B 1 14 ? 32.87795 -21.45280 24.86221 1.000 24.80191 17 GLY B C 1
ATOM 4367 O O . GLY B 1 14 ? 34.01806 -21.02332 25.02855 1.000 23.18245 17 GLY B O 1
ATOM 4368 N N . ASN B 1 15 ? 32.55385 -22.31168 23.89668 1.000 23.57423 18 ASN B N 1
ATOM 4369 C CA . ASN B 1 15 ? 33.56956 -22.89963 23.01215 1.000 26.06630 18 ASN B CA 1
ATOM 4370 C C . ASN B 1 15 ? 32.99128 -23.13096 21.61456 1.000 25.09228 18 ASN B C 1
ATOM 4371 O O . ASN B 1 15 ? 33.05839 -24.23040 21.06107 1.000 26.74396 18 ASN B O 1
ATOM 4376 N N . ASP B 1 16 ? 32.41626 -22.08602 21.01556 1.000 22.94189 19 ASP B N 1
ATOM 4377 C CA . ASP B 1 16 ? 31.80798 -22.21822 19.70132 1.000 23.25305 19 ASP B CA 1
ATOM 4378 C C . ASP B 1 16 ? 32.87247 -22.13364 18.61092 1.000 26.66683 19 ASP B C 1
ATOM 4379 O O . ASP B 1 16 ? 33.75177 -21.26952 18.64872 1.000 26.45325 19 ASP B O 1
ATOM 4384 N N . ARG B 1 17 ? 32.78678 -23.03307 17.62825 1.000 27.66313 20 ARG B N 1
ATOM 4385 C CA . ARG B 1 17 ? 33.84019 -23.11074 16.61688 1.000 31.12595 20 ARG B CA 1
ATOM 4386 C C . ARG B 1 17 ? 33.94950 -21.82579 15.80040 1.000 29.71955 20 ARG B C 1
ATOM 4387 O O . ARG B 1 17 ? 35.04812 -21.46570 15.36410 1.000 29.83132 20 ARG B O 1
ATOM 4395 N N . VAL B 1 18 ? 32.83226 -21.12257 15.58624 1.000 28.82075 21 VAL B N 1
ATOM 4396 C CA . VAL B 1 18 ? 32.85044 -19.93352 14.73424 1.000 30.23862 21 VAL B CA 1
ATOM 4397 C C . VAL B 1 18 ? 33.85475 -18.90086 15.25131 1.000 29.10409 21 VAL B C 1
ATOM 4398 O O . VAL B 1 18 ? 34.55716 -18.25458 14.46191 1.000 27.27878 21 VAL B O 1
ATOM 4402 N N . TYR B 1 19 ? 33.96666 -18.73866 16.57713 1.000 24.70712 22 TYR B N 1
ATOM 4403 C CA . TYR B 1 19 ? 34.89188 -17.71981 17.06650 1.000 23.25038 22 TYR B CA 1
ATOM 4404 C C . TYR B 1 19 ? 36.33536 -18.19888 16.94672 1.000 27.06955 22 TYR B C 1
ATOM 4405 O O . TYR B 1 19 ? 37.22798 -17.40892 16.62221 1.000 27.93835 22 TYR B O 1
ATOM 4414 N N . SER B 1 20 ? 36.56915 -19.49269 17.16974 1.000 29.52927 23 SER B N 1
ATOM 4415 C CA . SER B 1 20 ? 37.91002 -20.05222 17.01099 1.000 34.90051 23 SER B CA 1
ATOM 4416 C C . SER B 1 20 ? 38.40733 -19.89577 15.58122 1.000 32.06339 23 SER B C 1
ATOM 4417 O O . SER B 1 20 ? 39.57511 -19.55326 15.35460 1.000 31.85023 23 SER B O 1
ATOM 4420 N N . GLU B 1 21 ? 37.53616 -20.15262 14.60396 1.000 30.82463 24 GLU B N 1
ATOM 4421 C CA . GLU B 1 21 ? 37.91656 -20.08047 13.19732 1.000 34.43975 24 GLU B CA 1
ATOM 4422 C C . GLU B 1 21 ? 38.02069 -18.65333 12.68196 1.000 34.73191 24 GLU B C 1
ATOM 4423 O O . GLU B 1 21 ? 38.59092 -18.43505 11.60882 1.000 34.22084 24 GLU B O 1
ATOM 4429 N N . ASN B 1 22 ? 37.48208 -17.67617 13.40152 1.000 32.42535 25 ASN B N 1
ATOM 4430 C CA . ASN B 1 22 ? 37.42940 -16.29579 12.92515 1.000 28.31393 25 ASN B CA 1
ATOM 4431 C C . ASN B 1 22 ? 37.94371 -15.35404 14.00694 1.000 30.28171 25 ASN B C 1
ATOM 4432 O O . ASN B 1 22 ? 37.19621 -14.51739 14.52981 1.000 28.96001 25 ASN B O 1
ATOM 4437 N N . PRO B 1 23 ? 39.23241 -15.44708 14.35801 1.000 31.89553 26 PRO B N 1
ATOM 4438 C CA . PRO B 1 23 ? 39.75681 -14.56587 15.40620 1.000 26.40709 26 PRO B CA 1
ATOM 4439 C C . PRO B 1 23 ? 39.63686 -13.10987 14.98709 1.000 29.04781 26 PRO B C 1
ATOM 4440 O O . PRO B 1 23 ? 39.67799 -12.77740 13.80338 1.000 31.38547 26 PRO B O 1
ATOM 4444 N N . LEU B 1 24 ? 39.43620 -12.24860 15.97753 1.000 27.28089 27 LEU B N 1
ATOM 4445 C CA . LEU B 1 24 ? 39.23686 -10.82677 15.72673 1.000 28.45899 27 LEU B CA 1
ATOM 4446 C C . LEU B 1 24 ? 40.55964 -10.15025 15.37458 1.000 32.22843 27 LEU B C 1
ATOM 4447 O O . LEU B 1 24 ? 41.58922 -10.43240 15.98656 1.000 32.34122 27 LEU B O 1
ATOM 4452 N N . SER B 1 25 ? 40.52260 -9.23866 14.40935 1.000 30.29424 28 SER B N 1
ATOM 4453 C CA . SER B 1 25 ? 41.54765 -8.20704 14.27047 1.000 35.24487 28 SER B CA 1
ATOM 4454 C C . SER B 1 25 ? 41.10358 -6.93600 14.98072 1.000 36.39231 28 SER B C 1
ATOM 4455 O O . SER B 1 25 ? 39.92943 -6.78351 15.33783 1.000 34.47040 28 SER B O 1
ATOM 4458 N N . PRO B 1 26 ? 42.01951 -5.98706 15.21174 1.000 37.43518 29 PRO B N 1
ATOM 4459 C CA . PRO B 1 26 ? 41.60285 -4.68321 15.74599 1.000 34.91515 29 PRO B CA 1
ATOM 4460 C C . PRO B 1 26 ? 40.53177 -4.05258 14.86748 1.000 30.60079 29 PRO B C 1
ATOM 4461 O O . PRO B 1 26 ? 40.53444 -4.20899 13.64720 1.000 33.95013 29 PRO B O 1
ATOM 4465 N N . GLY B 1 27 ? 39.60512 -3.34147 15.50318 1.000 29.14413 30 GLY B N 1
ATOM 4466 C CA . GLY B 1 27 ? 38.50102 -2.75801 14.76391 1.000 30.34931 30 GLY B CA 1
ATOM 4467 C C . GLY B 1 27 ? 37.49313 -3.75196 14.22215 1.000 30.02782 30 GLY B C 1
ATOM 4468 O O . GLY B 1 27 ? 36.81418 -3.45394 13.23148 1.000 27.30316 30 GLY B O 1
ATOM 4469 N N . GLU B 1 28 ? 37.37622 -4.93201 14.83547 1.000 27.88380 31 GLU B N 1
ATOM 4470 C CA . GLU B 1 28 ? 36.35585 -5.90901 14.46996 1.000 27.21279 31 GLU B CA 1
ATOM 4471 C C . GLU B 1 28 ? 35.59650 -6.35801 15.71532 1.000 27.05647 31 GLU B C 1
ATOM 4472 O O . GLU B 1 28 ? 36.14257 -6.35961 16.82114 1.000 26.69524 31 GLU B O 1
ATOM 4478 N N . PHE B 1 29 ? 34.33388 -6.75199 15.53111 1.000 24.01561 32 PHE B N 1
ATOM 4479 C CA . PHE B 1 29 ? 33.57064 -7.32563 16.63520 1.000 24.09290 32 PHE B CA 1
ATOM 4480 C C . PHE B 1 29 ? 32.59834 -8.36933 16.09555 1.000 24.48859 32 PHE B C 1
ATOM 4481 O O . PHE B 1 29 ? 32.27103 -8.39410 14.90548 1.000 25.27017 32 PHE B O 1
ATOM 4489 N N . TYR B 1 30 ? 32.16764 -9.25881 16.98897 1.000 23.23875 33 TYR B N 1
ATOM 4490 C CA . TYR B 1 30 ? 31.35980 -10.41351 16.62466 1.000 22.87020 33 TYR B CA 1
ATOM 4491 C C . TYR B 1 30 ? 29.88156 -10.07249 16.63321 1.000 23.96566 33 TYR B C 1
ATOM 4492 O O . TYR B 1 30 ? 29.40901 -9.29665 17.47038 1.000 20.60317 33 TYR B O 1
ATOM 4501 N N . ASN B 1 31 ? 29.15707 -10.70363 15.70549 1.000 22.47760 34 ASN B N 1
ATOM 4502 C CA . ASN B 1 31 ? 27.70221 -10.68258 15.57104 1.000 22.04857 34 ASN B CA 1
ATOM 4503 C C . ASN B 1 31 ? 27.20430 -12.08602 15.86409 1.000 20.85414 34 ASN B C 1
ATOM 4504 O O . ASN B 1 31 ? 27.66441 -13.02432 15.19794 1.000 19.60011 34 ASN B O 1
ATOM 4509 N N . PRO B 1 32 ? 26.25465 -12.30624 16.79317 1.000 22.49304 35 PRO B N 1
ATOM 4510 C CA . PRO B 1 32 ? 25.41569 -11.32983 17.50591 1.000 20.37782 35 PRO B CA 1
ATOM 4511 C C . PRO B 1 32 ? 26.13531 -10.58235 18.64154 1.000 18.66009 35 PRO B C 1
ATOM 4512 O O . PRO B 1 32 ? 27.06544 -11.10435 19.25140 1.000 19.79309 35 PRO B O 1
ATOM 4516 N N . ILE B 1 33 ? 25.68050 -9.36367 18.93206 1.000 20.57512 36 ILE B N 1
ATOM 4517 C CA . ILE B 1 33 ? 26.25995 -8.61091 20.04041 1.000 18.83817 36 ILE B CA 1
ATOM 4518 C C . ILE B 1 33 ? 25.75287 -9.09124 21.39334 1.000 20.90632 36 ILE B C 1
ATOM 4519 O O . ILE B 1 33 ? 26.44408 -8.90933 22.40254 1.000 20.76597 36 ILE B O 1
ATOM 4524 N N . LEU B 1 34 ? 24.56667 -9.69785 21.44829 1.000 19.65062 37 LEU B N 1
ATOM 4525 C CA . LEU B 1 34 ? 24.06386 -10.34434 22.66191 1.000 19.35229 37 LEU B CA 1
ATOM 4526 C C . LEU B 1 34 ? 23.87693 -11.82418 22.33910 1.000 19.78044 37 LEU B C 1
ATOM 4527 O O . LEU B 1 34 ? 22.94547 -12.18324 21.60995 1.000 19.84955 37 LEU B O 1
ATOM 4532 N N . GLN B 1 35 ? 24.75411 -12.68544 22.87235 1.000 19.02500 38 GLN B N 1
ATOM 4533 C CA . GLN B 1 35 ? 24.63633 -14.12542 22.63689 1.000 21.27034 38 GLN B CA 1
ATOM 4534 C C . GLN B 1 35 ? 23.60744 -14.73270 23.58116 1.000 20.67940 38 GLN B C 1
ATOM 4535 O O . GLN B 1 35 ? 23.53019 -14.36241 24.75341 1.000 19.48208 38 GLN B O 1
ATOM 4541 N N . GLY B 1 36 ? 22.84300 -15.69417 23.07886 1.000 17.94577 39 GLY B N 1
ATOM 4542 C CA . GLY B 1 36 ? 21.82182 -16.30125 23.90363 1.000 17.65741 39 GLY B CA 1
ATOM 4543 C C . GLY B 1 36 ? 20.50966 -15.54476 23.84046 1.000 18.03966 39 GLY B C 1
ATOM 4544 O O . GLY B 1 36 ? 20.27978 -14.68488 22.97869 1.000 17.91708 39 GLY B O 1
ATOM 4545 N N . CYS B 1 37 ? 19.63121 -15.86352 24.79152 1.000 18.47597 40 CYS B N 1
ATOM 4546 C CA . CYS B 1 37 ? 18.21377 -15.51923 24.62776 1.000 18.79115 40 CYS B CA 1
ATOM 4547 C C . CYS B 1 37 ? 17.98226 -14.05351 24.96681 1.000 18.32335 40 CYS B C 1
ATOM 4548 O O . CYS B 1 37 ? 17.73391 -13.67855 26.11936 1.000 18.73315 40 CYS B O 1
ATOM 4551 N N . TYR B 1 38 ? 18.03525 -13.22987 23.92327 1.000 17.35748 41 TYR B N 1
ATOM 4552 C CA . TYR B 1 38 ? 17.83777 -11.78327 24.01891 1.000 17.92708 41 TYR B CA 1
ATOM 4553 C C . TYR B 1 38 ? 17.01693 -11.34313 22.80444 1.000 19.52894 41 TYR B C 1
ATOM 4554 O O . TYR B 1 38 ? 17.52304 -10.68435 21.88630 1.000 17.50803 41 TYR B O 1
ATOM 4563 N N . PRO B 1 39 ? 15.73631 -11.70688 22.76117 1.000 16.79015 42 PRO B N 1
ATOM 4564 C CA . PRO B 1 39 ? 14.94571 -11.50565 21.53990 1.000 17.27423 42 PRO B CA 1
ATOM 4565 C C . PRO B 1 39 ? 14.36202 -10.10077 21.44991 1.000 20.25295 42 PRO B C 1
ATOM 4566 O O . PRO B 1 39 ? 14.44459 -9.29320 22.37770 1.000 18.55310 42 PRO B O 1
ATOM 4570 N N . ASP B 1 40 ? 13.77411 -9.81995 20.29102 1.000 17.29334 43 ASP B N 1
ATOM 4571 C CA . ASP B 1 40 ? 13.01870 -8.59191 20.06228 1.000 18.43586 43 ASP B CA 1
ATOM 4572 C C . ASP B 1 40 ? 13.78241 -7.33177 20.47760 1.000 16.69386 43 ASP B C 1
ATOM 4573 O O . ASP B 1 40 ? 13.26464 -6.51938 21.25502 1.000 20.99813 43 ASP B O 1
ATOM 4578 N N . PRO B 1 41 ? 14.99390 -7.11994 19.95746 1.000 17.24745 44 PRO B N 1
ATOM 4579 C CA . PRO B 1 41 ? 15.78219 -5.95560 20.39138 1.000 19.79055 44 PRO B CA 1
ATOM 4580 C C . PRO B 1 41 ? 15.13694 -4.65880 19.93283 1.000 20.11478 44 PRO B C 1
ATOM 4581 O O . PRO B 1 41 ? 14.56861 -4.57678 18.84179 1.000 23.06028 44 PRO B O 1
ATOM 4585 N N . SER B 1 42 ? 15.24802 -3.63665 20.77651 1.000 19.16209 45 SER B N 1
ATOM 4586 C CA . SER B 1 42 ? 14.84356 -2.28230 20.43824 1.000 19.82818 45 SER B CA 1
ATOM 4587 C C . SER B 1 42 ? 15.90249 -1.34164 20.99667 1.000 18.90090 45 SER B C 1
ATOM 4588 O O . SER B 1 42 ? 16.48851 -1.61445 22.04015 1.000 19.71739 45 SER B O 1
ATOM 4591 N N . ILE B 1 43 ? 16.14714 -0.23645 20.30332 1.000 19.36568 46 ILE B N 1
ATOM 4592 C CA . ILE B 1 43 ? 17.27459 0.63729 20.62392 1.000 18.71897 46 ILE B CA 1
ATOM 4593 C C . ILE B 1 43 ? 16.84164 2.09144 20.48934 1.000 22.80336 46 ILE B C 1
ATOM 4594 O O . ILE B 1 43 ? 16.02862 2.43245 19.62454 1.000 20.49992 46 ILE B O 1
ATOM 4599 N N . THR B 1 44 ? 17.36769 2.95280 21.36251 1.000 22.81929 47 THR B N 1
ATOM 4600 C CA . THR B 1 44 ? 17.14981 4.38590 21.22151 1.000 24.73871 47 THR B CA 1
ATOM 4601 C C . THR B 1 44 ? 18.41566 5.10899 21.66693 1.000 24.28639 47 THR B C 1
ATOM 4602 O O . THR B 1 44 ? 19.36193 4.50374 22.18102 1.000 22.77744 47 THR B O 1
ATOM 4606 N N . ARG B 1 45 ? 18.42692 6.42076 21.45433 1.000 27.36005 48 ARG B N 1
ATOM 4607 C CA . ARG B 1 45 ? 19.60484 7.24217 21.68534 1.000 27.84439 48 ARG B CA 1
ATOM 4608 C C . ARG B 1 45 ? 19.18245 8.53564 22.36141 1.000 28.69337 48 ARG B C 1
ATOM 4609 O O . ARG B 1 45 ? 18.14243 9.10205 22.01796 1.000 28.30786 48 ARG B O 1
ATOM 4617 N N . LYS B 1 46 ? 19.96692 8.96886 23.35066 1.000 29.12698 49 LYS B N 1
ATOM 4618 C CA . LYS B 1 46 ? 19.93088 10.34099 23.85672 1.000 29.64013 49 LYS B CA 1
ATOM 4619 C C . LYS B 1 46 ? 21.35804 10.86309 23.83012 1.000 28.42434 49 LYS B C 1
ATOM 4620 O O . LYS B 1 46 ? 22.21014 10.37915 24.58191 1.000 28.71172 49 LYS B O 1
ATOM 4626 N N . GLY B 1 47 ? 21.62202 11.83044 22.96483 1.000 31.03817 50 GLY B N 1
ATOM 4627 C CA . GLY B 1 47 ? 22.97908 12.34024 22.84874 1.000 31.38826 50 GLY B CA 1
ATOM 4628 C C . GLY B 1 47 ? 23.90612 11.25813 22.34132 1.000 31.38422 50 GLY B C 1
ATOM 4629 O O . GLY B 1 47 ? 23.69669 10.68406 21.26656 1.000 33.72386 50 GLY B O 1
ATOM 4630 N N . ASP B 1 48 ? 24.94939 10.96852 23.11884 1.000 36.58114 51 ASP B N 1
ATOM 4631 C CA . ASP B 1 48 ? 25.90897 9.91641 22.81824 1.000 35.48483 51 ASP B CA 1
ATOM 4632 C C . ASP B 1 48 ? 25.55453 8.58831 23.46441 1.000 32.23215 51 ASP B C 1
ATOM 4633 O O . ASP B 1 48 ? 26.36474 7.66049 23.40615 1.000 30.28473 51 ASP B O 1
ATOM 4638 N N . ASP B 1 49 ? 24.39667 8.48289 24.11294 1.000 30.85212 52 ASP B N 1
ATOM 4639 C CA . ASP B 1 49 ? 24.07325 7.33587 24.95505 1.000 30.50480 52 ASP B CA 1
ATOM 4640 C C . ASP B 1 49 ? 23.03077 6.46448 24.26790 1.000 29.31969 52 ASP B C 1
ATOM 4641 O O . ASP B 1 49 ? 21.90492 6.91541 24.03153 1.000 29.54131 52 ASP B O 1
ATOM 4646 N N . TYR B 1 50 ? 23.39230 5.21049 23.99911 1.000 24.81285 53 TYR B N 1
ATOM 4647 C CA . TYR B 1 50 ? 22.48821 4.23401 23.40040 1.000 22.86607 53 TYR B CA 1
ATOM 4648 C C . TYR B 1 50 ? 21.94041 3.30113 24.47333 1.000 23.16375 53 TYR B C 1
ATOM 4649 O O . TYR B 1 50 ? 22.67009 2.89271 25.38298 1.000 21.60484 53 TYR B O 1
ATOM 4658 N N . PHE B 1 51 ? 20.66035 2.94232 24.34297 1.000 22.50703 54 PHE B N 1
ATOM 4659 C CA . PHE B 1 51 ? 20.00493 2.01791 25.25911 1.000 23.29461 54 PHE B CA 1
ATOM 4660 C C . PHE B 1 51 ? 19.29634 0.94211 24.44368 1.000 21.95982 54 PHE B C 1
ATOM 4661 O O . PHE B 1 51 ? 18.57659 1.25883 23.49200 1.000 20.63204 54 PHE B O 1
ATOM 4669 N N . LEU B 1 52 ? 19.49956 -0.31855 24.83377 1.000 20.41816 55 LEU B N 1
ATOM 4670 C CA . LEU B 1 52 ? 19.04925 -1.49140 24.09676 1.000 21.08506 55 LEU B CA 1
ATOM 4671 C C . LEU B 1 52 ? 18.26409 -2.39332 25.04183 1.000 20.12128 55 LEU B C 1
ATOM 4672 O O . LEU B 1 52 ? 18.72695 -2.67043 26.15451 1.000 20.76110 55 LEU B O 1
ATOM 4677 N N . VAL B 1 53 ? 17.09079 -2.86017 24.60240 1.000 18.17289 56 VAL B N 1
ATOM 4678 C CA . VAL B 1 53 ? 16.20611 -3.67507 25.43435 1.000 18.65584 56 VAL B CA 1
ATOM 4679 C C . VAL B 1 53 ? 15.74087 -4.89532 24.65512 1.000 19.53445 56 VAL B C 1
ATOM 4680 O O . VAL B 1 53 ? 15.66591 -4.86989 23.42346 1.000 19.35116 56 VAL B O 1
ATOM 4684 N N . CYS B 1 54 ? 15.39327 -5.95898 25.39257 1.000 20.04529 57 CYS B N 1
ATOM 4685 C CA . CYS B 1 54 ? 14.97034 -7.23471 24.81648 1.000 18.70402 57 CYS B CA 1
ATOM 4686 C C . CYS B 1 54 ? 13.75927 -7.76211 25.57829 1.000 20.49312 57 CYS B C 1
ATOM 4687 O O . CYS B 1 54 ? 13.52767 -7.38728 26.72882 1.000 19.64214 57 CYS B O 1
ATOM 4690 N N . SER B 1 55 ? 13.00167 -8.67112 24.94278 1.000 18.84616 58 SER B N 1
ATOM 4691 C CA . SER B 1 55 ? 11.88119 -9.32067 25.62199 1.000 18.85269 58 SER B CA 1
ATOM 4692 C C . SER B 1 55 ? 12.39203 -10.38417 26.59763 1.000 17.87351 58 SER B C 1
ATOM 4693 O O . SER B 1 55 ? 13.55872 -10.77797 26.56533 1.000 17.76977 58 SER B O 1
ATOM 4696 N N . SER B 1 56 ? 11.49730 -10.87714 27.46316 1.000 17.94294 59 SER B N 1
ATOM 4697 C CA . SER B 1 56 ? 11.94239 -11.75544 28.54844 1.000 18.56221 59 SER B CA 1
ATOM 4698 C C . SER B 1 56 ? 10.88945 -12.73666 29.06942 1.000 18.66367 59 SER B C 1
ATOM 4699 O O . SER B 1 56 ? 11.22657 -13.60429 29.88055 1.000 16.79564 59 SER B O 1
ATOM 4702 N N . PHE B 1 57 ? 9.63256 -12.62305 28.63036 1.000 17.96343 60 PHE B N 1
ATOM 4703 C CA . PHE B 1 57 ? 8.59382 -13.64071 28.88498 1.000 17.45568 60 PHE B CA 1
ATOM 4704 C C . PHE B 1 57 ? 8.44611 -13.84800 30.38900 1.000 19.24635 60 PHE B C 1
ATOM 4705 O O . PHE B 1 57 ? 8.07456 -12.87712 31.07050 1.000 18.24585 60 PHE B O 1
ATOM 4713 N N . ALA B 1 58 ? 8.69331 -15.03421 30.94661 1.000 16.26094 61 ALA B N 1
ATOM 4714 C CA . ALA B 1 58 ? 8.47916 -15.26276 32.37551 1.000 19.40094 61 ALA B CA 1
ATOM 4715 C C . ALA B 1 58 ? 9.76273 -15.19805 33.19977 1.000 19.29308 61 ALA B C 1
ATOM 4716 O O . ALA B 1 58 ? 9.73694 -15.53185 34.39539 1.000 18.14953 61 ALA B O 1
ATOM 4718 N N . MET B 1 59 ? 10.87645 -14.77449 32.60082 1.000 17.02918 62 MET B N 1
ATOM 4719 C CA . MET B 1 59 ? 12.10315 -14.58185 33.36046 1.000 17.91905 62 MET B CA 1
ATOM 4720 C C . MET B 1 59 ? 11.96566 -13.38743 34.30311 1.000 18.10306 62 MET B C 1
ATOM 4721 O O . MET B 1 59 ? 11.22257 -12.43902 34.03427 1.000 19.37980 62 MET B O 1
ATOM 4726 N N . PHE B 1 60 ? 12.67754 -13.45006 35.42898 1.000 17.65697 63 PHE B N 1
ATOM 4727 C CA . PHE B 1 60 ? 12.63620 -12.37972 36.42676 1.000 19.16516 63 PHE B CA 1
ATOM 4728 C C . PHE B 1 60 ? 14.05593 -11.91578 36.73164 1.000 17.58580 63 PHE B C 1
ATOM 4729 O O . PHE B 1 60 ? 14.87756 -12.72077 37.21407 1.000 19.93217 63 PHE B O 1
ATOM 4737 N N . PRO B 1 61 ? 14.37966 -10.62816 36.53656 1.000 18.79299 64 PRO B N 1
ATOM 4738 C CA . PRO B 1 61 ? 13.45021 -9.56507 36.14003 1.000 17.59701 64 PRO B CA 1
ATOM 4739 C C . PRO B 1 61 ? 13.27131 -9.44854 34.63551 1.000 18.40493 64 PRO B C 1
ATOM 4740 O O . PRO B 1 61 ? 13.79613 -10.27200 33.88176 1.000 20.81088 64 PRO B O 1
ATOM 4744 N N . GLY B 1 62 ? 12.53801 -8.42737 34.19991 1.000 17.87068 65 GLY B N 1
ATOM 4745 C CA . GLY B 1 62 ? 12.06258 -8.34160 32.83562 1.000 20.33269 65 GLY B CA 1
ATOM 4746 C C . GLY B 1 62 ? 12.68344 -7.19322 32.06178 1.000 20.05366 65 GLY B C 1
ATOM 4747 O O . GLY B 1 62 ? 12.99988 -6.14292 32.62680 1.000 22.14039 65 GLY B O 1
ATOM 4748 N N . VAL B 1 63 ? 12.79235 -7.39047 30.74840 1.000 18.79772 66 VAL B N 1
ATOM 4749 C CA . VAL B 1 63 ? 13.31229 -6.41829 29.78637 1.000 17.31848 66 VAL B CA 1
ATOM 4750 C C . VAL B 1 63 ? 14.73881 -6.06004 30.19436 1.000 18.25982 66 VAL B C 1
ATOM 4751 O O . VAL B 1 63 ? 14.98593 -4.95427 30.69915 1.000 19.04530 66 VAL B O 1
ATOM 4755 N N . PRO B 1 64 ? 15.70266 -6.96397 30.01764 1.000 18.77911 67 PRO B N 1
ATOM 4756 C CA . PRO B 1 64 ? 17.09792 -6.58683 30.26481 1.000 18.31648 67 PRO B CA 1
ATOM 4757 C C . PRO B 1 64 ? 17.46215 -5.37975 29.41380 1.000 21.05069 67 PRO B C 1
ATOM 4758 O O . PRO B 1 64 ? 16.97531 -5.21331 28.29231 1.000 18.96757 67 PRO B O 1
ATOM 4762 N N . ILE B 1 65 ? 18.28518 -4.49654 29.97171 1.000 19.59641 68 ILE B N 1
ATOM 4763 C CA . ILE B 1 65 ? 18.58208 -3.23671 29.30721 1.000 17.33851 68 ILE B CA 1
ATOM 4764 C C . ILE B 1 65 ? 20.08249 -2.99175 29.35556 1.000 18.84003 68 ILE B C 1
ATOM 4765 O O . ILE B 1 65 ? 20.73793 -3.20644 30.38703 1.000 17.55381 68 ILE B O 1
ATOM 4770 N N . PHE B 1 66 ? 20.62055 -2.55357 28.22211 1.000 21.10967 69 PHE B N 1
ATOM 4771 C CA . PHE B 1 66 ? 22.05049 -2.40555 28.01852 1.000 21.16720 69 PHE B CA 1
ATOM 4772 C C . PHE B 1 66 ? 22.35193 -0.99323 27.54424 1.000 22.87713 69 PHE B C 1
ATOM 4773 O O . PHE B 1 66 ? 21.56000 -0.38265 26.82393 1.000 22.66180 69 PHE B O 1
ATOM 4781 N N . HIS B 1 67 ? 23.51353 -0.48690 27.94216 1.000 23.14823 70 HIS B N 1
ATOM 4782 C CA . HIS B 1 67 ? 23.94043 0.85384 27.58163 1.000 25.34503 70 HIS B CA 1
ATOM 4783 C C . HIS B 1 67 ? 25.24798 0.78392 26.80476 1.000 25.35801 70 HIS B C 1
ATOM 4784 O O . HIS B 1 67 ? 26.10887 -0.05529 27.08989 1.000 23.67161 70 HIS B O 1
ATOM 4791 N N . SER B 1 68 ? 25.39216 1.66501 25.81908 1.000 26.67715 71 SER B N 1
ATOM 4792 C CA . SER B 1 68 ? 26.64444 1.75487 25.07748 1.000 27.86807 71 SER B CA 1
ATOM 4793 C C . SER B 1 68 ? 26.84992 3.17909 24.58683 1.000 25.61060 71 SER B C 1
ATOM 4794 O O . SER B 1 68 ? 25.89051 3.92499 24.38168 1.000 25.27661 71 SER B O 1
ATOM 4797 N N . LYS B 1 69 ? 28.11852 3.54163 24.39059 1.000 25.62415 72 LYS B N 1
ATOM 4798 C CA . LYS B 1 69 ? 28.47038 4.76524 23.68642 1.000 29.68002 72 LYS B CA 1
ATOM 4799 C C . LYS B 1 69 ? 28.89692 4.50972 22.24789 1.000 29.31652 72 LYS B C 1
ATOM 4800 O O . LYS B 1 69 ? 29.09499 5.46906 21.49471 1.000 27.69260 72 LYS B O 1
ATOM 4806 N N . ASP B 1 70 ? 29.05644 3.25179 21.84540 1.000 25.65747 73 ASP B N 1
ATOM 4807 C CA . ASP B 1 70 ? 29.65374 2.97165 20.54949 1.000 25.19308 73 ASP B CA 1
ATOM 4808 C C . ASP B 1 70 ? 29.02641 1.79999 19.79371 1.000 25.35720 73 ASP B C 1
ATOM 4809 O O . ASP B 1 70 ? 29.53080 1.45473 18.72239 1.000 26.49441 73 ASP B O 1
ATOM 4814 N N . LEU B 1 71 ? 27.95551 1.18496 20.30417 1.000 21.93823 74 LEU B N 1
ATOM 4815 C CA . LEU B 1 71 ? 27.24102 0.04474 19.70886 1.000 24.85237 74 LEU B CA 1
ATOM 4816 C C . LEU B 1 71 ? 28.02871 -1.25893 19.76062 1.000 23.76659 74 LEU B C 1
ATOM 4817 O O . LEU B 1 71 ? 27.50591 -2.31074 19.31765 1.000 25.37341 74 LEU B O 1
ATOM 4822 N N . VAL B 1 72 ? 29.24398 -1.25533 20.29354 1.000 25.27800 75 VAL B N 1
ATOM 4823 C CA . VAL B 1 72 ? 30.08710 -2.44434 20.36176 1.000 22.87585 75 VAL B CA 1
ATOM 4824 C C . VAL B 1 72 ? 30.24729 -2.92149 21.79988 1.000 25.74260 75 VAL B C 1
ATOM 4825 O O . VAL B 1 72 ? 30.13098 -4.11531 22.09534 1.000 24.93474 75 VAL B O 1
ATOM 4829 N N . ASN B 1 73 ? 30.53306 -1.99887 22.70269 1.000 24.37785 76 ASN B N 1
ATOM 4830 C CA . ASN B 1 73 ? 30.80704 -2.31421 24.09203 1.000 25.67232 76 ASN B CA 1
ATOM 4831 C C . ASN B 1 73 ? 29.56983 -1.93672 24.88622 1.000 25.74748 76 ASN B C 1
ATOM 4832 O O . ASN B 1 73 ? 29.21989 -0.75224 24.99390 1.000 23.57849 76 ASN B O 1
ATOM 4837 N N . TRP B 1 74 ? 28.88322 -2.95481 25.38753 1.000 26.27352 77 TRP B N 1
ATOM 4838 C CA . TRP B 1 74 ? 27.61093 -2.79345 26.06707 1.000 23.29669 77 TRP B CA 1
ATOM 4839 C C . TRP B 1 74 ? 27.78460 -3.09862 27.54596 1.000 21.64720 77 TRP B C 1
ATOM 4840 O O . TRP B 1 74 ? 28.53090 -4.00893 27.91645 1.000 23.96288 77 TRP B O 1
ATOM 4851 N N . THR B 1 75 ? 27.11261 -2.31503 28.38443 1.000 22.84047 78 THR B N 1
ATOM 4852 C CA . THR B 1 75 ? 27.05088 -2.55706 29.81921 1.000 22.54857 78 THR B CA 1
ATOM 4853 C C . THR B 1 75 ? 25.60984 -2.88270 30.16577 1.000 21.38305 78 THR B C 1
ATOM 4854 O O . THR B 1 75 ? 24.71148 -2.07282 29.90536 1.000 23.40480 78 THR B O 1
ATOM 4858 N N . GLN B 1 76 ? 25.37923 -4.04682 30.75219 1.000 20.12780 79 GLN B N 1
ATOM 4859 C CA . GLN B 1 76 ? 24.03708 -4.30714 31.24501 1.000 18.73904 79 GLN B CA 1
ATOM 4860 C C . GLN B 1 76 ? 23.81187 -3.43424 32.46979 1.000 21.37682 79 GLN B C 1
ATOM 4861 O O . GLN B 1 76 ? 24.54500 -3.53650 33.45558 1.000 22.93073 79 GLN B O 1
ATOM 4867 N N . ILE B 1 77 ? 22.83907 -2.53068 32.39208 1.000 19.84957 80 ILE B N 1
ATOM 4868 C CA . ILE B 1 77 ? 22.57188 -1.63610 33.51061 1.000 20.54822 80 ILE B CA 1
ATOM 4869 C C . ILE B 1 77 ? 21.41929 -2.12215 34.37550 1.000 26.69221 80 ILE B C 1
ATOM 4870 O O . ILE B 1 77 ? 21.08452 -1.46955 35.37461 1.000 23.40888 80 ILE B O 1
ATOM 4875 N N . GLY B 1 78 ? 20.83615 -3.27672 34.05270 1.000 21.63467 81 GLY B N 1
ATOM 4876 C CA . GLY B 1 78 ? 19.77690 -3.84289 34.87273 1.000 23.24527 81 GLY B CA 1
ATOM 4877 C C . GLY B 1 78 ? 18.64023 -4.41910 34.04554 1.000 21.82555 81 GLY B C 1
ATOM 4878 O O . GLY B 1 78 ? 18.87184 -5.10899 33.04057 1.000 20.69492 81 GLY B O 1
ATOM 4879 N N . HIS B 1 79 ? 17.40795 -4.14692 34.47810 1.000 20.96239 82 HIS B N 1
ATOM 4880 C CA . HIS B 1 79 ? 16.19181 -4.57232 33.79970 1.000 19.70811 82 HIS B CA 1
ATOM 4881 C C . HIS B 1 79 ? 15.16737 -3.45909 33.93493 1.000 21.53138 82 HIS B C 1
ATOM 4882 O O . HIS B 1 79 ? 15.04807 -2.85537 35.00225 1.000 21.13684 82 HIS B O 1
ATOM 4889 N N . VAL B 1 80 ? 14.42057 -3.19457 32.86442 1.000 18.16571 83 VAL B N 1
ATOM 4890 C CA . VAL B 1 80 ? 13.42870 -2.12198 32.92590 1.000 20.56778 83 VAL B CA 1
ATOM 4891 C C . VAL B 1 80 ? 12.29960 -2.49778 33.87611 1.000 24.19407 83 VAL B C 1
ATOM 4892 O O . VAL B 1 80 ? 11.85378 -1.68645 34.69627 1.000 22.24465 83 VAL B O 1
ATOM 4896 N N . LEU B 1 81 ? 11.82863 -3.73793 33.78798 1.000 20.74412 84 LEU B N 1
ATOM 4897 C CA . LEU B 1 81 ? 10.73360 -4.24050 34.60951 1.000 19.95803 84 LEU B CA 1
ATOM 4898 C C . LEU B 1 81 ? 11.37172 -5.01925 35.75299 1.000 22.79467 84 LEU B C 1
ATOM 4899 O O . LEU B 1 81 ? 11.49354 -6.24413 35.73053 1.000 20.96998 84 LEU B O 1
ATOM 4904 N N . ASP B 1 82 ? 11.77989 -4.26734 36.77358 1.000 20.22610 85 ASP B N 1
ATOM 4905 C CA . ASP B 1 82 ? 12.66511 -4.68985 37.84675 1.000 22.57412 85 ASP B CA 1
ATOM 4906 C C . ASP B 1 82 ? 11.91003 -5.16230 39.08433 1.000 23.33100 85 ASP B C 1
ATOM 4907 O O . ASP B 1 82 ? 12.35109 -6.08756 39.77421 1.000 22.52241 85 ASP B O 1
ATOM 4912 N N . ARG B 1 83 ? 10.79683 -4.51497 39.40074 1.000 22.83271 86 ARG B N 1
ATOM 4913 C CA . ARG B 1 83 ? 10.07161 -4.74647 40.64031 1.000 21.91176 86 ARG B CA 1
ATOM 4914 C C . ARG B 1 83 ? 8.90823 -5.70475 40.42515 1.000 23.40542 86 ARG B C 1
ATOM 4915 O O . ARG B 1 83 ? 8.39134 -5.86367 39.31300 1.000 20.98120 86 ARG B O 1
ATOM 4923 N N . THR B 1 84 ? 8.48515 -6.33428 41.52167 1.000 20.48866 87 THR B N 1
ATOM 4924 C CA . THR B 1 84 ? 7.25604 -7.11585 41.48067 1.000 23.76481 87 THR B CA 1
ATOM 4925 C C . THR B 1 84 ? 6.02634 -6.23929 41.22133 1.000 24.42233 87 THR B C 1
ATOM 4926 O O . THR B 1 84 ? 4.97437 -6.76829 40.84457 1.000 20.48674 87 THR B O 1
ATOM 4930 N N . SER B 1 85 ? 6.13485 -4.90844 41.37923 1.000 22.15053 88 SER B N 1
ATOM 4931 C CA . SER B 1 85 ? 5.03839 -4.02286 40.98536 1.000 22.96144 88 SER B CA 1
ATOM 4932 C C . SER B 1 85 ? 4.99738 -3.77613 39.48311 1.000 19.96052 88 SER B C 1
ATOM 4933 O O . SER B 1 85 ? 3.96675 -3.33312 38.96106 1.000 19.49098 88 SER B O 1
ATOM 4936 N N . GLN B 1 86 ? 6.09380 -4.04318 38.78035 1.000 20.06152 89 GLN B N 1
ATOM 4937 C CA . GLN B 1 86 ? 6.14238 -3.90558 37.33248 1.000 18.80724 89 GLN B CA 1
ATOM 4938 C C . GLN B 1 86 ? 5.99582 -5.23118 36.60396 1.000 19.74317 89 GLN B C 1
ATOM 4939 O O . GLN B 1 86 ? 5.64889 -5.22980 35.42044 1.000 21.60304 89 GLN B O 1
ATOM 4945 N N . LEU B 1 87 ? 6.26961 -6.34508 37.27852 1.000 19.23184 90 LEU B N 1
ATOM 4946 C CA . LEU B 1 87 ? 6.46517 -7.64538 36.63452 1.000 21.38671 90 LEU B CA 1
ATOM 4947 C C . LEU B 1 87 ? 5.78708 -8.68800 37.50780 1.000 19.60039 90 LEU B C 1
ATOM 4948 O O . LEU B 1 87 ? 6.21416 -8.91320 38.64237 1.000 21.95163 90 LEU B O 1
ATOM 4953 N N . LYS B 1 88 ? 4.71918 -9.30214 37.00969 1.000 18.16417 91 LYS B N 1
ATOM 4954 C CA . LYS B 1 88 ? 3.88528 -10.17037 37.83658 1.000 20.75282 91 LYS B CA 1
ATOM 4955 C C . LYS B 1 88 ? 3.76838 -11.55136 37.19380 1.000 21.58267 91 LYS B C 1
ATOM 4956 O O . LYS B 1 88 ? 2.68739 -11.99648 36.81593 1.000 21.91812 91 LYS B O 1
ATOM 4962 N N . VAL B 1 89 ? 4.89784 -12.23645 37.08575 1.000 19.40294 92 VAL B N 1
ATOM 4963 C CA . VAL B 1 89 ? 4.96752 -13.48242 36.34446 1.000 21.35224 92 VAL B CA 1
ATOM 4964 C C . VAL B 1 89 ? 4.98427 -14.69763 37.27257 1.000 20.79017 92 VAL B C 1
ATOM 4965 O O . VAL B 1 89 ? 5.32043 -15.79257 36.83363 1.000 19.07907 92 VAL B O 1
ATOM 4969 N N . HIS B 1 90 ? 4.58182 -14.51872 38.53809 1.000 20.40486 93 HIS B N 1
ATOM 4970 C CA . HIS B 1 90 ? 4.59939 -15.59612 39.53959 1.000 22.61874 93 HIS B CA 1
ATOM 4971 C C . HIS B 1 90 ? 3.97492 -16.89085 39.01704 1.000 25.40926 93 HIS B C 1
ATOM 4972 O O . HIS B 1 90 ? 4.53430 -17.98484 39.20918 1.000 20.88491 93 HIS B O 1
ATOM 4979 N N . ASP B 1 91 ? 2.81742 -16.79153 38.34770 1.000 19.18021 94 ASP B N 1
ATOM 4980 C CA . ASP B 1 91 ? 2.08221 -17.95755 37.86206 1.000 19.16596 94 ASP B CA 1
ATOM 4981 C C . ASP B 1 91 ? 2.02099 -18.02185 36.33534 1.000 22.17502 94 ASP B C 1
ATOM 4982 O O . ASP B 1 91 ? 1.10017 -18.62723 35.77903 1.000 21.90045 94 ASP B O 1
ATOM 4987 N N . THR B 1 92 ? 2.96501 -17.40348 35.64466 1.000 21.39381 95 THR B N 1
ATOM 4988 C CA . THR B 1 92 ? 2.82409 -17.14636 34.21621 1.000 21.23465 95 THR B CA 1
ATOM 4989 C C . THR B 1 92 ? 3.41339 -18.28304 33.37589 1.000 22.55433 95 THR B C 1
ATOM 4990 O O . THR B 1 92 ? 4.47673 -18.82867 33.70093 1.000 23.06950 95 THR B O 1
ATOM 4994 N N . GLY B 1 93 ? 2.70971 -18.64124 32.29760 1.000 20.61270 96 GLY B N 1
ATOM 4995 C CA . GLY B 1 93 ? 3.21776 -19.66692 31.40083 1.000 20.00785 96 GLY B CA 1
ATOM 4996 C C . GLY B 1 93 ? 4.52260 -19.24824 30.75095 1.000 20.91447 96 GLY B C 1
ATOM 4997 O O . GLY B 1 93 ? 4.81382 -18.06445 30.60541 1.000 19.56986 96 GLY B O 1
ATOM 4998 N N . ILE B 1 94 ? 5.31818 -20.24666 30.34739 1.000 18.89450 97 ILE B N 1
ATOM 4999 C CA . ILE B 1 94 ? 6.66541 -19.98034 29.84905 1.000 18.13525 97 ILE B CA 1
ATOM 5000 C C . ILE B 1 94 ? 6.66120 -19.14223 28.56725 1.000 19.62040 97 ILE B C 1
ATOM 5001 O O . ILE B 1 94 ? 7.68831 -18.54390 28.22064 1.000 22.07887 97 ILE B O 1
ATOM 5006 N N . SER B 1 95 ? 5.52100 -19.08234 27.86327 1.000 19.99712 98 SER B N 1
ATOM 5007 C CA . SER B 1 95 ? 5.35355 -18.38059 26.59535 1.000 22.63875 98 SER B CA 1
ATOM 5008 C C . SER B 1 95 ? 4.47832 -17.14585 26.72316 1.000 21.31127 98 SER B C 1
ATOM 5009 O O . SER B 1 95 ? 4.08671 -16.56960 25.70165 1.000 20.70654 98 SER B O 1
ATOM 5012 N N . ALA B 1 96 ? 4.09328 -16.76864 27.94023 1.000 20.30804 99 ALA B N 1
ATOM 5013 C CA . ALA B 1 96 ? 3.35910 -15.54084 28.17415 1.000 20.26884 99 ALA B CA 1
ATOM 5014 C C . ALA B 1 96 ? 4.33080 -14.53438 28.79727 1.000 18.56009 99 ALA B C 1
ATOM 5015 O O . ALA B 1 96 ? 5.52987 -14.55075 28.47082 1.000 19.89197 99 ALA B O 1
ATOM 5017 N N . GLY B 1 97 ? 3.83599 -13.66755 29.66553 1.000 18.11855 100 GLY B N 1
ATOM 5018 C CA . GLY B 1 97 ? 4.72238 -12.66787 30.26446 1.000 17.60249 100 GLY B CA 1
ATOM 5019 C C . GLY B 1 97 ? 5.07655 -11.52439 29.32374 1.000 19.07811 100 GLY B C 1
ATOM 5020 O O . GLY B 1 97 ? 4.22399 -11.03725 28.56941 1.000 18.19873 100 GLY B O 1
ATOM 5021 N N . VAL B 1 98 ? 6.33217 -11.09260 29.34908 1.000 17.36532 101 VAL B N 1
ATOM 5022 C CA . VAL B 1 98 ? 6.73547 -9.87480 28.65233 1.000 17.65578 101 VAL B CA 1
ATOM 5023 C C . VAL B 1 98 ? 7.12904 -10.18770 27.20908 1.000 20.82879 101 VAL B C 1
ATOM 5024 O O . VAL B 1 98 ? 8.10609 -10.90463 26.96379 1.000 18.78652 101 VAL B O 1
ATOM 5028 N N . TYR B 1 99 ? 6.38836 -9.61553 26.25770 1.000 16.80635 102 TYR B N 1
ATOM 5029 C CA . TYR B 1 99 ? 6.63592 -9.79009 24.83269 1.000 17.29026 102 TYR B CA 1
ATOM 5030 C C . TYR B 1 99 ? 7.57333 -8.68014 24.34789 1.000 21.87262 102 TYR B C 1
ATOM 5031 O O . TYR B 1 99 ? 8.24649 -8.03077 25.15809 1.000 15.70109 102 TYR B O 1
ATOM 5040 N N . ALA B 1 100 ? 7.62051 -8.43842 23.03294 1.000 15.78919 103 ALA B N 1
ATOM 5041 C CA . ALA B 1 100 ? 8.57805 -7.48492 22.48267 1.000 19.42659 103 ALA B CA 1
ATOM 5042 C C . ALA B 1 100 ? 8.46884 -6.13067 23.19259 1.000 18.08763 103 ALA B C 1
ATOM 5043 O O . ALA B 1 100 ? 7.35215 -5.62657 23.38617 1.000 21.28817 103 ALA B O 1
ATOM 5045 N N . PRO B 1 101 ? 9.59636 -5.51751 23.59878 1.000 19.98254 104 PRO B N 1
ATOM 5046 C CA . PRO B 1 101 ? 9.56323 -4.13368 24.09278 1.000 18.11544 104 PRO B CA 1
ATOM 5047 C C . PRO B 1 101 ? 10.02506 -3.14715 23.02915 1.000 21.27779 104 PRO B C 1
ATOM 5048 O O . PRO B 1 101 ? 10.74811 -3.52291 22.09877 1.000 19.85943 104 PRO B O 1
ATOM 5052 N N . ALA B 1 102 ? 9.62612 -1.88715 23.14417 1.000 20.64620 105 ALA B N 1
ATOM 5053 C CA . ALA B 1 102 ? 10.21196 -0.82273 22.33589 1.000 18.40413 105 ALA B CA 1
ATOM 5054 C C . ALA B 1 102 ? 10.62449 0.30598 23.26615 1.000 20.79271 105 ALA B C 1
ATOM 5055 O O . ALA B 1 102 ? 9.85282 0.69131 24.14499 1.000 22.44325 105 ALA B O 1
ATOM 5057 N N . ILE B 1 103 ? 11.84117 0.81406 23.10309 1.000 20.12614 106 ILE B N 1
ATOM 5058 C CA . ILE B 1 103 ? 12.34430 1.89433 23.94291 1.000 20.90413 106 ILE B CA 1
ATOM 5059 C C . ILE B 1 103 ? 12.52668 3.11466 23.05578 1.000 22.63100 106 ILE B C 1
ATOM 5060 O O . ILE B 1 103 ? 13.03307 2.99796 21.93243 1.000 20.13293 106 ILE B O 1
ATOM 5065 N N . LYS B 1 104 ? 12.08596 4.28218 23.53726 1.000 20.56494 107 LYS B N 1
ATOM 5066 C CA . LYS B 1 104 ? 12.20825 5.49788 22.73910 1.000 22.63905 107 LYS B CA 1
ATOM 5067 C C . LYS B 1 104 ? 12.46655 6.68510 23.65248 1.000 24.78756 107 LYS B C 1
ATOM 5068 O O . LYS B 1 104 ? 11.77399 6.86233 24.66040 1.000 24.73936 107 LYS B O 1
ATOM 5074 N N . TYR B 1 105 ? 13.46979 7.48004 23.29842 1.000 25.29653 108 TYR B N 1
ATOM 5075 C CA . TYR B 1 105 ? 13.75521 8.72617 23.98982 1.000 25.52343 108 TYR B CA 1
ATOM 5076 C C . TYR B 1 105 ? 13.01272 9.86460 23.30043 1.000 28.94950 108 TYR B C 1
ATOM 5077 O O . TYR B 1 105 ? 13.10057 10.02080 22.07554 1.000 28.36061 108 TYR B O 1
ATOM 5086 N N . ASN B 1 106 ? 12.26748 10.64761 24.08052 1.000 25.91951 109 ASN B N 1
ATOM 5087 C CA . ASN B 1 106 ? 11.52595 11.76250 23.51442 1.000 27.30728 109 ASN B CA 1
ATOM 5088 C C . ASN B 1 106 ? 12.29896 13.04560 23.78278 1.000 30.08089 109 ASN B C 1
ATOM 5089 O O . ASN B 1 106 ? 12.33034 13.50471 24.93414 1.000 26.73664 109 ASN B O 1
ATOM 5094 N N . PRO B 1 107 ? 12.94478 13.65002 22.78156 1.000 33.06740 110 PRO B N 1
ATOM 5095 C CA . PRO B 1 107 ? 13.65276 14.91811 23.03769 1.000 34.06669 110 PRO B CA 1
ATOM 5096 C C . PRO B 1 107 ? 12.72076 16.05773 23.40594 1.000 36.39298 110 PRO B C 1
ATOM 5097 O O . PRO B 1 107 ? 13.16925 17.01347 24.05099 1.000 40.24012 110 PRO B O 1
ATOM 5101 N N . ASN B 1 108 ? 11.43789 15.97790 23.03704 1.000 34.06405 111 ASN B N 1
ATOM 5102 C CA . ASN B 1 108 ? 10.52082 17.08751 23.27789 1.000 34.55752 111 ASN B CA 1
ATOM 5103 C C . ASN B 1 108 ? 10.26409 17.31057 24.76367 1.000 37.52759 111 ASN B C 1
ATOM 5104 O O . ASN B 1 108 ? 9.98998 18.44409 25.17337 1.000 37.19484 111 ASN B O 1
ATOM 5109 N N . ASN B 1 109 ? 10.32230 16.25464 25.58542 1.000 32.77793 112 ASN B N 1
ATOM 5110 C CA . ASN B 1 109 ? 10.12705 16.40376 27.02451 1.000 30.58103 112 ASN B CA 1
ATOM 5111 C C . ASN B 1 109 ? 11.22644 15.70743 27.81694 1.000 30.46053 112 ASN B C 1
ATOM 5112 O O . ASN B 1 109 ? 11.05734 15.46332 29.01728 1.000 33.23588 112 ASN B O 1
ATOM 5117 N N . ASP B 1 110 ? 12.34326 15.37777 27.16491 1.000 30.60238 113 ASP B N 1
ATOM 5118 C CA . ASP B 1 110 ? 13.51713 14.79841 27.82547 1.000 31.63350 113 ASP B CA 1
ATOM 5119 C C . ASP B 1 110 ? 13.15194 13.57770 28.67097 1.000 28.75284 113 ASP B C 1
ATOM 5120 O O . ASP B 1 110 ? 13.61987 13.41952 29.79710 1.000 32.87686 113 ASP B O 1
ATOM 5125 N N . THR B 1 111 ? 12.31227 12.69821 28.11677 1.000 28.91167 114 THR B N 1
ATOM 5126 C CA . THR B 1 111 ? 11.79564 11.53830 28.83839 1.000 29.11760 114 THR B CA 1
ATOM 5127 C C . THR B 1 111 ? 11.98616 10.27192 28.00541 1.000 27.96663 114 THR B C 1
ATOM 5128 O O . THR B 1 111 ? 11.81346 10.29627 26.78271 1.000 25.69858 114 THR B O 1
ATOM 5132 N N . PHE B 1 112 ? 12.34291 9.17130 28.67911 1.000 26.02070 115 PHE B N 1
ATOM 5133 C CA . PHE B 1 112 ? 12.44165 7.85088 28.05940 1.000 26.19903 115 PHE B CA 1
ATOM 5134 C C . PHE B 1 112 ? 11.14442 7.07686 28.26414 1.000 23.85782 115 PHE B C 1
ATOM 5135 O O . PHE B 1 112 ? 10.52533 7.13812 29.33206 1.000 24.19510 115 PHE B O 1
ATOM 5143 N N . TYR B 1 113 ? 10.75870 6.32098 27.24345 1.000 22.01753 116 TYR B N 1
ATOM 5144 C CA . TYR B 1 113 ? 9.56585 5.49341 27.26306 1.000 22.32757 116 TYR B CA 1
ATOM 5145 C C . TYR B 1 113 ? 9.96132 4.07112 26.89935 1.000 21.94450 116 TYR B C 1
ATOM 5146 O O . TYR B 1 113 ? 10.80677 3.86108 26.02602 1.000 22.33396 116 TYR B O 1
ATOM 5155 N N . MET B 1 114 ? 9.35897 3.09799 27.57425 1.000 20.58425 117 MET B N 1
ATOM 5156 C CA . MET B 1 114 ? 9.47708 1.70123 27.18186 1.000 21.65614 117 MET B CA 1
ATOM 5157 C C . MET B 1 114 ? 8.06377 1.15252 27.13917 1.000 23.58597 117 MET B C 1
ATOM 5158 O O . MET B 1 114 ? 7.37346 1.13643 28.16565 1.000 22.48595 117 MET B O 1
ATOM 5163 N N . ILE B 1 115 ? 7.62422 0.74741 25.94835 1.000 20.88695 118 ILE B N 1
ATOM 5164 C CA . ILE B 1 115 ? 6.25735 0.30003 25.71176 1.000 20.92150 118 ILE B CA 1
ATOM 5165 C C . ILE B 1 115 ? 6.32161 -1.17157 25.31869 1.000 20.34871 118 ILE B C 1
ATOM 5166 O O . ILE B 1 115 ? 7.21040 -1.58128 24.56503 1.000 19.77774 118 ILE B O 1
ATOM 5171 N N . THR B 1 116 ? 5.43295 -1.97730 25.88379 1.000 19.75252 119 THR B N 1
ATOM 5172 C CA . THR B 1 116 ? 5.50708 -3.42116 25.67715 1.000 18.43909 119 THR B CA 1
ATOM 5173 C C . THR B 1 116 ? 4.14059 -4.03002 25.97260 1.000 20.43642 119 THR B C 1
ATOM 5174 O O . THR B 1 116 ? 3.18318 -3.33086 26.31352 1.000 19.23689 119 THR B O 1
ATOM 5178 N N . THR B 1 117 ? 4.06185 -5.35421 25.83925 1.000 18.99399 120 THR B N 1
ATOM 5179 C CA . THR B 1 117 ? 2.87685 -6.12838 26.18657 1.000 20.28684 120 THR B CA 1
ATOM 5180 C C . THR B 1 117 ? 3.27807 -7.13853 27.24808 1.000 23.19215 120 THR B C 1
ATOM 5181 O O . THR B 1 117 ? 4.25730 -7.87330 27.06151 1.000 20.42329 120 THR B O 1
ATOM 5185 N N . GLN B 1 118 ? 2.55353 -7.16114 28.36720 1.000 17.55412 121 GLN B N 1
ATOM 5186 C CA . GLN B 1 118 ? 2.83053 -8.11981 29.43567 1.000 19.19058 121 GLN B CA 1
ATOM 5187 C C . GLN B 1 118 ? 1.58509 -8.97307 29.63032 1.000 18.22470 121 GLN B C 1
ATOM 5188 O O . GLN B 1 118 ? 0.56735 -8.50080 30.14849 1.000 18.18098 121 GLN B O 1
ATOM 5194 N N . PHE B 1 119 ? 1.65498 -10.22887 29.20827 1.000 19.89127 122 PHE B N 1
ATOM 5195 C CA . PHE B 1 119 ? 0.52461 -11.14029 29.40439 1.000 18.00936 122 PHE B CA 1
ATOM 5196 C C . PHE B 1 119 ? 0.64833 -11.75829 30.79761 1.000 21.26682 122 PHE B C 1
ATOM 5197 O O . PHE B 1 119 ? 1.00514 -12.92752 30.98344 1.000 19.88609 122 PHE B O 1
ATOM 5205 N N . ALA B 1 120 ? 0.37225 -10.91194 31.79140 1.000 18.60800 123 ALA B N 1
ATOM 5206 C CA . ALA B 1 120 ? 0.47348 -11.22971 33.20895 1.000 19.20081 123 ALA B CA 1
ATOM 5207 C C . ALA B 1 120 ? 0.00408 -10.02219 33.98903 1.000 20.57203 123 ALA B C 1
ATOM 5208 O O . ALA B 1 120 ? 0.16543 -8.88356 33.53124 1.000 19.28662 123 ALA B O 1
ATOM 5210 N N . GLY B 1 121 ? -0.59151 -10.28296 35.15285 1.000 21.21393 124 GLY B N 1
ATOM 5211 C CA . GLY B 1 121 ? -0.92931 -9.25203 36.12087 1.000 24.36592 124 GLY B CA 1
ATOM 5212 C C . GLY B 1 121 ? -2.00071 -8.27034 35.69250 1.000 24.95058 124 GLY B C 1
ATOM 5213 O O . GLY B 1 121 ? -2.11378 -7.19539 36.29197 1.000 25.58441 124 GLY B O 1
ATOM 5214 N N . GLY B 1 122 ? -2.79118 -8.60391 34.67630 1.000 22.39525 125 GLY B N 1
ATOM 5215 C CA . GLY B 1 122 ? -3.76840 -7.67439 34.14823 1.000 24.07616 125 GLY B CA 1
ATOM 5216 C C . GLY B 1 122 ? -3.19898 -6.52809 33.33703 1.000 22.98352 125 GLY B C 1
ATOM 5217 O O . GLY B 1 122 ? -3.93623 -5.59239 33.01978 1.000 25.23470 125 GLY B O 1
ATOM 5218 N N . PHE B 1 123 ? -1.91812 -6.57399 32.97171 1.000 22.02939 126 PHE B N 1
ATOM 5219 C CA . PHE B 1 123 ? -1.27550 -5.41177 32.35368 1.000 20.52418 126 PHE B CA 1
ATOM 5220 C C . PHE B 1 123 ? -1.62896 -5.26630 30.88047 1.000 22.91638 126 PHE B C 1
ATOM 5221 O O . PHE B 1 123 ? -2.04538 -4.18648 30.44002 1.000 20.89475 126 PHE B O 1
ATOM 5229 N N . GLY B 1 124 ? -1.45425 -6.32835 30.09634 1.000 20.67458 127 GLY B N 1
ATOM 5230 C CA . GLY B 1 124 ? -1.61455 -6.17975 28.66111 1.000 20.92128 127 GLY B CA 1
ATOM 5231 C C . GLY B 1 124 ? -0.60290 -5.18360 28.11967 1.000 20.30047 127 GLY B C 1
ATOM 5232 O O . GLY B 1 124 ? 0.55622 -5.14423 28.54647 1.000 19.57140 127 GLY B O 1
ATOM 5233 N N . ASN B 1 125 ? -1.03666 -4.34756 27.18437 1.000 21.31866 128 ASN B N 1
ATOM 5234 C CA . ASN B 1 125 ? -0.13875 -3.31097 26.68599 1.000 20.99212 128 ASN B CA 1
ATOM 5235 C C . ASN B 1 125 ? 0.08570 -2.22014 27.73061 1.000 22.30986 128 ASN B C 1
ATOM 5236 O O . ASN B 1 125 ? -0.86695 -1.66788 28.29436 1.000 21.84842 128 ASN B O 1
ATOM 5241 N N . ILE B 1 126 ? 1.35714 -1.89375 27.96467 1.000 19.30783 129 ILE B N 1
ATOM 5242 C CA . ILE B 1 126 ? 1.76013 -0.99897 29.03742 1.000 20.18889 129 ILE B CA 1
ATOM 5243 C C . ILE B 1 126 ? 2.91464 -0.13551 28.55529 1.000 20.23227 129 ILE B C 1
ATOM 5244 O O . ILE B 1 126 ? 3.64465 -0.48149 27.62702 1.000 20.65014 129 ILE B O 1
ATOM 5249 N N . ILE B 1 127 ? 3.09505 0.98997 29.22254 1.000 20.33749 130 ILE B N 1
ATOM 5250 C CA . ILE B 1 127 ? 4.23790 1.84822 28.97492 1.000 18.75002 130 ILE B CA 1
ATOM 5251 C C . ILE B 1 127 ? 4.77037 2.29055 30.32879 1.000 20.63474 130 ILE B C 1
ATOM 5252 O O . ILE B 1 127 ? 3.99916 2.46929 31.27756 1.000 20.64016 130 ILE B O 1
ATOM 5257 N N . VAL B 1 128 ? 6.09700 2.37832 30.44082 1.000 19.89816 131 VAL B N 1
ATOM 5258 C CA . VAL B 1 128 ? 6.75485 2.91760 31.62347 1.000 20.52673 131 VAL B CA 1
ATOM 5259 C C . VAL B 1 128 ? 7.64666 4.05667 31.16271 1.000 22.99348 131 VAL B C 1
ATOM 5260 O O . VAL B 1 128 ? 8.07832 4.11034 30.00642 1.000 23.06017 131 VAL B O 1
ATOM 5264 N N . LYS B 1 129 ? 7.91709 4.97901 32.08568 1.000 23.63151 132 LYS B N 1
ATOM 5265 C CA . LYS B 1 129 ? 8.66754 6.18712 31.78060 1.000 22.59513 132 LYS B CA 1
ATOM 5266 C C . LYS B 1 129 ? 9.83311 6.34742 32.74568 1.000 24.05850 132 LYS B C 1
ATOM 5267 O O . LYS B 1 129 ? 9.82101 5.83494 33.87165 1.000 23.62532 132 LYS B O 1
ATOM 5273 N N . SER B 1 130 ? 10.83807 7.09454 32.28757 1.000 25.41597 133 SER B N 1
ATOM 5274 C CA . SER B 1 130 ? 12.02817 7.36129 33.08041 1.000 25.22666 133 SER B CA 1
ATOM 5275 C C . SER B 1 130 ? 12.70812 8.61380 32.55455 1.000 28.81646 133 SER B C 1
ATOM 5276 O O . SER B 1 130 ? 12.78851 8.81320 31.33853 1.000 28.10684 133 SER B O 1
ATOM 5279 N N . LYS B 1 131 ? 13.22234 9.43512 33.47420 1.000 25.23759 134 LYS B N 1
ATOM 5280 C CA . LYS B 1 131 ? 14.16161 10.48238 33.09650 1.000 27.23268 134 LYS B CA 1
ATOM 5281 C C . LYS B 1 131 ? 15.59204 9.98422 33.07587 1.000 28.95149 134 LYS B C 1
ATOM 5282 O O . LYS B 1 131 ? 16.46603 10.68124 32.55379 1.000 30.49607 134 LYS B O 1
ATOM 5288 N N . ASP B 1 132 ? 15.85159 8.80056 33.62787 1.000 27.34625 135 ASP B N 1
ATOM 5289 C CA . ASP B 1 132 ? 17.21532 8.29520 33.77527 1.000 29.97976 135 ASP B CA 1
ATOM 5290 C C . ASP B 1 132 ? 17.16709 6.77530 33.85103 1.000 27.09429 135 ASP B C 1
ATOM 5291 O O . ASP B 1 132 ? 16.95567 6.20466 34.93231 1.000 26.24735 135 ASP B O 1
ATOM 5296 N N . PRO B 1 133 ? 17.39454 6.08179 32.73229 1.000 28.13312 136 PRO B N 1
ATOM 5297 C CA . PRO B 1 133 ? 17.37820 4.60477 32.76583 1.000 23.15663 136 PRO B CA 1
ATOM 5298 C C . PRO B 1 133 ? 18.40568 4.00364 33.70396 1.000 27.80268 136 PRO B C 1
ATOM 5299 O O . PRO B 1 133 ? 18.25681 2.83579 34.09533 1.000 24.72373 136 PRO B O 1
ATOM 5303 N N . PHE B 1 134 ? 19.45644 4.74300 34.06742 1.000 24.25520 137 PHE B N 1
ATOM 5304 C CA . PHE B 1 134 ? 20.42236 4.19368 35.01058 1.000 27.02507 137 PHE B CA 1
ATOM 5305 C C . PHE B 1 134 ? 19.83038 4.01495 36.40344 1.000 30.46386 137 PHE B C 1
ATOM 5306 O O . PHE B 1 134 ? 20.31047 3.16890 37.16415 1.000 30.61341 137 PHE B O 1
ATOM 5314 N N . LYS B 1 135 ? 18.79083 4.77022 36.74617 1.000 29.13609 138 LYS B N 1
ATOM 5315 C CA . LYS B 1 135 ? 18.14965 4.62458 38.04431 1.000 30.77547 138 LYS B CA 1
ATOM 5316 C C . LYS B 1 135 ? 16.94597 3.69549 38.02657 1.000 30.91570 138 LYS B C 1
ATOM 5317 O O . LYS B 1 135 ? 16.84005 2.83068 38.89371 1.000 34.99715 138 LYS B O 1
ATOM 5323 N N . GLY B 1 136 ? 16.05930 3.81345 37.05161 1.000 27.57059 139 GLY B N 1
ATOM 5324 C CA . GLY B 1 136 ? 14.90003 2.94767 37.00482 1.000 23.77822 139 GLY B CA 1
ATOM 5325 C C . GLY B 1 136 ? 13.72267 3.65746 36.36643 1.000 23.57826 139 GLY B C 1
ATOM 5326 O O . GLY B 1 136 ? 13.84708 4.74739 35.81609 1.000 25.66912 139 GLY B O 1
ATOM 5327 N N . TRP B 1 137 ? 12.56674 3.01053 36.45079 1.000 22.40091 140 TRP B N 1
ATOM 5328 C CA . TRP B 1 137 ? 11.39887 3.39846 35.67008 1.000 22.99572 140 TRP B CA 1
ATOM 5329 C C . TRP B 1 137 ? 10.14126 3.39019 36.53635 1.000 21.10565 140 TRP B C 1
ATOM 5330 O O . TRP B 1 137 ? 10.09614 2.80669 37.62172 1.000 23.01527 140 TRP B O 1
ATOM 5341 N N . SER B 1 138 ? 9.09786 4.01467 36.00451 1.000 21.33959 141 SER B N 1
ATOM 5342 C CA . SER B 1 138 ? 7.79662 4.06434 36.64703 1.000 22.03632 141 SER B CA 1
ATOM 5343 C C . SER B 1 138 ? 7.16344 2.67651 36.71678 1.000 23.55524 141 SER B C 1
ATOM 5344 O O . SER B 1 138 ? 7.60392 1.71869 36.07210 1.000 22.96967 141 SER B O 1
ATOM 5347 N N . ASP B 1 139 ? 6.09265 2.58500 37.49539 1.000 20.64659 142 ASP B N 1
ATOM 5348 C CA . ASP B 1 139 ? 5.22396 1.43577 37.41711 1.000 22.50402 142 ASP B CA 1
ATOM 5349 C C . ASP B 1 139 ? 4.47852 1.48391 36.08097 1.000 23.78244 142 ASP B C 1
ATOM 5350 O O . ASP B 1 139 ? 4.47223 2.51868 35.40230 1.000 22.43274 142 ASP B O 1
ATOM 5355 N N . PRO B 1 140 ? 3.86690 0.37469 35.66396 1.000 18.86655 143 PRO B N 1
ATOM 5356 C CA . PRO B 1 140 ? 3.29422 0.32329 34.30879 1.000 18.81829 143 PRO B CA 1
ATOM 5357 C C . PRO B 1 140 ? 2.02119 1.14315 34.17505 1.000 25.47196 143 PRO B C 1
ATOM 5358 O O . PRO B 1 140 ? 1.14356 1.12340 35.04227 1.000 24.87794 143 PRO B O 1
ATOM 5362 N N . ILE B 1 141 ? 1.92804 1.85821 33.06405 1.000 21.84432 144 ILE B N 1
ATOM 5363 C CA . ILE B 1 141 ? 0.73684 2.60953 32.69005 1.000 20.55676 144 ILE B CA 1
ATOM 5364 C C . ILE B 1 141 ? 0.00059 1.79232 31.63936 1.000 22.73636 144 ILE B C 1
ATOM 5365 O O . ILE B 1 141 ? 0.55071 1.53257 30.56298 1.000 20.85937 144 ILE B O 1
ATOM 5370 N N . LYS B 1 142 ? -1.23458 1.38493 31.94016 1.000 21.54821 145 LYS B N 1
ATOM 5371 C CA . LYS B 1 142 ? -1.97487 0.49857 31.04281 1.000 25.38370 145 LYS B CA 1
ATOM 5372 C C . LYS B 1 142 ? -2.56167 1.27638 29.86627 1.000 26.24372 145 LYS B C 1
ATOM 5373 O O . LYS B 1 142 ? -3.17817 2.33137 30.04688 1.000 24.47492 145 LYS B O 1
ATOM 5379 N N . LEU B 1 143 ? -2.38985 0.74055 28.66102 1.000 23.34497 146 LEU B N 1
ATOM 5380 C CA . LEU B 1 143 ? -2.81426 1.40430 27.43880 1.000 24.15363 146 LEU B CA 1
ATOM 5381 C C . LEU B 1 143 ? -4.01146 0.68222 26.83897 1.000 23.64217 146 LEU B C 1
ATOM 5382 O O . LEU B 1 143 ? -4.09100 -0.55105 26.87659 1.000 26.59323 146 LEU B O 1
ATOM 5387 N N . ASN B 1 144 ? -4.94277 1.45997 26.28921 1.000 26.92000 147 ASN B N 1
ATOM 5388 C CA . ASN B 1 144 ? -6.26292 0.95824 25.90031 1.000 29.24670 147 ASN B CA 1
ATOM 5389 C C . ASN B 1 144 ? -6.26723 0.40952 24.46722 1.000 27.71331 147 ASN B C 1
ATOM 5390 O O . ASN B 1 144 ? -7.05173 0.81928 23.61150 1.000 26.65181 147 ASN B O 1
ATOM 5395 N N . PHE B 1 145 ? -5.39468 -0.56036 24.20867 1.000 25.05742 148 PHE B N 1
ATOM 5396 C CA . PHE B 1 145 ? -5.45195 -1.26498 22.93497 1.000 25.28875 148 PHE B CA 1
ATOM 5397 C C . PHE B 1 145 ? -4.93911 -2.68944 23.11369 1.000 27.85452 148 PHE B C 1
ATOM 5398 O O . PHE B 1 145 ? -4.25636 -3.00967 24.09001 1.000 27.75274 148 PHE B O 1
ATOM 5406 N N . ASP B 1 146 ? -5.27410 -3.54217 22.14725 1.000 27.31122 149 ASP B N 1
ATOM 5407 C CA . ASP B 1 146 ? -4.94281 -4.96143 22.16843 1.000 28.88304 149 ASP B CA 1
ATOM 5408 C C . ASP B 1 146 ? -3.90383 -5.27648 21.09515 1.000 26.07333 149 ASP B C 1
ATOM 5409 O O . ASP B 1 146 ? -3.50213 -4.41225 20.31505 1.000 28.57094 149 ASP B O 1
ATOM 5414 N N . GLY B 1 147 ? -3.47963 -6.53552 21.05047 1.000 23.15724 150 GLY B N 1
ATOM 5415 C CA . GLY B 1 147 ? -2.39460 -6.93501 20.17627 1.000 21.41668 150 GLY B CA 1
ATOM 5416 C C . GLY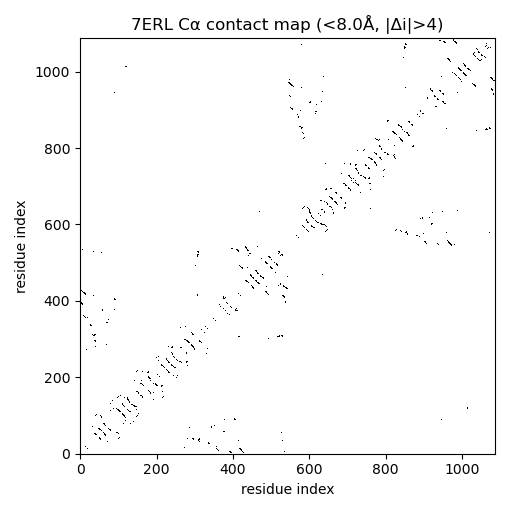 B 1 147 ? -1.04734 -6.83090 20.87548 1.000 23.04729 150 GLY B C 1
ATOM 5417 O O . GLY B 1 147 ? -0.95392 -6.72532 22.10282 1.000 24.49070 150 GLY B O 1
ATOM 5418 N N . ILE B 1 148 ? 0.01453 -6.85403 20.07400 1.000 21.08254 151 ILE B N 1
ATOM 5419 C CA . ILE B 1 148 ? 1.38014 -6.96008 20.57163 1.000 20.45291 151 ILE B CA 1
ATOM 5420 C C . ILE B 1 148 ? 2.27909 -6.00268 19.79582 1.000 19.58572 151 ILE B C 1
ATOM 5421 O O . ILE B 1 148 ? 1.83941 -5.30482 18.88692 1.000 21.84408 151 ILE B O 1
ATOM 5426 N N . ASP B 1 149 ? 3.56218 -6.00413 20.15718 1.000 19.67206 152 ASP B N 1
ATOM 5427 C CA . ASP B 1 149 ? 4.59520 -5.21432 19.49588 1.000 19.25420 152 ASP B CA 1
ATOM 5428 C C . ASP B 1 149 ? 4.30593 -3.71183 19.40946 1.000 19.79942 152 ASP B C 1
ATOM 5429 O O . ASP B 1 149 ? 4.49861 -3.10308 18.35321 1.000 20.99993 152 ASP B O 1
ATOM 5434 N N . PRO B 1 150 ? 3.87956 -3.06966 20.50218 1.000 22.07710 153 PRO B N 1
ATOM 5435 C CA . PRO B 1 150 ? 3.64794 -1.62113 20.42807 1.000 18.92010 153 PRO B CA 1
ATOM 5436 C C . PRO B 1 150 ? 4.95240 -0.84180 20.33102 1.000 20.75395 153 PRO B C 1
ATOM 5437 O O . PRO B 1 150 ? 6.00819 -1.27557 20.79042 1.000 21.61367 153 PRO B O 1
ATOM 5441 N N . SER B 1 151 ? 4.85598 0.35023 19.75309 1.000 22.31859 154 SER B N 1
ATOM 5442 C CA . SER B 1 151 ? 6.00256 1.22328 19.58963 1.000 21.95124 154 SER B CA 1
ATOM 5443 C C . SER B 1 151 ? 5.48281 2.65040 19.58559 1.000 22.38989 154 SER B C 1
ATOM 5444 O O . SER B 1 151 ? 4.39158 2.91028 19.07796 1.000 23.48318 154 SER B O 1
ATOM 5447 N N . ILE B 1 152 ? 6.24789 3.57426 20.15859 1.000 22.86212 155 ILE B N 1
ATOM 5448 C CA . ILE B 1 152 ? 5.79273 4.95390 20.29783 1.000 22.64606 155 ILE B CA 1
ATOM 5449 C C . ILE B 1 152 ? 6.71633 5.85721 19.48752 1.000 27.53717 155 ILE B C 1
ATOM 5450 O O . ILE B 1 152 ? 7.94266 5.70046 19.52307 1.000 25.05043 155 ILE B O 1
ATOM 5455 N N . PHE B 1 153 ? 6.11293 6.77647 18.73371 1.000 26.54466 156 PHE B N 1
ATOM 5456 C CA . PHE B 1 153 ? 6.80597 7.64673 17.79354 1.000 29.01820 156 PHE B CA 1
ATOM 5457 C C . PHE B 1 153 ? 6.47992 9.09135 18.13328 1.000 26.64069 156 PHE B C 1
ATOM 5458 O O . PHE B 1 153 ? 5.31018 9.43514 18.31466 1.000 24.83682 156 PHE B O 1
ATOM 5466 N N . PHE B 1 154 ? 7.50220 9.93291 18.20096 1.000 26.62075 157 PHE B N 1
ATOM 5467 C CA . PHE B 1 154 ? 7.33060 11.34227 18.54634 1.000 29.50455 157 PHE B CA 1
ATOM 5468 C C . PHE B 1 154 ? 7.71311 12.19474 17.34107 1.000 32.33372 157 PHE B C 1
ATOM 5469 O O . PHE B 1 154 ? 8.88129 12.21230 16.93148 1.000 31.09636 157 PHE B O 1
ATOM 5477 N N . ASP B 1 155 ? 6.72546 12.88829 16.77241 1.000 30.61953 158 ASP B N 1
ATOM 5478 C CA . ASP B 1 155 ? 6.93477 13.68454 15.57091 1.000 36.65290 158 ASP B CA 1
ATOM 5479 C C . ASP B 1 155 ? 7.64364 15.00095 15.90669 1.000 39.03627 158 ASP B C 1
ATOM 5480 O O . ASP B 1 155 ? 7.82257 15.36226 17.07389 1.000 37.46146 158 ASP B O 1
ATOM 5485 N N . ASP B 1 156 ? 8.05307 15.71640 14.84697 1.000 42.50069 159 ASP B N 1
ATOM 5486 C CA . ASP B 1 156 ? 8.86097 16.92823 14.99694 1.000 43.74639 159 ASP B CA 1
ATOM 5487 C C . ASP B 1 156 ? 8.17746 17.95174 15.89152 1.000 44.05364 159 ASP B C 1
ATOM 5488 O O . ASP B 1 156 ? 8.83694 18.64687 16.67140 1.000 51.18379 159 ASP B O 1
ATOM 5493 N N . ASN B 1 157 ? 6.86226 18.07198 15.77335 1.000 41.11025 160 ASN B N 1
ATOM 5494 C CA . ASN B 1 157 ? 6.05721 19.00132 16.54842 1.000 45.44012 160 ASN B CA 1
ATOM 5495 C C . ASN B 1 157 ? 5.68090 18.46966 17.92729 1.000 49.14107 160 ASN B C 1
ATOM 5496 O O . ASN B 1 157 ? 4.76460 19.01438 18.55330 1.000 50.94000 160 ASN B O 1
ATOM 5501 N N . GLY B 1 158 ? 6.33279 17.41389 18.41123 1.000 46.31553 161 GLY B N 1
ATOM 5502 C CA . GLY B 1 158 ? 5.95680 16.81313 19.67505 1.000 43.64443 161 GLY B CA 1
ATOM 5503 C C . GLY B 1 158 ? 4.71393 15.94590 19.65401 1.000 43.78658 161 GLY B C 1
ATOM 5504 O O . GLY B 1 158 ? 4.44995 15.25823 20.65156 1.000 48.63316 161 GLY B O 1
ATOM 5505 N N . LYS B 1 159 ? 3.93184 15.94822 18.57305 1.000 41.62078 162 LYS B N 1
ATOM 5506 C CA . LYS B 1 159 ? 2.78955 15.04731 18.48011 1.000 39.83259 162 LYS B CA 1
ATOM 5507 C C . LYS B 1 159 ? 3.26408 13.59677 18.53123 1.000 37.12521 162 LYS B C 1
ATOM 5508 O O . LYS B 1 159 ? 4.35697 13.25665 18.06892 1.000 35.64333 162 LYS B O 1
ATOM 5514 N N . ALA B 1 160 ? 2.43936 12.73599 19.12764 1.000 35.70309 163 ALA B N 1
ATOM 5515 C CA . ALA B 1 160 ? 2.85961 11.39108 19.48403 1.000 30.37528 163 ALA B CA 1
ATOM 5516 C C . ALA B 1 160 ? 1.87557 10.35196 18.97512 1.000 29.50115 163 ALA B C 1
ATOM 5517 O O . ALA B 1 160 ? 0.66009 10.56316 18.96022 1.000 26.63866 163 ALA B O 1
ATOM 5519 N N . TYR B 1 161 ? 2.42658 9.20309 18.59074 1.000 26.54009 164 TYR B N 1
ATOM 5520 C CA . TYR B 1 161 ? 1.66040 8.12315 18.00337 1.000 26.38903 164 TYR B CA 1
ATOM 5521 C C . TYR B 1 161 ? 2.14245 6.79961 18.57485 1.000 26.12621 164 TYR B C 1
ATOM 5522 O O . TYR B 1 161 ? 3.33591 6.61887 18.82608 1.000 27.96777 164 TYR B O 1
ATOM 5531 N N . VAL B 1 162 ? 1.20728 5.87021 18.76604 1.000 23.51996 165 VAL B N 1
ATOM 5532 C CA . VAL B 1 162 ? 1.53844 4.48791 19.09982 1.000 24.94201 165 VAL B CA 1
ATOM 5533 C C . VAL B 1 162 ? 1.10836 3.61411 17.93682 1.000 25.07521 165 VAL B C 1
ATOM 5534 O O . VAL B 1 162 ? -0.03446 3.70359 17.48076 1.000 24.87095 165 VAL B O 1
ATOM 5538 N N . VAL B 1 163 ? 2.02989 2.78582 17.44954 1.000 23.44462 166 VAL B N 1
ATOM 5539 C CA . VAL B 1 163 ? 1.75508 1.82779 16.38912 1.000 22.19545 166 VAL B CA 1
ATOM 5540 C C . VAL B 1 163 ? 1.93667 0.43869 16.97419 1.000 23.57697 166 VAL B C 1
ATOM 5541 O O . VAL B 1 163 ? 2.79593 0.22960 17.83713 1.000 20.93592 166 VAL B O 1
ATOM 5545 N N . HIS B 1 164 ? 1.09511 -0.49472 16.55710 1.000 22.01852 167 HIS B N 1
ATOM 5546 C CA . HIS B 1 164 ? 1.16548 -1.81831 17.15548 1.000 21.55959 167 HIS B CA 1
ATOM 5547 C C . HIS B 1 164 ? 0.56665 -2.82327 16.18639 1.000 25.11366 167 HIS B C 1
ATOM 5548 O O . HIS B 1 164 ? -0.09841 -2.46197 15.21313 1.000 23.10860 167 HIS B O 1
ATOM 5555 N N . ASN B 1 165 ? 0.82133 -4.09616 16.47298 1.000 24.63310 168 ASN B N 1
ATOM 5556 C CA . ASN B 1 165 ? 0.19938 -5.18232 15.74391 1.000 25.67608 168 ASN B CA 1
ATOM 5557 C C . ASN B 1 165 ? -1.18033 -5.43425 16.33654 1.000 26.30373 168 ASN B C 1
ATOM 5558 O O . ASN B 1 165 ? -1.38991 -5.28925 17.54324 1.000 26.50227 168 ASN B O 1
ATOM 5563 N N . ASP B 1 166 ? -2.13599 -5.77622 15.48127 1.000 26.61330 169 ASP B N 1
ATOM 5564 C CA . ASP B 1 166 ? -3.45995 -6.13876 15.96431 1.000 31.24582 169 ASP B CA 1
ATOM 5565 C C . ASP B 1 166 ? -4.02544 -7.18957 15.02274 1.000 32.23950 169 ASP B C 1
ATOM 5566 O O . ASP B 1 166 ? -3.44138 -7.49967 13.97830 1.000 30.18258 169 ASP B O 1
ATOM 5571 N N . GLY B 1 167 ? -5.16053 -7.75470 15.40952 1.000 34.84341 170 GLY B N 1
ATOM 5572 C CA . GLY B 1 167 ? -5.85900 -8.67219 14.54103 1.000 36.63628 170 GLY B CA 1
ATOM 5573 C C . GLY B 1 167 ? -6.82168 -7.91763 13.65089 1.000 39.28919 170 GLY B C 1
ATOM 5574 O O . GLY B 1 167 ? -7.20252 -6.77839 13.94497 1.000 39.55356 170 GLY B O 1
ATOM 5575 N N . PRO B 1 168 ? -7.22725 -8.52610 12.53868 1.000 40.43133 171 PRO B N 1
ATOM 5576 C CA . PRO B 1 168 ? -8.21684 -7.88447 11.67013 1.000 47.82409 171 PRO B CA 1
ATOM 5577 C C . PRO B 1 168 ? -9.55399 -7.76637 12.38569 1.000 49.16868 171 PRO B C 1
ATOM 5578 O O . PRO B 1 168 ? -9.79194 -8.38547 13.42505 1.000 46.28469 171 PRO B O 1
ATOM 5582 N N . ARG B 1 169 ? -10.43163 -6.94413 11.81054 1.000 51.63556 172 ARG B N 1
ATOM 5583 C CA . ARG B 1 169 ? -11.77852 -6.79463 12.33881 1.000 54.80260 172 ARG B CA 1
ATOM 5584 C C . ARG B 1 169 ? -12.43252 -8.15909 12.50536 1.000 56.46799 172 ARG B C 1
ATOM 5585 O O . ARG B 1 169 ? -12.19294 -9.07778 11.71684 1.000 55.89245 172 ARG B O 1
ATOM 5587 N N . ARG B 1 170 ? -13.24200 -8.29714 13.55966 1.000 57.99849 173 ARG B N 1
ATOM 5588 C CA . ARG B 1 170 ? -13.92747 -9.55766 13.84360 1.000 60.66317 173 ARG B CA 1
ATOM 5589 C C . ARG B 1 170 ? -14.71452 -10.01772 12.62762 1.000 62.40545 173 ARG B C 1
ATOM 5590 O O . ARG B 1 170 ? -15.68770 -9.36645 12.21859 1.000 61.44866 173 ARG B O 1
ATOM 5598 N N . GLY B 1 171 ? -14.29137 -11.12985 12.02918 1.000 63.88750 174 GLY B N 1
ATOM 5599 C CA . GLY B 1 171 ? -14.89781 -11.64598 10.81877 1.000 61.47864 174 GLY B CA 1
ATOM 5600 C C . GLY B 1 171 ? -14.22791 -11.22078 9.52809 1.000 63.18103 174 GLY B C 1
ATOM 5601 O O . GLY B 1 171 ? -14.60625 -11.72322 8.46460 1.000 69.58430 174 GLY B O 1
ATOM 5602 N N . GLU B 1 172 ? -13.26174 -10.29853 9.58025 1.000 60.79268 175 GLU B N 1
ATOM 5603 C CA . GLU B 1 172 ? -12.50133 -9.91334 8.39576 1.000 61.75502 175 GLU B CA 1
ATOM 5604 C C . GLU B 1 172 ? -11.33535 -10.85973 8.12171 1.000 59.29165 175 GLU B C 1
ATOM 5605 O O . GLU B 1 172 ? -10.74320 -10.78914 7.04052 1.000 61.95773 175 GLU B O 1
ATOM 5611 N N . GLU B 1 173 ? -11.01452 -11.76165 9.05120 1.000 58.89095 176 GLU B N 1
ATOM 5612 C CA . GLU B 1 173 ? -9.79997 -12.56558 8.94036 1.000 55.09403 176 GLU B CA 1
ATOM 5613 C C . GLU B 1 173 ? -9.78968 -13.38444 7.65393 1.000 56.28429 176 GLU B C 1
ATOM 5614 O O . GLU B 1 173 ? -10.64939 -14.24700 7.44728 1.000 60.78382 176 GLU B O 1
ATOM 5620 N N . LEU B 1 174 ? -8.79941 -13.12133 6.79850 1.000 50.36927 177 LEU B N 1
ATOM 5621 C CA . LEU B 1 174 ? -8.69397 -13.79020 5.50646 1.000 49.54240 177 LEU B CA 1
ATOM 5622 C C . LEU B 1 174 ? -7.97159 -15.12728 5.57616 1.000 49.05996 177 LEU B C 1
ATOM 5623 O O . LEU B 1 174 ? -8.26026 -16.01539 4.76625 1.000 53.90667 177 LEU B O 1
ATOM 5628 N N . TYR B 1 175 ? -7.03150 -15.29207 6.50470 1.000 45.72940 178 TYR B N 1
ATOM 5629 C CA . TYR B 1 175 ? -6.25993 -16.52659 6.58833 1.000 46.26166 178 TYR B CA 1
ATOM 5630 C C . TYR B 1 175 ? -5.57762 -16.59756 7.94487 1.000 44.56273 178 TYR B C 1
ATOM 5631 O O . TYR B 1 175 ? -5.46055 -15.59672 8.65576 1.000 44.80954 178 TYR B O 1
ATOM 5640 N N . ASN B 1 176 ? -5.11803 -17.79652 8.28472 1.000 42.16051 179 ASN B N 1
ATOM 5641 C CA . ASN B 1 176 ? -4.36370 -17.99629 9.51403 1.000 45.16200 179 ASN B CA 1
ATOM 5642 C C . ASN B 1 176 ? -3.04061 -17.24325 9.44214 1.000 44.03891 179 ASN B C 1
ATOM 5643 O O . ASN B 1 176 ? -2.22889 -17.48656 8.54428 1.000 48.43903 179 ASN B O 1
ATOM 5648 N N . GLY B 1 177 ? -2.82707 -16.32069 10.37754 1.000 42.11882 180 GLY B N 1
ATOM 5649 C CA . GLY B 1 177 ? -1.66988 -15.44718 10.34139 1.000 35.83710 180 GLY B CA 1
ATOM 5650 C C . GLY B 1 177 ? -1.93516 -14.06640 9.77708 1.000 36.57862 180 GLY B C 1
ATOM 5651 O O . GLY B 1 177 ? -1.01221 -13.24209 9.74010 1.000 34.23030 180 GLY B O 1
ATOM 5652 N N . HIS B 1 178 ? -3.16133 -13.78973 9.33843 1.000 34.34860 181 HIS B N 1
ATOM 5653 C CA . HIS B 1 178 ? -3.51820 -12.47284 8.82593 1.000 34.51684 181 HIS B CA 1
ATOM 5654 C C . HIS B 1 178 ? -3.52887 -11.46343 9.96488 1.000 37.35883 181 HIS B C 1
ATOM 5655 O O . HIS B 1 178 ? -4.34362 -11.56348 10.89003 1.000 34.20482 181 HIS B O 1
ATOM 5662 N N . ARG B 1 179 ? -2.65615 -10.46671 9.87544 1.000 30.45580 182 ARG B N 1
ATOM 5663 C CA . ARG B 1 179 ? -2.52806 -9.47697 10.92314 1.000 30.80878 182 ARG B CA 1
ATOM 5664 C C . ARG B 1 179 ? -2.54493 -8.08433 10.30928 1.000 33.00201 182 ARG B C 1
ATOM 5665 O O . ARG B 1 179 ? -2.50832 -7.90629 9.08577 1.000 29.09774 182 ARG B O 1
ATOM 5673 N N . VAL B 1 180 ? -2.57035 -7.09370 11.18938 1.000 28.84682 183 VAL B N 1
ATOM 5674 C CA . VAL B 1 180 ? -2.81125 -5.70804 10.82577 1.000 30.03956 183 VAL B CA 1
ATOM 5675 C C . VAL B 1 180 ? -1.85402 -4.84349 11.63920 1.000 28.24267 183 VAL B C 1
ATOM 5676 O O . VAL B 1 180 ? -1.51300 -5.19044 12.77575 1.000 29.58985 183 VAL B O 1
ATOM 5680 N N . ILE B 1 181 ? -1.37407 -3.75130 11.04827 1.000 26.13942 184 ILE B N 1
ATOM 5681 C CA . ILE B 1 181 ? -0.66945 -2.70442 11.78829 1.000 23.93413 184 ILE B CA 1
ATOM 5682 C C . ILE B 1 181 ? -1.64459 -1.54582 12.00329 1.000 28.51561 184 ILE B C 1
ATOM 5683 O O . ILE B 1 181 ? -2.24312 -1.03661 11.04428 1.000 25.76226 184 ILE B O 1
ATOM 5688 N N . LYS B 1 182 ? -1.81236 -1.13430 13.26056 1.000 24.13740 185 LYS B N 1
ATOM 5689 C CA . LYS B 1 182 ? -2.75684 -0.09291 13.65125 1.000 25.20297 185 LYS B CA 1
ATOM 5690 C C . LYS B 1 182 ? -1.99341 1.04109 14.31536 1.000 25.47066 185 LYS B C 1
ATOM 5691 O O . LYS B 1 182 ? -1.01009 0.79610 15.02008 1.000 24.71039 185 LYS B O 1
ATOM 5697 N N . ILE B 1 183 ? -2.42585 2.28473 14.06691 1.000 25.31958 186 ILE B N 1
ATOM 5698 C CA . ILE B 1 183 ? -1.79552 3.46328 14.65172 1.000 23.62701 186 ILE B CA 1
ATOM 5699 C C . ILE B 1 183 ? -2.84471 4.24159 15.44296 1.000 24.70199 186 ILE B C 1
ATOM 5700 O O . ILE B 1 183 ? -4.02923 4.24807 15.09437 1.000 27.34372 186 ILE B O 1
ATOM 5705 N N . TRP B 1 184 ? -2.40083 4.86494 16.54020 1.000 25.89082 187 TRP B N 1
ATOM 5706 C CA . TRP B 1 184 ? -3.20702 5.75964 17.36568 1.000 27.62656 187 TRP B CA 1
ATOM 5707 C C . TRP B 1 184 ? -2.47807 7.07594 17.55326 1.000 26.68147 187 TRP B C 1
ATOM 5708 O O . TRP B 1 184 ? -1.24797 7.12424 17.52672 1.000 25.46728 187 TRP B O 1
ATOM 5719 N N . GLU B 1 185 ? -3.23826 8.14401 17.78529 1.000 28.85677 188 GLU B N 1
ATOM 5720 C CA . GLU B 1 185 ? -2.64201 9.33902 18.36313 1.000 25.36686 188 GLU B CA 1
ATOM 5721 C C . GLU B 1 185 ? -2.51932 9.13081 19.86696 1.000 25.60744 188 GLU B C 1
ATOM 5722 O O . GLU B 1 185 ? -3.40636 8.54941 20.49654 1.000 28.75174 188 GLU B O 1
ATOM 5728 N N . TYR B 1 186 ? -1.40209 9.57702 20.43142 1.000 28.60323 189 TYR B N 1
ATOM 5729 C CA . TYR B 1 186 ? -1.07442 9.34612 21.83186 1.000 28.21106 189 TYR B CA 1
ATOM 5730 C C . TYR B 1 186 ? -1.10110 10.66810 22.58884 1.000 27.87085 189 TYR B C 1
ATOM 5731 O O . TYR B 1 186 ? -0.46583 11.63933 22.17369 1.000 29.65083 189 TYR B O 1
ATOM 5740 N N . ASP B 1 187 ? -1.84519 10.69957 23.69025 1.000 26.33501 190 ASP B N 1
ATOM 5741 C CA . ASP B 1 187 ? -1.92552 11.87212 24.55623 1.000 29.61475 190 ASP B CA 1
ATOM 5742 C C . ASP B 1 187 ? -0.73802 11.84048 25.51317 1.000 29.92363 190 ASP B C 1
ATOM 5743 O O . ASP B 1 187 ? -0.70624 11.02948 26.44147 1.000 30.12633 190 ASP B O 1
ATOM 5748 N N . VAL B 1 188 ? 0.23210 12.73433 25.30013 1.000 29.08329 191 VAL B N 1
ATOM 5749 C CA . VAL B 1 188 ? 1.45056 12.73633 26.10512 1.000 30.54150 191 VAL B CA 1
ATOM 5750 C C . VAL B 1 188 ? 1.21872 13.28617 27.51323 1.000 34.86693 191 VAL B C 1
ATOM 5751 O O . VAL B 1 188 ? 1.98550 12.97730 28.43343 1.000 30.65961 191 VAL B O 1
ATOM 5755 N N . GLU B 1 189 ? 0.17753 14.09247 27.71863 1.000 35.11835 192 GLU B N 1
ATOM 5756 C CA . GLU B 1 189 ? -0.05830 14.61748 29.05887 1.000 34.96781 192 GLU B CA 1
ATOM 5757 C C . GLU B 1 189 ? -0.70781 13.57959 29.96234 1.000 34.01333 192 GLU B C 1
ATOM 5758 O O . GLU B 1 189 ? -0.42459 13.53274 31.16228 1.000 36.75411 192 GLU B O 1
ATOM 5764 N N . ASN B 1 190 ? -1.58227 12.74542 29.41461 1.000 31.50447 193 ASN B N 1
ATOM 5765 C CA . ASN B 1 190 ? -2.29351 11.74868 30.20387 1.000 33.70315 193 ASN B CA 1
ATOM 5766 C C . ASN B 1 190 ? -1.77758 10.33599 29.98298 1.000 30.26587 193 ASN B C 1
ATOM 5767 O O . ASN B 1 190 ? -2.24270 9.41537 30.65821 1.000 28.75386 193 ASN B O 1
ATOM 5772 N N . ASP B 1 191 ? -0.83542 10.15214 29.06017 1.000 28.92043 194 ASP B N 1
ATOM 5773 C CA . ASP B 1 191 ? -0.24996 8.84964 28.73375 1.000 27.90034 194 ASP B CA 1
ATOM 5774 C C . ASP B 1 191 ? -1.34309 7.82563 28.41304 1.000 25.91444 194 ASP B C 1
ATOM 5775 O O . ASP B 1 191 ? -1.54711 6.83344 29.11346 1.000 27.45136 194 ASP B O 1
ATOM 5780 N N . GLN B 1 192 ? -2.04855 8.09757 27.31843 1.000 26.15351 195 GLN B N 1
ATOM 5781 C CA . GLN B 1 192 ? -3.12384 7.21846 26.88494 1.000 24.85319 195 GLN B CA 1
ATOM 5782 C C . GLN B 1 192 ? -3.34204 7.42706 25.39253 1.000 27.81217 195 GLN B C 1
ATOM 5783 O O . GLN B 1 192 ? -3.10889 8.52198 24.86957 1.000 26.07663 195 GLN B O 1
ATOM 5789 N N . VAL B 1 193 ? -3.78070 6.37078 24.70236 1.000 26.81695 196 VAL B N 1
ATOM 5790 C CA . VAL B 1 193 ? -4.17708 6.53943 23.30879 1.000 26.39357 196 VAL B CA 1
ATOM 5791 C C . VAL B 1 193 ? -5.53507 7.22969 23.27699 1.000 30.20514 196 VAL B C 1
ATOM 5792 O O . VAL B 1 193 ? -6.37278 7.03338 24.16173 1.000 28.62207 196 VAL B O 1
ATOM 5796 N N . ILE B 1 194 ? -5.74379 8.06662 22.26451 1.000 30.90781 197 ILE B N 1
ATOM 5797 C CA . ILE B 1 194 ? -6.89670 8.96147 22.20837 1.000 31.00854 197 ILE B CA 1
ATOM 5798 C C . ILE B 1 194 ? -8.02651 8.24602 21.47541 1.000 31.40444 197 ILE B C 1
ATOM 5799 O O . ILE B 1 194 ? -7.84055 7.85463 20.31271 1.000 33.57937 197 ILE B O 1
ATOM 5804 N N . PRO B 1 195 ? -9.19526 8.08139 22.09156 1.000 31.93129 198 PRO B N 1
ATOM 5805 C CA . PRO B 1 195 ? -10.27614 7.33621 21.43864 1.000 32.04713 198 PRO B CA 1
ATOM 5806 C C . PRO B 1 195 ? -10.63980 7.94825 20.09537 1.000 32.85111 198 PRO B C 1
ATOM 5807 O O . PRO B 1 195 ? -10.53032 9.16087 19.88550 1.000 32.84298 198 PRO B O 1
ATOM 5811 N N . GLY B 1 196 ? -11.04472 7.08414 19.17076 1.000 32.35020 199 GLY B N 1
ATOM 5812 C CA . GLY B 1 196 ? -11.44387 7.52044 17.85002 1.000 31.06882 199 GLY B CA 1
ATOM 5813 C C . GLY B 1 196 ? -10.32157 7.89184 16.90754 1.000 34.79223 199 GLY B C 1
ATOM 5814 O O . GLY B 1 196 ? -10.60634 8.24086 15.75803 1.000 36.86903 199 GLY B O 1
ATOM 5815 N N . THR B 1 197 ? -9.05879 7.83835 17.34073 1.000 32.65121 200 THR B N 1
ATOM 5816 C CA . THR B 1 197 ? -7.93553 8.14592 16.46197 1.000 30.92280 200 THR B CA 1
ATOM 5817 C C . THR B 1 197 ? -7.26721 6.90480 15.88223 1.000 32.51443 200 THR B C 1
ATOM 5818 O O . THR B 1 197 ? -6.27479 7.04678 15.16407 1.000 30.53102 200 THR B O 1
ATOM 5822 N N . ASP B 1 198 ? -7.77344 5.70661 16.17745 1.000 29.07592 201 ASP B N 1
ATOM 5823 C CA . ASP B 1 198 ? -7.15796 4.49332 15.66344 1.000 29.29471 201 ASP B CA 1
ATOM 5824 C C . ASP B 1 198 ? -7.40009 4.35101 14.16609 1.000 32.72629 201 ASP B C 1
ATOM 5825 O O . ASP B 1 198 ? -8.45565 4.72942 13.64414 1.000 28.60019 201 ASP B O 1
ATOM 5830 N N . GLN B 1 199 ? -6.40795 3.78886 13.47617 1.000 29.89763 202 GLN B N 1
ATOM 5831 C CA . GLN B 1 199 ? -6.42687 3.67486 12.02608 1.000 28.16129 202 GLN B CA 1
ATOM 5832 C C . GLN B 1 199 ? -5.54697 2.50153 11.62186 1.000 30.73824 202 GLN B C 1
ATOM 5833 O O . GLN B 1 199 ? -4.38788 2.43033 12.03835 1.000 24.68766 202 GLN B O 1
ATOM 5839 N N . VAL B 1 200 ? -6.09628 1.58212 10.83106 1.000 28.28794 203 VAL B N 1
ATOM 5840 C CA . VAL B 1 200 ? -5.28197 0.51856 10.25766 1.000 30.40068 203 VAL B CA 1
ATOM 5841 C C . VAL B 1 200 ? -4.45235 1.11693 9.13367 1.000 31.49994 203 VAL B C 1
ATOM 5842 O O . VAL B 1 200 ? -4.98712 1.74684 8.21500 1.000 30.99500 203 VAL B O 1
ATOM 5846 N N . ILE B 1 201 ? -3.13804 0.95216 9.21071 1.000 26.72713 204 ILE B N 1
ATOM 5847 C CA . ILE B 1 201 ? -2.25982 1.51833 8.19963 1.000 28.76247 204 ILE B CA 1
ATOM 5848 C C . ILE B 1 201 ? -1.62182 0.45257 7.32624 1.000 29.21258 204 ILE B C 1
ATOM 5849 O O . ILE B 1 201 ? -1.17043 0.77817 6.21570 1.000 27.15834 204 ILE B O 1
ATOM 5854 N N . VAL B 1 202 ? -1.56724 -0.79735 7.78096 1.000 24.40516 205 VAL B N 1
ATOM 5855 C CA . VAL B 1 202 ? -1.09877 -1.90953 6.96482 1.000 26.84137 205 VAL B CA 1
ATOM 5856 C C . VAL B 1 202 ? -2.03814 -3.07707 7.18588 1.000 28.11196 205 VAL B C 1
ATOM 5857 O O . VAL B 1 202 ? -2.31603 -3.45747 8.32977 1.000 27.79886 205 VAL B O 1
ATOM 5861 N N . ASN B 1 203 ? -2.52846 -3.64461 6.09292 1.000 32.30506 206 ASN B N 1
ATOM 5862 C CA . ASN B 1 203 ? -3.40998 -4.79793 6.13235 1.000 29.92587 206 ASN B CA 1
ATOM 5863 C C . ASN B 1 203 ? -2.63782 -5.98689 5.57721 1.000 35.25167 206 ASN B C 1
ATOM 5864 O O . ASN B 1 203 ? -2.34315 -6.03402 4.37763 1.000 33.81402 206 ASN B O 1
ATOM 5869 N N . GLY B 1 204 ? -2.29319 -6.93268 6.45094 1.000 29.64785 207 GLY B N 1
ATOM 5870 C CA . GLY B 1 204 ? -1.61388 -8.14115 6.01840 1.000 32.26207 207 GLY B CA 1
ATOM 5871 C C . GLY B 1 204 ? -0.10589 -8.01090 5.90555 1.000 31.08741 207 GLY B C 1
ATOM 5872 O O . GLY B 1 204 ? 0.62607 -8.72164 6.59418 1.000 33.68053 207 GLY B O 1
ATOM 5873 N N . GLY B 1 205 ? 0.37610 -7.11945 5.04646 1.000 32.08076 208 GLY B N 1
ATOM 5874 C CA . GLY B 1 205 ? 1.80567 -7.02688 4.80001 1.000 29.70130 208 GLY B CA 1
ATOM 5875 C C . GLY B 1 205 ? 2.07727 -6.33605 3.47145 1.000 33.87059 208 GLY B C 1
ATOM 5876 O O . GLY B 1 205 ? 1.23516 -5.60250 2.95922 1.000 29.74534 208 GLY B O 1
ATOM 5877 N N . VAL B 1 206 ? 3.27311 -6.60107 2.92618 1.000 32.90549 209 VAL B N 1
ATOM 5878 C CA . VAL B 1 206 ? 3.70161 -5.90354 1.71294 1.000 32.71829 209 VAL B CA 1
ATOM 5879 C C . VAL B 1 206 ? 2.78357 -6.24485 0.54612 1.000 36.08862 209 VAL B C 1
ATOM 5880 O O . VAL B 1 206 ? 2.41479 -5.37096 -0.25078 1.000 37.14909 209 VAL B O 1
ATOM 5884 N N . ASP B 1 207 ? 2.39116 -7.51096 0.43096 1.000 34.43908 210 ASP B N 1
ATOM 5885 C CA . ASP B 1 207 ? 1.59180 -7.98216 -0.70273 1.000 38.73363 210 ASP B CA 1
ATOM 5886 C C . ASP B 1 207 ? 0.53453 -8.92630 -0.14207 1.000 37.78003 210 ASP B C 1
ATOM 5887 O O . ASP B 1 207 ? 0.79719 -10.12152 0.02968 1.000 37.18535 210 ASP B O 1
ATOM 5892 N N . LEU B 1 208 ? -0.65851 -8.38326 0.12780 1.000 37.80412 211 LEU B N 1
ATOM 5893 C CA . LEU B 1 208 ? -1.71285 -9.15986 0.77625 1.000 43.32892 211 LEU B CA 1
ATOM 5894 C C . LEU B 1 208 ? -2.07105 -10.41690 -0.01497 1.000 42.55682 211 LEU B C 1
ATOM 5895 O O . LEU B 1 208 ? -2.51273 -11.41164 0.57391 1.000 43.66958 211 LEU B O 1
ATOM 5900 N N . SER B 1 209 ? -1.87006 -10.39954 -1.33789 1.000 42.20515 212 SER B N 1
ATOM 5901 C CA . SER B 1 209 ? -2.18089 -11.54306 -2.18893 1.000 45.63977 212 SER B CA 1
ATOM 5902 C C . SER B 1 209 ? -1.23099 -12.71699 -1.97882 1.000 46.71100 212 SER B C 1
ATOM 5903 O O . SER B 1 209 ? -1.51988 -13.81845 -2.46029 1.000 45.86300 212 SER B O 1
ATOM 5906 N N . LYS B 1 210 ? -0.11276 -12.51722 -1.28423 1.000 43.25731 213 LYS B N 1
ATOM 5907 C CA . LYS B 1 210 ? 0.78798 -13.61207 -0.95394 1.000 41.81122 213 LYS B CA 1
ATOM 5908 C C . LYS B 1 210 ? 0.52555 -14.18051 0.43492 1.000 42.12962 213 LYS B C 1
ATOM 5909 O O . LYS B 1 210 ? 1.31613 -14.99633 0.91904 1.000 41.36247 213 LYS B O 1
ATOM 5915 N N . LYS B 1 211 ? -0.56884 -13.78035 1.07412 1.000 40.34435 214 LYS B N 1
ATOM 5916 C CA . LYS B 1 211 ? -0.89493 -14.20010 2.43264 1.000 43.33425 214 LYS B CA 1
ATOM 5917 C C . LYS B 1 211 ? 0.26782 -13.99384 3.41269 1.000 38.24845 214 LYS B C 1
ATOM 5918 O O . LYS B 1 211 ? 0.68371 -14.93357 4.09723 1.000 33.54202 214 LYS B O 1
ATOM 5924 N N . PRO B 1 212 ? 0.81679 -12.77906 3.50858 1.000 36.29204 215 PRO B N 1
ATOM 5925 C CA . PRO B 1 212 ? 1.88603 -12.55112 4.48680 1.000 33.36759 215 PRO B CA 1
ATOM 5926 C C . PRO B 1 212 ? 1.36120 -12.75369 5.89759 1.000 33.08975 215 PRO B C 1
ATOM 5927 O O . PRO B 1 212 ? 0.24669 -12.34617 6.23100 1.000 33.62471 215 PRO B O 1
ATOM 5931 N N . ILE B 1 213 ? 2.16721 -13.39188 6.73814 1.000 33.61890 216 ILE B N 1
ATOM 5932 C CA . ILE B 1 213 ? 1.72989 -13.71304 8.08722 1.000 33.38587 216 ILE B CA 1
ATOM 5933 C C . ILE B 1 213 ? 2.44785 -12.82335 9.09086 1.000 31.94250 216 ILE B C 1
ATOM 5934 O O . ILE B 1 213 ? 3.63291 -12.49282 8.93590 1.000 30.25313 216 ILE B O 1
ATOM 5939 N N . TRP B 1 214 ? 1.70046 -12.41144 10.10511 1.000 29.49018 217 TRP B N 1
ATOM 5940 C CA . TRP B 1 214 ? 2.24980 -11.78103 11.29425 1.000 30.21894 217 TRP B CA 1
ATOM 5941 C C . TRP B 1 214 ? 3.10120 -10.56674 10.94163 1.000 30.18832 217 TRP B C 1
ATOM 5942 O O . TRP B 1 214 ? 4.22657 -10.40730 11.41802 1.000 32.62169 217 TRP B O 1
ATOM 5953 N N . ILE B 1 215 ? 2.55524 -9.70237 10.08192 1.000 25.85587 218 ILE B N 1
ATOM 5954 C CA . ILE B 1 215 ? 3.11262 -8.36263 10.00154 1.000 26.66253 218 ILE B CA 1
ATOM 5955 C C . ILE B 1 215 ? 3.08087 -7.80008 11.41531 1.000 27.38243 218 ILE B C 1
ATOM 5956 O O . ILE B 1 215 ? 2.04471 -7.83295 12.09254 1.000 25.85396 218 ILE B O 1
ATOM 5961 N N . GLU B 1 216 ? 4.23532 -7.36766 11.90772 1.000 28.05765 219 GLU B N 1
ATOM 5962 C CA . GLU B 1 216 ? 4.34275 -7.04817 13.32339 1.000 25.46336 219 GLU B CA 1
ATOM 5963 C C . GLU B 1 216 ? 5.56630 -6.16703 13.52268 1.000 22.31834 219 GLU B C 1
ATOM 5964 O O . GLU B 1 216 ? 6.14839 -5.66182 12.55827 1.000 21.18292 219 GLU B O 1
ATOM 5970 N N . ALA B 1 217 ? 5.96157 -5.99058 14.78733 1.000 21.10881 220 ALA B N 1
ATOM 5971 C CA . ALA B 1 217 ? 7.13494 -5.20782 15.14175 1.000 19.75894 220 ALA B CA 1
ATOM 5972 C C . ALA B 1 217 ? 7.16866 -3.85145 14.42903 1.000 19.73866 220 ALA B C 1
ATOM 5973 O O . ALA B 1 217 ? 8.22588 -3.45669 13.92773 1.000 21.02933 220 ALA B O 1
ATOM 5975 N N . PRO B 1 218 ? 6.06159 -3.10793 14.35623 1.000 18.81145 221 PRO B N 1
ATOM 5976 C CA . PRO B 1 218 ? 6.09529 -1.84154 13.61479 1.000 22.30045 221 PRO B CA 1
ATOM 5977 C C . PRO B 1 218 ? 6.90935 -0.78183 14.33672 1.000 23.64607 221 PRO B C 1
ATOM 5978 O O . PRO B 1 218 ? 6.84008 -0.64558 15.56190 1.000 22.21817 221 PRO B O 1
ATOM 5982 N N . HIS B 1 219 ? 7.67995 -0.02376 13.55854 1.000 19.74559 222 HIS B N 1
ATOM 5983 C CA . HIS B 1 219 ? 8.37145 1.16548 14.03404 1.000 24.73766 222 HIS B CA 1
ATOM 5984 C C . HIS B 1 219 ? 8.18760 2.25614 12.99108 1.000 28.28819 222 HIS B C 1
ATOM 5985 O O . HIS B 1 219 ? 8.27228 1.98982 11.78588 1.000 25.94697 222 HIS B O 1
ATOM 5992 N N . ILE B 1 220 ? 7.95535 3.48076 13.44526 1.000 27.81577 223 ILE B N 1
ATOM 5993 C CA . ILE B 1 220 ? 7.83572 4.61810 12.54699 1.000 23.84150 223 ILE B CA 1
ATOM 5994 C C . ILE B 1 220 ? 9.08614 5.45929 12.68532 1.000 26.45451 223 ILE B C 1
ATOM 5995 O O . ILE B 1 220 ? 9.53603 5.73168 13.80269 1.000 25.16003 223 ILE B O 1
ATOM 6000 N N . TYR B 1 221 ? 9.65580 5.85872 11.55198 1.000 25.77810 224 TYR B N 1
ATOM 6001 C CA . TYR B 1 221 ? 10.77377 6.78196 11.54080 1.000 28.38360 224 TYR B CA 1
ATOM 6002 C C . TYR B 1 221 ? 10.46187 7.93395 10.59704 1.000 29.62482 224 TYR B C 1
ATOM 6003 O O . TYR B 1 221 ? 9.73295 7.77210 9.61619 1.000 29.67132 224 TYR B O 1
ATOM 6012 N N . LYS B 1 222 ? 11.03235 9.09662 10.89453 1.000 33.38826 225 LYS B N 1
ATOM 6013 C CA . LYS B 1 222 ? 10.87810 10.28161 10.05954 1.000 33.96355 225 LYS B CA 1
ATOM 6014 C C . LYS B 1 222 ? 12.23104 10.63135 9.45666 1.000 31.97295 225 LYS B C 1
ATOM 6015 O O . LYS B 1 222 ? 13.19795 10.85992 10.19241 1.000 32.88406 225 LYS B O 1
ATOM 6021 N N . LYS B 1 223 ? 12.30390 10.65257 8.12593 1.000 34.53860 226 LYS B N 1
ATOM 6022 C CA . LYS B 1 223 ? 13.50545 11.08867 7.42188 1.000 37.12598 226 LYS B CA 1
ATOM 6023 C C . LYS B 1 223 ? 13.11128 11.91197 6.20488 1.000 37.95374 226 LYS B C 1
ATOM 6024 O O . LYS B 1 223 ? 12.20996 11.52262 5.45825 1.000 36.81249 226 LYS B O 1
ATOM 6030 N N . ASP B 1 224 ? 13.78461 13.05455 6.02255 1.000 43.64948 227 ASP B N 1
ATOM 6031 C CA . ASP B 1 224 ? 13.56999 13.95047 4.87642 1.000 40.97427 227 ASP B CA 1
ATOM 6032 C C . ASP B 1 224 ? 12.09095 14.25239 4.65646 1.000 41.63029 227 ASP B C 1
ATOM 6033 O O . ASP B 1 224 ? 11.59402 14.25383 3.52740 1.000 41.10348 227 ASP B O 1
ATOM 6038 N N . GLY B 1 225 ? 11.36880 14.48957 5.74729 1.000 38.98106 228 GLY B N 1
ATOM 6039 C CA . GLY B 1 225 ? 9.97504 14.87310 5.66958 1.000 36.64156 228 GLY B CA 1
ATOM 6040 C C . GLY B 1 225 ? 8.98430 13.75634 5.41829 1.000 39.22700 228 GLY B C 1
ATOM 6041 O O . GLY B 1 225 ? 7.77654 14.00806 5.48147 1.000 42.03361 228 GLY B O 1
ATOM 6042 N N . ARG B 1 226 ? 9.43597 12.54063 5.12691 1.000 36.25976 229 ARG B N 1
ATOM 6043 C CA . ARG B 1 226 ? 8.53632 11.41691 4.90745 1.000 34.82172 229 ARG B CA 1
ATOM 6044 C C . ARG B 1 226 ? 8.53718 10.49052 6.12041 1.000 30.93499 229 ARG B C 1
ATOM 6045 O O . ARG B 1 226 ? 9.47533 10.47353 6.92121 1.000 32.07048 229 ARG B O 1
ATOM 6053 N N . TYR B 1 227 ? 7.47254 9.70259 6.23503 1.000 32.00774 230 TYR B N 1
ATOM 6054 C CA . TYR B 1 227 ? 7.29409 8.77524 7.34026 1.000 31.43324 230 TYR B CA 1
ATOM 6055 C C . TYR B 1 227 ? 7.51009 7.35246 6.85380 1.000 29.74254 230 TYR B C 1
ATOM 6056 O O . TYR B 1 227 ? 6.89195 6.92367 5.87398 1.000 28.22859 230 TYR B O 1
ATOM 6065 N N . TYR B 1 228 ? 8.35956 6.61938 7.56057 1.000 28.64881 231 TYR B N 1
ATOM 6066 C CA . TYR B 1 228 ? 8.67521 5.24108 7.22121 1.000 26.08910 231 TYR B CA 1
ATOM 6067 C C . TYR B 1 228 ? 8.12636 4.30851 8.28799 1.000 28.19396 231 TYR B C 1
ATOM 6068 O O . TYR B 1 228 ? 8.28053 4.56902 9.48557 1.000 31.24182 231 TYR B O 1
ATOM 6077 N N . LEU B 1 229 ? 7.48497 3.23235 7.84956 1.000 24.33499 232 LEU B N 1
ATOM 6078 C CA . LEU B 1 229 ? 7.00985 2.17031 8.72672 1.000 25.66351 232 LEU B CA 1
ATOM 6079 C C . LEU B 1 229 ? 7.82945 0.92460 8.41513 1.000 25.34666 232 LEU B C 1
ATOM 6080 O O . LEU B 1 229 ? 7.69412 0.34711 7.32913 1.000 23.31687 232 LEU B O 1
ATOM 6085 N N . MET B 1 230 ? 8.68329 0.52279 9.35717 1.000 22.45130 233 MET B N 1
ATOM 6086 C CA . MET B 1 230 ? 9.48275 -0.69371 9.22302 1.000 21.47594 233 MET B CA 1
ATOM 6087 C C . MET B 1 230 ? 8.86268 -1.78997 10.08142 1.000 21.82216 233 MET B C 1
ATOM 6088 O O . MET B 1 230 ? 8.55233 -1.55817 11.25522 1.000 20.85666 233 MET B O 1
ATOM 6093 N N . CYS B 1 231 ? 8.66571 -2.97498 9.49586 1.000 21.65970 234 CYS B N 1
ATOM 6094 C CA . CYS B 1 231 ? 7.95092 -4.05586 10.16952 1.000 21.16037 234 CYS B CA 1
ATOM 6095 C C . CYS B 1 231 ? 8.65177 -5.39640 9.95572 1.000 23.23993 234 CYS B C 1
ATOM 6096 O O . CYS B 1 231 ? 9.33025 -5.61121 8.94780 1.000 21.10845 234 CYS B O 1
ATOM 6099 N N . ALA B 1 232 ? 8.44852 -6.31135 10.90191 1.000 20.67539 235 ALA B N 1
ATOM 6100 C CA . ALA B 1 232 ? 8.75964 -7.71289 10.65396 1.000 21.26866 235 ALA B CA 1
ATOM 6101 C C . ALA B 1 232 ? 7.60243 -8.36345 9.90585 1.000 24.88866 235 ALA B C 1
ATOM 6102 O O . ALA B 1 232 ? 6.44113 -7.96790 10.05299 1.000 25.26555 235 ALA B O 1
ATOM 6104 N N . GLU B 1 233 ? 7.92830 -9.36869 9.09546 1.000 23.84414 236 GLU B N 1
ATOM 6105 C CA . GLU B 1 233 ? 6.92514 -10.08651 8.32107 1.000 24.85232 236 GLU B CA 1
ATOM 6106 C C . GLU B 1 233 ? 7.34074 -11.54252 8.18872 1.000 23.86005 236 GLU B C 1
ATOM 6107 O O . GLU B 1 233 ? 8.52364 -11.84355 8.00856 1.000 25.76408 236 GLU B O 1
ATOM 6113 N N . GLY B 1 234 ? 6.36459 -12.43586 8.25634 1.000 26.48151 237 GLY B N 1
ATOM 6114 C CA . GLY B 1 234 ? 6.61814 -13.84669 8.09411 1.000 26.84737 237 GLY B CA 1
ATOM 6115 C C . GLY B 1 234 ? 6.63163 -14.64162 9.38145 1.000 29.47238 237 GLY B C 1
ATOM 6116 O O . GLY B 1 234 ? 6.78088 -15.86712 9.32433 1.000 26.86394 237 GLY B O 1
ATOM 6117 N N . GLY B 1 235 ? 6.46793 -13.99015 10.52442 1.000 27.34400 238 GLY B N 1
ATOM 6118 C CA . GLY B 1 235 ? 6.56539 -14.67081 11.79926 1.000 25.27212 238 GLY B CA 1
ATOM 6119 C C . GLY B 1 235 ? 8.00978 -14.83993 12.22563 1.000 26.74767 238 GLY B C 1
ATOM 6120 O O . GLY B 1 235 ? 8.93275 -14.83027 11.41199 1.000 25.58785 238 GLY B O 1
ATOM 6121 N N . THR B 1 236 ? 8.20580 -14.99846 13.53775 1.000 26.84172 239 THR B N 1
ATOM 6122 C CA . THR B 1 236 ? 9.55996 -15.00850 14.09031 1.000 23.27357 239 THR B CA 1
ATOM 6123 C C . THR B 1 236 ? 10.27859 -16.33603 13.89585 1.000 24.57635 239 THR B C 1
ATOM 6124 O O . THR B 1 236 ? 11.29903 -16.57811 14.55542 1.000 28.03443 239 THR B O 1
ATOM 6128 N N . GLY B 1 237 ? 9.78691 -17.18698 12.99442 1.000 25.45535 240 GLY B N 1
ATOM 6129 C CA . GLY B 1 237 ? 10.42173 -18.45604 12.70192 1.000 26.81878 240 GLY B CA 1
ATOM 6130 C C . GLY B 1 237 ? 11.09464 -18.47266 11.34068 1.000 29.02269 240 GLY B C 1
ATOM 6131 O O . GLY B 1 237 ? 11.72605 -17.48693 10.94036 1.000 23.21770 240 GLY B O 1
ATOM 6132 N N . GLY B 1 238 ? 10.94978 -19.58254 10.60929 1.000 26.62110 241 GLY B N 1
ATOM 6133 C CA . GLY B 1 238 ? 11.71384 -19.79191 9.38769 1.000 25.42052 241 GLY B CA 1
ATOM 6134 C C . GLY B 1 238 ? 11.46828 -18.75805 8.30671 1.000 26.95731 241 GLY B C 1
ATOM 6135 O O . GLY B 1 238 ? 12.30449 -18.60136 7.40875 1.000 25.45594 241 GLY B O 1
ATOM 6136 N N . TRP B 1 239 ? 10.34461 -18.04487 8.36740 1.000 24.35007 242 TRP B N 1
ATOM 6137 C CA . TRP B 1 239 ? 9.99972 -17.08345 7.33465 1.000 24.69077 242 TRP B CA 1
ATOM 6138 C C . TRP B 1 239 ? 10.21560 -15.63849 7.77411 1.000 26.22493 242 TRP B C 1
ATOM 6139 O O . TRP B 1 239 ? 9.76693 -14.71949 7.07821 1.000 27.30271 242 TRP B O 1
ATOM 6150 N N . HIS B 1 240 ? 10.91053 -15.42202 8.89308 1.000 23.94758 243 HIS B N 1
ATOM 6151 C CA . HIS B 1 240 ? 11.11900 -14.07349 9.40987 1.000 22.60773 243 HIS B CA 1
ATOM 6152 C C . HIS B 1 240 ? 11.81095 -13.20054 8.37149 1.000 22.77167 243 HIS B C 1
ATOM 6153 O O . HIS B 1 240 ? 12.67982 -13.66084 7.62291 1.000 20.25264 243 HIS B O 1
ATOM 6160 N N . SER B 1 241 ? 11.42474 -11.92872 8.34721 1.000 21.20986 244 SER B N 1
ATOM 6161 C CA . SER B 1 241 ? 12.04213 -10.92575 7.49532 1.000 22.86137 244 SER B CA 1
ATOM 6162 C C . SER B 1 241 ? 11.68387 -9.55683 8.05302 1.000 23.28368 244 SER B C 1
ATOM 6163 O O . SER B 1 241 ? 10.85888 -9.43028 8.96271 1.000 23.68159 244 SER B O 1
ATOM 6166 N N . GLU B 1 242 ? 12.30887 -8.52850 7.48665 1.000 23.02898 245 GLU B N 1
ATOM 6167 C CA . GLU B 1 242 ? 11.93526 -7.14168 7.73731 1.000 21.61263 245 GLU B CA 1
ATOM 6168 C C . GLU B 1 242 ? 11.55950 -6.47775 6.42085 1.000 23.58981 245 GLU B C 1
ATOM 6169 O O . GLU B 1 242 ? 12.25218 -6.65225 5.41041 1.000 22.91138 245 GLU B O 1
ATOM 6175 N N . VAL B 1 243 ? 10.47364 -5.70202 6.44922 1.000 20.94173 246 VAL B N 1
ATOM 6176 C CA . VAL B 1 243 ? 9.96026 -4.98676 5.28871 1.000 21.83034 246 VAL B CA 1
ATOM 6177 C C . VAL B 1 243 ? 9.78359 -3.51567 5.65685 1.000 24.11773 246 VAL B C 1
ATOM 6178 O O . VAL B 1 243 ? 9.83343 -3.13323 6.83097 1.000 22.81152 246 VAL B O 1
ATOM 6182 N N . ILE B 1 244 ? 9.56034 -2.68157 4.63702 1.000 21.77917 247 ILE B N 1
ATOM 6183 C CA . ILE B 1 244 ? 9.49522 -1.23522 4.84876 1.000 23.81088 247 ILE B CA 1
ATOM 6184 C C . ILE B 1 244 ? 8.43176 -0.62053 3.94092 1.000 24.37261 247 ILE B C 1
ATOM 6185 O O . ILE B 1 244 ? 8.24050 -1.05287 2.79610 1.000 23.41134 247 ILE B O 1
ATOM 6190 N N . PHE B 1 245 ? 7.73010 0.38189 4.47790 1.000 26.71454 248 PHE B N 1
ATOM 6191 C CA . PHE B 1 245 ? 6.71719 1.17258 3.78508 1.000 24.69300 248 PHE B CA 1
ATOM 6192 C C . PHE B 1 245 ? 7.03809 2.65444 3.94975 1.000 24.95040 248 PHE B C 1
ATOM 6193 O O . PHE B 1 245 ? 7.78032 3.05265 4.85505 1.000 25.97813 248 PHE B O 1
ATOM 6201 N N . VAL B 1 246 ? 6.43989 3.48988 3.09900 1.000 27.12753 249 VAL B N 1
ATOM 6202 C CA . VAL B 1 246 ? 6.63740 4.93324 3.20934 1.000 25.60601 249 VAL B CA 1
ATOM 6203 C C . VAL B 1 246 ? 5.30213 5.65737 3.02668 1.000 27.88387 249 VAL B C 1
ATOM 6204 O O . VAL B 1 246 ? 4.39882 5.18374 2.32669 1.000 28.10581 249 VAL B O 1
ATOM 6208 N N . SER B 1 247 ? 5.18384 6.81658 3.67737 1.000 28.85003 250 SER B N 1
ATOM 6209 C CA . SER B 1 247 ? 4.01088 7.66498 3.54420 1.000 27.38249 250 SER B CA 1
ATOM 6210 C C . SER B 1 247 ? 4.41194 9.11603 3.75252 1.000 32.29953 250 SER B C 1
ATOM 6211 O O . SER B 1 247 ? 5.44493 9.41687 4.35630 1.000 29.92455 250 SER B O 1
ATOM 6214 N N . ASP B 1 248 ? 3.57472 10.02075 3.24373 1.000 34.46403 251 ASP B N 1
ATOM 6215 C CA . ASP B 1 248 ? 3.76721 11.44076 3.50430 1.000 35.97092 251 ASP B CA 1
ATOM 6216 C C . ASP B 1 248 ? 3.18121 11.87578 4.83906 1.000 36.21621 251 ASP B C 1
ATOM 6217 O O . ASP B 1 248 ? 3.41949 13.01306 5.25689 1.000 38.10438 251 ASP B O 1
ATOM 6222 N N . ASN B 1 249 ? 2.42392 11.01149 5.51077 1.000 35.18393 252 ASN B N 1
ATOM 6223 C CA . ASN B 1 249 ? 1.73833 11.36077 6.75061 1.000 37.46264 252 ASN B CA 1
ATOM 6224 C C . ASN B 1 249 ? 1.85097 10.22816 7.76105 1.000 36.92106 252 ASN B C 1
ATOM 6225 O O . ASN B 1 249 ? 1.92483 9.05309 7.37630 1.000 35.86126 252 ASN B O 1
ATOM 6230 N N . PRO B 1 250 ? 1.85053 10.55310 9.06457 1.000 39.90834 253 PRO B N 1
ATOM 6231 C CA . PRO B 1 250 ? 1.96775 9.50117 10.09094 1.000 36.06570 253 PRO B CA 1
ATOM 6232 C C . PRO B 1 250 ? 0.92176 8.41478 9.97457 1.000 34.28616 253 PRO B C 1
ATOM 6233 O O . PRO B 1 250 ? 1.22036 7.24152 10.23220 1.000 33.68341 253 PRO B O 1
ATOM 6237 N N . LYS B 1 251 ? -0.30415 8.77022 9.59238 1.000 32.07258 254 LYS B N 1
ATOM 6238 C CA . LYS B 1 251 ? -1.39776 7.81397 9.54142 1.000 32.19503 254 LYS B CA 1
ATOM 6239 C C . LYS B 1 251 ? -1.67661 7.31862 8.13029 1.000 32.63373 254 LYS B C 1
ATOM 6240 O O . LYS B 1 251 ? -2.73889 6.74571 7.88041 1.000 33.69677 254 LYS B O 1
ATOM 6246 N N . GLY B 1 252 ? -0.74127 7.50760 7.20749 1.000 34.57577 255 GLY B N 1
ATOM 6247 C CA . GLY B 1 252 ? -0.83432 6.86339 5.92188 1.000 31.49949 255 GLY B CA 1
ATOM 6248 C C . GLY B 1 252 ? -1.40820 7.76265 4.84758 1.000 38.21923 255 GLY B C 1
ATOM 6249 O O . GLY B 1 252 ? -1.54566 8.97582 5.03506 1.000 39.52895 255 GLY B O 1
ATOM 6250 N N . PRO B 1 253 ? -1.74793 7.18360 3.68230 1.000 34.64532 256 PRO B N 1
ATOM 6251 C CA . PRO B 1 253 ? -1.59041 5.75628 3.35769 1.000 35.51539 256 PRO B CA 1
ATOM 6252 C C . PRO B 1 253 ? -0.12012 5.34237 3.17902 1.000 35.23507 256 PRO B C 1
ATOM 6253 O O . PRO B 1 253 ? 0.67646 6.09871 2.63294 1.000 33.16125 256 PRO B O 1
ATOM 6257 N N . PHE B 1 254 ? 0.23911 4.15641 3.65300 1.000 31.38027 257 PHE B N 1
ATOM 6258 C CA . PHE B 1 254 ? 1.60736 3.67583 3.55367 1.000 29.07716 257 PHE B CA 1
ATOM 6259 C C . PHE B 1 254 ? 1.74689 2.76319 2.34130 1.000 29.90460 257 PHE B C 1
ATOM 6260 O O . PHE B 1 254 ? 0.89197 1.91274 2.08469 1.000 30.58166 257 PHE B O 1
ATOM 6268 N N . ILE B 1 255 ? 2.81408 2.97058 1.58769 1.000 32.00626 258 ILE B N 1
ATOM 6269 C CA . ILE B 1 255 ? 3.08016 2.25989 0.33861 1.000 30.85159 258 ILE B CA 1
ATOM 6270 C C . ILE B 1 255 ? 4.30757 1.38592 0.56166 1.000 23.45340 258 ILE B C 1
ATOM 6271 O O . ILE B 1 255 ? 5.32477 1.88978 1.04006 1.000 25.19237 258 ILE B O 1
ATOM 6276 N N . PRO B 1 256 ? 4.27035 0.10024 0.22822 1.000 29.06479 259 PRO B N 1
ATOM 6277 C CA . PRO B 1 256 ? 5.47547 -0.72432 0.39725 1.000 28.43456 259 PRO B CA 1
ATOM 6278 C C . PRO B 1 256 ? 6.55404 -0.33131 -0.60245 1.000 32.18897 259 PRO B C 1
ATOM 6279 O O . PRO B 1 256 ? 6.26558 0.03391 -1.74508 1.000 30.11244 259 PRO B O 1
ATOM 6283 N N . ALA B 1 257 ? 7.80632 -0.40033 -0.15642 1.000 28.33178 260 ALA B N 1
ATOM 6284 C CA . ALA B 1 257 ? 8.92733 -0.21191 -1.06142 1.000 29.40411 260 ALA B CA 1
ATOM 6285 C C . ALA B 1 257 ? 8.90802 -1.29703 -2.14056 1.000 29.16129 260 ALA B C 1
ATOM 6286 O O . ALA B 1 257 ? 8.46285 -2.41581 -1.88611 1.000 25.13337 260 ALA B O 1
ATOM 6288 N N . PRO B 1 258 ? 9.36294 -0.98714 -3.36464 1.000 29.69979 261 PRO B N 1
ATOM 6289 C CA . PRO B 1 258 ? 9.41620 -2.03517 -4.39987 1.000 30.14876 261 PRO B CA 1
ATOM 6290 C C . PRO B 1 258 ? 10.34867 -3.18147 -4.04260 1.000 27.97377 261 PRO B C 1
ATOM 6291 O O . PRO B 1 258 ? 10.04442 -4.33577 -4.35216 1.000 30.14898 261 PRO B O 1
ATOM 6295 N N . SER B 1 259 ? 11.48115 -2.89480 -3.41056 1.000 26.62140 262 SER B N 1
ATOM 6296 C CA . SER B 1 259 ? 12.39228 -3.93615 -2.95571 1.000 27.91515 262 SER B CA 1
ATOM 6297 C C . SER B 1 259 ? 12.02777 -4.29836 -1.51962 1.000 27.98714 262 SER B C 1
ATOM 6298 O O . SER B 1 259 ? 12.06282 -3.44992 -0.62295 1.000 25.79964 262 SER B O 1
ATOM 6301 N N . ASN B 1 260 ? 11.63928 -5.54666 -1.31356 1.000 25.69395 263 ASN B N 1
ATOM 6302 C CA . ASN B 1 260 ? 11.11780 -5.97409 -0.03462 1.000 26.04776 263 ASN B CA 1
ATOM 6303 C C . ASN B 1 260 ? 11.16550 -7.48689 -0.06528 1.000 23.17745 263 ASN B C 1
ATOM 6304 O O . ASN B 1 260 ? 10.79204 -8.07302 -1.08787 1.000 24.35112 263 ASN B O 1
ATOM 6309 N N . PRO B 1 261 ? 11.61957 -8.15213 1.00457 1.000 26.93248 264 PRO B N 1
ATOM 6310 C CA . PRO B 1 261 ? 12.09948 -7.59894 2.27694 1.000 22.52919 264 PRO B CA 1
ATOM 6311 C C . PRO B 1 261 ? 13.48748 -6.95515 2.13631 1.000 25.94546 264 PRO B C 1
ATOM 6312 O O . PRO B 1 261 ? 14.10762 -7.17132 1.10235 1.000 22.74567 264 PRO B O 1
ATOM 6316 N N . ASP B 1 262 ? 13.97699 -6.18880 3.12139 1.000 21.62707 265 ASP B N 1
ATOM 6317 C CA . ASP B 1 262 ? 15.36137 -5.72641 3.06788 1.000 25.44370 265 ASP B CA 1
ATOM 6318 C C . ASP B 1 262 ? 16.24476 -6.34856 4.12548 1.000 20.86872 265 ASP B C 1
ATOM 6319 O O . ASP B 1 262 ? 17.40064 -5.93433 4.26051 1.000 21.02737 265 ASP B O 1
ATOM 6324 N N . LEU B 1 263 ? 15.72687 -7.30049 4.88897 1.000 19.32233 266 LEU B N 1
ATOM 6325 C CA . LEU B 1 263 ? 16.52626 -8.04704 5.84717 1.000 21.60596 266 LEU B CA 1
ATOM 6326 C C . LEU B 1 263 ? 15.89809 -9.42607 5.95434 1.000 19.98340 266 LEU B C 1
ATOM 6327 O O . LEU B 1 263 ? 14.70337 -9.52833 6.23502 1.000 20.95626 266 LEU B O 1
ATOM 6332 N N . SER B 1 264 ? 16.67869 -10.46936 5.68910 1.000 20.01131 267 SER B N 1
ATOM 6333 C CA . SER B 1 264 ? 16.18954 -11.84060 5.81556 1.000 24.34344 267 SER B CA 1
ATOM 6334 C C . SER B 1 264 ? 17.28180 -12.85505 5.51136 1.000 21.97617 267 SER B C 1
ATOM 6335 O O . SER B 1 264 ? 18.14907 -12.61330 4.66731 1.000 21.95143 267 SER B O 1
ATOM 6338 N N . GLN B 1 265 ? 17.23292 -13.99797 6.18437 1.000 22.58638 268 GLN B N 1
ATOM 6339 C CA . GLN B 1 265 ? 18.04021 -15.14472 5.80061 1.000 23.17461 268 GLN B CA 1
ATOM 6340 C C . GLN B 1 265 ? 17.18248 -16.27869 5.26729 1.000 21.54710 268 GLN B C 1
ATOM 6341 O O . GLN B 1 265 ? 17.69985 -17.37084 5.02499 1.000 20.61289 268 GLN B O 1
ATOM 6347 N N . ARG B 1 266 ? 15.88710 -16.03717 5.05850 1.000 21.25202 269 ARG B N 1
ATOM 6348 C CA . ARG B 1 266 ? 14.96051 -17.13658 4.80517 1.000 19.91934 269 ARG B CA 1
ATOM 6349 C C . ARG B 1 266 ? 15.12010 -17.74772 3.41539 1.000 24.78754 269 ARG B C 1
ATOM 6350 O O . ARG B 1 266 ? 14.69948 -18.89248 3.21890 1.000 21.51407 269 ARG B O 1
ATOM 6358 N N . TYR B 1 267 ? 15.72609 -17.03974 2.45295 1.000 22.08120 270 TYR B N 1
ATOM 6359 C CA . TYR B 1 267 ? 15.88608 -17.59023 1.10654 1.000 22.12797 270 TYR B CA 1
ATOM 6360 C C . TYR B 1 267 ? 17.21374 -18.32146 0.91521 1.000 26.31374 270 TYR B C 1
ATOM 6361 O O . TYR B 1 267 ? 17.45412 -18.88908 -0.15686 1.000 23.66006 270 TYR B O 1
ATOM 6370 N N . LEU B 1 268 ? 18.07694 -18.30930 1.91982 1.000 22.54938 271 LEU B N 1
ATOM 6371 C CA . LEU B 1 268 ? 19.43622 -18.78724 1.80310 1.000 23.63237 271 LEU B CA 1
ATOM 6372 C C . LEU B 1 268 ? 19.48847 -20.31327 1.90593 1.000 27.22232 271 LEU B C 1
ATOM 6373 O O . LEU B 1 268 ? 18.56480 -20.97363 2.38756 1.000 24.70009 271 LEU B O 1
ATOM 6378 N N . ASP B 1 269 ? 20.60347 -20.86655 1.45646 1.000 26.71756 272 ASP B N 1
ATOM 6379 C CA . ASP B 1 269 ? 20.74402 -22.31267 1.37509 1.000 33.82429 272 ASP B CA 1
ATOM 6380 C C . ASP B 1 269 ? 20.76413 -22.97387 2.75124 1.000 35.48154 272 ASP B C 1
ATOM 6381 O O . ASP B 1 269 ? 21.53868 -22.57993 3.62370 1.000 31.59703 272 ASP B O 1
ATOM 6386 N N . HIS B 1 270 ? 19.95749 -24.03273 2.92044 1.000 40.13634 273 HIS B N 1
ATOM 6387 C CA . HIS B 1 270 ? 19.81523 -24.65984 4.23360 1.000 47.77466 273 HIS B CA 1
ATOM 6388 C C . HIS B 1 270 ? 21.04611 -25.44655 4.67048 1.000 47.10772 273 HIS B C 1
ATOM 6389 O O . HIS B 1 270 ? 21.09003 -25.89590 5.82053 1.000 49.42287 273 HIS B O 1
ATOM 6396 N N . ASN B 1 271 ? 22.04265 -25.61664 3.80607 1.000 44.99580 274 ASN B N 1
ATOM 6397 C CA . ASN B 1 271 ? 23.27227 -26.30531 4.16796 1.000 44.15857 274 ASN B CA 1
ATOM 6398 C C . ASN B 1 271 ? 24.43263 -25.35413 4.42072 1.000 44.30845 274 ASN B C 1
ATOM 6399 O O . ASN B 1 271 ? 25.57341 -25.80919 4.52333 1.000 47.57679 274 ASN B O 1
ATOM 6404 N N . ARG B 1 272 ? 24.17789 -24.05338 4.53179 1.000 38.10474 275 ARG B N 1
ATOM 6405 C CA . ARG B 1 272 ? 25.27769 -23.11552 4.71790 1.000 38.25651 275 ARG B CA 1
ATOM 6406 C C . ARG B 1 272 ? 25.93597 -23.30980 6.08677 1.000 40.16915 275 ARG B C 1
ATOM 6407 O O . ARG B 1 272 ? 25.33488 -23.83037 7.03163 1.000 39.15432 275 ARG B O 1
ATOM 6415 N N . LYS B 1 273 ? 27.19077 -22.88517 6.17963 1.000 32.14254 276 LYS B N 1
ATOM 6416 C CA . LYS B 1 273 ? 27.94634 -22.90980 7.42076 1.000 39.38748 276 LYS B CA 1
ATOM 6417 C C . LYS B 1 273 ? 27.70060 -21.62523 8.20804 1.000 37.69368 276 LYS B C 1
ATOM 6418 O O . LYS B 1 273 ? 27.31791 -20.59399 7.64911 1.000 33.82907 276 LYS B O 1
ATOM 6424 N N . ASN B 1 274 ? 27.94009 -21.69815 9.52248 1.000 30.60684 277 ASN B N 1
ATOM 6425 C CA . ASN B 1 274 ? 27.71309 -20.57554 10.42763 1.000 30.94827 277 ASN B CA 1
ATOM 6426 C C . ASN B 1 274 ? 26.31806 -19.99729 10.21577 1.000 27.27515 277 ASN B C 1
ATOM 6427 O O . ASN B 1 274 ? 26.13052 -18.78892 10.06338 1.000 27.35956 277 ASN B O 1
ATOM 6432 N N . MET B 1 275 ? 25.33569 -20.89200 10.19262 1.000 23.18915 278 MET B N 1
ATOM 6433 C CA . MET B 1 275 ? 23.99796 -20.53462 9.75781 1.000 24.96224 278 MET B CA 1
ATOM 6434 C C . MET B 1 275 ? 23.32527 -19.58328 10.73906 1.000 24.62865 278 MET B C 1
ATOM 6435 O O . MET B 1 275 ? 23.28826 -19.83415 11.94899 1.000 22.99898 278 MET B O 1
ATOM 6440 N N . VAL B 1 276 ? 22.79306 -18.49355 10.19824 1.000 24.44162 279 VAL B N 1
ATOM 6441 C CA . VAL B 1 276 ? 21.93097 -17.55955 10.90760 1.000 23.04990 279 VAL B CA 1
ATOM 6442 C C . VAL B 1 276 ? 20.55773 -17.62284 10.24820 1.000 23.25209 279 VAL B C 1
ATOM 6443 O O . VAL B 1 276 ? 20.44937 -17.52729 9.02077 1.000 22.83869 279 VAL B O 1
ATOM 6447 N N . ASP B 1 277 ? 19.51485 -17.80709 11.05134 1.000 21.49747 280 ASP B N 1
ATOM 6448 C CA . ASP B 1 277 ? 18.17097 -18.00822 10.52462 1.000 21.70859 280 ASP B CA 1
ATOM 6449 C C . ASP B 1 277 ? 17.16645 -17.16374 11.30912 1.000 20.82132 280 ASP B C 1
ATOM 6450 O O . ASP B 1 277 ? 17.48411 -16.59187 12.35254 1.000 20.01149 280 ASP B O 1
ATOM 6455 N N . TRP B 1 278 ? 15.94085 -17.08133 10.77965 1.000 19.45901 281 TRP B N 1
ATOM 6456 C CA . TRP B 1 278 ? 14.83034 -16.37838 11.44055 1.000 20.00427 281 TRP B CA 1
ATOM 6457 C C . TRP B 1 278 ? 15.15048 -14.90572 11.69695 1.000 22.32944 281 TRP B C 1
ATOM 6458 O O . TRP B 1 278 ? 14.79712 -14.36530 12.74442 1.000 21.27199 281 TRP B O 1
ATOM 6469 N N . ALA B 1 279 ? 15.82018 -14.24411 10.75328 1.000 18.84476 282 ALA B N 1
ATOM 6470 C CA . ALA B 1 279 ? 16.25438 -12.86960 10.97239 1.000 19.67534 282 ALA B CA 1
ATOM 6471 C C . ALA B 1 279 ? 15.11636 -11.88564 10.70489 1.000 20.83494 282 ALA B C 1
ATOM 6472 O O . ALA B 1 279 ? 14.48044 -11.92944 9.64541 1.000 21.87027 282 ALA B O 1
ATOM 6474 N N . GLY B 1 280 ? 14.87185 -10.99376 11.66089 1.000 20.39329 283 GLY B N 1
ATOM 6475 C CA . GLY B 1 280 ? 13.83208 -9.98815 11.52109 1.000 18.80454 283 GLY B CA 1
ATOM 6476 C C . GLY B 1 280 ? 13.63888 -9.25814 12.83870 1.000 19.29361 283 GLY B C 1
ATOM 6477 O O . GLY B 1 280 ? 14.44711 -9.39435 13.75619 1.000 18.15489 283 GLY B O 1
ATOM 6478 N N . HIS B 1 281 ? 12.54007 -8.49900 12.92571 1.000 19.28869 284 HIS B N 1
ATOM 6479 C CA . HIS B 1 281 ? 12.20428 -7.72203 14.13012 1.000 18.95280 284 HIS B CA 1
ATOM 6480 C C . HIS B 1 281 ? 13.30998 -6.71411 14.45178 1.000 20.22576 284 HIS B C 1
ATOM 6481 O O . HIS B 1 281 ? 13.95945 -6.75623 15.50533 1.000 19.15796 284 HIS B O 1
ATOM 6488 N N . ALA B 1 282 ? 13.49281 -5.78043 13.52613 1.000 20.98334 285 ALA B N 1
ATOM 6489 C CA . ALA B 1 282 ? 14.59685 -4.84049 13.55087 1.000 18.76594 285 ALA B CA 1
ATOM 6490 C C . ALA B 1 282 ? 14.16647 -3.48008 14.09665 1.000 19.56731 285 ALA B C 1
ATOM 6491 O O . ALA B 1 282 ? 12.97977 -3.16305 14.19431 1.000 21.34693 285 ALA B O 1
ATOM 6493 N N . ASP B 1 283 ? 15.16561 -2.67584 14.45127 1.000 19.82377 286 ASP B N 1
ATOM 6494 C CA . ASP B 1 283 ? 14.95030 -1.32682 14.95549 1.000 19.46216 286 ASP B CA 1
ATOM 6495 C C . ASP B 1 283 ? 16.18952 -0.51916 14.59331 1.000 20.44444 286 ASP B C 1
ATOM 6496 O O . ASP B 1 283 ? 17.31254 -0.95468 14.86453 1.000 20.41184 286 ASP B O 1
ATOM 6501 N N . LEU B 1 284 ? 15.98845 0.64491 13.98420 1.000 20.72234 287 LEU B N 1
ATOM 6502 C CA . LEU B 1 284 ? 17.08551 1.46374 13.48306 1.000 22.26947 287 LEU B CA 1
ATOM 6503 C C . LEU B 1 284 ? 17.47651 2.55611 14.46801 1.000 24.46438 287 LEU B C 1
ATOM 6504 O O . LEU B 1 284 ? 16.64886 3.02793 15.24790 1.000 24.78546 287 LEU B O 1
ATOM 6509 N N . VAL B 1 285 ? 18.73955 2.99912 14.37280 1.000 24.60948 288 VAL B N 1
ATOM 6510 C CA . VAL B 1 285 ? 19.25596 4.12116 15.15470 1.000 26.26656 288 VAL B CA 1
ATOM 6511 C C . VAL B 1 285 ? 20.41718 4.76262 14.39332 1.000 31.72044 288 VAL B C 1
ATOM 6512 O O . VAL B 1 285 ? 21.04814 4.13621 13.53772 1.000 28.29780 288 VAL B O 1
ATOM 6516 N N . GLU B 1 286 ? 20.70683 6.02819 14.71274 1.000 33.10044 289 GLU B N 1
ATOM 6517 C CA . GLU B 1 286 ? 21.86288 6.72830 14.15210 1.000 33.09386 289 GLU B CA 1
ATOM 6518 C C . GLU B 1 286 ? 23.09551 6.43339 15.00372 1.000 33.30170 289 GLU B C 1
ATOM 6519 O O . GLU B 1 286 ? 23.11533 6.73840 16.20248 1.000 34.42067 289 GLU B O 1
ATOM 6525 N N . GLY B 1 287 ? 24.11393 5.83246 14.39285 1.000 31.12124 290 GLY B N 1
ATOM 6526 C CA . GLY B 1 287 ? 25.30816 5.46112 15.11584 1.000 35.04215 290 GLY B CA 1
ATOM 6527 C C . GLY B 1 287 ? 26.20339 6.65195 15.38584 1.000 37.09487 290 GLY B C 1
ATOM 6528 O O . GLY B 1 287 ? 26.01970 7.75635 14.84557 1.000 39.47953 290 GLY B O 1
ATOM 6529 N N . PRO B 1 288 ? 27.21233 6.44006 16.24107 1.000 36.77476 291 PRO B N 1
ATOM 6530 C CA . PRO B 1 288 ? 28.18952 7.51153 16.50790 1.000 39.14936 291 PRO B CA 1
ATOM 6531 C C . PRO B 1 288 ? 28.98471 7.85449 15.27022 1.000 43.64322 291 PRO B C 1
ATOM 6532 O O . PRO B 1 288 ? 29.77021 8.81245 15.26579 1.000 43.00480 291 PRO B O 1
ATOM 6536 N N . ASP B 1 289 ? 28.77907 7.06039 14.22748 1.000 45.70697 292 ASP B N 1
ATOM 6537 C CA . ASP B 1 289 ? 29.34804 7.19251 12.90343 1.000 46.32829 292 ASP B CA 1
ATOM 6538 C C 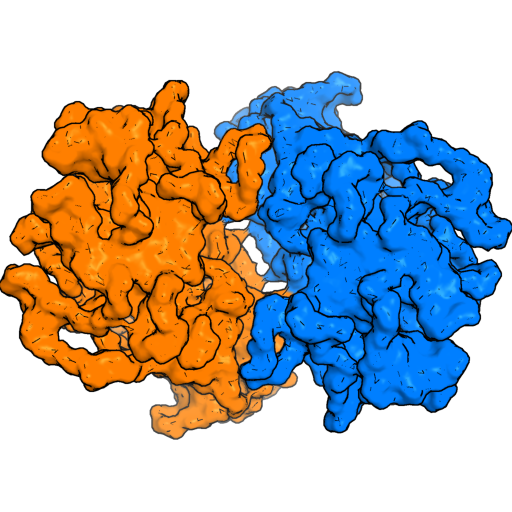. ASP B 1 289 ? 28.76001 8.33946 12.10107 1.000 43.24573 292 ASP B C 1
ATOM 6539 O O . ASP B 1 289 ? 29.34727 8.72470 11.08894 1.000 46.08116 292 ASP B O 1
ATOM 6544 N N . GLY B 1 290 ? 27.58377 8.83929 12.47769 1.000 41.99250 293 GLY B N 1
ATOM 6545 C CA . GLY B 1 290 ? 26.68962 9.41923 11.49735 1.000 42.20624 293 GLY B CA 1
ATOM 6546 C C . GLY B 1 290 ? 26.06071 8.39629 10.57060 1.000 44.75652 293 GLY B C 1
ATOM 6547 O O . GLY B 1 290 ? 25.18746 8.75544 9.77266 1.000 50.07217 293 GLY B O 1
ATOM 6548 N N . LYS B 1 291 ? 26.48235 7.13860 10.65106 1.000 40.42297 294 LYS B N 1
ATOM 6549 C CA . LYS B 1 291 ? 25.91979 6.01955 9.91597 1.000 35.42485 294 LYS B CA 1
ATOM 6550 C C . LYS B 1 291 ? 24.74430 5.42839 10.68704 1.000 32.95217 294 LYS B C 1
ATOM 6551 O O . LYS B 1 291 ? 24.72602 5.43060 11.91902 1.000 36.89834 294 LYS B O 1
ATOM 6557 N N . TYR B 1 292 ? 23.76404 4.91114 9.95700 1.000 30.90393 295 TYR B N 1
ATOM 6558 C CA . TYR B 1 292 ? 22.65318 4.21215 10.59269 1.000 29.66422 295 TYR B CA 1
ATOM 6559 C C . TYR B 1 292 ? 23.03567 2.77736 10.91614 1.000 24.40429 295 TYR B C 1
ATOM 6560 O O . TYR B 1 292 ? 23.88474 2.17881 10.25065 1.000 24.93917 295 TYR B O 1
ATOM 6569 N N . TYR B 1 293 ? 22.39091 2.21916 11.94593 1.000 26.10568 296 TYR B N 1
ATOM 6570 C CA . TYR B 1 293 ? 22.53055 0.80290 12.27347 1.000 26.06953 296 TYR B CA 1
ATOM 6571 C C . TYR B 1 293 ? 21.15980 0.23008 12.59606 1.000 21.77864 296 TYR B C 1
ATOM 6572 O O . TYR B 1 293 ? 20.25245 0.95663 12.99693 1.000 24.48184 296 TYR B O 1
ATOM 6581 N N . GLY B 1 294 ? 21.01945 -1.08252 12.42860 1.000 21.14428 297 GLY B N 1
ATOM 6582 C CA . GLY B 1 294 ? 19.79923 -1.74956 12.84598 1.000 19.22656 297 GLY B CA 1
ATOM 6583 C C . GLY B 1 294 ? 20.07407 -2.97240 13.69933 1.000 20.90607 297 GLY B C 1
ATOM 6584 O O . GLY B 1 294 ? 20.83984 -3.85206 13.28848 1.000 19.08721 297 GLY B O 1
ATOM 6585 N N . VAL B 1 295 ? 19.46812 -3.04742 14.88773 1.000 18.74003 298 VAL B N 1
ATOM 6586 C CA . VAL B 1 295 ? 19.50841 -4.27304 15.68087 1.000 19.97671 298 VAL B CA 1
ATOM 6587 C C . VAL B 1 295 ? 18.34986 -5.15416 15.24231 1.000 18.72793 298 VAL B C 1
ATOM 6588 O O . VAL B 1 295 ? 17.33998 -4.66131 14.74857 1.000 21.56787 298 VAL B O 1
ATOM 6592 N N . PHE B 1 296 ? 18.49130 -6.46758 15.41924 1.000 18.14750 299 PHE B N 1
ATOM 6593 C CA . PHE B 1 296 ? 17.42673 -7.38430 15.04073 1.000 17.05496 299 PHE B CA 1
ATOM 6594 C C . PHE B 1 296 ? 17.69548 -8.72167 15.70685 1.000 18.41618 299 PHE B C 1
ATOM 6595 O O . PHE B 1 296 ? 18.79080 -8.96671 16.22002 1.000 19.18639 299 PHE B O 1
ATOM 6603 N N . LEU B 1 297 ? 16.67742 -9.57870 15.72950 1.000 17.62966 300 LEU B N 1
ATOM 6604 C CA . LEU B 1 297 ? 16.87123 -10.90490 16.28456 1.000 17.89614 300 LEU B CA 1
ATOM 6605 C C . LEU B 1 297 ? 17.13690 -11.90767 15.16298 1.000 18.86091 300 LEU B C 1
ATOM 6606 O O . LEU B 1 297 ? 16.74361 -11.71435 14.00984 1.000 18.24106 300 LEU B O 1
ATOM 6611 N N . ALA B 1 298 ? 17.77845 -13.00831 15.53425 1.000 17.12502 301 ALA B N 1
ATOM 6612 C CA . ALA B 1 298 ? 17.94093 -14.15270 14.64413 1.000 19.64120 301 ALA B CA 1
ATOM 6613 C C . ALA B 1 298 ? 18.38253 -15.32624 15.50863 1.000 19.93531 301 ALA B C 1
ATOM 6614 O O . ALA B 1 298 ? 18.61508 -15.17278 16.70757 1.000 18.23453 301 ALA B O 1
ATOM 6616 N N . ILE B 1 299 ? 18.48576 -16.50852 14.89423 1.000 17.82014 302 ILE B N 1
ATOM 6617 C CA . ILE B 1 299 ? 18.90983 -17.69822 15.62232 1.000 19.15112 302 ILE B CA 1
ATOM 6618 C C . ILE B 1 299 ? 20.12092 -18.31619 14.93997 1.000 18.87636 302 ILE B C 1
ATOM 6619 O O . ILE B 1 299 ? 20.38623 -18.08889 13.75905 1.000 19.35926 302 ILE B O 1
ATOM 6624 N N . ARG B 1 300 ? 20.84205 -19.14286 15.70046 1.000 18.05372 303 ARG B N 1
ATOM 6625 C CA . ARG B 1 300 ? 21.98407 -19.89360 15.18221 1.000 18.28668 303 ARG B CA 1
ATOM 6626 C C . ARG B 1 300 ? 21.76865 -21.36000 15.53855 1.000 20.20587 303 ARG B C 1
ATOM 6627 O O . ARG B 1 300 ? 22.16883 -21.82333 16.61563 1.000 21.62357 303 ARG B O 1
ATOM 6635 N N . PRO B 1 301 ? 21.11491 -22.11271 14.66258 1.000 19.21091 304 PRO B N 1
ATOM 6636 C CA . PRO B 1 301 ? 20.77588 -23.50043 14.98630 1.000 23.04558 304 PRO B CA 1
ATOM 6637 C C . PRO B 1 301 ? 22.01103 -24.38796 15.02760 1.000 23.66696 304 PRO B C 1
ATOM 6638 O O . PRO B 1 301 ? 23.07211 -24.07220 14.47340 1.000 22.04081 304 PRO B O 1
ATOM 6642 N N . ASN B 1 302 ? 21.85607 -25.52006 15.70994 1.000 22.68406 305 ASN B N 1
ATOM 6643 C CA . ASN B 1 302 ? 22.94736 -26.47320 15.84950 1.000 24.36683 305 ASN B CA 1
ATOM 6644 C C . ASN B 1 302 ? 22.92859 -27.44370 14.66359 1.000 25.02870 305 ASN B C 1
ATOM 6645 O O . ASN B 1 302 ? 22.20809 -27.24644 13.68122 1.000 22.48768 305 ASN B O 1
ATOM 6650 N N . GLU B 1 303 ? 23.69869 -28.53083 14.76439 1.000 26.38481 306 GLU B N 1
ATOM 6651 C CA . GLU B 1 303 ? 23.81828 -29.48083 13.65588 1.000 26.19494 306 GLU B CA 1
ATOM 6652 C C . GLU B 1 303 ? 22.53837 -30.27187 13.41216 1.000 30.93762 306 GLU B C 1
ATOM 6653 O O . GLU B 1 303 ? 22.38859 -30.87010 12.34068 1.000 30.71452 306 GLU B O 1
ATOM 6659 N N . LYS B 1 304 ? 21.60887 -30.29356 14.36111 1.000 26.01664 307 LYS B N 1
ATOM 6660 C CA . LYS B 1 304 ? 20.31954 -30.91996 14.11000 1.000 26.89333 307 LYS B CA 1
ATOM 6661 C C . LYS B 1 304 ? 19.29861 -29.94621 13.54458 1.000 26.04129 307 LYS B C 1
ATOM 6662 O O . LYS B 1 304 ? 18.12309 -30.30627 13.41773 1.000 26.64987 307 LYS B O 1
ATOM 6668 N N . GLY B 1 305 ? 19.70977 -28.71973 13.23107 1.000 24.83459 308 GLY B N 1
ATOM 6669 C CA . GLY B 1 305 ? 18.77395 -27.72509 12.75712 1.000 23.04780 308 GLY B CA 1
ATOM 6670 C C . GLY B 1 305 ? 17.86558 -27.13665 13.81985 1.000 25.56037 308 GLY B C 1
ATOM 6671 O O . GLY B 1 305 ? 16.81255 -26.59310 13.47144 1.000 28.55774 308 GLY B O 1
ATOM 6672 N N . ARG B 1 306 ? 18.23988 -27.20481 15.10039 1.000 21.88086 309 ARG B N 1
ATOM 6673 C CA . ARG B 1 306 ? 17.40772 -26.71214 16.19695 1.000 21.32871 309 ARG B CA 1
ATOM 6674 C C . ARG B 1 306 ? 18.08494 -25.54961 16.92727 1.000 23.69356 309 ARG B C 1
ATOM 6675 O O . ARG B 1 306 ? 19.31264 -25.42734 16.92309 1.000 23.19807 309 ARG B O 1
ATOM 6683 N N . VAL B 1 307 ? 17.27412 -24.72051 17.60146 1.000 21.87166 310 VAL B N 1
ATOM 6684 C CA . VAL B 1 307 ? 17.76695 -23.61712 18.42854 1.000 22.24159 310 VAL B CA 1
ATOM 6685 C C . VAL B 1 307 ? 17.63144 -24.01444 19.87763 1.000 20.27961 310 VAL B C 1
ATOM 6686 O O . VAL B 1 307 ? 16.50495 -24.17802 20.36627 1.000 21.44362 310 VAL B O 1
ATOM 6690 N N . ASN B 1 308 ? 18.75277 -24.04624 20.58710 1.000 20.35137 311 ASN B N 1
ATOM 6691 C CA . ASN B 1 308 ? 18.75325 -24.28300 22.01894 1.000 20.17901 311 ASN B CA 1
ATOM 6692 C C . ASN B 1 308 ? 19.10339 -23.04055 22.82092 1.000 20.58260 311 ASN B C 1
ATOM 6693 O O . ASN B 1 308 ? 18.90403 -23.03710 24.03935 1.000 19.59960 311 ASN B O 1
ATOM 6698 N N . ILE B 1 309 ? 19.61398 -21.98478 22.18687 1.000 19.51977 312 ILE B N 1
ATOM 6699 C CA . ILE B 1 309 ? 20.00271 -20.79546 22.93581 1.000 20.38389 312 ILE B CA 1
ATOM 6700 C C . ILE B 1 309 ? 19.06990 -19.61938 22.65973 1.000 20.28635 312 ILE B C 1
ATOM 6701 O O . ILE B 1 309 ? 19.35274 -18.50142 23.08975 1.000 19.82245 312 ILE B O 1
ATOM 6706 N N . GLY B 1 310 ? 17.92613 -19.86088 21.98927 1.000 17.87954 313 GLY B N 1
ATOM 6707 C CA . GLY B 1 310 ? 16.93678 -18.82311 21.75866 1.000 18.46844 313 GLY B CA 1
ATOM 6708 C C . GLY B 1 310 ? 17.32520 -17.82140 20.68235 1.000 17.65872 313 GLY B C 1
ATOM 6709 O O . GLY B 1 310 ? 18.32981 -17.95432 19.97090 1.000 18.66719 313 GLY B O 1
ATOM 6710 N N . ARG B 1 311 ? 16.50763 -16.77660 20.58798 1.000 16.74687 314 ARG B N 1
ATOM 6711 C CA . ARG B 1 311 ? 16.70620 -15.71477 19.61465 1.000 17.77936 314 ARG B CA 1
ATOM 6712 C C . ARG B 1 311 ? 17.64180 -14.66612 20.20876 1.000 18.88113 314 ARG B C 1
ATOM 6713 O O . ARG B 1 311 ? 17.44574 -14.22896 21.34634 1.000 19.20343 314 ARG B O 1
ATOM 6721 N N . GLU B 1 312 ? 18.67322 -14.29635 19.45163 1.000 16.71415 315 GLU B N 1
ATOM 6722 C CA . GLU B 1 312 ? 19.75817 -13.45665 19.94257 1.000 18.69112 315 GLU B CA 1
ATOM 6723 C C . GLU B 1 312 ? 19.72647 -12.10254 19.25008 1.000 19.15332 315 GLU B C 1
ATOM 6724 O O . GLU B 1 312 ? 19.05676 -11.92702 18.23810 1.000 19.06233 315 GLU B O 1
ATOM 6730 N N . THR B 1 313 ? 20.48192 -11.13936 19.78027 1.000 16.98554 316 THR B N 1
ATOM 6731 C CA . THR B 1 313 ? 20.44595 -9.78413 19.24244 1.000 19.52619 316 THR B CA 1
ATOM 6732 C C . THR B 1 313 ? 21.65457 -9.53558 18.35344 1.000 20.41493 316 THR B C 1
ATOM 6733 O O . THR B 1 313 ? 22.80047 -9.61069 18.81494 1.000 18.88821 316 THR B O 1
ATOM 6737 N N . PHE B 1 314 ? 21.37839 -9.22974 17.08526 1.000 18.45333 317 PHE B N 1
ATOM 6738 C CA . PHE B 1 314 ? 22.35630 -8.93509 16.04907 1.000 18.28210 317 PHE B CA 1
ATOM 6739 C C . PHE B 1 314 ? 22.26166 -7.45938 15.69937 1.000 20.57397 317 PHE B C 1
ATOM 6740 O O . PHE B 1 314 ? 21.29510 -6.76985 16.04009 1.000 18.97921 317 PHE B O 1
ATOM 6748 N N . ILE B 1 315 ? 23.26403 -6.98283 14.97750 1.000 21.70677 318 ILE B N 1
ATOM 6749 C CA . ILE B 1 315 ? 23.28560 -5.60760 14.50686 1.000 18.71167 318 ILE B CA 1
ATOM 6750 C C . ILE B 1 315 ? 23.91282 -5.58558 13.11660 1.000 20.90411 318 ILE B C 1
ATOM 6751 O O . ILE B 1 315 ? 24.75323 -6.42506 12.78980 1.000 21.58020 318 ILE B O 1
ATOM 6756 N N . LEU B 1 316 ? 23.48164 -4.63520 12.28350 1.000 18.82605 319 LEU B N 1
ATOM 6757 C CA . LEU B 1 316 ? 24.11125 -4.43182 10.98578 1.000 21.40317 319 LEU B CA 1
ATOM 6758 C C . LEU B 1 316 ? 24.16233 -2.94553 10.66520 1.000 23.64375 319 LEU B C 1
ATOM 6759 O O . LEU B 1 316 ? 23.25166 -2.19322 11.04420 1.000 21.64641 319 LEU B O 1
ATOM 6764 N N . PRO B 1 317 ? 25.19610 -2.49629 9.94986 1.000 23.39275 320 PRO B N 1
ATOM 6765 C CA . PRO B 1 317 ? 25.16904 -1.13116 9.41886 1.000 23.58817 320 PRO B CA 1
ATOM 6766 C C . PRO B 1 317 ? 24.07754 -1.00143 8.37576 1.000 25.22204 320 PRO B C 1
ATOM 6767 O O . PRO B 1 317 ? 23.71429 -1.96515 7.69823 1.000 20.96530 320 PRO B O 1
ATOM 6771 N N . VAL B 1 318 ? 23.55439 0.21342 8.25278 1.000 23.01656 321 VAL B N 1
ATOM 6772 C CA . VAL B 1 318 ? 22.42139 0.49899 7.38789 1.000 23.86211 321 VAL B CA 1
ATOM 6773 C C . VAL B 1 318 ? 22.77322 1.71866 6.54647 1.000 27.34900 321 VAL B C 1
ATOM 6774 O O . VAL B 1 318 ? 23.28189 2.71274 7.07244 1.000 29.38495 321 VAL B O 1
ATOM 6778 N N . ASP B 1 319 ? 22.54570 1.61943 5.23815 1.000 24.92439 322 ASP B N 1
ATOM 6779 C CA . ASP B 1 319 ? 22.72189 2.72720 4.30547 1.000 28.23497 322 ASP B CA 1
ATOM 6780 C C . ASP B 1 319 ? 21.35812 3.36278 4.08213 1.000 24.87292 322 ASP B C 1
ATOM 6781 O O . ASP B 1 319 ? 20.43579 2.70108 3.60050 1.000 27.09828 322 ASP B O 1
ATOM 6786 N N . TRP B 1 320 ? 21.21948 4.63580 4.44057 1.000 27.34202 323 TRP B N 1
ATOM 6787 C CA . TRP B 1 320 ? 19.97062 5.34633 4.16889 1.000 26.23516 323 TRP B CA 1
ATOM 6788 C C . TRP B 1 320 ? 20.24335 6.64046 3.40795 1.000 28.72432 323 TRP B C 1
ATOM 6789 O O . TRP B 1 320 ? 19.63893 7.68453 3.67093 1.000 27.32520 323 TRP B O 1
ATOM 6800 N N . SER B 1 321 ? 21.16831 6.58980 2.44828 1.000 25.94440 324 SER B N 1
ATOM 6801 C CA . SER B 1 321 ? 21.43763 7.75551 1.61033 1.000 27.62386 324 SER B CA 1
ATOM 6802 C C . SER B 1 321 ? 20.35775 7.98354 0.56202 1.000 29.45565 324 SER B C 1
ATOM 6803 O O . SER B 1 321 ? 20.30999 9.06725 -0.02266 1.000 26.01965 324 SER B O 1
ATOM 6806 N N . GLY B 1 322 ? 19.50301 6.99268 0.30370 1.000 25.69861 325 GLY B N 1
ATOM 6807 C CA . GLY B 1 322 ? 18.44486 7.13414 -0.67658 1.000 24.58738 325 GLY B CA 1
ATOM 6808 C C . GLY B 1 322 ? 17.06962 7.07150 -0.05888 1.000 27.74464 325 GLY B C 1
ATOM 6809 O O . GLY B 1 322 ? 16.91890 7.34625 1.13399 1.000 28.13185 325 GLY B O 1
ATOM 6810 N N . GLU B 1 323 ? 16.05588 6.70030 -0.84493 1.000 27.92783 326 GLU B N 1
ATOM 6811 C CA . GLU B 1 323 ? 14.69539 6.72220 -0.32059 1.000 30.11537 326 GLU B CA 1
ATOM 6812 C C . GLU B 1 323 ? 14.51481 5.72323 0.81848 1.000 30.09079 326 GLU B C 1
ATOM 6813 O O . GLU B 1 323 ? 13.91541 6.05181 1.84506 1.000 31.01736 326 GLU B O 1
ATOM 6819 N N . PHE B 1 324 ? 15.02529 4.50750 0.66247 1.000 25.49167 327 PHE B N 1
ATOM 6820 C CA . PHE B 1 324 ? 14.75275 3.46109 1.63892 1.000 25.02571 327 PHE B CA 1
ATOM 6821 C C . PHE B 1 324 ? 16.03096 2.96535 2.29891 1.000 26.41409 327 PHE B C 1
ATOM 6822 O O . PHE B 1 324 ? 17.08772 2.90409 1.65905 1.000 27.11879 327 PHE B O 1
ATOM 6830 N N . PRO B 1 325 ? 15.95755 2.57538 3.57363 1.000 27.24401 328 PRO B N 1
ATOM 6831 C CA . PRO B 1 325 ? 17.13411 1.99850 4.23063 1.000 25.70610 328 PRO B CA 1
ATOM 6832 C C . PRO B 1 325 ? 17.51061 0.65163 3.63080 1.000 25.58171 328 PRO B C 1
ATOM 6833 O O . PRO B 1 325 ? 16.65207 -0.16291 3.28440 1.000 27.76129 328 PRO B O 1
ATOM 6837 N N . VAL B 1 326 ? 18.81565 0.42012 3.53493 1.000 26.02938 329 VAL B N 1
ATOM 6838 C CA . VAL B 1 326 ? 19.37860 -0.83588 3.05384 1.000 27.31335 329 VAL B CA 1
ATOM 6839 C C . VAL B 1 326 ? 20.21566 -1.41802 4.18420 1.000 22.71652 329 VAL B C 1
ATOM 6840 O O . VAL B 1 326 ? 21.13857 -0.75808 4.68030 1.000 25.34580 329 VAL B O 1
ATOM 6844 N N . PHE B 1 327 ? 19.88384 -2.63384 4.61325 1.000 24.35822 330 PHE B N 1
ATOM 6845 C CA . PHE B 1 327 ? 20.73082 -3.33837 5.57155 1.000 23.70276 330 PHE B CA 1
ATOM 6846 C C . PHE B 1 327 ? 21.93062 -3.87303 4.81303 1.000 24.36352 330 PHE B C 1
ATOM 6847 O O . PHE B 1 327 ? 21.77478 -4.69899 3.90940 1.000 24.97769 330 PHE B O 1
ATOM 6855 N N . GLU B 1 328 ? 23.12183 -3.40326 5.16763 1.000 25.70683 331 GLU B N 1
ATOM 6856 C CA . GLU B 1 328 ? 24.31691 -3.75287 4.41092 1.000 24.52198 331 GLU B CA 1
ATOM 6857 C C . GLU B 1 328 ? 24.59058 -5.24343 4.53221 1.000 25.96525 331 GLU B C 1
ATOM 6858 O O . GLU B 1 328 ? 24.89042 -5.75037 5.62011 1.000 25.04899 331 GLU B O 1
ATOM 6864 N N . ASN B 1 329 ? 24.46721 -5.94035 3.40072 1.000 21.48018 332 ASN B N 1
ATOM 6865 C CA . ASN B 1 329 ? 24.60665 -7.38314 3.32300 1.000 24.81762 332 ASN B CA 1
ATOM 6866 C C . ASN B 1 329 ? 23.55222 -8.10078 4.16300 1.000 23.12213 332 ASN B C 1
ATOM 6867 O O . ASN B 1 329 ? 23.76304 -9.22964 4.60192 1.000 23.77588 332 ASN B O 1
ATOM 6872 N N . GLY B 1 330 ? 22.38794 -7.47762 4.34690 1.000 21.05650 333 GLY B N 1
ATOM 6873 C CA . GLY B 1 330 ? 21.30571 -8.09738 5.09206 1.000 20.12596 333 GLY B CA 1
ATOM 6874 C C . GLY B 1 330 ? 20.48620 -9.13025 4.34762 1.000 21.66497 333 GLY B C 1
ATOM 6875 O O . GLY B 1 330 ? 19.55511 -9.69415 4.93127 1.000 21.33616 333 GLY B O 1
ATOM 6876 N N . LEU B 1 331 ? 20.81069 -9.40784 3.07618 1.000 19.86965 334 LEU B N 1
ATOM 6877 C CA . LEU B 1 331 ? 20.12156 -10.41446 2.27670 1.000 21.16407 334 LEU B CA 1
ATOM 6878 C C . LEU B 1 331 ? 21.05539 -11.53245 1.82845 1.000 22.54260 334 LEU B C 1
ATOM 6879 O O . LEU B 1 331 ? 20.65145 -12.37543 1.01086 1.000 23.18738 334 LEU B O 1
ATOM 6884 N N . ILE B 1 332 ? 22.29523 -11.54739 2.31703 1.000 21.58512 335 ILE B N 1
ATOM 6885 C CA . ILE B 1 332 ? 23.27348 -12.58839 2.01008 1.000 21.90494 335 ILE B CA 1
ATOM 6886 C C . ILE B 1 332 ? 23.68028 -13.18828 3.35583 1.000 22.91638 335 ILE B C 1
ATOM 6887 O O . ILE B 1 332 ? 23.32811 -12.62121 4.40087 1.000 21.50231 335 ILE B O 1
ATOM 6892 N N . PRO B 1 333 ? 24.36544 -14.33111 3.39819 1.000 22.75020 336 PRO B N 1
ATOM 6893 C CA . PRO B 1 333 ? 24.62359 -14.97742 4.69402 1.000 22.70959 336 PRO B CA 1
ATOM 6894 C C . PRO B 1 333 ? 25.38785 -14.06429 5.64378 1.000 23.46220 336 PRO B C 1
ATOM 6895 O O . PRO B 1 333 ? 26.37849 -13.42647 5.27121 1.000 24.05122 336 PRO B O 1
ATOM 6899 N N . MET B 1 334 ? 24.90353 -13.99820 6.87960 1.000 21.52515 337 MET B N 1
ATOM 6900 C CA . MET B 1 334 ? 25.56779 -13.21533 7.91414 1.000 24.01521 337 MET B CA 1
ATOM 6901 C C . MET B 1 334 ? 26.99731 -13.66211 8.13380 1.000 23.79090 337 MET B C 1
ATOM 6902 O O . MET B 1 334 ? 27.26793 -14.85594 8.28030 1.000 25.83697 337 MET B O 1
ATOM 6907 N N . GLU B 1 335 ? 27.90657 -12.67724 8.25431 1.000 24.15616 338 GLU B N 1
ATOM 6908 C CA . GLU B 1 335 ? 29.30236 -12.88933 8.61136 1.000 28.63462 338 GLU B CA 1
ATOM 6909 C C . GLU B 1 335 ? 29.46937 -12.91345 10.12556 1.000 28.23455 338 GLU B C 1
ATOM 6910 O O . GLU B 1 335 ? 28.78460 -12.17748 10.83757 1.000 23.46271 338 GLU B O 1
ATOM 6916 N N . PRO B 1 336 ? 30.40978 -13.71615 10.63321 1.000 28.13289 339 PRO B N 1
ATOM 6917 C CA . PRO B 1 336 ? 30.68674 -13.69356 12.07984 1.000 25.59974 339 PRO B CA 1
ATOM 6918 C C . PRO B 1 336 ? 31.22992 -12.36539 12.57402 1.000 30.11797 339 PRO B C 1
ATOM 6919 O O . PRO B 1 336 ? 30.99360 -12.01328 13.73943 1.000 27.04798 339 PRO B O 1
ATOM 6923 N N . LYS B 1 337 ? 31.96172 -11.62289 11.73969 1.000 24.54951 340 LYS B N 1
ATOM 6924 C CA . LYS B 1 337 ? 32.63958 -10.40631 12.17710 1.000 29.19850 340 LYS B CA 1
ATOM 6925 C C . LYS B 1 337 ? 32.14638 -9.17810 11.42396 1.000 28.41875 340 LYS B C 1
ATOM 6926 O O . LYS B 1 337 ? 31.80698 -9.25070 10.23959 1.000 29.89994 340 LYS B O 1
ATOM 6932 N N . LEU B 1 338 ? 32.14541 -8.03947 12.12461 1.000 24.77524 341 LEU B N 1
ATOM 6933 C CA . LEU B 1 338 ? 31.84940 -6.73237 11.54809 1.000 29.93177 341 LEU B CA 1
ATOM 6934 C C . LEU B 1 338 ? 32.96982 -5.77096 11.90860 1.000 30.07188 341 LEU B C 1
ATOM 6935 O O . LEU B 1 338 ? 33.68812 -5.97715 12.88755 1.000 27.45589 341 LEU B O 1
ATOM 6940 N N . LYS B 1 339 ? 33.09842 -4.69612 11.13100 1.000 27.66943 342 LYS B N 1
ATOM 6941 C CA . LYS B 1 339 ? 34.01054 -3.62645 11.50508 1.000 28.55705 342 LYS B CA 1
ATOM 6942 C C . LYS B 1 339 ? 33.34732 -2.74616 12.54852 1.000 27.48423 342 LYS B C 1
ATOM 6943 O O . LYS B 1 339 ? 32.16459 -2.41811 12.43693 1.000 27.31561 342 LYS B O 1
ATOM 6949 N N . THR B 1 340 ? 34.10020 -2.37127 13.57181 1.000 26.40282 343 THR B N 1
ATOM 6950 C CA . THR B 1 340 ? 33.54773 -1.45377 14.54655 1.000 27.31709 343 THR B CA 1
ATOM 6951 C C . THR B 1 340 ? 33.29507 -0.11105 13.86261 1.000 33.98383 343 THR B C 1
ATOM 6952 O O . THR B 1 340 ? 33.91534 0.19377 12.84023 1.000 32.59485 343 THR B O 1
ATOM 6956 N N . PRO B 1 341 ? 32.36058 0.69357 14.37245 1.000 32.50183 344 PRO B N 1
ATOM 6957 C CA . PRO B 1 341 ? 32.23619 2.06711 13.86806 1.000 34.21572 344 PRO B CA 1
ATOM 6958 C C . PRO B 1 341 ? 33.57943 2.77611 13.93538 1.000 39.90266 344 PRO B C 1
ATOM 6959 O O . PRO B 1 341 ? 34.46651 2.35661 14.68683 1.000 37.38901 344 PRO B O 1
ATOM 6963 N N . ALA B 1 342 ? 33.75478 3.82890 13.14350 1.000 40.50469 345 ALA B N 1
ATOM 6964 C CA . ALA B 1 342 ? 35.07471 4.42283 12.97736 1.000 41.61604 345 ALA B CA 1
ATOM 6965 C C . ALA B 1 342 ? 35.64673 4.85003 14.32083 1.000 40.86958 345 ALA B C 1
ATOM 6966 O O . ALA B 1 342 ? 35.04218 5.65264 15.03948 1.000 43.02107 345 ALA B O 1
ATOM 6968 N N . GLY B 1 343 ? 36.79266 4.27561 14.67662 1.000 37.71969 346 GLY B N 1
ATOM 6969 C CA . GLY B 1 343 ? 37.53391 4.70477 15.84217 1.000 41.96058 346 GLY B CA 1
ATOM 6970 C C . GLY B 1 343 ? 37.24527 3.99198 17.15161 1.000 41.57747 346 GLY B C 1
ATOM 6971 O O . GLY B 1 343 ? 37.87448 4.33226 18.16179 1.000 44.92368 346 GLY B O 1
ATOM 6972 N N . VAL B 1 344 ? 36.32419 3.02593 17.19699 1.000 39.66410 347 VAL B N 1
ATOM 6973 C CA . VAL B 1 344 ? 36.03508 2.33355 18.45115 1.000 33.39802 347 VAL B CA 1
ATOM 6974 C C . VAL B 1 344 ? 36.79428 1.01481 18.48359 1.000 29.23131 347 VAL B C 1
ATOM 6975 O O . VAL B 1 344 ? 36.83078 0.26723 17.49800 1.000 33.26934 347 VAL B O 1
ATOM 6979 N N . GLU B 1 345 ? 37.42644 0.74648 19.61067 1.000 31.20858 348 GLU B N 1
ATOM 6980 C CA . GLU B 1 345 ? 38.12052 -0.50414 19.82879 1.000 33.51975 348 GLU B CA 1
ATOM 6981 C C . GLU B 1 345 ? 37.20903 -1.46081 20.58514 1.000 31.34180 348 GLU B C 1
ATOM 6982 O O . GLU B 1 345 ? 36.29413 -1.04577 21.30383 1.000 31.58330 348 GLU B O 1
ATOM 6988 N N . ASN B 1 346 ? 37.45886 -2.74733 20.39607 1.000 30.43517 349 ASN B N 1
ATOM 6989 C CA . ASN B 1 346 ? 36.62587 -3.79044 20.98345 1.000 29.60618 349 ASN B CA 1
ATOM 6990 C C . ASN B 1 346 ? 37.09944 -4.05267 22.40871 1.000 32.50143 349 ASN B C 1
ATOM 6991 O O . ASN B 1 346 ? 38.22636 -4.51583 22.62058 1.000 30.57489 349 ASN B O 1
ATOM 6996 N N . LYS B 1 347 ? 36.24392 -3.74852 23.39015 1.000 29.01058 350 LYS B N 1
ATOM 6997 C CA . LYS B 1 347 ? 36.54644 -3.98908 24.79864 1.000 29.24007 350 LYS B CA 1
ATOM 6998 C C . LYS B 1 347 ? 35.54903 -4.95489 25.43379 1.000 30.10113 350 LYS B C 1
ATOM 6999 O O . LYS B 1 347 ? 35.36222 -4.93501 26.66091 1.000 27.35920 350 LYS B O 1
ATOM 7005 N N . THR B 1 348 ? 34.89175 -5.78742 24.61929 1.000 25.41711 351 THR B N 1
ATOM 7006 C CA . THR B 1 348 ? 33.88715 -6.70242 25.14822 1.000 26.90105 351 THR B CA 1
ATOM 7007 C C . THR B 1 348 ? 34.51050 -7.61835 26.19620 1.000 28.36528 351 THR B C 1
ATOM 7008 O O . THR B 1 348 ? 35.63702 -8.09882 26.03900 1.000 28.73659 351 THR B O 1
ATOM 7012 N N . GLY B 1 349 ? 33.76837 -7.85226 27.27746 1.000 25.24927 352 GLY B N 1
ATOM 7013 C CA . GLY B 1 349 ? 34.23685 -8.69151 28.35739 1.000 26.78750 352 GLY B CA 1
ATOM 7014 C C . GLY B 1 349 ? 35.18359 -8.02679 29.33531 1.000 33.28830 352 GLY B C 1
ATOM 7015 O O . GLY B 1 349 ? 35.52593 -8.64460 30.34686 1.000 34.59810 352 GLY B O 1
ATOM 7016 N N . LYS B 1 350 ? 35.60518 -6.78805 29.08550 1.000 32.19512 353 LYS B N 1
ATOM 7017 C CA . LYS B 1 350 ? 36.52435 -6.06667 29.95832 1.000 33.12633 353 LYS B CA 1
ATOM 7018 C C . LYS B 1 350 ? 35.80846 -4.91429 30.64578 1.000 33.70079 353 LYS B C 1
ATOM 7019 O O . LYS B 1 350 ? 34.84080 -4.36014 30.11563 1.000 33.73096 353 LYS B O 1
ATOM 7025 N N . ASP B 1 351 ? 36.30367 -4.53664 31.82350 1.000 37.45636 354 ASP B N 1
ATOM 7026 C CA . ASP B 1 351 ? 35.87567 -3.29081 32.46485 1.000 34.76949 354 ASP B CA 1
ATOM 7027 C C . ASP B 1 351 ? 34.36340 -3.25116 32.66576 1.000 37.82210 354 ASP B C 1
ATOM 7028 O O . ASP B 1 351 ? 33.73164 -2.19914 32.52695 1.000 39.47815 354 ASP B O 1
ATOM 7033 N N . GLY B 1 352 ? 33.77137 -4.40785 32.95342 1.000 33.07122 355 GLY B N 1
ATOM 7034 C CA . GLY B 1 352 ? 32.34132 -4.48559 33.14772 1.000 31.25782 355 GLY B CA 1
ATOM 7035 C C . GLY B 1 352 ? 31.50255 -4.49766 31.88540 1.000 31.78237 355 GLY B C 1
ATOM 7036 O O . GLY B 1 352 ? 30.26945 -4.44974 31.98698 1.000 30.15484 355 GLY B O 1
ATOM 7037 N N . TYR B 1 353 ? 32.11248 -4.54345 30.70000 1.000 31.01658 356 TYR B N 1
ATOM 7038 C CA . TYR B 1 353 ? 31.33480 -4.66651 29.46716 1.000 29.68851 356 TYR B CA 1
ATOM 7039 C C . TYR B 1 353 ? 30.86613 -6.10251 29.27806 1.000 28.61576 356 TYR B C 1
ATOM 7040 O O . TYR B 1 353 ? 31.58480 -7.05410 29.60915 1.000 26.41851 356 TYR B O 1
ATOM 7049 N N . PHE B 1 354 ? 29.65884 -6.24649 28.73037 1.000 25.80360 357 PHE B N 1
ATOM 7050 C CA . PHE B 1 354 ? 29.11434 -7.55827 28.41431 1.000 24.74229 357 PHE B CA 1
ATOM 7051 C C . PHE B 1 354 ? 30.10903 -8.34514 27.55597 1.000 24.17034 357 PHE B C 1
ATOM 7052 O O . PHE B 1 354 ? 30.75456 -7.76990 26.66746 1.000 25.18976 357 PHE B O 1
ATOM 7060 N N . PRO B 1 355 ? 30.27296 -9.64172 27.79401 1.000 25.31065 358 PRO B N 1
ATOM 7061 C CA . PRO B 1 355 ? 31.23743 -10.43020 27.01936 1.000 23.60892 358 PRO B CA 1
ATOM 7062 C C . PRO B 1 355 ? 30.71325 -10.77859 25.62967 1.000 22.90246 358 PRO B C 1
ATOM 7063 O O . PRO B 1 355 ? 29.56107 -10.52795 25.27731 1.000 20.37574 358 PRO B O 1
ATOM 7067 N N . ASN B 1 356 ? 31.59793 -11.38088 24.83990 1.000 22.17620 359 ASN B N 1
ATOM 7068 C CA . ASN B 1 356 ? 31.22421 -11.94678 23.54974 1.000 22.11922 359 ASN B CA 1
ATOM 7069 C C . ASN B 1 356 ? 32.28833 -12.96920 23.17421 1.000 23.32186 359 ASN B C 1
ATOM 7070 O O . ASN B 1 356 ? 33.20157 -13.25084 23.95626 1.000 22.66817 359 ASN B O 1
ATOM 7075 N N . GLY B 1 357 ? 32.14942 -13.54852 21.98091 1.000 23.73338 360 GLY B N 1
ATOM 7076 C CA . GLY B 1 357 ? 33.05491 -14.61029 21.57086 1.000 23.92862 360 GLY B CA 1
ATOM 7077 C C . GLY B 1 357 ? 32.98119 -15.80015 22.51487 1.000 27.18783 360 GLY B C 1
ATOM 7078 O O . GLY B 1 357 ? 31.93214 -16.10575 23.09941 1.000 23.35971 360 GLY B O 1
ATOM 7079 N N . ASN B 1 358 ? 34.12152 -16.48532 22.67328 1.000 23.47329 361 ASN B N 1
ATOM 7080 C CA . ASN B 1 358 ? 34.24049 -17.65882 23.54920 1.000 22.55192 361 ASN B CA 1
ATOM 7081 C C . ASN B 1 358 ? 34.82792 -17.21331 24.88372 1.000 31.38287 361 ASN B C 1
ATOM 7082 O O . ASN B 1 358 ? 36.04325 -17.12361 25.03802 1.000 37.61014 361 ASN B O 1
ATOM 7087 N N . PHE B 1 359 ? 33.97462 -16.94175 25.86420 1.000 28.14762 362 PHE B N 1
ATOM 7088 C CA . PHE B 1 359 ? 34.45946 -16.40644 27.13237 1.000 24.52299 362 PHE B CA 1
ATOM 7089 C C . PHE B 1 359 ? 34.32411 -17.44373 28.23950 1.000 28.41864 362 PHE B C 1
ATOM 7090 O O . PHE B 1 359 ? 33.64470 -18.46490 28.09218 1.000 25.19900 362 PHE B O 1
ATOM 7098 N N . THR B 1 360 ? 35.01571 -17.17324 29.34965 1.000 26.16428 363 THR B N 1
ATOM 7099 C CA . THR B 1 360 ? 34.96378 -17.99190 30.55502 1.000 24.39244 363 THR B CA 1
ATOM 7100 C C . THR B 1 360 ? 34.49636 -17.09537 31.6891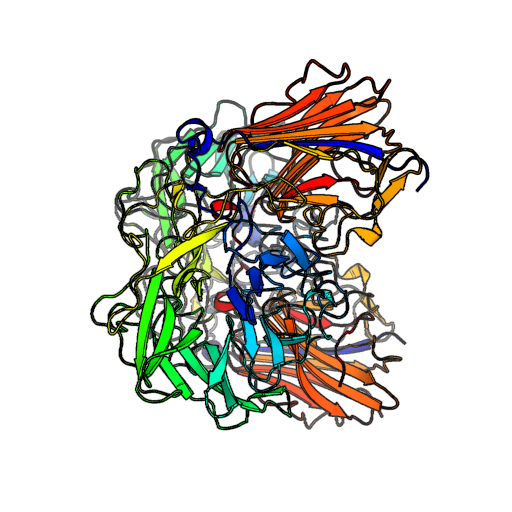9 1.000 25.79665 363 THR B C 1
ATOM 7101 O O . THR B 1 360 ? 35.18457 -16.13541 32.04565 1.000 25.56268 363 THR B O 1
ATOM 7105 N N . PHE B 1 361 ? 33.32009 -17.39117 32.23405 1.000 26.23728 364 PHE B N 1
ATOM 7106 C CA . PHE B 1 361 ? 32.75284 -16.65256 33.35600 1.000 26.41405 364 PHE B CA 1
ATOM 7107 C C . PHE B 1 361 ? 32.95523 -17.49764 34.60566 1.000 25.34114 364 PHE B C 1
ATOM 7108 O O . PHE B 1 361 ? 32.39267 -18.58840 34.71270 1.000 26.35937 364 PHE B O 1
ATOM 7116 N N . THR B 1 362 ? 33.77158 -17.01044 35.53861 1.000 24.53798 365 THR B N 1
ATOM 7117 C CA . THR B 1 362 ? 33.98950 -17.69156 36.81487 1.000 24.16899 365 THR B CA 1
ATOM 7118 C C . THR B 1 362 ? 33.23950 -16.92565 37.89431 1.000 26.80837 365 THR B C 1
ATOM 7119 O O . THR B 1 362 ? 33.54532 -15.75921 38.15256 1.000 24.84774 365 THR B O 1
ATOM 7123 N N . GLU B 1 363 ? 32.24373 -17.56484 38.49863 1.000 24.61817 366 GLU B N 1
ATOM 7124 C CA . GLU B 1 363 ? 31.45559 -16.94985 39.55550 1.000 25.30404 366 GLU B CA 1
ATOM 7125 C C . GLU B 1 363 ? 31.86745 -17.56746 40.88436 1.000 26.66349 366 GLU B C 1
ATOM 7126 O O . GLU B 1 363 ? 31.65473 -18.76570 41.10772 1.000 26.33430 366 GLU B O 1
ATOM 7132 N N . ASN B 1 364 ? 32.44665 -16.75144 41.76152 1.000 26.96412 367 ASN B N 1
ATOM 7133 C CA . ASN B 1 364 ? 32.82945 -17.18982 43.09438 1.000 31.13731 367 ASN B CA 1
ATOM 7134 C C . ASN B 1 364 ? 31.87394 -16.70349 44.16776 1.000 31.99529 367 ASN B C 1
ATOM 7135 O O . ASN B 1 364 ? 32.11097 -16.97622 45.34689 1.000 32.34784 367 ASN B O 1
ATOM 7140 N N . PHE B 1 365 ? 30.81932 -15.97632 43.79648 1.000 29.81687 368 PHE B N 1
ATOM 7141 C CA . PHE B 1 365 ? 29.82279 -15.49844 44.75368 1.000 32.98075 368 PHE B CA 1
ATOM 7142 C C . PHE B 1 365 ? 30.48971 -14.78181 45.93009 1.000 37.95242 368 PHE B C 1
ATOM 7143 O O . PHE B 1 365 ? 30.23110 -15.07380 47.09936 1.000 36.18394 368 PHE B O 1
ATOM 7151 N N . THR B 1 366 ? 31.37356 -13.83824 45.60391 1.000 37.14038 369 THR B N 1
ATOM 7152 C CA . THR B 1 366 ? 32.10842 -13.06481 46.59683 1.000 42.12409 369 THR B CA 1
ATOM 7153 C C . THR B 1 366 ? 31.70119 -11.59942 46.59866 1.000 50.00953 369 THR B C 1
ATOM 7154 O O . THR B 1 366 ? 32.45126 -10.75172 47.09127 1.000 51.72984 369 THR B O 1
ATOM 7158 N N . SER B 1 367 ? 30.53876 -11.28095 46.03704 1.000 49.40634 370 SER B N 1
ATOM 7159 C CA . SER B 1 367 ? 29.97123 -9.94876 46.12265 1.000 56.51369 370 SER B CA 1
ATOM 7160 C C . SER B 1 367 ? 28.47679 -10.10956 46.35566 1.000 58.54961 370 SER B C 1
ATOM 7161 O O . SER B 1 367 ? 27.85376 -11.01069 45.77136 1.000 55.74178 370 SER B O 1
ATOM 7164 N N . PRO B 1 368 ? 27.87230 -9.27924 47.20855 1.000 63.69198 371 PRO B N 1
ATOM 7165 C CA . PRO B 1 368 ? 26.40389 -9.29010 47.29130 1.000 63.80959 371 PRO B CA 1
ATOM 7166 C C . PRO B 1 368 ? 25.76003 -8.72345 46.03969 1.000 58.17217 371 PRO B C 1
ATOM 7167 O O . PRO B 1 368 ? 24.57545 -8.98448 45.79307 1.000 59.75566 371 PRO B O 1
ATOM 7171 N N . GLN B 1 369 ? 26.52850 -7.98650 45.23308 1.000 54.74436 372 GLN B N 1
ATOM 7172 C CA . GLN B 1 369 ? 26.08916 -7.42742 43.95594 1.000 51.38702 372 GLN B CA 1
ATOM 7173 C C . GLN B 1 369 ? 26.26160 -8.48557 42.86614 1.000 44.08716 372 GLN B C 1
ATOM 7174 O O . GLN B 1 369 ? 27.24129 -8.49988 42.11844 1.000 44.17709 372 GLN B O 1
ATOM 7180 N N . LEU B 1 370 ? 25.27448 -9.37746 42.77328 1.000 37.31654 373 LEU B N 1
ATOM 7181 C CA . LEU B 1 370 ? 25.33554 -10.50854 41.85344 1.000 32.36354 373 LEU B CA 1
ATOM 7182 C C . LEU B 1 370 ? 25.15946 -10.05998 40.40811 1.000 25.11625 373 LEU B C 1
ATOM 7183 O O . LEU B 1 370 ? 24.27647 -9.25591 40.10267 1.000 27.94383 373 LEU B O 1
ATOM 7188 N N . ASP B 1 371 ? 26.01472 -10.59350 39.52817 1.000 26.15040 374 ASP B N 1
ATOM 7189 C CA . ASP B 1 371 ? 25.97544 -10.31741 38.09162 1.000 23.48179 374 ASP B CA 1
ATOM 7190 C C . ASP B 1 371 ? 24.54730 -10.38421 37.55170 1.000 20.68021 374 ASP B C 1
ATOM 7191 O O . ASP B 1 371 ? 23.79384 -11.30512 37.86580 1.000 22.61027 374 ASP B O 1
ATOM 7196 N N . TYR B 1 372 ? 24.18280 -9.39967 36.72343 1.000 21.55594 375 TYR B N 1
ATOM 7197 C CA . TYR B 1 372 ? 22.81194 -9.29454 36.22019 1.000 23.17943 375 TYR B CA 1
ATOM 7198 C C . TYR B 1 372 ? 22.40746 -10.46501 35.33392 1.000 25.59730 375 TYR B C 1
ATOM 7199 O O . TYR B 1 372 ? 21.21218 -10.63030 35.05989 1.000 19.71733 375 TYR B O 1
ATOM 7208 N N . ARG B 1 373 ? 23.36642 -11.26565 34.86221 1.000 21.92613 376 ARG B N 1
ATOM 7209 C CA . ARG B 1 373 ? 23.01885 -12.42731 34.05580 1.000 21.85390 376 ARG B CA 1
ATOM 7210 C C . ARG B 1 373 ? 22.36622 -13.53141 34.88421 1.000 23.25709 376 ARG B C 1
ATOM 7211 O O . ARG B 1 373 ? 21.70604 -14.41379 34.31711 1.000 19.27554 376 ARG B O 1
ATOM 7219 N N . TRP B 1 374 ? 22.56796 -13.52395 36.20332 1.000 21.21361 377 TRP B N 1
ATOM 7220 C CA . TRP B 1 374 ? 21.92509 -14.49272 37.08379 1.000 20.12889 377 TRP B CA 1
ATOM 7221 C C . TRP B 1 374 ? 20.48468 -14.05459 37.32303 1.000 23.56237 377 TRP B C 1
ATOM 7222 O O . TRP B 1 374 ? 20.23828 -12.96650 37.86561 1.000 19.10605 377 TRP B O 1
ATOM 7233 N N . ILE B 1 375 ? 19.53319 -14.87426 36.89236 1.000 17.87414 378 ILE B N 1
ATOM 7234 C CA . ILE B 1 375 ? 18.13240 -14.49345 36.94426 1.000 19.06208 378 ILE B CA 1
ATOM 7235 C C . ILE B 1 375 ? 17.34344 -15.58422 37.65005 1.000 20.75340 378 ILE B C 1
ATOM 7236 O O . ILE B 1 375 ? 17.85065 -16.66388 37.94003 1.000 20.16954 378 ILE B O 1
ATOM 7241 N N . GLY B 1 376 ? 16.07774 -15.27268 37.93863 1.000 19.43456 379 GLY B N 1
ATOM 7242 C CA . GLY B 1 376 ? 15.10754 -16.26816 38.32003 1.000 19.23553 379 GLY B CA 1
ATOM 7243 C C . GLY B 1 376 ? 14.12247 -16.48622 37.17820 1.000 18.89880 379 GLY B C 1
ATOM 7244 O O . GLY B 1 376 ? 14.04033 -15.71335 36.22537 1.000 19.71892 379 GLY B O 1
ATOM 7245 N N . LEU B 1 377 ? 13.37601 -17.56973 37.29395 1.000 17.06744 380 LEU B N 1
ATOM 7246 C CA . LEU B 1 377 ? 12.22795 -17.83401 36.43832 1.000 17.63549 380 LEU B CA 1
ATOM 7247 C C . LEU B 1 377 ? 10.98765 -17.64655 37.29590 1.000 17.19627 380 LEU B C 1
ATOM 7248 O O . LEU B 1 377 ? 10.86105 -18.30899 38.32954 1.000 18.29965 380 LEU B O 1
ATOM 7253 N N . ARG B 1 378 ? 10.12241 -16.69843 36.90378 1.000 17.60941 381 ARG B N 1
ATOM 7254 C CA . ARG B 1 378 ? 8.82669 -16.41543 37.53302 1.000 18.77777 381 ARG B CA 1
ATOM 7255 C C . ARG B 1 378 ? 8.92301 -15.63233 38.84326 1.000 23.06403 381 ARG B C 1
ATOM 7256 O O . ARG B 1 378 ? 7.94295 -14.99631 39.24532 1.000 20.52815 381 ARG B O 1
ATOM 7264 N N . GLY B 1 379 ? 10.07035 -15.65789 39.51924 1.000 20.82423 382 GLY B N 1
ATOM 7265 C CA . GLY B 1 379 ? 10.22801 -14.91718 40.75572 1.000 20.02645 382 GLY B CA 1
ATOM 7266 C C . GLY B 1 379 ? 11.64149 -14.38469 40.92911 1.000 21.78822 382 GLY B C 1
ATOM 7267 O O . GLY B 1 379 ? 12.59289 -14.89742 40.33674 1.000 19.81303 382 GLY B O 1
ATOM 7268 N N . PRO B 1 380 ? 11.80735 -13.34250 41.74606 1.000 22.13486 383 PRO B N 1
ATOM 7269 C CA . PRO B 1 380 ? 13.13213 -12.71337 41.86957 1.000 23.30784 383 PRO B CA 1
ATOM 7270 C C . PRO B 1 380 ? 14.13842 -13.59980 42.59653 1.000 23.77308 383 PRO B C 1
ATOM 7271 O O . PRO B 1 380 ? 13.80784 -14.31964 43.54385 1.000 23.67939 383 PRO B O 1
ATOM 7275 N N . ARG B 1 381 ? 15.39265 -13.51818 42.14214 1.000 25.47394 384 ARG B N 1
ATOM 7276 C CA . ARG B 1 381 ? 16.46153 -14.31319 42.73510 1.000 24.15711 384 ARG B CA 1
ATOM 7277 C C . ARG B 1 381 ? 16.65726 -13.99624 44.21583 1.000 26.17715 384 ARG B C 1
ATOM 7278 O O . ARG B 1 381 ? 17.03846 -14.87907 44.98578 1.000 26.02896 384 ARG B O 1
ATOM 7286 N N . GLU B 1 382 ? 16.38668 -12.75269 44.63469 1.000 23.51627 385 GLU B N 1
ATOM 7287 C CA . GLU B 1 382 ? 16.64038 -12.34943 46.01903 1.000 27.63272 385 GLU B CA 1
ATOM 7288 C C . GLU B 1 382 ? 15.83572 -13.16993 47.02214 1.000 31.61203 385 GLU B C 1
ATOM 7289 O O . GLU B 1 382 ? 16.20273 -13.21900 48.20213 1.000 34.72665 385 GLU B O 1
ATOM 7295 N N . GLU B 1 383 ? 14.77655 -13.84967 46.57123 1.000 28.48955 386 GLU B N 1
ATOM 7296 C CA . GLU B 1 383 ? 13.90172 -14.60420 47.45815 1.000 27.34234 386 GLU B CA 1
ATOM 7297 C C . GLU B 1 383 ? 14.53471 -15.88505 47.97941 1.000 29.79591 386 GLU B C 1
ATOM 7298 O O . GLU B 1 383 ? 14.02596 -16.44421 48.95375 1.000 26.92276 386 GLU B O 1
ATOM 7304 N N . PHE B 1 384 ? 15.60069 -16.38836 47.34133 1.000 27.18300 387 PHE B N 1
ATOM 7305 C CA . PHE B 1 384 ? 16.13130 -17.68953 47.73095 1.000 26.33277 387 PHE B CA 1
ATOM 7306 C C . PHE B 1 384 ? 17.65270 -17.74920 47.80714 1.000 25.30570 387 PHE B C 1
ATOM 7307 O O . PHE B 1 384 ? 18.19197 -18.83973 48.02874 1.000 29.02902 387 PHE B O 1
ATOM 7315 N N . ILE B 1 385 ? 18.36253 -16.63578 47.64289 1.000 25.55050 388 ILE B N 1
ATOM 7316 C CA . ILE B 1 385 ? 19.82267 -16.63788 47.66726 1.000 31.05010 388 ILE B CA 1
ATOM 7317 C C . ILE B 1 385 ? 20.32536 -15.88621 48.89355 1.000 33.26098 388 ILE B C 1
ATOM 7318 O O . ILE B 1 385 ? 19.72047 -14.90759 49.34295 1.000 28.11178 388 ILE B O 1
ATOM 7323 N N . SER B 1 386 ? 21.44992 -16.36016 49.42835 1.000 32.61913 389 SER B N 1
ATOM 7324 C CA . SER B 1 386 ? 22.27476 -15.63364 50.38770 1.000 33.08010 389 SER B CA 1
ATOM 7325 C C . SER B 1 386 ? 23.73109 -15.79603 49.97663 1.000 32.46598 389 SER B C 1
ATOM 7326 O O . SER B 1 386 ? 24.18284 -16.91377 49.69516 1.000 31.95792 389 SER B O 1
ATOM 7329 N N . ILE B 1 387 ? 24.45311 -14.68572 49.92957 1.000 32.28467 390 ILE B N 1
ATOM 7330 C CA . ILE B 1 387 ? 25.88183 -14.69592 49.64092 1.000 37.44968 390 ILE B CA 1
ATOM 7331 C C . ILE B 1 387 ? 26.62048 -14.80285 50.97060 1.000 41.72211 390 ILE B C 1
ATOM 7332 O O . ILE B 1 387 ? 26.53048 -13.90343 51.81331 1.000 40.33655 390 ILE B O 1
ATOM 7337 N N . LEU B 1 388 ? 27.33828 -15.90712 51.16820 1.000 40.96556 391 LEU B N 1
ATOM 7338 C CA . LEU B 1 388 ? 27.96490 -16.16464 52.45758 1.000 45.24858 391 LEU B CA 1
ATOM 7339 C C . LEU B 1 388 ? 29.11553 -15.19155 52.71254 1.000 47.04873 391 LEU B C 1
ATOM 7340 O O . LEU B 1 388 ? 29.63857 -14.55065 51.79627 1.000 42.74472 391 LEU B O 1
ATOM 7345 N N . LYS B 1 389 ? 29.50816 -15.10116 53.99127 1.000 49.56346 392 LYS B N 1
ATOM 7346 C CA . LYS B 1 389 ? 30.47285 -14.09182 54.43186 1.000 49.05743 392 LYS B CA 1
ATOM 7347 C C . LYS B 1 389 ? 31.79173 -14.20603 53.67549 1.000 50.52252 392 LYS B C 1
ATOM 7348 O O . LYS B 1 389 ? 32.27108 -13.22878 53.09120 1.000 51.93655 392 LYS B O 1
ATOM 7350 N N . ASP B 1 390 ? 32.40310 -15.38787 53.68322 1.000 48.79472 393 ASP B N 1
ATOM 7351 C CA . ASP B 1 390 ? 33.63410 -15.60276 52.92523 1.000 54.46031 393 ASP B CA 1
ATOM 7352 C C . ASP B 1 390 ? 33.36596 -16.28375 51.59405 1.000 50.01955 393 ASP B C 1
ATOM 7353 O O . ASP B 1 390 ? 34.13851 -17.14341 51.16571 1.000 46.87277 393 ASP B O 1
ATOM 7358 N N . GLY B 1 391 ? 32.28925 -15.90243 50.91822 1.000 48.18972 394 GLY B N 1
ATOM 7359 C CA . GLY B 1 391 ? 32.03080 -16.37500 49.56647 1.000 41.36936 394 GLY B CA 1
ATOM 7360 C C . GLY B 1 391 ? 31.17641 -17.62614 49.52952 1.000 41.59420 394 GLY B C 1
ATOM 7361 O O . GLY B 1 391 ? 31.20236 -18.46814 50.42700 1.000 41.37075 394 GLY B O 1
ATOM 7362 N N . GLY B 1 392 ? 30.40788 -17.75483 48.44760 1.000 37.29920 395 GLY B N 1
ATOM 7363 C CA . GLY B 1 392 ? 29.56147 -18.91376 48.25179 1.000 31.29477 395 GLY B CA 1
ATOM 7364 C C . GLY B 1 392 ? 28.09331 -18.54032 48.15670 1.000 31.61407 395 GLY B C 1
ATOM 7365 O O . GLY B 1 392 ? 27.66740 -17.54526 48.74963 1.000 34.85808 395 GLY B O 1
ATOM 7366 N N . LEU B 1 393 ? 27.31332 -19.31869 47.41147 1.000 27.96006 396 LEU B N 1
ATOM 7367 C CA . LEU B 1 393 ? 25.88894 -19.05074 47.21874 1.000 28.54992 396 LEU B CA 1
ATOM 7368 C C . LEU B 1 393 ? 25.07768 -20.07911 47.99508 1.000 26.81823 396 LEU B C 1
ATOM 7369 O O . LEU B 1 393 ? 25.05900 -21.25839 47.64116 1.000 25.46544 396 LEU B O 1
ATOM 7374 N N . GLN B 1 394 ? 24.39868 -19.64519 49.04747 1.000 27.87364 397 GLN B N 1
ATOM 7375 C CA . GLN B 1 394 ? 23.50542 -20.54222 49.76337 1.000 29.34795 397 GLN B CA 1
ATOM 7376 C C . GLN B 1 394 ? 22.09866 -20.37828 49.20143 1.000 26.95672 397 GLN B C 1
ATOM 7377 O O . GLN B 1 394 ? 21.56000 -19.26816 49.19228 1.000 28.07712 397 GLN B O 1
ATOM 7383 N N . VAL B 1 395 ? 21.52047 -21.47303 48.72035 1.000 26.88820 398 VAL B N 1
ATOM 7384 C CA . VAL B 1 395 ? 20.19538 -21.46486 48.10947 1.000 25.29867 398 VAL B CA 1
ATOM 7385 C C . VAL B 1 395 ? 19.21192 -22.04107 49.11758 1.000 27.88448 398 VAL B C 1
ATOM 7386 O O . VAL B 1 395 ? 19.37345 -23.18103 49.57243 1.000 28.33283 398 VAL B O 1
ATOM 7390 N N . THR B 1 396 ? 18.20847 -21.25361 49.47779 1.000 25.24166 399 THR B N 1
ATOM 7391 C CA . THR B 1 396 ? 17.11857 -21.74383 50.31759 1.000 27.74738 399 THR B CA 1
ATOM 7392 C C . THR B 1 396 ? 16.22224 -22.64867 49.48814 1.000 28.49211 399 THR B C 1
ATOM 7393 O O . THR B 1 396 ? 15.60743 -22.17249 48.52725 1.000 28.40197 399 THR B O 1
ATOM 7397 N N . PRO B 1 397 ? 16.11665 -23.93910 49.79840 1.000 28.28404 400 PRO B N 1
ATOM 7398 C CA . PRO B 1 397 ? 15.29556 -24.82357 48.96181 1.000 27.65041 400 PRO B CA 1
ATOM 7399 C C . PRO B 1 397 ? 13.81677 -24.53414 49.18702 1.000 31.23970 400 PRO B C 1
ATOM 7400 O O . PRO B 1 397 ? 13.31612 -24.65746 50.30483 1.000 30.85696 400 PRO B O 1
ATOM 7404 N N . PHE B 1 398 ? 13.11825 -24.12890 48.11440 1.000 25.23766 401 PHE B N 1
ATOM 7405 C CA . PHE B 1 398 ? 11.67409 -23.95381 48.15377 1.000 23.40800 401 PHE B CA 1
ATOM 7406 C C . PHE B 1 398 ? 10.99252 -25.32219 48.09957 1.000 24.56088 401 PHE B C 1
ATOM 7407 O O . PHE B 1 398 ? 11.48534 -26.23975 47.43841 1.000 23.97470 401 PHE B O 1
ATOM 7415 N N . PRO B 1 399 ? 9.84081 -25.48411 48.76766 1.000 26.51935 402 PRO B N 1
ATOM 7416 C CA . PRO B 1 399 ? 9.04640 -26.71718 48.59843 1.000 25.28951 402 PRO B CA 1
ATOM 7417 C C . PRO B 1 399 ? 8.29176 -26.71208 47.27214 1.000 26.16442 402 PRO B C 1
ATOM 7418 O O . PRO B 1 399 ? 7.06137 -26.83801 47.21494 1.000 24.67085 402 PRO B O 1
ATOM 7422 N N . VAL B 1 400 ? 9.04542 -26.54670 46.18722 1.000 21.11893 403 VAL B N 1
ATOM 7423 C CA . VAL B 1 400 ? 8.50671 -26.32616 44.85094 1.000 21.70464 403 VAL B CA 1
ATOM 7424 C C . VAL B 1 400 ? 9.30705 -27.18806 43.88533 1.000 22.08814 403 VAL B C 1
ATOM 7425 O O . VAL B 1 400 ? 10.54077 -27.09312 43.82923 1.000 22.32332 403 VAL B O 1
ATOM 7429 N N . ASN B 1 401 ? 8.60883 -28.03943 43.14497 1.000 21.84125 404 ASN B N 1
ATOM 7430 C CA . ASN B 1 401 ? 9.21588 -28.92354 42.16673 1.000 21.57813 404 ASN B CA 1
ATOM 7431 C C . ASN B 1 401 ? 9.46637 -28.15565 40.86671 1.000 21.72789 404 ASN B C 1
ATOM 7432 O O . ASN B 1 401 ? 8.72754 -27.22437 40.52335 1.000 22.00349 404 ASN B O 1
ATOM 7437 N N . ILE B 1 402 ? 10.51685 -28.55139 40.13827 1.000 18.90137 405 ILE B N 1
ATOM 7438 C CA . ILE B 1 402 ? 10.81679 -27.92754 38.83889 1.000 18.11153 405 ILE B CA 1
ATOM 7439 C C . ILE B 1 402 ? 9.62121 -27.97452 37.88643 1.000 20.66378 405 ILE B C 1
ATOM 7440 O O . ILE B 1 402 ? 9.54641 -27.16727 36.94841 1.000 18.56326 405 ILE B O 1
ATOM 7445 N N . LYS B 1 403 ? 8.68010 -28.90486 38.09850 1.000 20.41013 406 LYS B N 1
ATOM 7446 C CA . LYS B 1 403 ? 7.53090 -29.06247 37.20870 1.000 20.37665 406 LYS B CA 1
ATOM 7447 C C . LYS B 1 403 ? 6.41131 -28.05489 37.46458 1.000 22.35457 406 LYS B C 1
ATOM 7448 O O . LYS B 1 403 ? 5.49031 -27.95309 36.64038 1.000 22.40036 406 LYS B O 1
ATOM 7454 N N . GLU B 1 404 ? 6.46427 -27.30847 38.56116 1.000 20.18968 407 GLU B N 1
ATOM 7455 C CA . GLU B 1 404 ? 5.37505 -26.40245 38.90997 1.000 22.69735 407 GLU B CA 1
ATOM 7456 C C . GLU B 1 404 ? 5.46217 -25.07598 38.15558 1.000 25.54149 407 GLU B C 1
ATOM 7457 O O . GLU B 1 404 ? 6.55031 -24.57200 37.85716 1.000 21.00878 407 GLU B O 1
ATOM 7463 N N . VAL B 1 405 ? 4.28957 -24.50382 37.84996 1.000 20.42118 408 VAL B N 1
ATOM 7464 C CA . VAL B 1 405 ? 4.22809 -23.16359 37.27468 1.000 20.69767 408 VAL B CA 1
ATOM 7465 C C . VAL B 1 405 ? 4.21356 -22.20096 38.45244 1.000 22.53052 408 VAL B C 1
ATOM 7466 O O . VAL B 1 405 ? 3.19238 -21.57062 38.76468 1.000 22.39273 408 VAL B O 1
ATOM 7470 N N . LYS B 1 406 ? 5.35611 -22.11438 39.12430 1.000 21.42098 409 LYS B N 1
ATOM 7471 C CA . LYS B 1 406 ? 5.55724 -21.34826 40.34201 1.000 22.33599 409 LYS B CA 1
ATOM 7472 C C . LYS B 1 406 ? 7.02503 -20.96840 40.40016 1.000 20.86351 409 LYS B C 1
ATOM 7473 O O . LYS B 1 406 ? 7.85932 -21.62197 39.76556 1.000 20.49491 409 LYS B O 1
ATOM 7479 N N . PRO B 1 407 ? 7.37772 -19.93467 41.15379 1.000 22.08278 410 PRO B N 1
ATOM 7480 C CA . PRO B 1 407 ? 8.80507 -19.64703 41.35422 1.000 22.31840 410 PRO B CA 1
ATOM 7481 C C . PRO B 1 407 ? 9.49303 -20.79452 42.07889 1.000 23.88025 410 PRO B C 1
ATOM 7482 O O . PRO B 1 407 ? 9.04123 -21.25130 43.13735 1.000 22.36151 410 PRO B O 1
ATOM 7486 N N . THR B 1 408 ? 10.58165 -21.27706 41.48797 1.000 21.76107 411 THR B N 1
ATOM 7487 C CA . THR B 1 408 ? 11.43685 -22.26505 42.12706 1.000 20.59414 411 THR B CA 1
ATOM 7488 C C . THR B 1 408 ? 12.68273 -21.57799 42.65683 1.000 20.01988 411 THR B C 1
ATOM 7489 O O . THR B 1 408 ? 13.04099 -20.47401 42.23598 1.000 21.19773 411 THR B O 1
ATOM 7493 N N . SER B 1 409 ? 13.36340 -22.26514 43.57242 1.000 20.69564 412 SER B N 1
ATOM 7494 C CA . SER B 1 409 ? 14.63167 -21.77777 44.10324 1.000 20.93638 412 SER B CA 1
ATOM 7495 C C . SER B 1 409 ? 15.73511 -22.27971 43.17115 1.000 20.33259 412 SER B C 1
ATOM 7496 O O . SER B 1 409 ? 16.39055 -23.29714 43.41034 1.000 21.61859 412 SER B O 1
ATOM 7499 N N . THR B 1 410 ? 15.90884 -21.55230 42.06836 1.000 20.90845 413 THR B N 1
ATOM 7500 C CA . THR B 1 410 ? 16.85808 -21.90258 41.01571 1.000 19.75984 413 THR B CA 1
ATOM 7501 C C . THR B 1 410 ? 17.48351 -20.62124 40.50639 1.000 21.30697 413 THR B C 1
ATOM 7502 O O . THR B 1 410 ? 16.76198 -19.73058 40.05096 1.000 18.94655 413 THR B O 1
ATOM 7506 N N . LEU B 1 411 ? 18.80833 -20.53311 40.55000 1.000 20.44340 414 LEU B N 1
ATOM 7507 C CA . LEU B 1 411 ? 19.51076 -19.38904 39.98286 1.000 21.38321 414 LEU B CA 1
ATOM 7508 C C . LEU B 1 411 ? 19.92855 -19.74604 38.55571 1.000 18.84736 414 LEU B C 1
ATOM 7509 O O . LEU B 1 411 ? 20.71941 -20.67650 38.33748 1.000 20.30180 414 LEU B O 1
ATOM 7514 N N . PHE B 1 412 ? 19.39912 -19.00641 37.59294 1.000 20.20832 415 PHE B N 1
ATOM 7515 C CA . PHE B 1 412 ? 19.45948 -19.38431 36.19220 1.000 20.63687 415 PHE B CA 1
ATOM 7516 C C . PHE B 1 412 ? 20.43465 -18.49444 35.43382 1.000 20.49033 415 PHE B C 1
ATOM 7517 O O . PHE B 1 412 ? 20.57973 -17.30516 35.72982 1.000 19.30183 415 PHE B O 1
ATOM 7525 N N . TYR B 1 413 ? 21.05962 -19.08242 34.41464 1.000 18.92194 416 TYR B N 1
ATOM 7526 C CA . TYR B 1 413 ? 21.98141 -18.39734 33.51193 1.000 17.85887 416 TYR B CA 1
ATOM 7527 C C . TYR B 1 413 ? 21.63464 -18.84102 32.08947 1.000 20.08195 416 TYR B C 1
ATOM 7528 O O . TYR B 1 413 ? 21.55102 -20.04396 31.83003 1.000 18.20447 416 TYR B O 1
ATOM 7537 N N . ARG B 1 414 ? 21.40118 -17.89277 31.17838 1.000 18.60579 417 ARG B N 1
ATOM 7538 C CA . ARG B 1 414 ? 21.07923 -18.25752 29.79603 1.000 19.18646 417 ARG B CA 1
ATOM 7539 C C . ARG B 1 414 ? 22.21879 -19.03799 29.14081 1.000 18.43835 417 ARG B C 1
ATOM 7540 O O . ARG B 1 414 ? 23.37276 -18.61495 29.17583 1.000 18.96280 417 ARG B O 1
ATOM 7548 N N . GLN B 1 415 ? 21.90058 -20.15177 28.48681 1.000 16.80353 418 GLN B N 1
ATOM 7549 C CA . GLN B 1 415 ? 22.89242 -20.75935 27.59935 1.000 18.97309 418 GLN B CA 1
ATOM 7550 C C . GLN B 1 415 ? 23.23294 -19.78656 26.46583 1.000 20.95092 418 GLN B C 1
ATOM 7551 O O . GLN B 1 415 ? 22.34025 -19.27341 25.78606 1.000 19.18767 418 GLN B O 1
ATOM 7557 N N . GLN B 1 416 ? 24.52689 -19.48741 26.28737 1.000 18.68485 419 GLN B N 1
ATOM 7558 C CA . GLN B 1 416 ? 24.93780 -18.48003 25.30883 1.000 21.17088 419 GLN B CA 1
ATOM 7559 C C . GLN B 1 416 ? 25.78169 -19.03390 24.16904 1.000 20.85377 419 GLN B C 1
ATOM 7560 O O . GLN B 1 416 ? 26.22541 -18.26021 23.31044 1.000 18.97751 419 GLN B O 1
ATOM 7566 N N . HIS B 1 417 ? 25.99595 -20.34631 24.12740 1.000 19.38520 420 HIS B N 1
ATOM 7567 C CA . HIS B 1 417 ? 26.81939 -20.99170 23.11959 1.000 20.68565 420 HIS B CA 1
ATOM 7568 C C . HIS B 1 417 ? 26.19427 -22.32822 22.77864 1.000 20.89873 420 HIS B C 1
ATOM 7569 O O . HIS B 1 417 ? 25.60540 -22.97976 23.63970 1.000 21.64424 420 HIS B O 1
ATOM 7576 N N . ASN B 1 418 ? 26.34566 -22.74522 21.52049 1.000 20.72037 421 ASN B N 1
ATOM 7577 C CA . ASN B 1 418 ? 25.95742 -24.10323 21.16288 1.000 23.93603 421 ASN B CA 1
ATOM 7578 C C . ASN B 1 418 ? 26.94390 -25.13531 21.70213 1.000 24.56860 421 ASN B C 1
ATOM 7579 O O . ASN B 1 418 ? 26.56199 -26.29388 21.89994 1.000 23.39530 421 ASN B O 1
ATOM 7584 N N . ASN B 1 419 ? 28.19906 -24.74237 21.92675 1.000 22.36365 422 ASN B N 1
ATOM 7585 C CA . ASN B 1 419 ? 29.21110 -25.58192 22.56720 1.000 23.96683 422 ASN B CA 1
ATOM 7586 C C . ASN B 1 419 ? 29.63004 -24.91172 23.86376 1.000 24.50502 422 ASN B C 1
ATOM 7587 O O . ASN B 1 419 ? 30.20149 -23.81806 23.83036 1.000 22.72075 422 ASN B O 1
ATOM 7592 N N . PHE B 1 420 ? 29.36819 -25.56279 24.99767 1.000 20.59302 423 PHE B N 1
ATOM 7593 C CA . PHE B 1 420 ? 29.59116 -24.91925 26.28772 1.000 19.28693 423 PHE B CA 1
ATOM 7594 C C . PHE B 1 420 ? 29.79783 -25.96583 27.37124 1.000 21.60421 423 PHE B C 1
ATOM 7595 O O . PHE B 1 420 ? 29.41718 -27.12942 27.22165 1.000 21.62235 423 PHE B O 1
ATOM 7603 N N . SER B 1 421 ? 30.36076 -25.51304 28.49087 1.000 22.07308 424 SER B N 1
ATOM 7604 C CA . SER B 1 421 ? 30.33399 -26.27096 29.73324 1.000 22.65850 424 SER B CA 1
ATOM 7605 C C . SER B 1 421 ? 29.92082 -25.34865 30.86793 1.000 21.09686 424 SER B C 1
ATOM 7606 O O . SER B 1 421 ? 30.24153 -24.15876 30.87915 1.000 23.19859 424 SER B O 1
ATOM 7609 N N . PHE B 1 422 ? 29.18288 -25.91703 31.81426 1.000 23.88928 425 PHE B N 1
ATOM 7610 C CA . PHE B 1 422 ? 28.72184 -25.22768 33.01247 1.000 23.04339 425 PHE B CA 1
ATOM 7611 C C . PHE B 1 422 ? 29.02198 -26.16928 34.16763 1.000 23.26546 425 PHE B C 1
ATOM 7612 O O . PHE B 1 422 ? 28.48688 -27.28119 34.21229 1.000 22.08382 425 PHE B O 1
ATOM 7620 N N . THR B 1 423 ? 29.90652 -25.74695 35.06305 1.000 24.04623 426 THR B N 1
ATOM 7621 C CA . THR B 1 423 ? 30.41094 -26.58577 36.13883 1.000 23.57977 426 THR B CA 1
ATOM 7622 C C . THR B 1 423 ? 30.22403 -25.85677 37.45497 1.000 20.81324 426 THR B C 1
ATOM 7623 O O . THR B 1 423 ? 30.47809 -24.65377 37.53777 1.000 27.22265 426 THR B O 1
ATOM 7627 N N . THR B 1 424 ? 29.78932 -26.57989 38.48597 1.000 22.94515 427 THR B N 1
ATOM 7628 C CA . THR B 1 424 ? 29.61607 -25.97171 39.79440 1.000 24.93472 427 THR B CA 1
ATOM 7629 C C . THR B 1 424 ? 30.10051 -26.92533 40.87322 1.000 23.85601 427 THR B C 1
ATOM 7630 O O . THR B 1 424 ? 30.10265 -28.14387 40.69520 1.000 24.47492 427 THR B O 1
ATOM 7634 N N . THR B 1 425 ? 30.51614 -26.34839 41.98891 1.000 23.65523 428 THR B N 1
ATOM 7635 C CA . THR B 1 425 ? 30.89747 -27.10622 43.17251 1.000 27.02768 428 THR B CA 1
ATOM 7636 C C . THR B 1 425 ? 29.76891 -27.01080 44.19554 1.000 28.21578 428 THR B C 1
ATOM 7637 O O . THR B 1 425 ? 29.37515 -25.90862 44.59706 1.000 27.52033 428 THR B O 1
ATOM 7641 N N . LEU B 1 426 ? 29.25366 -28.16186 44.60708 1.000 26.05345 429 LEU B N 1
ATOM 7642 C CA . LEU B 1 426 ? 28.08956 -28.25628 45.48350 1.000 26.44424 429 LEU B CA 1
ATOM 7643 C C . LEU B 1 426 ? 28.52067 -28.81282 46.83281 1.000 29.75458 429 LEU B C 1
ATOM 7644 O O . LEU B 1 426 ? 29.04012 -29.93327 46.90712 1.000 32.95281 429 LEU B O 1
ATOM 7649 N N . ASN B 1 427 ? 28.27968 -28.04636 47.89151 1.000 29.19200 430 ASN B N 1
ATOM 7650 C CA . ASN B 1 427 ? 28.50493 -28.48494 49.26866 1.000 31.54979 430 ASN B CA 1
ATOM 7651 C C . ASN B 1 427 ? 27.13290 -28.70036 49.89946 1.000 29.75171 430 ASN B C 1
ATOM 7652 O O . ASN B 1 427 ? 26.45220 -27.73748 50.26145 1.000 27.40449 430 ASN B O 1
ATOM 7657 N N . TYR B 1 428 ? 26.72665 -29.96225 50.03086 1.000 30.75951 431 TYR B N 1
ATOM 7658 C CA . TYR B 1 428 ? 25.34554 -30.24684 50.38036 1.000 34.52555 431 TYR B CA 1
ATOM 7659 C C . TYR B 1 428 ? 25.21626 -31.65693 50.92810 1.000 33.27051 431 TYR B C 1
ATOM 7660 O O . TYR B 1 428 ? 25.78258 -32.60230 50.37454 1.000 36.12787 431 TYR B O 1
ATOM 7669 N N . THR B 1 429 ? 24.42827 -31.79189 51.99033 1.000 31.21816 432 THR B N 1
ATOM 7670 C CA . THR B 1 429 ? 24.04850 -33.09675 52.52585 1.000 37.05282 432 THR B CA 1
ATOM 7671 C C . THR B 1 429 ? 22.52737 -33.11628 52.63275 1.000 35.86786 432 THR B C 1
ATOM 7672 O O . THR B 1 429 ? 21.96520 -32.54807 53.58486 1.000 35.60142 432 THR B O 1
ATOM 7676 N N . PRO B 1 430 ? 21.82774 -33.70307 51.65864 1.000 33.22356 433 PRO B N 1
ATOM 7677 C CA . PRO B 1 430 ? 20.35782 -33.75432 51.73149 1.000 31.90963 433 PRO B CA 1
ATOM 7678 C C . PRO B 1 430 ? 19.88313 -34.62174 52.89281 1.000 37.51823 433 PRO B C 1
ATOM 7679 O O . PRO B 1 430 ? 20.48355 -35.65028 53.20779 1.000 37.19790 433 PRO B O 1
ATOM 7683 N N . LYS B 1 431 ? 18.77568 -34.21468 53.50925 1.000 38.40738 434 LYS B N 1
ATOM 7684 C CA . LYS B 1 431 ? 18.28470 -34.92947 54.68143 1.000 40.07298 434 LYS B CA 1
ATOM 7685 C C . LYS B 1 431 ? 17.31939 -36.06678 54.31982 1.000 40.79652 434 LYS B C 1
ATOM 7686 O O . LYS B 1 431 ? 17.38383 -37.13327 54.92955 1.000 39.03545 434 LYS B O 1
ATOM 7692 N N . THR B 1 432 ? 16.44856 -35.87130 53.32293 1.000 38.63663 435 THR B N 1
ATOM 7693 C CA . THR B 1 432 ? 15.44026 -36.87103 52.96150 1.000 35.42254 435 THR B CA 1
ATOM 7694 C C . THR B 1 432 ? 15.27328 -36.95938 51.44375 1.000 35.61303 435 THR B C 1
ATOM 7695 O O . THR B 1 432 ? 15.86206 -36.17659 50.68120 1.000 35.76394 435 THR B O 1
ATOM 7699 N N . GLU B 1 433 ? 14.44443 -37.93136 51.02498 1.000 32.37493 436 GLU B N 1
ATOM 7700 C CA . GLU B 1 433 ? 14.06409 -38.12966 49.62629 1.000 37.03928 436 GLU B CA 1
ATOM 7701 C C . GLU B 1 433 ? 13.52930 -36.86085 48.98162 1.000 33.50944 436 GLU B C 1
ATOM 7702 O O . GLU B 1 433 ? 13.57629 -36.72068 47.75274 1.000 30.95690 436 GLU B O 1
ATOM 7708 N N . LYS B 1 434 ? 12.94775 -35.97494 49.78797 1.000 33.62573 437 LYS B N 1
ATOM 7709 C CA . LYS B 1 434 ? 12.31243 -34.78137 49.26514 1.000 33.93377 437 LYS B CA 1
ATOM 7710 C C . LYS B 1 434 ? 13.31228 -33.68844 48.93502 1.000 31.69628 437 LYS B C 1
ATOM 7711 O O . LYS B 1 434 ? 12.92339 -32.67269 48.35741 1.000 25.06408 437 LYS B O 1
ATOM 7717 N N . ASP B 1 435 ? 14.58189 -33.87476 49.27533 1.000 32.20545 438 ASP B N 1
ATOM 7718 C CA . ASP B 1 435 ? 15.59121 -32.84301 49.10338 1.000 31.99246 438 ASP B CA 1
ATOM 7719 C C . ASP B 1 435 ? 16.49065 -33.21960 47.94404 1.000 29.85339 438 ASP B C 1
ATOM 7720 O O . ASP B 1 435 ? 16.94405 -34.36530 47.84856 1.000 29.11688 438 ASP B O 1
ATOM 7725 N N . LEU B 1 436 ? 16.71695 -32.25676 47.06194 1.000 28.16094 439 LEU B N 1
ATOM 7726 C CA . LEU B 1 436 ? 17.62130 -32.41915 45.93912 1.000 26.87675 439 LEU B CA 1
ATOM 7727 C C . LEU B 1 436 ? 18.23660 -31.05622 45.65550 1.000 25.58932 439 LEU B C 1
ATOM 7728 O O . LEU B 1 436 ? 17.56230 -30.02969 45.76161 1.000 23.49291 439 LEU B O 1
ATOM 7733 N N . ALA B 1 437 ? 19.52130 -31.04844 45.32202 1.000 25.31240 440 ALA B N 1
ATOM 7734 C CA . ALA B 1 437 ? 20.14927 -29.84757 44.79945 1.000 23.69151 440 ALA B CA 1
ATOM 7735 C C . ALA B 1 437 ? 21.11327 -30.25661 43.69605 1.000 27.75758 440 ALA B C 1
ATOM 7736 O O . ALA B 1 437 ? 21.66899 -31.35779 43.71561 1.000 23.55342 440 ALA B O 1
ATOM 7738 N N . GLY B 1 438 ? 21.26857 -29.37640 42.70639 1.000 23.07968 441 GLY B N 1
ATOM 7739 C CA . GLY B 1 438 ? 22.18968 -29.65012 41.62298 1.000 21.39346 441 GLY B CA 1
ATOM 7740 C C . GLY B 1 438 ? 22.00066 -28.69628 40.46301 1.000 19.88695 441 GLY B C 1
ATOM 7741 O O . GLY B 1 438 ? 21.77505 -27.49535 40.66420 1.000 23.00410 441 GLY B O 1
ATOM 7742 N N . ILE B 1 439 ? 22.06895 -29.23853 39.25416 1.000 21.73428 442 ILE B N 1
ATOM 7743 C CA . ILE B 1 439 ? 21.97958 -28.47119 38.02027 1.000 22.48085 442 ILE B CA 1
ATOM 7744 C C . ILE B 1 439 ? 20.69556 -28.84999 37.31189 1.000 20.85073 442 ILE B C 1
ATOM 7745 O O . ILE B 1 439 ? 20.29089 -30.01540 37.30388 1.000 21.11626 442 ILE B O 1
ATOM 7750 N N . THR B 1 440 ? 20.07313 -27.87471 36.66698 1.000 20.49838 443 THR B N 1
ATOM 7751 C CA . THR B 1 440 ? 18.98120 -28.18333 35.76700 1.000 17.90090 443 THR B CA 1
ATOM 7752 C C . THR B 1 440 ? 19.19520 -27.41678 34.46776 1.000 20.77830 443 THR B C 1
ATOM 7753 O O . THR B 1 440 ? 19.82251 -26.35377 34.45710 1.000 20.91083 443 THR B O 1
ATOM 7757 N N . CYS B 1 441 ? 18.74644 -28.01244 33.36633 1.000 17.03000 444 CYS B N 1
ATOM 7758 C CA . CYS B 1 441 ? 18.65856 -27.34925 32.07180 1.000 17.12598 444 CYS B CA 1
ATOM 7759 C C . CYS B 1 441 ? 17.18433 -27.26790 31.71446 1.000 17.64335 444 CYS B C 1
ATOM 7760 O O . CYS B 1 441 ? 16.51899 -28.30292 31.62852 1.000 19.31135 444 CYS B O 1
ATOM 7763 N N . VAL B 1 442 ? 16.68526 -26.05535 31.48125 1.000 19.35019 445 VAL B N 1
ATOM 7764 C CA . VAL B 1 442 ? 15.24765 -25.79883 31.44021 1.000 18.79094 445 VAL B CA 1
ATOM 7765 C C . VAL B 1 442 ? 14.89594 -25.06493 30.15064 1.000 19.15976 445 VAL B C 1
ATOM 7766 O O . VAL B 1 442 ? 15.41980 -23.97559 29.89585 1.000 19.26833 445 VAL B O 1
ATOM 7770 N N . GLN B 1 443 ? 14.00737 -25.65977 29.33924 1.000 16.79864 446 GLN B N 1
ATOM 7771 C CA . GLN B 1 443 ? 13.19934 -24.85810 28.42261 1.000 17.34899 446 GLN B CA 1
ATOM 7772 C C . GLN B 1 443 ? 11.97375 -24.33189 29.15505 1.000 20.49115 446 GLN B C 1
ATOM 7773 O O . GLN B 1 443 ? 11.69888 -23.12820 29.15114 1.000 18.90884 446 GLN B O 1
ATOM 7779 N N . SER B 1 444 ? 11.27215 -25.22205 29.84983 1.000 17.31009 447 SER B N 1
ATOM 7780 C CA . SER B 1 444 ? 10.14064 -24.85954 30.68792 1.000 18.32010 447 SER B CA 1
ATOM 7781 C C . SER B 1 444 ? 9.98647 -25.90840 31.77748 1.000 20.27299 447 SER B C 1
ATOM 7782 O O . SER B 1 444 ? 10.71819 -26.90242 31.82393 1.000 18.76286 447 SER B O 1
ATOM 7785 N N . GLU B 1 445 ? 8.99609 -25.68707 32.64509 1.000 18.51618 448 GLU B N 1
ATOM 7786 C CA . GLU B 1 445 ? 8.67029 -26.66176 33.67413 1.000 19.81770 448 GLU B CA 1
ATOM 7787 C C . GLU B 1 445 ? 8.29415 -28.01532 33.07741 1.000 19.87720 448 GLU B C 1
ATOM 7788 O O . GLU B 1 445 ? 8.36424 -29.02852 33.78022 1.000 21.62204 448 GLU B O 1
ATOM 7794 N N . ASN B 1 446 ? 7.90459 -28.05472 31.79515 1.000 21.01102 449 ASN B N 1
ATOM 7795 C CA . ASN B 1 446 ? 7.47182 -29.28495 31.13025 1.000 20.37280 449 ASN B CA 1
ATOM 7796 C C . ASN B 1 446 ? 8.55642 -29.93361 30.28282 1.000 20.41593 449 ASN B C 1
ATOM 7797 O O . ASN B 1 446 ? 8.36390 -31.07025 29.83371 1.000 21.89593 449 ASN B O 1
ATOM 7802 N N . PHE B 1 447 ? 9.68060 -29.24219 30.05282 1.000 20.33049 450 PHE B N 1
ATOM 7803 C CA . PHE B 1 447 ? 10.77188 -29.72112 29.18917 1.000 20.15208 450 PHE B CA 1
ATOM 7804 C C . PHE B 1 447 ? 12.08205 -29.31297 29.85235 1.000 21.91236 450 PHE B C 1
ATOM 7805 O O . PHE B 1 447 ? 12.47942 -28.14890 29.75694 1.000 18.05570 450 PHE B O 1
ATOM 7813 N N . ASN B 1 448 ? 12.73325 -30.25541 30.53548 1.000 19.49266 451 ASN B N 1
ATOM 7814 C CA . ASN B 1 448 ? 13.94452 -29.93631 31.27855 1.000 18.79835 451 ASN B CA 1
ATOM 7815 C C . ASN B 1 448 ? 14.68878 -31.21486 31.63341 1.000 23.80685 451 ASN B C 1
ATOM 7816 O O . ASN B 1 448 ? 14.15074 -32.32176 31.53275 1.000 21.67627 451 ASN B O 1
ATOM 7821 N N . TYR B 1 449 ? 15.94844 -31.04301 32.02687 1.000 19.75540 452 TYR B N 1
ATOM 7822 C CA . TYR B 1 449 ? 16.72136 -32.09340 32.67533 1.000 22.40131 452 TYR B CA 1
ATOM 7823 C C . TYR B 1 449 ? 17.05856 -31.62583 34.07945 1.000 18.69077 452 TYR B C 1
ATOM 7824 O O . TYR B 1 449 ? 17.28589 -30.43561 34.30452 1.000 20.65185 452 TYR B O 1
ATOM 7833 N N . VAL B 1 450 ? 17.08659 -32.56289 35.02814 1.000 19.09028 453 VAL B N 1
ATOM 7834 C CA . VAL B 1 450 ? 17.48880 -32.27302 36.39933 1.000 20.12563 453 VAL B CA 1
ATOM 7835 C C . VAL B 1 450 ? 18.60231 -33.23966 36.76336 1.000 19.85953 453 VAL B C 1
ATOM 7836 O O . VAL B 1 450 ? 18.44898 -34.45270 36.58508 1.000 20.57616 453 VAL B O 1
ATOM 7840 N N . PHE B 1 451 ? 19.71239 -32.69482 37.26374 1.000 19.68131 454 PHE B N 1
ATOM 7841 C CA . PHE B 1 451 ? 20.95016 -33.43428 37.53060 1.000 23.90002 454 PHE B CA 1
ATOM 7842 C C . PHE B 1 451 ? 21.37389 -33.06099 38.94721 1.000 20.88912 454 PHE B C 1
ATOM 7843 O O . PHE B 1 451 ? 21.94631 -31.98709 39.17266 1.000 23.71405 454 PHE B O 1
ATOM 7851 N N . GLY B 1 452 ? 21.08478 -33.93332 39.91679 1.000 24.59992 455 GLY B N 1
ATOM 7852 C CA . GLY B 1 452 ? 21.14884 -33.49382 41.29463 1.000 24.76954 455 GLY B CA 1
ATOM 7853 C C . GLY B 1 452 ? 21.50337 -34.57813 42.29040 1.000 26.27802 455 GLY B C 1
ATOM 7854 O O . GLY B 1 452 ? 21.49518 -35.77472 41.99339 1.000 27.20913 455 GLY B O 1
ATOM 7855 N N . LEU B 1 453 ? 21.82218 -34.11386 43.49107 1.000 26.45651 456 LEU B N 1
ATOM 7856 C CA . LEU B 1 453 ? 22.18215 -34.95794 44.61787 1.000 26.28806 456 LEU B CA 1
ATOM 7857 C C . LEU B 1 453 ? 20.96856 -35.12374 45.52506 1.000 29.61529 456 LEU B C 1
ATOM 7858 O O . LEU B 1 453 ? 20.35203 -34.13613 45.93916 1.000 27.00471 456 LEU B O 1
ATOM 7863 N N . MET B 1 454 ? 20.68183 -36.37424 45.86264 1.000 26.24379 457 MET B N 1
ATOM 7864 C CA . MET B 1 454 ? 19.49097 -36.82810 46.55192 1.000 32.06694 457 MET B CA 1
ATOM 7865 C C . MET B 1 454 ? 19.90566 -37.76736 47.68150 1.000 33.70835 457 MET B C 1
ATOM 7866 O O . MET B 1 454 ? 20.95197 -38.41872 47.60984 1.000 30.98878 457 MET B O 1
ATOM 7871 N N . LYS B 1 455 ? 19.06676 -37.87320 48.70990 1.000 37.00117 458 LYS B N 1
ATOM 7872 C CA . LYS B 1 455 ? 19.21746 -38.91295 49.72542 1.000 36.77200 458 LYS B CA 1
ATOM 7873 C C . LYS B 1 455 ? 18.03957 -39.87243 49.64517 1.000 38.16583 458 LYS B C 1
ATOM 7874 O O . LYS B 1 455 ? 16.88501 -39.43799 49.57778 1.000 37.03449 458 LYS B O 1
ATOM 7880 N N . GLN B 1 456 ? 18.32665 -41.17250 49.63958 1.000 37.61143 459 GLN B N 1
ATOM 7881 C CA . GLN B 1 456 ? 17.25853 -42.16268 49.68159 1.000 44.53994 459 GLN B CA 1
ATOM 7882 C C . GLN B 1 456 ? 17.71409 -43.37320 50.48075 1.000 48.59161 459 GLN B C 1
ATOM 7883 O O . GLN B 1 456 ? 18.77040 -43.95175 50.19727 1.000 44.96736 459 GLN B O 1
ATOM 7889 N N . ASP B 1 457 ? 16.88840 -43.75977 51.45225 1.000 52.09061 460 ASP B N 1
ATOM 7890 C CA . ASP B 1 457 ? 17.21337 -44.78182 52.45345 1.000 52.80712 460 ASP B CA 1
ATOM 7891 C C . ASP B 1 457 ? 18.43009 -44.25918 53.21197 1.000 48.69352 460 ASP B C 1
ATOM 7892 O O . ASP B 1 457 ? 18.39386 -43.12353 53.71219 1.000 50.40785 460 ASP B O 1
ATOM 7897 N N . LYS B 1 458 ? 19.51122 -45.01148 53.31365 1.000 48.65765 461 LYS B N 1
ATOM 7898 C CA . LYS B 1 458 ? 20.66825 -44.54560 54.05718 1.000 50.94477 461 LYS B CA 1
ATOM 7899 C C . LYS B 1 458 ? 21.69852 -43.85358 53.17475 1.000 46.56111 461 LYS B C 1
ATOM 7900 O O . LYS B 1 458 ? 22.68871 -43.33521 53.69755 1.000 49.41416 461 LYS B O 1
ATOM 7902 N N . ASP B 1 459 ? 21.48560 -43.80793 51.86315 1.000 45.55817 462 ASP B N 1
ATOM 7903 C CA . ASP B 1 459 ? 22.55391 -43.48357 50.93156 1.000 38.56240 462 ASP B CA 1
ATOM 7904 C C . ASP B 1 459 ? 22.24669 -42.23397 50.11857 1.000 41.59137 462 ASP B C 1
ATOM 7905 O O . ASP B 1 459 ? 21.09358 -41.82176 49.95609 1.000 36.35732 462 ASP B O 1
ATOM 7910 N N . PHE B 1 460 ? 23.31773 -41.64510 49.60359 1.000 37.31398 463 PHE B N 1
ATOM 7911 C CA . PHE B 1 460 ? 23.25203 -40.49617 48.72098 1.000 37.68801 463 PHE B CA 1
ATOM 7912 C C . PHE B 1 460 ? 23.36133 -40.96384 47.28040 1.000 33.84077 463 PHE B C 1
ATOM 7913 O O . PHE B 1 460 ? 24.14800 -41.86466 46.97210 1.000 33.19078 463 PHE B O 1
ATOM 7921 N N . HIS B 1 461 ? 22.56345 -40.34969 46.40127 1.000 30.65694 464 HIS B N 1
ATOM 7922 C CA . HIS B 1 461 ? 22.52815 -40.69715 44.98715 1.000 29.98282 464 HIS B CA 1
ATOM 7923 C C . HIS B 1 461 ? 22.62196 -39.44828 44.12799 1.000 28.70089 464 HIS B C 1
ATOM 7924 O O . HIS B 1 461 ? 21.96450 -38.44700 44.41368 1.000 27.99984 464 HIS B O 1
ATOM 7931 N N . MET B 1 462 ? 23.42044 -39.51481 43.06473 1.000 26.77860 465 MET B N 1
ATOM 7932 C CA . MET B 1 462 ? 23.27821 -38.56762 41.97005 1.000 28.49159 465 MET B CA 1
ATOM 7933 C C . MET B 1 462 ? 22.21861 -39.10406 41.02308 1.000 27.96583 465 MET B C 1
ATOM 7934 O O . MET B 1 462 ? 22.18520 -40.30013 40.73686 1.000 26.85346 465 MET B O 1
ATOM 7939 N N . VAL B 1 463 ? 21.32780 -38.22961 40.55694 1.000 25.26333 466 VAL B N 1
ATOM 7940 C CA . VAL B 1 463 ? 20.26976 -38.69355 39.67081 1.000 27.05046 466 VAL B CA 1
ATOM 7941 C C . VAL B 1 463 ? 20.24539 -37.80210 38.44603 1.000 24.15197 466 VAL B C 1
ATOM 7942 O O . VAL B 1 463 ? 20.54361 -36.60746 38.52660 1.000 24.41201 466 VAL B O 1
ATOM 7946 N N . LEU B 1 464 ? 19.88862 -38.39359 37.31073 1.000 20.95799 467 LEU B N 1
ATOM 7947 C CA . LEU B 1 464 ? 19.63705 -37.64993 36.08181 1.000 24.27325 467 LEU B CA 1
ATOM 7948 C C . LEU B 1 464 ? 18.22398 -37.96361 35.62612 1.000 21.38371 467 LEU B C 1
ATOM 7949 O O . LEU B 1 464 ? 17.90932 -39.11745 35.32685 1.000 25.21731 467 LEU B O 1
ATOM 7954 N N . ALA B 1 465 ? 17.37326 -36.94436 35.58039 1.000 22.67691 468 ALA B N 1
ATOM 7955 C CA . ALA B 1 465 ? 15.98017 -37.13631 35.21336 1.000 23.42766 468 ALA B CA 1
ATOM 7956 C C . ALA B 1 465 ? 15.60574 -36.20256 34.07153 1.000 21.84350 468 ALA B C 1
ATOM 7957 O O . ALA B 1 465 ? 16.12525 -35.08948 33.96077 1.000 22.08014 468 ALA B O 1
ATOM 7959 N N . LYS B 1 466 ? 14.68777 -36.67142 33.22979 1.000 19.65600 469 LYS B N 1
ATOM 7960 C CA . LYS B 1 466 ? 14.22866 -35.95071 32.04946 1.000 22.11212 469 LYS B CA 1
ATOM 7961 C C . LYS B 1 466 ? 12.73513 -35.68488 32.19303 1.000 25.81875 469 LYS B C 1
ATOM 7962 O O . LYS B 1 466 ? 11.97237 -36.60267 32.50957 1.000 23.44871 469 LYS B O 1
ATOM 7968 N N . THR B 1 467 ? 12.32471 -34.43147 31.98877 1.000 21.85502 470 THR B N 1
ATOM 7969 C CA . THR B 1 467 ? 10.91569 -34.05595 31.99460 1.000 20.97391 470 THR B CA 1
ATOM 7970 C C . THR B 1 467 ? 10.52139 -33.69028 30.57431 1.000 22.95982 470 THR B C 1
ATOM 7971 O O . THR B 1 467 ? 11.14707 -32.82492 29.95746 1.000 19.79669 470 THR B O 1
ATOM 7975 N N . GLU B 1 468 ? 9.48986 -34.34858 30.06211 1.000 22.79035 471 GLU B N 1
ATOM 7976 C CA . GLU B 1 468 ? 9.00443 -34.11978 28.70940 1.000 24.14041 471 GLU B CA 1
ATOM 7977 C C . GLU B 1 468 ? 7.48562 -34.08303 28.77042 1.000 25.72827 471 GLU B C 1
ATOM 7978 O O . GLU B 1 468 ? 6.87037 -35.01482 29.29623 1.000 23.89916 471 GLU B O 1
ATOM 7984 N N . LYS B 1 469 ? 6.88180 -32.99842 28.27795 1.000 22.16352 472 LYS B N 1
ATOM 7985 C CA . LYS B 1 469 ? 5.43627 -32.80115 28.41570 1.000 24.94075 472 LYS B CA 1
ATOM 7986 C C . LYS B 1 469 ? 4.98591 -32.88524 29.87446 1.000 26.46225 472 LYS B C 1
ATOM 7987 O O . LYS B 1 469 ? 3.89162 -33.37270 30.17735 1.000 28.60492 472 LYS B O 1
ATOM 7993 N N . GLY B 1 470 ? 5.81907 -32.38747 30.79167 1.000 24.69304 473 GLY B N 1
ATOM 7994 C CA . GLY B 1 470 ? 5.46507 -32.38785 32.20237 1.000 21.72205 473 GLY B CA 1
ATOM 7995 C C . GLY B 1 470 ? 5.55957 -33.73609 32.89056 1.000 24.84295 473 GLY B C 1
ATOM 7996 O O . GLY B 1 470 ? 5.09242 -33.86925 34.03112 1.000 23.15220 473 GLY B O 1
ATOM 7997 N N . ASN B 1 471 ? 6.15211 -34.73346 32.23810 1.000 24.35170 474 ASN B N 1
ATOM 7998 C CA . ASN B 1 471 ? 6.31754 -36.07715 32.78340 1.000 24.37276 474 ASN B CA 1
ATOM 7999 C C . ASN B 1 471 ? 7.80023 -36.34829 33.04391 1.000 22.75045 474 ASN B C 1
ATOM 8000 O O . ASN B 1 471 ? 8.60028 -36.38232 32.10448 1.000 23.90677 474 ASN B O 1
ATOM 8005 N N . THR B 1 472 ? 8.15377 -36.57416 34.30363 1.000 22.85449 475 THR B N 1
ATOM 8006 C CA . THR B 1 472 ? 9.54481 -36.77507 34.71078 1.000 22.60424 475 THR B CA 1
ATOM 8007 C C . THR B 1 472 ? 9.87004 -38.26379 34.76645 1.000 28.28935 475 THR B C 1
ATOM 8008 O O . THR B 1 472 ? 9.15650 -39.03162 35.41529 1.000 25.33088 475 THR B O 1
ATOM 8012 N N . ARG B 1 473 ? 10.93606 -38.66784 34.07588 1.000 26.17082 476 ARG B N 1
ATOM 8013 C CA . ARG B 1 473 ? 11.43002 -40.03908 34.10071 1.000 25.96006 476 ARG B CA 1
ATOM 8014 C C . ARG B 1 473 ? 12.89012 -40.02794 34.53785 1.000 28.35638 476 ARG B C 1
ATOM 8015 O O . ARG B 1 473 ? 13.66825 -39.16273 34.11981 1.000 23.63801 476 ARG B O 1
ATOM 8023 N N . LEU B 1 474 ? 13.25564 -40.98176 35.38645 1.000 26.40478 477 LEU B N 1
ATOM 8024 C CA . LEU B 1 474 ? 14.63541 -41.12363 35.83850 1.000 26.11762 477 LEU B CA 1
ATOM 8025 C C . LEU B 1 474 ? 15.43655 -41.85354 34.76948 1.000 26.07186 477 LEU B C 1
ATOM 8026 O O . LEU B 1 474 ? 15.07231 -42.95862 34.35889 1.000 27.85960 477 LEU B O 1
ATOM 8031 N N . LEU B 1 475 ? 16.52150 -41.23696 34.30480 1.000 23.39949 478 LEU B N 1
ATOM 8032 C CA . LEU B 1 475 ? 17.34306 -41.85788 33.27660 1.000 25.46348 478 LEU B CA 1
ATOM 8033 C C . LEU B 1 475 ? 18.45487 -42.69634 33.87121 1.000 24.91389 478 LEU B C 1
ATOM 8034 O O . LEU B 1 475 ? 18.78894 -43.74738 33.32750 1.000 23.84915 478 LEU B O 1
ATOM 8039 N N . ALA B 1 476 ? 19.06573 -42.22728 34.94754 1.000 26.15079 479 ALA B N 1
ATOM 8040 C CA . ALA B 1 476 ? 20.22727 -42.90766 35.49309 1.000 25.88912 479 ALA B CA 1
ATOM 8041 C C . ALA B 1 476 ? 20.44192 -42.41013 36.90184 1.000 28.17981 479 ALA B C 1
ATOM 8042 O O . ALA B 1 476 ? 20.07279 -41.28159 37.24787 1.000 23.80151 479 ALA B O 1
ATOM 8044 N N . SER B 1 477 ? 21.08736 -43.26467 37.69450 1.000 27.94687 480 SER B N 1
ATOM 8045 C CA . SER B 1 477 ? 21.28935 -43.06802 39.11801 1.000 27.64005 480 SER B CA 1
ATOM 8046 C C . SER B 1 477 ? 22.64728 -43.65101 39.49091 1.000 27.24878 480 SER B C 1
ATOM 8047 O O . SER B 1 477 ? 23.06195 -44.65701 38.91565 1.000 29.49229 480 SER B O 1
ATOM 8050 N N . ALA B 1 478 ? 23.33697 -43.01409 40.43798 1.000 30.73017 481 ALA B N 1
ATOM 8051 C CA . ALA B 1 478 ? 24.57848 -43.55924 40.97949 1.000 31.70831 481 ALA B CA 1
ATOM 8052 C C . ALA B 1 478 ? 24.67200 -43.24575 42.46399 1.000 31.67777 481 ALA B C 1
ATOM 8053 O O . ALA B 1 478 ? 24.46047 -42.10111 42.87926 1.000 30.24534 481 ALA B O 1
ATOM 8055 N N . LYS B 1 479 ? 24.97956 -44.26855 43.25770 1.000 32.95037 482 LYS B N 1
ATOM 8056 C CA . LYS B 1 479 ? 25.30347 -44.07362 44.66428 1.000 33.36116 482 LYS B CA 1
ATOM 8057 C C . LYS B 1 479 ? 26.67611 -43.41410 44.79523 1.000 32.35726 482 LYS B C 1
ATOM 8058 O O . LYS B 1 479 ? 27.61918 -43.77812 44.09019 1.000 32.49066 482 LYS B O 1
ATOM 8064 N N . VAL B 1 480 ? 26.78934 -42.42222 45.67894 1.000 32.98585 483 VAL B N 1
ATOM 8065 C CA . VAL B 1 480 ? 28.04023 -41.69426 45.86069 1.000 41.70302 483 VAL B CA 1
ATOM 8066 C C . VAL B 1 480 ? 28.38319 -41.60907 47.34354 1.000 47.26906 483 VAL B C 1
ATOM 8067 O O . VAL B 1 480 ? 27.50525 -41.38540 48.18504 1.000 45.85986 483 VAL B O 1
ATOM 8071 N N . ASP B 1 481 ? 29.66919 -41.78876 47.65893 1.000 50.58245 484 ASP B N 1
ATOM 8072 C CA . ASP B 1 481 ? 30.19932 -41.50124 48.99066 1.000 56.63957 484 ASP B CA 1
ATOM 8073 C C . ASP B 1 481 ? 30.37773 -39.99455 49.11777 1.000 58.78580 484 ASP B C 1
ATOM 8074 O O . ASP B 1 481 ? 31.27827 -39.41304 48.50326 1.000 63.82766 484 ASP B O 1
ATOM 8079 N N . MET B 1 482 ? 29.53039 -39.36086 49.92219 1.000 57.82429 485 MET B N 1
ATOM 8080 C CA . MET B 1 482 ? 29.52110 -37.90388 50.04731 1.000 56.61373 485 MET B CA 1
ATOM 8081 C C . MET B 1 482 ? 30.51617 -37.47678 51.13107 1.000 58.95153 485 MET B C 1
ATOM 8082 O O . MET B 1 482 ? 30.16350 -36.96613 52.19558 1.000 58.75781 485 MET B O 1
ATOM 8087 N N . LYS B 1 483 ? 31.79986 -37.69350 50.83115 1.000 58.86247 486 LYS B N 1
ATOM 8088 C CA . LYS B 1 483 ? 32.84727 -37.37363 51.79832 1.000 59.77646 486 LYS B CA 1
ATOM 8089 C C . LYS B 1 483 ? 33.16750 -35.88214 51.82125 1.000 56.22121 486 LYS B C 1
ATOM 8090 O O . LYS B 1 483 ? 33.37809 -35.30940 52.89482 1.000 57.24541 486 LYS B O 1
ATOM 8092 N N . ASN B 1 484 ? 33.21043 -35.23848 50.65559 1.000 53.15495 487 ASN B N 1
ATOM 8093 C CA . ASN B 1 484 ? 33.54973 -33.82188 50.53675 1.000 53.42657 487 ASN B CA 1
ATOM 8094 C C . ASN B 1 484 ? 32.66069 -33.20762 49.45493 1.000 48.67155 487 ASN B C 1
ATOM 8095 O O . ASN B 1 484 ? 31.83617 -33.93380 48.88533 1.000 44.38810 487 ASN B O 1
ATOM 8100 N N . PRO B 1 485 ? 32.76040 -31.90282 49.14940 1.000 40.58520 488 PRO B N 1
ATOM 8101 C CA . PRO B 1 485 ? 31.89574 -31.33334 48.10256 1.000 37.01734 488 PRO B CA 1
ATOM 8102 C C . PRO B 1 485 ? 32.03609 -32.05815 46.77258 1.000 38.72485 488 PRO B C 1
ATOM 8103 O O . PRO B 1 485 ? 33.06527 -32.66810 46.46522 1.000 34.68734 488 PRO B O 1
ATOM 8107 N N . ILE B 1 486 ? 30.96710 -32.00381 45.98587 1.000 32.78028 489 ILE B N 1
ATOM 8108 C CA . ILE B 1 486 ? 30.90931 -32.66682 44.69225 1.000 29.57881 489 ILE B CA 1
ATOM 8109 C C . ILE B 1 486 ? 30.82953 -31.59947 43.61064 1.000 30.89053 489 ILE B C 1
ATOM 8110 O O . ILE B 1 486 ? 30.21639 -30.54442 43.80896 1.000 31.15647 489 ILE B O 1
ATOM 8115 N N . ARG B 1 487 ? 31.49011 -31.85009 42.48645 1.000 28.38122 490 ARG B N 1
ATOM 8116 C CA . ARG B 1 487 ? 31.39369 -30.97175 41.33008 1.000 27.89224 490 ARG B CA 1
ATOM 8117 C C . ARG B 1 487 ? 30.42544 -31.56503 40.32000 1.000 24.70911 490 ARG B C 1
ATOM 8118 O O . ARG B 1 487 ? 30.49019 -32.75577 40.01623 1.000 24.07608 490 ARG B O 1
ATOM 8126 N N . LEU B 1 488 ? 29.55640 -30.71941 39.77333 1.000 23.32530 491 LEU B N 1
ATOM 8127 C CA . LEU B 1 488 ? 28.57586 -31.12569 38.77611 1.000 26.18323 491 LEU B CA 1
ATOM 8128 C C . LEU B 1 488 ? 28.81310 -30.32020 37.51128 1.000 22.43570 491 LEU B C 1
ATOM 8129 O O . LEU B 1 488 ? 29.06690 -29.11496 37.57956 1.000 24.61228 491 LEU B O 1
ATOM 8134 N N . GLN B 1 489 ? 28.72267 -30.97761 36.36644 1.000 21.06610 492 GLN B N 1
ATOM 8135 C CA . GLN B 1 489 ? 28.89328 -30.29849 35.09309 1.000 22.10435 492 GLN B CA 1
ATOM 8136 C C . GLN B 1 489 ? 27.80125 -30.72482 34.12646 1.000 24.69042 492 GLN B C 1
ATOM 8137 O O . GLN B 1 489 ? 27.43271 -31.89894 34.06797 1.000 22.88390 492 GLN B O 1
ATOM 8143 N N . VAL B 1 490 ? 27.27669 -29.77633 33.36029 1.000 21.02900 493 VAL B N 1
ATOM 8144 C CA . VAL B 1 490 ? 26.59841 -30.11686 32.12455 1.000 22.09060 493 VAL B CA 1
ATOM 8145 C C . VAL B 1 490 ? 27.44175 -29.55203 30.99577 1.000 21.45389 493 VAL B C 1
ATOM 8146 O O . VAL B 1 490 ? 27.92297 -28.41463 31.07460 1.000 21.90827 493 VAL B O 1
ATOM 8150 N N . LYS B 1 491 ? 27.67082 -30.36836 29.98362 1.000 18.64822 494 LYS B N 1
ATOM 8151 C CA . LYS B 1 491 ? 28.42463 -29.97083 28.80656 1.000 23.31668 494 LYS B CA 1
ATOM 8152 C C . LYS B 1 491 ? 27.53264 -30.17090 27.59321 1.000 23.39960 494 LYS B C 1
ATOM 8153 O O . LYS B 1 491 ? 26.96443 -31.25495 27.40780 1.000 23.02975 494 LYS B O 1
ATOM 8159 N N . GLY B 1 492 ? 27.39884 -29.12642 26.78151 1.000 21.55551 495 GLY B N 1
ATOM 8160 C CA . GLY B 1 492 ? 26.66108 -29.19507 25.53858 1.000 21.68177 495 GLY B CA 1
ATOM 8161 C C . GLY B 1 492 ? 27.60808 -29.10154 24.35229 1.000 23.80755 495 GLY B C 1
ATOM 8162 O O . GLY B 1 492 ? 28.44077 -28.19846 24.28051 1.000 23.09033 495 GLY B O 1
ATOM 8163 N N . VAL B 1 493 ? 27.46972 -30.04128 23.43409 1.000 23.70130 496 VAL B N 1
ATOM 8164 C CA . VAL B 1 493 ? 28.14090 -29.96983 22.13583 1.000 28.37814 496 VAL B CA 1
ATOM 8165 C C . VAL B 1 493 ? 27.03763 -30.08085 21.09167 1.000 25.48177 496 VAL B C 1
ATOM 8166 O O . VAL B 1 493 ? 26.66429 -31.17795 20.66212 1.000 26.37259 496 VAL B O 1
ATOM 8170 N N . GLY B 1 494 ? 26.50094 -28.93618 20.67663 1.000 25.72165 497 GLY B N 1
ATOM 8171 C CA . GLY B 1 494 ? 25.31910 -28.97283 19.83449 1.000 24.63492 497 GLY B CA 1
ATOM 8172 C C . GLY B 1 494 ? 24.22095 -29.72225 20.56563 1.000 23.85454 497 GLY B C 1
ATOM 8173 O O . GLY B 1 494 ? 23.94588 -29.47383 21.74785 1.000 24.00309 497 GLY B O 1
ATOM 8174 N N . ASP B 1 495 ? 23.59865 -30.67110 19.87364 1.000 23.81334 498 ASP B N 1
ATOM 8175 C CA . ASP B 1 495 ? 22.51834 -31.45691 20.46139 1.000 24.07605 498 ASP B CA 1
ATOM 8176 C C . ASP B 1 495 ? 22.99501 -32.50909 21.46136 1.000 26.67502 498 ASP B C 1
ATOM 8177 O O . ASP B 1 495 ? 22.15649 -33.17603 22.08513 1.000 27.49509 498 ASP B O 1
ATOM 8182 N N . ASN B 1 496 ? 24.29774 -32.66531 21.66199 1.000 24.40869 499 ASN B N 1
ATOM 8183 C CA . ASN B 1 496 ? 24.82340 -33.64091 22.61856 1.000 25.36483 499 ASN B CA 1
ATOM 8184 C C . ASN B 1 496 ? 25.02786 -32.97477 23.97944 1.000 25.85478 499 ASN B C 1
ATOM 8185 O O . ASN B 1 496 ? 25.90796 -32.11432 24.13298 1.000 23.91848 499 ASN B O 1
ATOM 8190 N N . TYR B 1 497 ? 24.24669 -33.38981 24.98043 1.000 23.57429 500 TYR B N 1
ATOM 8191 C CA . TYR B 1 497 ? 24.41837 -32.91960 26.34970 1.000 22.59665 500 TYR B CA 1
ATOM 8192 C C . TYR B 1 497 ? 24.91895 -34.06165 27.23504 1.000 24.36256 500 TYR B C 1
ATOM 8193 O O . TYR B 1 497 ? 24.35023 -35.15924 27.22155 1.000 25.05561 500 TYR B O 1
ATOM 8202 N N . ASP B 1 498 ? 25.96407 -33.78250 28.01490 1.000 22.41018 501 ASP B N 1
ATOM 8203 C CA . ASP B 1 498 ? 26.57209 -34.72157 28.94828 1.000 23.05311 501 ASP B CA 1
ATOM 8204 C C . ASP B 1 498 ? 26.51611 -34.14969 30.35533 1.000 22.90832 501 ASP B C 1
ATOM 8205 O O . ASP B 1 498 ? 26.98386 -33.02797 30.59292 1.000 24.46833 501 ASP B O 1
ATOM 8210 N N . PHE B 1 499 ? 25.96322 -34.92999 31.28723 1.000 22.82096 502 PHE B N 1
ATOM 8211 C CA . PHE B 1 499 ? 25.89475 -34.57777 32.70299 1.000 21.72186 502 PHE B CA 1
ATOM 8212 C C . PHE B 1 499 ? 26.87448 -35.46381 33.46893 1.000 24.67875 502 PHE B C 1
ATOM 8213 O O . PHE B 1 499 ? 26.75628 -36.69390 33.43489 1.000 25.45976 502 PHE B O 1
ATOM 8221 N N . SER B 1 500 ? 27.82445 -34.84868 34.16934 1.000 22.82916 503 SER B N 1
ATOM 8222 C CA . SER B 1 500 ? 28.86182 -35.62690 34.83219 1.000 24.60500 503 SER B CA 1
ATOM 8223 C C . SER B 1 500 ? 29.15784 -35.05025 36.20589 1.000 21.74243 503 SER B C 1
ATOM 8224 O O . SER B 1 500 ? 28.95786 -33.85908 36.45505 1.000 22.99656 503 SER B O 1
ATOM 8227 N N . TYR B 1 501 ? 29.63903 -35.91438 37.10519 1.000 21.79546 504 TYR B N 1
ATOM 8228 C CA . TYR B 1 501 ? 29.95583 -35.50583 38.46255 1.000 25.27383 504 TYR B CA 1
ATOM 8229 C C . TYR B 1 501 ? 31.36888 -35.95160 38.80890 1.000 26.27902 504 TYR B C 1
ATOM 8230 O O . TYR B 1 501 ? 31.87169 -36.95472 38.29011 1.000 25.00732 504 TYR B O 1
ATOM 8239 N N . SER B 1 502 ? 31.99499 -35.19954 39.70539 1.000 25.32272 505 SER B N 1
ATOM 8240 C CA . SER B 1 502 ? 33.36539 -35.46487 40.11787 1.000 26.80875 505 SER B CA 1
ATOM 8241 C C . SER B 1 502 ? 33.43259 -35.42917 41.63224 1.000 26.49793 505 SER B C 1
ATOM 8242 O O . SER B 1 502 ? 33.13245 -34.40060 42.24770 1.000 28.58293 505 SER B O 1
ATOM 8245 N N . LEU B 1 503 ? 33.82525 -36.55005 42.22231 1.000 29.29033 506 LEU B N 1
ATOM 8246 C CA . LEU B 1 503 ? 34.11488 -36.59220 43.64535 1.000 33.70063 506 LEU B CA 1
ATOM 8247 C C . LEU B 1 503 ? 35.55693 -36.20743 43.95868 1.000 31.69401 506 LEU B C 1
ATOM 8248 O O . LEU B 1 503 ? 35.83014 -35.73758 45.06579 1.000 32.21589 506 LEU B O 1
ATOM 8253 N N . ASP B 1 504 ? 36.49575 -36.39312 43.02573 1.000 32.81389 507 ASP B N 1
ATOM 8254 C CA . ASP B 1 504 ? 37.86725 -35.98328 43.31249 1.000 34.16253 507 ASP B CA 1
ATOM 8255 C C . ASP B 1 504 ? 38.19127 -34.59188 42.80236 1.000 33.17728 507 ASP B C 1
ATOM 8256 O O . ASP B 1 504 ? 39.27238 -34.07397 43.10084 1.000 37.99504 507 ASP B O 1
ATOM 8261 N N . GLY B 1 505 ? 37.28140 -33.96371 42.07016 1.000 31.32817 508 GLY B N 1
ATOM 8262 C CA . GLY B 1 505 ? 37.50215 -32.63392 41.56398 1.000 29.35311 508 GLY B CA 1
ATOM 8263 C C . GLY B 1 505 ? 38.12132 -32.58017 40.18189 1.000 30.87256 508 GLY B C 1
ATOM 8264 O O . GLY B 1 505 ? 38.03208 -31.53980 39.52422 1.000 26.08358 508 GLY B O 1
ATOM 8265 N N . ASN B 1 506 ? 38.72808 -33.67411 39.71619 1.000 24.47512 509 ASN B N 1
ATOM 8266 C CA . ASN B 1 506 ? 39.35923 -33.73856 38.40213 1.000 25.17580 509 ASN B CA 1
ATOM 8267 C C . ASN B 1 506 ? 38.60652 -34.64214 37.44032 1.000 25.75981 509 ASN B C 1
ATOM 8268 O O . ASN B 1 506 ? 38.25401 -34.21723 36.33412 1.000 25.56701 509 ASN B O 1
ATOM 8273 N N . ASN B 1 507 ? 38.34659 -35.88365 37.84135 1.000 26.60325 510 ASN B N 1
ATOM 8274 C CA . ASN B 1 507 ? 37.74236 -36.87851 36.96338 1.000 26.86451 510 ASN B CA 1
ATOM 8275 C C . ASN B 1 507 ? 36.22769 -36.74391 37.03576 1.000 25.76654 510 ASN B C 1
ATOM 8276 O O . ASN B 1 507 ? 35.62500 -37.02549 38.07373 1.000 27.87732 510 ASN B O 1
ATOM 8281 N N . PHE B 1 508 ? 35.61185 -36.33356 35.93155 1.000 25.16096 511 PHE B N 1
ATOM 8282 C CA . PHE B 1 508 ? 34.15951 -36.23404 35.84895 1.000 26.19976 511 PHE B CA 1
ATOM 8283 C C . PHE B 1 508 ? 33.60950 -37.51138 35.23056 1.000 28.18040 511 PHE B C 1
ATOM 8284 O O . PHE B 1 508 ? 34.00248 -37.88695 34.12123 1.000 30.63526 511 PHE B O 1
ATOM 8292 N N . VAL B 1 509 ? 32.70826 -38.17393 35.95563 1.000 26.35859 512 VAL B N 1
ATOM 8293 C CA . VAL B 1 509 ? 32.09399 -39.43046 35.53903 1.000 26.66632 512 VAL B CA 1
ATOM 8294 C C . VAL B 1 509 ? 30.74635 -39.12882 34.90431 1.000 24.93972 512 VAL B C 1
ATOM 8295 O O . VAL B 1 509 ? 29.88607 -38.50895 35.53607 1.000 25.43890 512 VAL B O 1
ATOM 8299 N N . LEU B 1 510 ? 30.54147 -39.60383 33.68229 1.000 27.99589 513 LEU B N 1
ATOM 8300 C CA . LEU B 1 510 ? 29.26131 -39.41072 33.01569 1.000 30.11812 513 LEU B CA 1
ATOM 8301 C C . LEU B 1 510 ? 28.17372 -40.20304 33.73811 1.000 33.17473 513 LEU B C 1
ATOM 8302 O O . LEU B 1 510 ? 28.35202 -41.38356 34.04469 1.000 25.03399 513 LEU B O 1
ATOM 8307 N N . LEU B 1 511 ? 27.05186 -39.55473 34.03614 1.000 26.93128 514 LEU B N 1
ATOM 8308 C CA . LEU B 1 511 ? 25.89683 -40.25096 34.59526 1.000 27.40324 514 LEU B CA 1
ATOM 8309 C C . LEU B 1 511 ? 24.94524 -40.59593 33.45848 1.000 29.03921 514 LEU B C 1
ATOM 8310 O O . LEU B 1 511 ? 24.40666 -39.69748 32.79953 1.000 29.55908 514 LEU B O 1
ATOM 8315 N N . GLY B 1 512 ? 24.73854 -41.89186 33.22979 1.000 30.67271 515 GLY B N 1
ATOM 8316 C CA . GLY B 1 512 ? 23.98306 -42.31490 32.06799 1.000 32.87949 515 GLY B CA 1
ATOM 8317 C C . GLY B 1 512 ? 24.82172 -42.21696 30.80129 1.000 32.63564 515 GLY B C 1
ATOM 8318 O O . GLY B 1 512 ? 26.03092 -42.44575 30.80847 1.000 39.94714 515 GLY B O 1
ATOM 8319 N N . ASN B 1 513 ? 24.16124 -41.89908 29.70066 1.000 28.54022 516 ASN B N 1
ATOM 8320 C CA . ASN B 1 513 ? 24.80610 -41.65177 28.41522 1.000 31.63801 516 ASN B CA 1
ATOM 8321 C C . ASN B 1 513 ? 24.64856 -40.17742 28.08912 1.000 30.46807 516 ASN B C 1
ATOM 8322 O O . ASN B 1 513 ? 23.92287 -39.45240 28.77332 1.000 26.85216 516 ASN B O 1
ATOM 8327 N N . THR B 1 514 ? 25.28112 -39.72485 27.01388 1.000 26.60442 517 THR B N 1
ATOM 8328 C CA . THR B 1 514 ? 24.91582 -38.39559 26.56376 1.000 28.01027 517 THR B CA 1
ATOM 8329 C C . THR B 1 514 ? 23.45493 -38.41988 26.13074 1.000 29.68606 517 THR B C 1
ATOM 8330 O O . THR B 1 514 ? 22.95380 -39.43265 25.63694 1.000 25.59481 517 THR B O 1
ATOM 8334 N N . VAL B 1 515 ? 22.75609 -37.31992 26.39470 1.000 23.72100 518 VAL B N 1
ATOM 8335 C CA . VAL B 1 515 ? 21.33613 -37.19778 26.12133 1.000 25.49156 518 VAL B CA 1
ATOM 8336 C C . VAL B 1 515 ? 21.14910 -36.10745 25.07590 1.000 27.64215 518 VAL B C 1
ATOM 8337 O O . VAL B 1 515 ? 22.01609 -35.25480 24.86890 1.000 26.74291 518 VAL B O 1
ATOM 8341 N N . SER B 1 516 ? 19.99453 -36.13473 24.41993 1.000 24.71714 519 SER B N 1
ATOM 8342 C CA . SER B 1 516 ? 19.71705 -35.17025 23.36669 1.000 24.98948 519 SER B CA 1
ATOM 8343 C C . SER B 1 516 ? 19.27252 -33.82879 23.94660 1.000 27.10991 519 SER B C 1
ATOM 8344 O O . SER B 1 516 ? 18.52304 -33.76404 24.92952 1.000 22.77356 519 SER B O 1
ATOM 8347 N N . GLY B 1 517 ? 19.73979 -32.74929 23.32203 1.000 23.80763 520 GLY B N 1
ATOM 8348 C CA . GLY B 1 517 ? 19.20396 -31.44023 23.60055 1.000 24.05707 520 GLY B CA 1
ATOM 8349 C C . GLY B 1 517 ? 17.87337 -31.14397 22.95420 1.000 22.41549 520 GLY B C 1
ATOM 8350 O O . GLY B 1 517 ? 17.44635 -29.98606 22.98355 1.000 22.47626 520 GLY B O 1
ATOM 8351 N N . ASP B 1 518 ? 17.19684 -32.15096 22.37895 1.000 22.13326 521 ASP B N 1
ATOM 8352 C CA . ASP B 1 518 ? 15.95083 -31.88460 21.66287 1.000 25.17406 521 ASP B CA 1
ATOM 8353 C C . ASP B 1 518 ? 14.92590 -31.18847 22.55521 1.000 24.44069 521 ASP B C 1
ATOM 8354 O O . ASP B 1 518 ? 14.31775 -30.19257 22.13922 1.000 22.39014 521 ASP B O 1
ATOM 8359 N N . ILE B 1 519 ? 14.74834 -31.66487 23.79411 1.000 21.79229 522 ILE B N 1
ATOM 8360 C CA . ILE B 1 519 ? 13.76879 -31.05068 24.68886 1.000 20.48592 522 ILE B CA 1
ATOM 8361 C C . ILE B 1 519 ? 14.23311 -29.70830 25.21923 1.000 21.88983 522 ILE B C 1
ATOM 8362 O O . ILE B 1 519 ? 13.45299 -29.00009 25.86990 1.000 21.02790 522 ILE B O 1
ATOM 8367 N N . LEU B 1 520 ? 15.48175 -29.33415 24.95776 1.000 20.34437 523 LEU B N 1
ATOM 8368 C CA . LEU B 1 520 ? 15.97438 -28.01419 25.31549 1.000 18.90395 523 LEU B CA 1
ATOM 8369 C C . LEU B 1 520 ? 15.89684 -27.04373 24.14712 1.000 20.31496 523 LEU B C 1
ATOM 8370 O O . LEU B 1 520 ? 16.40410 -25.92052 24.24816 1.000 18.60317 523 LEU B O 1
ATOM 8375 N N . SER B 1 521 ? 15.24916 -27.43951 23.05587 1.000 20.01941 524 SER B N 1
ATOM 8376 C CA . SER B 1 521 ? 15.08961 -26.58479 21.89110 1.000 20.00248 524 SER B CA 1
ATOM 8377 C C . SER B 1 521 ? 13.69680 -25.96058 21.85394 1.000 20.82452 524 SER B C 1
ATOM 8378 O O . SER B 1 521 ? 12.72184 -26.52453 22.35905 1.000 19.97422 524 SER B O 1
ATOM 8381 N N . THR B 1 522 ? 13.61617 -24.77723 21.24112 1.000 18.68357 525 THR B N 1
ATOM 8382 C CA . THR B 1 522 ? 12.31351 -24.20345 20.92065 1.000 21.37101 525 THR B CA 1
ATOM 8383 C C . THR B 1 522 ? 11.55454 -25.08536 19.94014 1.000 21.64726 525 THR B C 1
ATOM 8384 O O . THR B 1 522 ? 10.32198 -25.15136 19.98462 1.000 19.13771 525 THR B O 1
ATOM 8388 N N . ASN B 1 523 ? 12.27399 -25.76838 19.04934 1.000 21.93476 526 ASN B N 1
ATOM 8389 C CA . ASN B 1 523 ? 11.61237 -26.56654 18.02267 1.000 23.79844 526 ASN B CA 1
ATOM 8390 C C . ASN B 1 523 ? 10.76021 -27.67445 18.62871 1.000 24.60100 526 ASN B C 1
ATOM 8391 O O . ASN B 1 523 ? 9.68898 -27.98884 18.10187 1.000 27.80865 526 ASN B O 1
ATOM 8396 N N . VAL B 1 524 ? 11.19374 -28.25789 19.73916 1.000 21.13361 527 VAL B N 1
ATOM 8397 C CA . VAL B 1 524 ? 10.44853 -29.33872 20.38281 1.000 23.16093 527 VAL B CA 1
ATOM 8398 C C . VAL B 1 524 ? 9.57214 -28.82199 21.51844 1.000 23.07102 527 VAL B C 1
ATOM 8399 O O . VAL B 1 524 ? 8.40885 -29.20430 21.64167 1.000 25.35267 527 VAL B O 1
ATOM 8403 N N . ALA B 1 525 ? 10.11842 -27.98311 22.39188 1.000 20.22678 528 ALA B N 1
ATOM 8404 C CA . ALA B 1 525 ? 9.33817 -27.54464 23.54176 1.000 20.72386 528 ALA B CA 1
ATOM 8405 C C . ALA B 1 525 ? 8.35361 -26.43262 23.19928 1.000 22.11880 528 ALA B C 1
ATOM 8406 O O . ALA B 1 525 ? 7.50255 -26.10508 24.03438 1.000 24.41600 528 ALA B O 1
ATOM 8408 N N . GLY B 1 526 ? 8.45076 -25.84799 22.00814 1.000 19.87969 529 GLY B N 1
ATOM 8409 C CA . GLY B 1 526 ? 7.66119 -24.68274 21.67352 1.000 23.66611 529 GLY B CA 1
ATOM 8410 C C . GLY B 1 526 ? 8.16733 -23.46454 22.42912 1.000 24.82367 529 GLY B C 1
ATOM 8411 O O . GLY B 1 526 ? 9.14810 -23.50613 23.17836 1.000 21.84755 529 GLY B O 1
ATOM 8412 N N . GLY B 1 527 ? 7.49150 -22.35121 22.20320 1.000 21.43326 530 GLY B N 1
ATOM 8413 C CA . GLY B 1 527 ? 7.72434 -21.16579 23.00183 1.000 23.02185 530 GLY B CA 1
ATOM 8414 C C . GLY B 1 527 ? 8.61759 -20.13161 22.34340 1.000 21.13122 530 GLY B C 1
ATOM 8415 O O . GLY B 1 527 ? 8.82305 -20.10708 21.12644 1.000 19.91993 530 GLY B O 1
ATOM 8416 N N . PHE B 1 528 ? 9.19117 -19.27600 23.20029 1.000 17.09646 531 PHE B N 1
ATOM 8417 C CA . PHE B 1 528 ? 9.84279 -18.03473 22.78865 1.000 17.79737 531 PHE B CA 1
ATOM 8418 C C . PHE B 1 528 ? 11.22748 -17.83689 23.40258 1.000 19.62388 531 PHE B C 1
ATOM 8419 O O . PHE B 1 528 ? 11.77992 -16.72270 23.31830 1.000 17.73938 531 PHE B O 1
ATOM 8427 N N . THR B 1 529 ? 11.80939 -18.86025 24.02071 1.000 17.14125 532 THR B N 1
ATOM 8428 C CA . THR B 1 529 ? 12.97172 -18.64339 24.87617 1.000 18.98768 532 THR B CA 1
ATOM 8429 C C . THR B 1 529 ? 14.03379 -19.71428 24.61486 1.000 18.87306 532 THR B C 1
ATOM 8430 O O . THR B 1 529 ? 13.85363 -20.62641 23.79981 1.000 19.68845 532 THR B O 1
ATOM 8434 N N . GLY B 1 530 ? 15.15679 -19.60452 25.32534 1.000 19.07429 533 GLY B N 1
ATOM 8435 C CA . GLY B 1 530 ? 16.26767 -20.51402 25.17520 1.000 18.05646 533 GLY B CA 1
ATOM 8436 C C . GLY B 1 530 ? 16.41443 -21.43647 26.37523 1.000 21.71907 533 GLY B C 1
ATOM 8437 O O . GLY B 1 530 ? 15.66180 -21.38945 27.34705 1.000 22.13023 533 GLY B O 1
ATOM 8438 N N . CYS B 1 531 ? 17.41777 -22.29779 26.28558 1.000 18.41011 534 CYS B N 1
ATOM 8439 C CA . CYS B 1 531 ? 17.74790 -23.15249 27.41651 1.000 18.93692 534 CYS B CA 1
ATOM 8440 C C . CYS B 1 531 ? 18.32058 -22.31286 28.55578 1.000 21.22572 534 CYS B C 1
ATOM 8441 O O . CYS B 1 531 ? 19.22238 -21.48724 28.34895 1.000 20.40448 534 CYS B O 1
ATOM 8444 N N . LEU B 1 532 ? 17.77530 -22.49878 29.75611 1.000 18.36728 535 LEU B N 1
ATOM 8445 C CA . LEU B 1 532 ? 18.27217 -21.84303 30.96178 1.000 18.29903 535 LEU B CA 1
ATOM 8446 C C . LEU B 1 532 ? 19.01113 -22.87819 31.79498 1.000 18.69036 535 LEU B C 1
ATOM 8447 O O . LEU B 1 532 ? 18.48966 -23.97647 32.02453 1.000 20.21294 535 LEU B O 1
ATOM 8452 N N . ILE B 1 533 ? 20.22518 -22.54744 32.22930 1.000 19.14102 536 ILE B N 1
ATOM 8453 C CA . ILE B 1 533 ? 21.02293 -23.45911 33.04935 1.000 20.67355 536 ILE B CA 1
ATOM 8454 C C . ILE B 1 533 ? 20.95663 -22.95151 34.48613 1.000 18.49923 536 ILE B C 1
ATOM 8455 O O . ILE B 1 533 ? 21.28916 -21.79347 34.75399 1.000 19.93742 536 ILE B O 1
ATOM 8460 N N . GLY B 1 534 ? 20.55521 -23.80019 35.41412 1.000 19.83075 537 GLY B N 1
ATOM 8461 C CA . GLY B 1 534 ? 20.20152 -23.34643 36.74974 1.000 19.81836 537 GLY B CA 1
ATOM 8462 C C . GLY B 1 534 ? 20.89192 -24.09526 37.86834 1.000 19.33122 537 GLY B C 1
ATOM 8463 O O . GLY B 1 534 ? 21.13119 -25.29615 37.77430 1.000 18.69416 537 GLY B O 1
ATOM 8464 N N . LEU B 1 535 ? 21.22206 -23.35849 38.92653 1.000 19.08695 538 LEU B N 1
ATOM 8465 C CA . LEU B 1 535 ? 21.60891 -23.93366 40.21046 1.000 20.99113 538 LEU B CA 1
ATOM 8466 C C . LEU B 1 535 ? 20.31796 -24.16620 40.98107 1.000 22.11430 538 LEU B C 1
ATOM 8467 O O . LEU B 1 535 ? 19.71597 -23.21750 41.48275 1.000 19.11683 538 LEU B O 1
ATOM 8472 N N . HIS B 1 536 ? 19.88396 -25.42360 41.06752 1.000 20.33835 539 HIS B N 1
ATOM 8473 C CA . HIS B 1 536 ? 18.55419 -25.77129 41.55515 1.000 20.18515 539 HIS B CA 1
ATOM 8474 C C . HIS B 1 536 ? 18.60660 -26.38567 42.94995 1.000 23.70797 539 HIS B C 1
ATOM 8475 O O . HIS B 1 536 ? 19.45768 -27.22939 43.23244 1.000 22.77674 539 HIS B O 1
ATOM 8482 N N . ALA B 1 537 ? 17.68269 -25.96965 43.81622 1.000 21.22704 540 ALA B N 1
ATOM 8483 C CA . ALA B 1 537 ? 17.40560 -26.67962 45.06057 1.000 23.07074 540 ALA B CA 1
ATOM 8484 C C . ALA B 1 537 ? 15.90371 -26.84882 45.22519 1.000 24.10182 540 ALA B C 1
ATOM 8485 O O . ALA B 1 537 ? 15.12524 -25.97019 44.85138 1.000 20.63699 540 ALA B O 1
ATOM 8487 N N . THR B 1 538 ? 15.49888 -27.96869 45.82114 1.000 24.41927 541 THR B N 1
ATOM 8488 C CA . THR B 1 538 ? 14.09084 -28.16806 46.14045 1.000 23.84534 541 THR B CA 1
ATOM 8489 C C . THR B 1 538 ? 13.97991 -29.00364 47.40615 1.000 27.16177 541 THR B C 1
ATOM 8490 O O . THR B 1 538 ? 14.86323 -29.81038 47.71623 1.000 26.32494 541 THR B O 1
ATOM 8494 N N . SER B 1 539 ? 12.89237 -28.78067 48.14616 1.000 26.99294 542 SER B N 1
ATOM 8495 C CA . SER B 1 539 ? 12.46586 -29.69387 49.20039 1.000 29.63051 542 SER B CA 1
ATOM 8496 C C . SER B 1 539 ? 11.16845 -30.41029 48.83268 1.000 29.74503 542 SER B C 1
ATOM 8497 O O . SER B 1 539 ? 10.50110 -30.98401 49.70108 1.000 29.32572 542 SER B O 1
ATOM 8500 N N . ALA B 1 540 ? 10.80770 -30.40721 47.55351 1.000 27.63619 543 ALA B N 1
ATOM 8501 C CA . ALA B 1 540 ? 9.69094 -31.19126 47.04096 1.000 26.37844 543 ALA B CA 1
ATOM 8502 C C . ALA B 1 540 ? 10.15528 -32.06748 45.88778 1.000 27.86986 543 ALA B C 1
ATOM 8503 O O . ALA B 1 540 ? 9.48060 -32.19755 44.85941 1.000 25.32072 543 ALA B O 1
ATOM 8505 N N . ASN B 1 541 ? 11.32892 -32.67820 46.04599 1.000 25.58936 544 ASN B N 1
ATOM 8506 C CA . ASN B 1 541 ? 11.83893 -33.59617 45.03942 1.000 23.37862 544 ASN B CA 1
ATOM 8507 C C . ASN B 1 541 ? 10.93747 -34.81817 44.94913 1.000 26.67224 544 ASN B C 1
ATOM 8508 O O . ASN B 1 541 ? 10.52100 -35.36966 45.97349 1.000 32.31438 544 ASN B O 1
ATOM 8513 N N . ASP B 1 542 ? 10.63139 -35.23997 43.72398 1.000 24.09417 545 ASP B N 1
ATOM 8514 C CA . ASP B 1 542 ? 9.82027 -36.42765 43.49366 1.000 27.08391 545 ASP B CA 1
ATOM 8515 C C . ASP B 1 542 ? 10.59458 -37.55651 42.82630 1.000 29.62551 545 ASP B C 1
ATOM 8516 O O . ASP B 1 542 ? 10.02895 -38.63113 42.60231 1.000 29.99552 545 ASP B O 1
ATOM 8521 N N . ILE B 1 543 ? 11.87501 -37.35123 42.51268 1.000 28.28901 546 ILE B N 1
ATOM 8522 C CA . ILE B 1 543 ? 12.67813 -38.41573 41.92301 1.000 29.11875 546 ILE B CA 1
ATOM 8523 C C . ILE B 1 543 ? 12.97082 -39.47500 42.97149 1.000 27.28480 546 ILE B C 1
ATOM 8524 O O . ILE B 1 543 ? 13.35913 -39.16264 44.10243 1.000 30.31654 546 ILE B O 1
ATOM 8529 N N . ARG B 1 544 ? 12.79484 -40.73472 42.60361 1.000 31.21537 547 ARG B N 1
ATOM 8530 C CA . ARG B 1 544 ? 13.13616 -41.83694 43.49099 1.000 36.45376 547 ARG B CA 1
ATOM 8531 C C . ARG B 1 544 ? 14.02421 -42.82176 42.74294 1.000 33.29886 547 ARG B C 1
ATOM 8532 O O . ARG B 1 544 ? 13.84257 -43.04159 41.54274 1.000 37.91312 547 ARG B O 1
ATOM 8540 N N . VAL B 1 545 ? 14.98296 -43.40864 43.45153 1.000 38.40463 548 VAL B N 1
ATOM 8541 C CA . VAL B 1 545 ? 15.95050 -44.31668 42.83391 1.000 40.69765 548 VAL B CA 1
ATOM 8542 C C . VAL B 1 545 ? 15.30984 -45.63526 42.41657 1.000 43.36494 548 VAL B C 1
ATOM 8543 O O . VAL B 1 545 ? 14.57850 -46.24911 43.19263 1.000 47.41942 548 VAL B O 1
#

InterPro domains:
  IPR001000 Glycoside hydrolase family 10 domain [PF00331] (585-917)
  IPR001000 Glycoside hydrolase family 10 domain [PR00134] (657-669)
  IPR001000 Glycoside hydrolase family 10 domain [PR00134] (705-716)
  IPR001000 Glycoside hydrolase family 10 domain [PR00134] (753-764)
  IPR001000 Glycoside hydrolase family 10 domain [PR00134] (781-793)
  IPR001000 Glycoside hydrolase family 10 domain [PS51760] (579-919)
  IPR001000 Glycoside hydrolase family 10 domain [SM00633] (626-919)
  IPR006710 Glycoside hydrolase, family 43 [PF04616] (67-358)
  IPR013320 Concanavalin A-like lectin/glucanase domain superfamily [SSF49899] (395-579)
  IPR017853 Glycoside hydrolase superfamily [SSF51445] (583-917)
  IPR023296 Glycosyl hydrolase, five-bladed beta-propeller domain superfamily [G3DSA:2.115.10.20] (65-376)
  IPR023296 Glycosyl hydrolase, five-bladed beta-propeller domain superfamily [SSF75005] (66-368)
  IPR051795 Glycosyl Hydrolase Family 43 [PTHR42812] (29-593)